Protein AF-0000000074725553 (afdb_homodimer)

Nearest PDB structures (foldseek):
  6fnd-assembly1_B  TM=8.898E-01  e=6.728E-36  Toxoplasma gondii TgCatPRC2
  6wk2-assembly1_A  TM=3.816E-01  e=2.262E-06  Homo sapiens
  6v62-assembly1_A  TM=3.671E-01  e=1.305E-06  Homo sapiens
  6ict-assembly1_A  TM=3.667E-01  e=2.629E-06  Homo sapiens
  7r1d-assembly1_C  TM=8.216E-01  e=5.822E-02  Homo sapiens

Radius of gyration: 36.91 Å; Cα contacts (8 Å, |Δi|>4): 1696; chains: 2; bounding box: 67×112×126 Å

Solvent-accessible surface area (backbone atoms only — not comparable to full-atom values): 53872 Å² total; per-residue (Å²): 137,83,79,75,76,76,75,80,76,81,82,78,77,76,72,78,72,73,91,69,51,64,66,36,63,25,28,32,52,36,80,88,74,56,37,42,40,60,19,30,26,69,39,66,40,76,88,76,44,25,28,30,28,37,42,70,84,72,45,81,62,72,42,81,31,47,51,91,39,48,42,65,64,52,81,71,27,53,52,49,54,70,67,57,44,57,65,40,32,46,77,44,77,44,95,86,77,42,62,30,27,23,30,62,47,63,42,46,51,27,36,72,67,48,25,40,50,52,75,45,73,38,39,48,82,81,44,50,69,61,45,51,52,46,49,52,50,34,71,75,50,69,42,91,81,75,60,55,55,38,56,50,37,33,52,50,43,63,68,72,49,54,70,72,59,49,51,55,48,61,68,43,66,50,99,59,82,81,52,74,54,50,70,59,54,54,53,49,56,57,53,54,72,74,45,90,51,84,81,58,42,64,60,58,69,70,54,49,58,52,61,50,39,43,33,25,44,21,41,65,67,41,44,40,79,38,96,51,80,79,20,37,32,30,44,67,71,70,48,32,38,41,73,24,90,72,36,42,28,38,62,42,78,27,51,89,65,6,42,24,34,19,21,44,21,46,35,52,61,65,31,66,40,20,32,52,89,59,55,74,72,48,67,59,43,46,64,67,57,44,47,59,61,39,44,79,73,70,52,81,74,76,34,77,70,62,61,44,50,55,44,67,36,53,16,26,45,30,88,82,58,60,71,28,58,24,30,37,32,50,85,84,52,54,58,47,55,21,81,43,31,55,43,71,72,48,72,68,55,40,54,51,52,53,51,49,48,54,53,51,53,58,51,60,72,67,58,57,72,86,43,56,68,60,52,49,54,53,48,52,59,42,57,74,45,40,42,59,24,36,69,57,42,54,51,26,51,42,46,24,68,60,25,42,87,77,37,50,72,63,14,48,53,27,45,50,50,39,51,52,42,40,52,70,62,50,66,52,77,42,72,66,58,23,46,50,28,35,53,48,25,51,54,41,47,72,76,44,66,82,50,37,67,61,38,33,50,23,13,46,48,16,23,38,34,31,21,32,47,59,22,75,68,30,43,79,16,46,37,30,46,51,51,28,51,48,47,69,64,59,74,80,70,72,67,73,85,105,138,84,80,74,73,77,74,81,78,81,84,80,76,75,72,77,71,73,91,68,52,65,65,38,62,24,28,34,52,35,82,88,74,58,37,44,39,60,19,31,26,68,39,66,39,76,90,76,43,27,30,30,29,36,42,68,84,72,45,81,61,71,41,81,32,47,51,91,38,49,43,66,62,51,82,70,30,52,52,49,53,71,67,58,45,57,64,39,31,46,78,44,79,46,94,86,76,41,63,30,28,23,30,62,47,63,41,48,51,27,36,72,68,48,26,40,50,51,73,44,74,39,39,50,81,80,44,51,69,61,44,51,51,47,48,52,49,33,72,77,51,71,42,90,81,72,59,56,55,39,56,49,39,33,51,48,43,61,68,71,49,54,70,72,58,49,50,56,47,62,66,44,67,49,98,59,81,82,54,74,54,50,70,59,54,53,52,48,56,60,54,54,71,74,45,90,51,82,83,58,42,62,61,59,70,69,54,49,60,53,60,51,38,43,33,24,45,19,42,64,67,38,44,40,80,38,96,50,80,78,20,37,32,30,45,67,72,71,50,32,38,39,72,23,88,73,37,42,27,39,62,40,77,26,52,88,67,4,42,24,34,20,21,44,21,46,35,52,60,65,32,66,42,20,32,53,87,61,54,73,72,49,66,59,42,46,64,67,57,44,45,58,62,40,45,80,72,70,51,80,75,75,35,78,71,61,62,42,50,53,45,68,38,52,16,27,45,29,87,82,59,59,70,27,59,24,29,35,33,50,87,84,52,54,57,45,55,23,80,42,30,54,43,70,73,47,73,68,55,40,54,50,52,54,51,50,47,54,53,50,51,57,50,61,73,66,58,56,72,84,43,55,67,62,53,49,53,55,47,52,59,43,58,75,45,40,42,59,25,33,68,58,42,54,50,25,50,42,45,23,70,62,25,42,89,76,36,48,72,62,13,48,53,27,45,50,49,40,49,51,41,39,52,70,61,50,65,53,77,43,72,66,57,23,48,50,29,36,52,48,24,51,54,40,47,71,74,44,65,80,49,38,66,61,38,33,50,24,14,46,46,17,22,39,35,32,23,31,48,58,22,74,66,30,46,78,17,45,39,30,45,52,50,27,51,47,46,70,63,60,74,80,71,72,68,72,88,105

Foldseek 3Di:
DPPPPPPPDDDPPPPPPDPDDQQAFKFFQDPVVRFTATWGFHAQDPVQQWTFTAGPVPPRDTDIGHVVGIGHDDPLQDADDPVVLCCQKDWDQDDAFGIFIFGQAKAAFLDFSGKHAFLDKQDCVLFVQLQVLQVVVCVVPNDPVRDCLLLSRLLVCLLPHDPVSLVLLLPADFPDNQDAQDPSLVVSLVSLQPRPRPVSSPSSVPQDRRSSRSNSRSQQQQWDDDPDPSMITHTRNSSRAAADLQFQWFWDHGPNRMTGIAGNHIDHRGHTGHDHPDDPLQSLAWLVSSQVVCCSNPDGDDHPLNVDQWQLQWWWQDPPPSPFTWTFGPPVTATDAGPPPRHGDDPVNRVVLVVVVVVLVVVLVPDDLQCLVVLVVSLVVCVSTGDLHSSNLSSLVSNLVNCCVPPVPVSLVSLVSNLVSCCVRPVGQDLVNLVSLQVSLVSCCVVPVPPLVSSLVSLVSSLVSVCSNPRNRDRSNVSSVVSNVCSVPVPPPPPPVD/DCPPPPPPDDDDPPPPPDPADQQAFKFFQDPVVRFTATWGFHAQDPVQQWTFTAGPPPPRDTDIGHVVGIGHDPPLQDADDPVVLCCQKDWDQDDAFGIFIFGQAKAAFLAFSGKHAFLDKQDCVLFVQLQVLQVVVCVVPNDPVRDCLLLSRLLVCLLPHDPVSLVLLLPADFPDNQDAQDPSLVSSLVSLQPRPRPVSSPSSVPQDRRSSRSNSRSQQQQWDDDPDPSMITHTRNVSRAAADLQFQWFWDHGPNRMTGIAGNHIDHRGHTGHDHPDDPLQSLAWLVSSQVVCCSNPDGDDHPLNVDQWQLQWWWQDPPPSPFTWTFGPPVTATDATPPPRHGDDPVNRVVLVVVVVVLVVVLVPDDLQCLVVLVVSLVVCVSTGDLHSSNLSSLVSCLVNCCVPPVPVSLVSLVSNLVSCCVRPVGQDLVNLVSLQVSLVSCCVVPVPPLVSSLVSLVSSLVSVCSNPRCRDRSNSSSVVSNVCSVPVPPPPPPVD

InterPro domains:
  IPR001214 SET domain [PF00856] (98-277)
  IPR001214 SET domain [PS50280] (87-278)
  IPR001214 SET domain [SM00317] (87-284)
  IPR011990 Tetratricopeptide-like helical domain superfamily [G3DSA:1.25.40.10] (282-494)
  IPR046341 SET domain superfamily [G3DSA:2.170.270.10] (199-277)
  IPR046341 SET domain superfamily [SSF82199] (87-304)
  IPR050869 Histone-lysine N-methyltransferase [PTHR12197] (89-384)

Structure (mmCIF, N/CA/C/O backbone):
data_AF-0000000074725553-model_v1
#
loop_
_entity.id
_entity.type
_entity.pdbx_description
1 polymer 'SET domain-containing protein'
#
loop_
_atom_site.group_PDB
_atom_site.id
_atom_site.type_symbol
_atom_site.label_atom_id
_atom_site.label_alt_id
_atom_site.label_comp_id
_atom_site.label_asym_id
_atom_site.label_entity_id
_atom_site.label_seq_id
_atom_site.pdbx_PDB_ins_code
_atom_site.Cartn_x
_atom_site.Cartn_y
_atom_site.Cartn_z
_atom_site.occupancy
_atom_site.B_iso_or_equiv
_atom_site.auth_seq_id
_atom_site.auth_comp_id
_atom_site.auth_asym_id
_atom_site.auth_atom_id
_atom_site.pdbx_PDB_model_num
ATOM 1 N N . MET A 1 1 ? -14.133 46.125 -65.625 1 23.05 1 MET A N 1
ATOM 2 C CA . MET A 1 1 ? -14.578 46.094 -64.25 1 23.05 1 MET A CA 1
ATOM 3 C C . MET A 1 1 ? -13.43 45.75 -63.312 1 23.05 1 MET A C 1
ATOM 5 O O . MET A 1 1 ? -12.859 44.656 -63.406 1 23.05 1 MET A O 1
ATOM 9 N N . THR A 1 2 ? -12.633 46.75 -62.875 1 20.41 2 THR A N 1
ATOM 10 C CA . THR A 1 2 ? -11.328 47.031 -62.281 1 20.41 2 THR A CA 1
ATOM 11 C C . THR A 1 2 ? -11.289 46.562 -60.812 1 20.41 2 THR A C 1
ATOM 13 O O . THR A 1 2 ? -12.055 47.031 -59.969 1 20.41 2 THR A O 1
ATOM 16 N N . LYS A 1 3 ? -11.117 45.156 -60.719 1 23.92 3 LYS A N 1
ATOM 17 C CA . LYS A 1 3 ? -10.977 44.375 -59.5 1 23.92 3 LYS A CA 1
ATOM 18 C C . LYS A 1 3 ? -10.008 45.031 -58.531 1 23.92 3 LYS A C 1
ATOM 20 O O . LYS A 1 3 ? -8.82 45.188 -58.812 1 23.92 3 LYS A O 1
ATOM 25 N N . GLU A 1 4 ? -10.523 46.062 -57.812 1 21.95 4 GLU A N 1
ATOM 26 C CA . GLU A 1 4 ? -9.805 46.875 -56.844 1 21.95 4 GLU A CA 1
ATOM 27 C C . GLU A 1 4 ? -9.156 45.969 -55.781 1 21.95 4 GLU A C 1
ATOM 29 O O . GLU A 1 4 ? -9.82 45.125 -55.188 1 21.95 4 GLU A O 1
ATOM 34 N N . GLN A 1 5 ? -7.879 45.719 -55.844 1 24.2 5 GLN A N 1
ATOM 35 C CA . GLN A 1 5 ? -6.852 45 -55.062 1 24.2 5 GLN A CA 1
ATOM 36 C C . GLN A 1 5 ? -6.762 45.531 -53.656 1 24.2 5 GLN A C 1
ATOM 38 O O . GLN A 1 5 ? -6.172 46.594 -53.406 1 24.2 5 GLN A O 1
ATOM 43 N N . SER A 1 6 ? -7.93 45.781 -53 1 25.83 6 SER A N 1
ATOM 44 C CA . SER A 1 6 ? -7.664 46.438 -51.719 1 25.83 6 SER A CA 1
ATOM 45 C C . SER A 1 6 ? -6.656 45.656 -50.875 1 25.83 6 SER A C 1
ATOM 47 O O . SER A 1 6 ? -6.801 44.438 -50.719 1 25.83 6 SER A O 1
ATOM 49 N N . GLU A 1 7 ? -5.41 46.094 -50.75 1 24.7 7 GLU A N 1
ATOM 50 C CA . GLU A 1 7 ? -4.242 45.719 -49.969 1 24.7 7 GLU A CA 1
ATOM 51 C C . GLU A 1 7 ? -4.566 45.688 -48.469 1 24.7 7 GLU A C 1
ATOM 53 O O . GLU A 1 7 ? -4.891 46.719 -47.906 1 24.7 7 GLU A O 1
ATOM 58 N N . SER A 1 8 ? -5.406 44.781 -48 1 25.14 8 SER A N 1
ATOM 59 C CA . SER A 1 8 ? -5.602 44.781 -46.562 1 25.14 8 SER A CA 1
ATOM 60 C C . SER A 1 8 ? -4.27 44.812 -45.812 1 25.14 8 SER A C 1
ATOM 62 O O . SER A 1 8 ? -3.404 43.938 -46.031 1 25.14 8 SER A O 1
ATOM 64 N N . LYS A 1 9 ? -3.744 45.938 -45.375 1 25.73 9 LYS A N 1
ATOM 65 C CA . LYS A 1 9 ? -2.617 46.312 -44.531 1 25.73 9 LYS A CA 1
ATOM 66 C C . LYS A 1 9 ? -2.504 45.375 -43.344 1 25.73 9 LYS A C 1
ATOM 68 O O . LYS A 1 9 ? -3.516 45 -42.75 1 25.73 9 LYS A O 1
ATOM 73 N N . GLY A 1 10 ? -1.291 44.781 -43.125 1 23.17 10 GLY A N 1
ATOM 74 C CA . GLY A 1 10 ? -0.631 43.875 -42.188 1 23.17 10 GLY A CA 1
ATOM 75 C C . GLY A 1 10 ? -0.975 44.188 -40.719 1 23.17 10 GLY A C 1
ATOM 76 O O . GLY A 1 10 ? -1.568 45.219 -40.438 1 23.17 10 GLY A O 1
ATOM 77 N N . ASP A 1 11 ? -0.5 43.312 -39.781 1 24.77 11 ASP A N 1
ATOM 78 C CA . ASP A 1 11 ? -0.551 42.812 -38.406 1 24.77 11 ASP A CA 1
ATOM 79 C C . ASP A 1 11 ? -0.181 43.906 -37.406 1 24.77 11 ASP A C 1
ATOM 81 O O . ASP A 1 11 ? 0.825 44.625 -37.594 1 24.77 11 ASP A O 1
ATOM 85 N N . ASN A 1 12 ? -1.109 44.656 -36.875 1 29.38 12 ASN A N 1
ATOM 86 C CA . ASN A 1 12 ? -1.013 45.5 -35.688 1 29.38 12 ASN A CA 1
ATOM 87 C C . ASN A 1 12 ? 0.025 44.969 -34.688 1 29.38 12 ASN A C 1
ATOM 89 O O . ASN A 1 12 ? 0.104 43.781 -34.469 1 29.38 12 ASN A O 1
ATOM 93 N N . GLY A 1 13 ? 1.227 45.656 -34.562 1 28.81 13 GLY A N 1
ATOM 94 C CA . GLY A 1 13 ? 2.264 45.625 -33.531 1 28.81 13 GLY A CA 1
ATOM 95 C C . GLY A 1 13 ? 1.716 45.438 -32.125 1 28.81 13 GLY A C 1
ATOM 96 O O . GLY A 1 13 ? 1.327 46.406 -31.484 1 28.81 13 GLY A O 1
ATOM 97 N N . GLU A 1 14 ? 0.943 44.406 -31.797 1 31.3 14 GLU A N 1
ATOM 98 C CA . GLU A 1 14 ? 0.752 44.156 -30.359 1 31.3 14 GLU A CA 1
ATOM 99 C C . GLU A 1 14 ? 1.993 44.531 -29.562 1 31.3 14 GLU A C 1
ATOM 101 O O . GLU A 1 14 ? 3.076 44 -29.797 1 31.3 14 GLU A O 1
ATOM 106 N N . GLU A 1 15 ? 2.189 45.812 -29.25 1 32.47 15 GLU A N 1
ATOM 107 C CA . GLU A 1 15 ? 3.141 46.281 -28.25 1 32.47 15 GLU A CA 1
ATOM 108 C C . GLU A 1 15 ? 3.361 45.219 -27.172 1 32.47 15 GLU A C 1
ATOM 110 O O . GLU A 1 15 ? 2.402 44.625 -26.672 1 32.47 15 GLU A O 1
ATOM 115 N N . ASP A 1 16 ? 4.5 44.594 -27.109 1 36.94 16 ASP A N 1
ATOM 116 C CA . ASP A 1 16 ? 5.09 43.75 -26.094 1 36.94 16 ASP A CA 1
ATOM 117 C C . ASP A 1 16 ? 4.773 44.25 -24.688 1 36.94 16 ASP A C 1
ATOM 119 O O . ASP A 1 16 ? 5.383 45.219 -24.219 1 36.94 16 ASP A O 1
ATOM 123 N N . GLU A 1 17 ? 3.537 44.531 -24.281 1 41.53 17 GLU A N 1
ATOM 124 C CA . GLU A 1 17 ? 3.244 44.844 -22.891 1 41.53 17 GLU A CA 1
ATOM 125 C C . GLU A 1 17 ? 4.289 44.25 -21.953 1 41.53 17 GLU A C 1
ATOM 127 O O . GLU A 1 17 ? 4.668 43.094 -22.094 1 41.53 17 GLU A O 1
ATOM 132 N N . LEU A 1 18 ? 5.113 45.094 -21.344 1 50 18 LEU A N 1
ATOM 133 C CA . LEU A 1 18 ? 6.152 44.812 -20.359 1 50 18 LEU A CA 1
ATOM 134 C C . LEU A 1 18 ? 5.684 43.781 -19.344 1 50 18 LEU A C 1
ATOM 136 O O . LEU A 1 18 ? 4.645 43.938 -18.703 1 50 18 LEU A O 1
ATOM 140 N N . LYS A 1 19 ? 6.184 42.625 -19.297 1 66.12 19 LYS A N 1
ATOM 141 C CA . LYS A 1 19 ? 5.895 41.5 -18.422 1 66.12 19 LYS A CA 1
ATOM 142 C C . LYS A 1 19 ? 6.039 41.875 -16.953 1 66.12 19 LYS A C 1
ATOM 144 O O . LYS A 1 19 ? 5.223 41.5 -16.109 1 66.12 19 LYS A O 1
ATOM 149 N N . TRP A 1 20 ? 7.07 42.781 -16.609 1 75.06 20 TRP A N 1
ATOM 150 C CA . TRP A 1 20 ? 7.367 43.156 -15.227 1 75.06 20 TRP A CA 1
ATOM 151 C C . TRP A 1 20 ? 7.527 44.656 -15.102 1 75.06 20 TRP A C 1
ATOM 153 O O . TRP A 1 20 ? 7.98 45.312 -16.047 1 75.06 20 TRP A O 1
ATOM 163 N N . LYS A 1 21 ? 6.988 45.344 -14.047 1 80.19 21 LYS A N 1
ATOM 164 C CA . LYS A 1 21 ? 7.129 46.781 -13.75 1 80.19 21 LYS A CA 1
ATOM 165 C C . LYS A 1 21 ? 7.859 46.969 -12.422 1 80.19 21 LYS A C 1
ATOM 167 O O . LYS A 1 21 ? 7.742 46.156 -11.508 1 80.19 21 LYS A O 1
ATOM 172 N N . VAL A 1 22 ? 8.664 48.125 -12.508 1 79.69 22 VAL A N 1
ATOM 173 C CA . VAL A 1 22 ? 9.281 48.531 -11.25 1 79.69 22 VAL A CA 1
ATOM 174 C C . VAL A 1 22 ? 8.211 48.719 -10.18 1 79.69 22 VAL A C 1
ATOM 176 O O . VAL A 1 22 ? 7.176 49.344 -10.438 1 79.69 22 VAL A O 1
ATOM 179 N N . GLY A 1 23 ? 8.352 48.125 -9.055 1 77 23 GLY A N 1
ATOM 180 C CA . GLY A 1 23 ? 7.383 48.188 -7.969 1 77 23 GLY A CA 1
ATOM 181 C C . GLY A 1 23 ? 6.512 46.969 -7.883 1 77 23 GLY A C 1
ATOM 182 O O . GLY A 1 23 ? 5.816 46.75 -6.887 1 77 23 GLY A O 1
ATOM 183 N N . ASP A 1 24 ? 6.469 46.156 -8.867 1 76.31 24 ASP A N 1
ATOM 184 C CA . ASP A 1 24 ? 5.676 44.906 -8.859 1 76.31 24 ASP A CA 1
ATOM 185 C C . ASP A 1 24 ? 6.141 43.969 -7.754 1 76.31 24 ASP A C 1
ATOM 187 O O . ASP A 1 24 ? 7.344 43.781 -7.555 1 76.31 24 ASP A O 1
ATOM 191 N N . ARG A 1 25 ? 5.133 43.531 -6.973 1 73.38 25 ARG A N 1
ATOM 192 C CA . ARG A 1 25 ? 5.406 42.406 -6.078 1 73.38 25 ARG A CA 1
ATOM 193 C C . ARG A 1 25 ? 5.441 41.094 -6.844 1 73.38 25 ARG A C 1
ATOM 195 O O . ARG A 1 25 ? 4.512 40.781 -7.59 1 73.38 25 ARG A O 1
ATOM 202 N N . VAL A 1 26 ? 6.676 40.562 -6.734 1 74.56 26 VAL A N 1
ATOM 203 C CA . VAL A 1 26 ? 6.867 39.344 -7.488 1 74.56 26 VAL A CA 1
ATOM 204 C C . VAL A 1 26 ? 7.512 38.281 -6.59 1 74.56 26 VAL A C 1
ATOM 206 O O . VAL A 1 26 ? 7.98 38.594 -5.492 1 74.56 26 VAL A O 1
ATOM 209 N N . TYR A 1 27 ? 7.348 37.062 -6.953 1 72.06 27 TYR A N 1
ATOM 210 C CA . TYR A 1 27 ? 8.203 36 -6.438 1 72.06 27 TYR A CA 1
ATOM 211 C C . TYR A 1 27 ? 9.43 35.812 -7.32 1 72.06 27 TYR A C 1
ATOM 213 O O . TYR A 1 27 ? 9.305 35.594 -8.523 1 72.06 27 TYR A O 1
ATOM 221 N N . ALA A 1 28 ? 10.602 36.125 -6.754 1 74.88 28 ALA A N 1
ATOM 222 C CA . ALA A 1 28 ? 11.852 35.969 -7.488 1 74.88 28 ALA A CA 1
ATOM 223 C C . ALA A 1 28 ? 12.695 34.844 -6.895 1 74.88 28 ALA A C 1
ATOM 225 O O . ALA A 1 28 ? 12.695 34.625 -5.68 1 74.88 28 ALA A O 1
ATOM 226 N N . LEU A 1 29 ? 13.25 34.031 -7.742 1 70.75 29 LEU A N 1
ATOM 227 C CA . LEU A 1 29 ? 14.078 32.906 -7.324 1 70.75 29 LEU A CA 1
ATOM 228 C C . LEU A 1 29 ? 15.32 33.375 -6.586 1 70.75 29 LEU A C 1
ATOM 230 O O . LEU A 1 29 ? 16.031 34.281 -7.066 1 70.75 29 LEU A O 1
ATOM 234 N N . TRP A 1 30 ? 15.523 32.844 -5.383 1 67.81 30 TRP A N 1
ATOM 235 C CA . TRP A 1 30 ? 16.766 33.031 -4.648 1 67.81 30 TRP A CA 1
ATOM 236 C C . TRP A 1 30 ? 17.766 31.906 -4.957 1 67.81 30 TRP A C 1
ATOM 238 O O . TRP A 1 30 ? 17.5 30.734 -4.672 1 67.81 30 TRP A O 1
ATOM 248 N N . ALA A 1 31 ? 18.781 32.25 -5.605 1 63.88 31 ALA A N 1
ATOM 249 C CA . ALA A 1 31 ? 19.766 31.297 -6.102 1 63.88 31 ALA A CA 1
ATOM 250 C C . ALA A 1 31 ? 20.344 30.469 -4.961 1 63.88 31 ALA A C 1
ATOM 252 O O . ALA A 1 31 ? 20.812 29.344 -5.172 1 63.88 31 ALA A O 1
ATOM 253 N N . GLY A 1 32 ? 20.344 31 -3.797 1 57.66 32 GLY A N 1
ATOM 254 C CA . GLY A 1 32 ? 20.938 30.297 -2.668 1 57.66 32 GLY A CA 1
ATOM 255 C C . GLY A 1 32 ? 20.25 28.984 -2.354 1 57.66 32 GLY A C 1
ATOM 256 O O . GLY A 1 32 ? 20.906 27.984 -2.055 1 57.66 32 GLY A O 1
ATOM 257 N N . ASN A 1 33 ? 18.984 29.078 -2.373 1 49.78 33 ASN A N 1
ATOM 258 C CA . ASN A 1 33 ? 18.281 27.844 -2.035 1 49.78 33 ASN A CA 1
ATOM 259 C C . ASN A 1 33 ? 17.297 27.453 -3.133 1 49.78 33 ASN A C 1
ATOM 261 O O . ASN A 1 33 ? 16.484 26.531 -2.949 1 49.78 33 ASN A O 1
ATOM 265 N N . ASN A 1 34 ? 17.438 28.125 -4.227 1 57.28 34 ASN A N 1
ATOM 266 C CA . ASN A 1 34 ? 16.609 27.875 -5.398 1 57.28 34 ASN A CA 1
ATOM 267 C C . ASN A 1 34 ? 15.117 27.891 -5.055 1 57.28 34 ASN A C 1
ATOM 269 O O . ASN A 1 34 ? 14.344 27.094 -5.59 1 57.28 34 ASN A O 1
ATOM 273 N N . SER A 1 35 ? 14.797 28.797 -4.07 1 58.38 35 SER A N 1
ATOM 274 C CA . SER A 1 35 ? 13.398 29.016 -3.715 1 58.38 35 SER A CA 1
ATOM 275 C C . SER A 1 35 ? 12.93 30.406 -4.141 1 58.38 35 SER A C 1
ATOM 277 O O . SER A 1 35 ? 13.742 31.328 -4.262 1 58.38 35 SER A O 1
ATOM 279 N N . PHE A 1 36 ? 11.695 30.625 -4.387 1 66.5 36 PHE A N 1
ATOM 280 C CA . PHE A 1 36 ? 11.125 31.922 -4.742 1 66.5 36 PHE A CA 1
ATOM 281 C C . PHE A 1 36 ? 10.727 32.688 -3.494 1 66.5 36 PHE A C 1
ATOM 283 O O . PHE A 1 36 ? 10.156 32.125 -2.559 1 66.5 36 PHE A O 1
ATOM 290 N N . TYR A 1 37 ? 11.203 33.844 -3.371 1 65.88 37 TYR A N 1
ATOM 291 C CA . TYR A 1 37 ? 10.844 34.719 -2.266 1 65.88 37 TYR A CA 1
ATOM 292 C C . TYR A 1 37 ? 10.117 35.969 -2.773 1 65.88 37 TYR A C 1
ATOM 294 O O . TYR A 1 37 ? 10.328 36.406 -3.908 1 65.88 37 TYR A O 1
ATOM 302 N N . VAL A 1 38 ? 9.211 36.438 -1.925 1 68.94 38 VAL A N 1
ATOM 303 C CA . VAL A 1 38 ? 8.508 37.688 -2.252 1 68.94 38 VAL A CA 1
ATOM 304 C C . VAL A 1 38 ? 9.516 38.844 -2.373 1 68.94 38 VAL A C 1
ATOM 306 O O . VAL A 1 38 ? 10.391 39 -1.519 1 68.94 38 VAL A O 1
ATOM 309 N N . SER A 1 39 ? 9.43 39.438 -3.566 1 74 39 SER A N 1
ATOM 310 C CA . SER A 1 39 ? 10.328 40.531 -3.855 1 74 39 SER A CA 1
ATOM 311 C C . SER A 1 39 ? 9.602 41.656 -4.59 1 74 39 SER A C 1
ATOM 313 O O . SER A 1 39 ? 8.477 41.469 -5.066 1 74 39 SER A O 1
ATOM 315 N N . THR A 1 40 ? 10.164 42.781 -4.477 1 78.12 40 THR A N 1
ATOM 316 C CA . THR A 1 40 ? 9.68 43.938 -5.23 1 78.12 40 THR A CA 1
ATOM 317 C C . THR A 1 40 ? 10.633 44.281 -6.367 1 78.12 40 THR A C 1
ATOM 319 O O . THR A 1 40 ? 11.844 44.375 -6.16 1 78.12 40 THR A O 1
ATOM 322 N N . ILE A 1 41 ? 10.086 44.406 -7.559 1 80.62 41 ILE A N 1
ATOM 323 C CA . ILE A 1 41 ? 10.93 44.75 -8.703 1 80.62 41 ILE A CA 1
ATOM 324 C C . ILE A 1 41 ? 11.469 46.156 -8.555 1 80.62 41 ILE A C 1
ATOM 326 O O . ILE A 1 41 ? 10.688 47.125 -8.477 1 80.62 41 ILE A O 1
ATOM 330 N N . ALA A 1 42 ? 12.797 46.281 -8.414 1 83 42 ALA A N 1
ATOM 331 C CA . ALA A 1 42 ? 13.453 47.594 -8.305 1 83 42 ALA A CA 1
ATOM 332 C C . ALA A 1 42 ? 13.805 48.125 -9.68 1 83 42 ALA A C 1
ATOM 334 O O . ALA A 1 42 ? 13.781 49.344 -9.891 1 83 42 ALA A O 1
ATOM 335 N N . GLU A 1 43 ? 14.258 47.281 -10.57 1 85.56 43 GLU A N 1
ATOM 336 C CA . GLU A 1 43 ? 14.609 47.656 -11.938 1 85.56 43 GLU A CA 1
ATOM 337 C C . GLU A 1 43 ? 14.188 46.594 -12.93 1 85.56 43 GLU A C 1
ATOM 339 O O . GLU A 1 43 ? 14.195 45.406 -12.609 1 85.56 43 GLU A O 1
ATOM 344 N N . VAL A 1 44 ? 13.703 46.938 -14.094 1 86.44 44 VAL A N 1
ATOM 345 C CA . VAL A 1 44 ? 13.383 46.031 -15.172 1 86.44 44 VAL A CA 1
ATOM 346 C C . VAL A 1 44 ? 14.344 46.219 -16.344 1 86.44 44 VAL A C 1
ATOM 348 O O . VAL A 1 44 ? 14.5 47.344 -16.828 1 86.44 44 VAL A O 1
ATOM 351 N N . ASN A 1 45 ? 15.133 45.281 -16.641 1 85.19 45 ASN A N 1
ATOM 352 C CA . ASN A 1 45 ? 15.984 45.281 -17.828 1 85.19 45 ASN A CA 1
ATOM 353 C C . ASN A 1 45 ? 15.391 44.438 -18.938 1 85.19 45 ASN A C 1
ATOM 355 O O . ASN A 1 45 ? 15.555 43.219 -18.969 1 85.19 45 ASN A O 1
ATOM 359 N N . GLU A 1 46 ? 14.828 45 -19.891 1 81.81 46 GLU A N 1
ATOM 360 C CA . GLU A 1 46 ? 14.133 44.312 -20.969 1 81.81 46 GLU A CA 1
ATOM 361 C C . GLU A 1 46 ? 15.125 43.656 -21.938 1 81.81 46 GLU A C 1
ATOM 363 O O . GLU A 1 46 ? 14.836 42.625 -22.531 1 81.81 46 GLU A O 1
ATOM 368 N N . THR A 1 47 ? 16.266 44.219 -22.109 1 81 47 THR A N 1
ATOM 369 C CA . THR A 1 47 ? 17.281 43.719 -23.031 1 81 47 THR A CA 1
ATOM 370 C C . THR A 1 47 ? 17.875 42.406 -22.5 1 81 47 THR A C 1
ATOM 372 O O . THR A 1 47 ? 18.047 41.469 -23.25 1 81 47 THR A O 1
ATOM 375 N N . GLU A 1 48 ? 18.109 42.344 -21.219 1 81.12 48 GLU A N 1
ATOM 376 C CA . GLU A 1 48 ? 18.688 41.156 -20.609 1 81.12 48 GLU A CA 1
ATOM 377 C C . GLU A 1 48 ? 17.609 40.219 -20.078 1 81.12 48 GLU A C 1
ATOM 379 O O . GLU A 1 48 ? 17.922 39.125 -19.578 1 81.12 48 GLU A O 1
ATOM 384 N N . LYS A 1 49 ? 16.359 40.625 -20.234 1 83.88 49 LYS A N 1
ATOM 385 C CA . LYS A 1 49 ? 15.219 39.844 -19.766 1 83.88 49 LYS A CA 1
ATOM 386 C C . LYS A 1 49 ? 15.398 39.469 -18.297 1 83.88 49 LYS A C 1
ATOM 388 O O . LYS A 1 49 ? 15.25 38.281 -17.938 1 83.88 49 LYS A O 1
ATOM 393 N N . SER A 1 50 ? 15.82 40.469 -17.547 1 86.81 50 SER A N 1
ATOM 394 C CA . SER A 1 50 ? 16.016 40.281 -16.109 1 86.81 50 SER A CA 1
ATOM 395 C C . SER A 1 50 ? 15.43 41.406 -15.305 1 86.81 50 SER A C 1
ATOM 397 O O . SER A 1 50 ? 15.141 42.469 -15.844 1 86.81 50 SER A O 1
ATOM 399 N N . VAL A 1 51 ? 15.156 41.094 -14.047 1 86.19 51 VAL A N 1
ATOM 400 C CA . VAL A 1 51 ? 14.727 42.125 -13.102 1 86.19 51 VAL A CA 1
ATOM 401 C C . VAL A 1 51 ? 15.688 42.188 -11.914 1 86.19 51 VAL A C 1
ATOM 403 O O . VAL A 1 51 ? 16.297 41.188 -11.562 1 86.19 51 VAL A O 1
ATOM 406 N N . LEU A 1 52 ? 15.922 43.406 -11.492 1 85.31 52 LEU A N 1
ATOM 407 C CA . LEU A 1 52 ? 16.531 43.562 -10.18 1 85.31 52 LEU A CA 1
ATOM 408 C C . LEU A 1 52 ? 15.477 43.594 -9.078 1 85.31 52 LEU A C 1
ATOM 410 O O . LEU A 1 52 ? 14.523 44.375 -9.148 1 85.31 52 LEU A O 1
ATOM 414 N N . VAL A 1 53 ? 15.555 42.688 -8.102 1 82.62 53 VAL A N 1
ATOM 415 C CA . VAL A 1 53 ? 14.516 42.594 -7.074 1 82.62 53 VAL A CA 1
ATOM 416 C C . VAL A 1 53 ? 15.109 42.938 -5.711 1 82.62 53 VAL A C 1
ATOM 418 O O . VAL A 1 53 ? 16.312 42.75 -5.488 1 82.62 53 VAL A O 1
ATOM 421 N N . THR A 1 54 ? 14.242 43.562 -4.836 1 78.31 54 THR A N 1
ATOM 422 C CA . THR A 1 54 ? 14.492 43.719 -3.404 1 78.31 54 THR A CA 1
ATOM 423 C C . THR A 1 54 ? 13.648 42.719 -2.604 1 78.31 54 THR A C 1
ATOM 425 O O . THR A 1 54 ? 12.438 42.625 -2.803 1 78.31 54 THR A O 1
ATOM 428 N N . TRP A 1 55 ? 14.336 41.969 -1.793 1 70.88 55 TRP A N 1
ATOM 429 C CA . TRP A 1 55 ? 13.664 40.906 -1.039 1 70.88 55 TRP A CA 1
ATOM 430 C C . TRP A 1 55 ? 12.977 41.5 0.198 1 70.88 55 TRP A C 1
ATOM 432 O O . TRP A 1 55 ? 13.445 42.469 0.771 1 70.88 55 TRP A O 1
ATOM 442 N N . ASP A 1 56 ? 11.828 40.938 0.5 1 60.97 56 ASP A N 1
ATOM 443 C CA . ASP A 1 56 ? 11.086 41.406 1.663 1 60.97 56 ASP A CA 1
ATOM 444 C C . ASP A 1 56 ? 11.773 41 2.961 1 60.97 56 ASP A C 1
ATOM 446 O O . ASP A 1 56 ? 11.461 41.531 4.031 1 60.97 56 ASP A O 1
ATOM 450 N N . ASP A 1 57 ? 12.539 39.906 2.951 1 49.53 57 ASP A N 1
ATOM 451 C CA . ASP A 1 57 ? 13.094 39.438 4.211 1 49.53 57 ASP A CA 1
ATOM 452 C C . ASP A 1 57 ? 14.266 40.312 4.652 1 49.53 57 ASP A C 1
ATOM 454 O O . ASP A 1 57 ? 15.164 39.844 5.367 1 49.53 57 ASP A O 1
ATOM 458 N N . ALA A 1 58 ? 14.266 41.5 4.547 1 50.78 58 ALA A N 1
ATOM 459 C CA . ALA A 1 58 ? 15.211 42.469 5.051 1 50.78 58 ALA A CA 1
ATOM 460 C C . ALA A 1 58 ? 16.562 42.375 4.34 1 50.78 58 ALA A C 1
ATOM 462 O O . ALA A 1 58 ? 17.547 42.969 4.75 1 50.78 58 ALA A O 1
ATOM 463 N N . ASP A 1 59 ? 16.703 41.406 3.607 1 48.03 59 ASP A N 1
ATOM 464 C CA . ASP A 1 59 ? 17.938 41.406 2.82 1 48.03 59 ASP A CA 1
ATOM 465 C C . ASP A 1 59 ? 17.922 42.531 1.775 1 48.03 59 ASP A C 1
ATOM 467 O O . ASP A 1 59 ? 17.062 42.531 0.883 1 48.03 59 ASP A O 1
ATOM 471 N N . THR A 1 60 ? 18.547 43.562 1.997 1 52.12 60 THR A N 1
ATOM 472 C CA . THR A 1 60 ? 18.609 44.781 1.21 1 52.12 60 THR A CA 1
ATOM 473 C C . THR A 1 60 ? 19.484 44.594 -0.029 1 52.12 60 THR A C 1
ATOM 475 O O . THR A 1 60 ? 19.797 45.562 -0.737 1 52.12 60 THR A O 1
ATOM 478 N N . SER A 1 61 ? 19.969 43.438 -0.205 1 58.06 61 SER A N 1
ATOM 479 C CA . SER A 1 61 ? 20.812 43.25 -1.382 1 58.06 61 SER A CA 1
ATOM 480 C C . SER A 1 61 ? 19.984 43.062 -2.645 1 58.06 61 SER A C 1
ATOM 482 O O . SER A 1 61 ? 19.047 42.281 -2.664 1 58.06 61 SER A O 1
ATOM 484 N N . HIS A 1 62 ? 20.125 43.938 -3.607 1 64.06 62 HIS A N 1
ATOM 485 C CA . HIS A 1 62 ? 19.5 43.812 -4.922 1 64.06 62 HIS A CA 1
ATOM 486 C C . HIS A 1 62 ? 20.141 42.688 -5.73 1 64.06 62 HIS A C 1
ATOM 488 O O . HIS A 1 62 ? 21.359 42.5 -5.699 1 64.06 62 HIS A O 1
ATOM 494 N N . ARG A 1 63 ? 19.297 41.812 -6.098 1 75.75 63 ARG A N 1
ATOM 495 C CA . ARG A 1 63 ? 19.828 40.75 -6.957 1 75.75 63 ARG A CA 1
ATOM 496 C C . ARG A 1 63 ? 19.109 40.719 -8.297 1 75.75 63 ARG A C 1
ATOM 498 O O . ARG A 1 63 ? 17.891 40.969 -8.367 1 75.75 63 ARG A O 1
ATOM 505 N N . LYS A 1 64 ? 19.922 40.531 -9.281 1 82.12 64 LYS A N 1
ATOM 506 C CA . LYS A 1 64 ? 19.406 40.375 -10.641 1 82.12 64 LYS A CA 1
ATOM 507 C C . LYS A 1 64 ? 18.828 38.969 -10.836 1 82.12 64 LYS A C 1
ATOM 509 O O . LYS A 1 64 ? 19.484 37.969 -10.516 1 82.12 64 LYS A O 1
ATOM 514 N N . VAL A 1 65 ? 17.547 38.969 -11.18 1 81.44 65 VAL A N 1
ATOM 515 C CA . VAL A 1 65 ? 16.859 37.719 -11.422 1 81.44 65 VAL A CA 1
ATOM 516 C C . VAL A 1 65 ? 16.297 37.688 -12.844 1 81.44 65 VAL A C 1
ATOM 518 O O . VAL A 1 65 ? 15.672 38.656 -13.289 1 81.44 65 VAL A O 1
ATOM 521 N N . PRO A 1 66 ? 16.625 36.594 -13.57 1 81.19 66 PRO A N 1
ATOM 522 C CA . PRO A 1 66 ? 16.047 36.5 -14.914 1 81.19 66 PRO A CA 1
ATOM 523 C C . PRO A 1 66 ? 14.523 36.469 -14.898 1 81.19 66 PRO A C 1
ATOM 525 O O . PRO A 1 66 ? 13.922 36.031 -13.914 1 81.19 66 PRO A O 1
ATOM 528 N N . PHE A 1 67 ? 13.852 36.938 -16 1 79.75 67 PHE A N 1
ATOM 529 C CA . PHE A 1 67 ? 12.406 36.938 -16.156 1 79.75 67 PHE A CA 1
ATOM 530 C C . PHE A 1 67 ? 11.828 35.562 -15.906 1 79.75 67 PHE A C 1
ATOM 532 O O . PHE A 1 67 ? 10.742 35.406 -15.336 1 79.75 67 PHE A O 1
ATOM 539 N N . SER A 1 68 ? 12.648 34.531 -16.234 1 73 68 SER A N 1
ATOM 540 C CA . SER A 1 68 ? 12.188 33.156 -16.109 1 73 68 SER A CA 1
ATOM 541 C C . SER A 1 68 ? 12.133 32.719 -14.656 1 73 68 SER A C 1
ATOM 543 O O . SER A 1 68 ? 11.531 31.688 -14.344 1 73 68 SER A O 1
ATOM 545 N N . GLN A 1 69 ? 12.641 33.594 -13.867 1 71.75 69 GLN A N 1
ATOM 546 C CA . GLN A 1 69 ? 12.719 33.219 -12.461 1 71.75 69 GLN A CA 1
ATOM 547 C C . GLN A 1 69 ? 11.906 34.188 -11.594 1 71.75 69 GLN A C 1
ATOM 549 O O . GLN A 1 69 ? 12.188 34.344 -10.398 1 71.75 69 GLN A O 1
ATOM 554 N N . VAL A 1 70 ? 11.102 34.969 -12.234 1 73.44 70 VAL A N 1
ATOM 555 C CA . VAL A 1 70 ? 10.195 35.906 -11.539 1 73.44 70 VAL A CA 1
ATOM 556 C C . VAL A 1 70 ? 8.75 35.5 -11.836 1 73.44 70 VAL A C 1
ATOM 558 O O . VAL A 1 70 ? 8.406 35.188 -12.969 1 73.44 70 VAL A O 1
ATOM 561 N N . MET A 1 71 ? 7.887 35.312 -10.734 1 67.75 71 MET A N 1
ATOM 562 C CA . MET A 1 71 ? 6.473 35 -10.914 1 67.75 71 MET A CA 1
ATOM 563 C C . MET A 1 71 ? 5.59 36.031 -10.219 1 67.75 71 MET A C 1
ATOM 565 O O . MET A 1 71 ? 6.004 36.656 -9.242 1 67.75 71 MET A O 1
ATOM 569 N N . ARG A 1 72 ? 4.445 36.469 -10.852 1 62.47 72 ARG A N 1
ATOM 570 C CA . ARG A 1 72 ? 3.455 37.344 -10.234 1 62.47 72 ARG A CA 1
ATOM 571 C C . ARG A 1 72 ? 2.76 36.656 -9.07 1 62.47 72 ARG A C 1
ATOM 573 O O . ARG A 1 72 ? 2.445 35.469 -9.156 1 62.47 72 ARG A O 1
ATOM 580 N N . PRO A 1 73 ? 2.848 37.562 -7.875 1 57.22 73 PRO A N 1
ATOM 581 C CA . PRO A 1 73 ? 1.998 36.969 -6.832 1 57.22 73 PRO A CA 1
ATOM 582 C C . PRO A 1 73 ? 0.571 36.719 -7.312 1 57.22 73 PRO A C 1
ATOM 584 O O . PRO A 1 73 ? 0.055 37.438 -8.156 1 57.22 73 PRO A O 1
ATOM 587 N N . SER A 1 74 ? 0.114 35.562 -7.125 1 59.03 74 SER A N 1
ATOM 588 C CA . SER A 1 74 ? -1.222 35.188 -7.559 1 59.03 74 SER A CA 1
ATOM 589 C C . SER A 1 74 ? -2.299 35.969 -6.82 1 59.03 74 SER A C 1
ATOM 591 O O . SER A 1 74 ? -2.094 36.406 -5.684 1 59.03 74 SER A O 1
ATOM 593 N N . ASP A 1 75 ? -3.295 36.562 -7.457 1 70.38 75 ASP A N 1
ATOM 594 C CA . ASP A 1 75 ? -4.535 37.062 -6.879 1 70.38 75 ASP A CA 1
ATOM 595 C C . ASP A 1 75 ? -5.066 36.125 -5.801 1 70.38 75 ASP A C 1
ATOM 597 O O . ASP A 1 75 ? -5.938 36.5 -5.016 1 70.38 75 ASP A O 1
ATOM 601 N N . GLU A 1 76 ? -4.332 35.062 -5.59 1 86.62 76 GLU A N 1
ATOM 602 C CA . GLU A 1 76 ? -4.824 34.062 -4.672 1 86.62 76 GLU A CA 1
ATOM 603 C C . GLU A 1 76 ? -4.383 34.344 -3.238 1 86.62 76 GLU A C 1
ATOM 605 O O . GLU A 1 76 ? -4.809 33.656 -2.305 1 86.62 76 GLU A O 1
ATOM 610 N N . THR A 1 77 ? -3.631 35.438 -3.027 1 88.25 77 THR A N 1
ATOM 611 C CA . THR A 1 77 ? -3.061 35.656 -1.701 1 88.25 77 THR A CA 1
ATOM 612 C C . THR A 1 77 ? -3.615 36.938 -1.073 1 88.25 77 THR A C 1
ATOM 614 O O . THR A 1 77 ? -3.346 37.219 0.095 1 88.25 77 THR A O 1
ATOM 617 N N . THR A 1 78 ? -4.363 37.656 -1.929 1 90.12 78 THR A N 1
ATOM 618 C CA . THR A 1 78 ? -4.941 38.906 -1.441 1 90.12 78 THR A CA 1
ATOM 619 C C . THR A 1 78 ? -6.234 38.656 -0.676 1 90.12 78 THR A C 1
ATOM 621 O O . THR A 1 78 ? -7.105 37.906 -1.149 1 90.12 78 THR A O 1
ATOM 624 N N . ALA A 1 79 ? -6.332 39.281 0.438 1 95.56 79 ALA A N 1
ATOM 625 C CA . ALA A 1 79 ? -7.504 39.094 1.288 1 95.56 79 ALA A CA 1
ATOM 626 C C . ALA A 1 79 ? -8.773 39.562 0.584 1 95.56 79 ALA A C 1
ATOM 628 O O . ALA A 1 79 ? -8.773 40.594 -0.113 1 95.56 79 ALA A O 1
ATOM 629 N N . TRP A 1 80 ? -9.734 38.812 0.755 1 95.94 80 TRP A N 1
ATOM 630 C CA . TRP A 1 80 ? -11.047 39.188 0.234 1 95.94 80 TRP A CA 1
ATOM 631 C C . TRP A 1 80 ? -11.766 40.125 1.184 1 95.94 80 TRP A C 1
ATOM 633 O O . TRP A 1 80 ? -11.406 40.25 2.357 1 95.94 80 TRP A O 1
ATOM 643 N N . SER A 1 81 ? -12.781 40.812 0.587 1 95.25 81 SER A N 1
ATOM 644 C CA . SER A 1 81 ? -13.656 41.625 1.451 1 95.25 81 SER A CA 1
ATOM 645 C C . SER A 1 81 ? -14.539 40.719 2.311 1 95.25 81 SER A C 1
ATOM 647 O O . SER A 1 81 ? -14.789 39.562 1.963 1 95.25 81 SER A O 1
ATOM 649 N N . ARG A 1 82 ? -14.977 41.312 3.443 1 94.75 82 ARG A N 1
ATOM 650 C CA . ARG A 1 82 ? -15.883 40.562 4.316 1 94.75 82 ARG A CA 1
ATOM 651 C C . ARG A 1 82 ? -17.141 40.156 3.566 1 94.75 82 ARG A C 1
ATOM 653 O O . ARG A 1 82 ? -17.625 39.031 3.744 1 94.75 82 ARG A O 1
ATOM 660 N N . ALA A 1 83 ? -17.625 40.969 2.752 1 94.81 83 ALA A N 1
ATOM 661 C CA . ALA A 1 83 ? -18.828 40.719 1.988 1 94.81 83 ALA A CA 1
ATOM 662 C C . ALA A 1 83 ? -18.625 39.531 1.029 1 94.81 83 ALA A C 1
ATOM 664 O O . ALA A 1 83 ? -19.516 38.688 0.864 1 94.81 83 ALA A O 1
ATOM 665 N N . ARG A 1 84 ? -17.484 39.531 0.416 1 96.06 84 ARG A N 1
ATOM 666 C CA . ARG A 1 84 ? -17.172 38.469 -0.516 1 96.06 84 ARG A CA 1
ATOM 667 C C . ARG A 1 84 ? -17.062 37.125 0.21 1 96.06 84 ARG A C 1
ATOM 669 O O . ARG A 1 84 ? -17.516 36.094 -0.299 1 96.06 84 ARG A O 1
ATOM 676 N N . ILE A 1 85 ? -16.531 37.156 1.389 1 97.88 85 ILE A N 1
ATOM 677 C CA . ILE A 1 85 ? -16.375 35.938 2.189 1 97.88 85 ILE A CA 1
ATOM 678 C C . ILE A 1 85 ? -17.75 35.438 2.627 1 97.88 85 ILE A C 1
ATOM 680 O O . ILE A 1 85 ? -18.016 34.219 2.564 1 97.88 85 ILE A O 1
ATOM 684 N N . GLU A 1 86 ? -18.625 36.375 2.98 1 96.25 86 GLU A N 1
ATOM 685 C CA . GLU A 1 86 ? -19.969 36 3.422 1 96.25 86 GLU A CA 1
ATOM 686 C C . GLU A 1 86 ? -20.766 35.375 2.281 1 96.25 86 GLU A C 1
ATOM 688 O O . GLU A 1 86 ? -21.641 34.531 2.51 1 96.25 86 GLU A O 1
ATOM 693 N N . LYS A 1 87 ? -20.453 35.781 1.101 1 96.06 87 LYS A N 1
ATOM 694 C CA . LYS A 1 87 ? -21.125 35.188 -0.067 1 96.06 87 LYS A CA 1
ATOM 695 C C . LYS A 1 87 ? -20.594 33.781 -0.363 1 96.06 87 LYS A C 1
ATOM 697 O O . LYS A 1 87 ? -21.344 32.938 -0.85 1 96.06 87 LYS A O 1
ATOM 702 N N . ARG A 1 88 ? -19.375 33.562 -0.025 1 97.56 88 ARG A N 1
ATOM 703 C CA . ARG A 1 88 ? -18.688 32.312 -0.389 1 97.56 88 ARG A CA 1
ATOM 704 C C . ARG A 1 88 ? -18.922 31.234 0.654 1 97.56 88 ARG A C 1
ATOM 706 O O . ARG A 1 88 ? -18.922 30.047 0.331 1 97.56 88 ARG A O 1
ATOM 713 N N . ALA A 1 89 ? -19.172 31.656 1.931 1 98.19 89 ALA A N 1
ATOM 714 C CA . ALA A 1 89 ? -19.297 30.688 3.02 1 98.19 89 ALA A CA 1
ATOM 715 C C . ALA A 1 89 ? -20.328 31.156 4.051 1 98.19 89 ALA A C 1
ATOM 717 O O . ALA A 1 89 ? -20.531 32.344 4.242 1 98.19 89 ALA A O 1
ATOM 718 N N . THR A 1 90 ? -20.891 30.141 4.668 1 97.69 90 THR A N 1
ATOM 719 C CA . THR A 1 90 ? -21.922 30.438 5.652 1 97.69 90 THR A CA 1
ATOM 720 C C . THR A 1 90 ? -21.688 29.641 6.938 1 97.69 90 THR A C 1
ATOM 722 O O . THR A 1 90 ? -21.297 28.484 6.895 1 97.69 90 THR A O 1
ATOM 725 N N . VAL A 1 91 ? -21.953 30.266 8.062 1 97.56 91 VAL A N 1
ATOM 726 C CA . VAL A 1 91 ? -21.891 29.625 9.367 1 97.56 91 VAL A CA 1
ATOM 727 C C . VAL A 1 91 ? -23.266 29.062 9.727 1 97.56 91 VAL A C 1
ATOM 729 O O . VAL A 1 91 ? -24.281 29.75 9.609 1 97.56 91 VAL A O 1
ATOM 732 N N . ALA A 1 92 ? -23.266 27.812 10.102 1 96.94 92 ALA A N 1
ATOM 733 C CA . ALA A 1 92 ? -24.531 27.188 10.516 1 96.94 92 ALA A CA 1
ATOM 734 C C . ALA A 1 92 ? -24.312 26.297 11.734 1 96.94 92 ALA A C 1
ATOM 736 O O . ALA A 1 92 ? -23.234 25.734 11.922 1 96.94 92 ALA A O 1
ATOM 737 N N . GLU A 1 93 ? -25.344 26.219 12.523 1 95.62 93 GLU A N 1
ATOM 738 C CA . GLU A 1 93 ? -25.297 25.344 13.695 1 95.62 93 GLU A CA 1
ATOM 739 C C . GLU A 1 93 ? -25.469 23.875 13.297 1 95.62 93 GLU A C 1
ATOM 741 O O . GLU A 1 93 ? -26.281 23.562 12.43 1 95.62 93 GLU A O 1
ATOM 746 N N . THR A 1 94 ? -24.656 23.078 13.961 1 94.31 94 THR A N 1
ATOM 747 C CA . THR A 1 94 ? -24.766 21.641 13.75 1 94.31 94 THR A CA 1
ATOM 748 C C . THR A 1 94 ? -25.172 20.938 15.047 1 94.31 94 THR A C 1
ATOM 750 O O . THR A 1 94 ? -25.078 21.516 16.125 1 94.31 94 THR A O 1
ATOM 753 N N . LYS A 1 95 ? -25.688 19.766 15.016 1 90 95 LYS A N 1
ATOM 754 C CA . LYS A 1 95 ? -26.219 19.016 16.156 1 90 95 LYS A CA 1
ATOM 755 C C . LYS A 1 95 ? -25.109 18.688 17.156 1 90 95 LYS A C 1
ATOM 757 O O . LYS A 1 95 ? -25.281 18.844 18.359 1 90 95 LYS A O 1
ATOM 762 N N . ASN A 1 96 ? -23.938 18.359 16.703 1 87.88 96 ASN A N 1
ATOM 763 C CA . ASN A 1 96 ? -22.953 17.797 17.625 1 87.88 96 ASN A CA 1
ATOM 764 C C . ASN A 1 96 ? -21.703 18.672 17.719 1 87.88 96 ASN A C 1
ATOM 766 O O . ASN A 1 96 ? -20.922 18.531 18.656 1 87.88 96 ASN A O 1
ATOM 770 N N . LYS A 1 97 ? -21.469 19.656 16.828 1 91.38 97 LYS A N 1
ATOM 771 C CA . LYS A 1 97 ? -20.203 20.359 16.781 1 91.38 97 LYS A CA 1
ATOM 772 C C . LYS A 1 97 ? -20.391 21.844 17.078 1 91.38 97 LYS A C 1
ATOM 774 O O . LYS A 1 97 ? -19.406 22.609 17.141 1 91.38 97 LYS A O 1
ATOM 779 N N . GLY A 1 98 ? -21.719 22.266 17.203 1 92.69 98 GLY A N 1
ATOM 780 C CA . GLY A 1 98 ? -21.953 23.703 17.312 1 92.69 98 GLY A CA 1
ATOM 781 C C . GLY A 1 98 ? -21.938 24.422 15.984 1 92.69 98 GLY A C 1
ATOM 782 O O . GLY A 1 98 ? -22.422 23.906 14.984 1 92.69 98 GLY A O 1
ATOM 783 N N . ARG A 1 99 ? -21.422 25.641 15.977 1 95.94 99 ARG A N 1
ATOM 784 C CA . ARG A 1 99 ? -21.344 26.406 14.742 1 95.94 99 ARG A CA 1
ATOM 785 C C . ARG A 1 99 ? -20.203 25.938 13.859 1 95.94 99 ARG A C 1
ATOM 787 O O . ARG A 1 99 ? -19.062 25.828 14.328 1 95.94 99 ARG A O 1
ATOM 794 N N . CYS A 1 100 ? -20.547 25.672 12.656 1 97.56 100 CYS A N 1
ATOM 795 C CA . CYS A 1 100 ? -19.562 25.234 11.68 1 97.56 100 CYS A CA 1
ATOM 796 C C . CYS A 1 100 ? -19.656 26.047 10.391 1 97.56 100 CYS A C 1
ATOM 798 O O . CYS A 1 100 ? -20.625 26.766 10.188 1 97.56 100 CYS A O 1
ATOM 800 N N . LEU A 1 101 ? -18.625 25.938 9.594 1 98.38 101 LEU A N 1
ATOM 801 C CA . LEU A 1 101 ? -18.516 26.703 8.359 1 98.38 101 LEU A CA 1
ATOM 802 C C . LEU A 1 101 ? -18.797 25.828 7.148 1 98.38 101 LEU A C 1
ATOM 804 O O . LEU A 1 101 ? -18.297 24.703 7.07 1 98.38 101 LEU A O 1
ATOM 808 N N . PHE A 1 102 ? -19.578 26.344 6.168 1 98.56 102 PHE A N 1
ATOM 809 C CA . PHE A 1 102 ? -19.969 25.609 4.969 1 98.56 102 PHE A CA 1
ATOM 810 C C . PHE A 1 102 ? -19.75 26.453 3.721 1 98.56 102 PHE A C 1
ATOM 812 O O . PHE A 1 102 ? -19.891 27.688 3.76 1 98.56 102 PHE A O 1
ATOM 819 N N . THR A 1 103 ? -19.375 25.875 2.631 1 98.31 103 THR A N 1
ATOM 820 C CA . THR A 1 103 ? -19.203 26.594 1.381 1 98.31 103 THR A CA 1
ATOM 821 C C . THR A 1 103 ? -20.531 26.812 0.679 1 98.31 103 THR A C 1
ATOM 823 O O . THR A 1 103 ? -21.406 25.938 0.694 1 98.31 103 THR A O 1
ATOM 826 N N . ASN A 1 104 ? -20.672 27.938 0.008 1 98.06 104 ASN A N 1
ATOM 827 C CA . ASN A 1 104 ? -21.891 28.266 -0.716 1 98.06 104 ASN A CA 1
ATOM 828 C C . ASN A 1 104 ? -21.766 27.953 -2.203 1 98.06 104 ASN A C 1
ATOM 830 O O . ASN A 1 104 ? -22.688 28.203 -2.977 1 98.06 104 ASN A O 1
ATOM 834 N N . GLU A 1 105 ? -20.641 27.469 -2.58 1 95.81 105 GLU A N 1
ATOM 835 C CA . GLU A 1 105 ? -20.375 27.047 -3.955 1 95.81 105 GLU A CA 1
ATOM 836 C C . GLU A 1 105 ? -19.531 25.781 -3.994 1 95.81 105 GLU A C 1
ATOM 838 O O . GLU A 1 105 ? -18.812 25.469 -3.037 1 95.81 105 GLU A O 1
ATOM 843 N N . ALA A 1 106 ? -19.656 25.094 -5.07 1 95.31 106 ALA A N 1
ATOM 844 C CA . ALA A 1 106 ? -18.797 23.938 -5.254 1 95.31 106 ALA A CA 1
ATOM 845 C C . ALA A 1 106 ? -17.344 24.344 -5.391 1 95.31 106 ALA A C 1
ATOM 847 O O . ALA A 1 106 ? -17.031 25.438 -5.871 1 95.31 106 ALA A O 1
ATOM 848 N N . CYS A 1 107 ? -16.469 23.531 -4.887 1 95.38 107 CYS A N 1
ATOM 849 C CA . CYS A 1 107 ? -15.031 23.781 -4.945 1 95.38 107 CYS A CA 1
ATOM 850 C C . CYS A 1 107 ? -14.297 22.609 -5.586 1 95.38 107 CYS A C 1
ATOM 852 O O . CYS A 1 107 ? -14.695 21.453 -5.406 1 95.38 107 CYS A O 1
ATOM 854 N N . GLU A 1 108 ? -13.258 22.891 -6.312 1 92.75 108 GLU A N 1
ATOM 855 C CA . GLU A 1 108 ? -12.344 21.875 -6.824 1 92.75 108 GLU A CA 1
ATOM 856 C C . GLU A 1 108 ? -11.109 21.75 -5.938 1 92.75 108 GLU A C 1
ATOM 858 O O . GLU A 1 108 ? -10.75 22.688 -5.227 1 92.75 108 GLU A O 1
ATOM 863 N N . ALA A 1 109 ? -10.539 20.641 -6.02 1 95.81 109 ALA A N 1
ATOM 864 C CA . ALA A 1 109 ? -9.297 20.453 -5.262 1 95.81 109 ALA A CA 1
ATOM 865 C C . ALA A 1 109 ? -8.25 21.484 -5.672 1 95.81 109 ALA A C 1
ATOM 867 O O . ALA A 1 109 ? -7.996 21.688 -6.859 1 95.81 109 ALA A O 1
ATOM 868 N N . GLY A 1 110 ? -7.734 22.156 -4.691 1 95.25 110 GLY A N 1
ATOM 869 C CA . GLY A 1 110 ? -6.691 23.125 -4.945 1 95.25 110 GLY A CA 1
ATOM 870 C C . GLY A 1 110 ? -7.223 24.531 -5.121 1 95.25 110 GLY A C 1
ATOM 871 O O . GLY A 1 110 ? -6.457 25.5 -5.102 1 95.25 110 GLY A O 1
ATOM 872 N N . SER A 1 111 ? -8.477 24.688 -5.246 1 93.69 111 SER A N 1
ATOM 873 C CA . SER A 1 111 ? -9.047 26.016 -5.469 1 93.69 111 SER A CA 1
ATOM 874 C C . SER A 1 111 ? -9.141 26.797 -4.164 1 93.69 111 SER A C 1
ATOM 876 O O . SER A 1 111 ? -9.352 26.219 -3.098 1 93.69 111 SER A O 1
ATOM 878 N N . VAL A 1 112 ? -9.039 28.094 -4.281 1 96.44 112 VAL A N 1
ATOM 879 C CA . VAL A 1 112 ? -9.188 28.969 -3.127 1 96.44 112 VAL A CA 1
ATOM 880 C C . VAL A 1 112 ? -10.672 29.094 -2.762 1 96.44 112 VAL A C 1
ATOM 882 O O . VAL A 1 112 ? -11.5 29.391 -3.617 1 96.44 112 VAL A O 1
ATOM 885 N N . VAL A 1 113 ? -10.953 28.781 -1.538 1 97.81 113 VAL A N 1
ATOM 886 C CA . VAL A 1 113 ? -12.312 29.016 -1.054 1 97.81 113 VAL A CA 1
ATOM 887 C C . VAL A 1 113 ? -12.508 30.5 -0.74 1 97.81 113 VAL A C 1
ATOM 889 O O . VAL A 1 113 ? -13.391 31.141 -1.302 1 97.81 113 VAL A O 1
ATOM 892 N N . PHE A 1 114 ? -11.68 31.016 0.112 1 97.56 114 PHE A N 1
ATOM 893 C CA . PHE A 1 114 ? -11.586 32.438 0.332 1 97.56 114 PHE A CA 1
ATOM 894 C C . PHE A 1 114 ? -10.289 32.812 1.045 1 97.56 114 PHE A C 1
ATOM 896 O O . PHE A 1 114 ? -9.555 31.922 1.494 1 97.56 114 PHE A O 1
ATOM 903 N N . VAL A 1 115 ? -9.984 34.094 1.084 1 97.69 115 VAL A N 1
ATOM 904 C CA . VAL A 1 115 ? -8.797 34.625 1.741 1 97.69 115 VAL A CA 1
ATOM 905 C C . VAL A 1 115 ? -9.211 35.656 2.779 1 97.69 115 VAL A C 1
ATOM 907 O O . VAL A 1 115 ? -9.891 36.656 2.453 1 97.69 115 VAL A O 1
ATOM 910 N N . GLU A 1 116 ? -8.742 35.406 3.998 1 98.12 116 GLU A N 1
ATOM 911 C CA . GLU A 1 116 ? -9.219 36.281 5.066 1 98.12 116 GLU A CA 1
ATOM 912 C C . GLU A 1 116 ? -8.055 37 5.766 1 98.12 116 GLU A C 1
ATOM 914 O O . GLU A 1 116 ? -7.074 36.344 6.148 1 98.12 116 GLU A O 1
ATOM 919 N N . ARG A 1 117 ? -8.219 38.25 5.945 1 96.88 117 ARG A N 1
ATOM 920 C CA . ARG A 1 117 ? -7.254 39 6.742 1 96.88 117 ARG A CA 1
ATOM 921 C C . ARG A 1 117 ? -7.426 38.688 8.227 1 96.88 117 ARG A C 1
ATOM 923 O O . ARG A 1 117 ? -8.539 38.469 8.695 1 96.88 117 ARG A O 1
ATOM 930 N N . PRO A 1 118 ? -6.363 38.781 8.953 1 97.62 118 PRO A N 1
ATOM 931 C CA . PRO A 1 118 ? -6.496 38.562 10.391 1 97.62 118 PRO A CA 1
ATOM 932 C C . PRO A 1 118 ? -7.328 39.656 11.078 1 97.62 118 PRO A C 1
ATOM 934 O O . PRO A 1 118 ? -7.277 40.812 10.688 1 97.62 118 PRO A O 1
ATOM 937 N N . LEU A 1 119 ? -8.086 39.188 12.016 1 97.38 119 LEU A N 1
ATOM 938 C CA . LEU A 1 119 ? -8.719 40.156 12.914 1 97.38 119 LEU A CA 1
ATOM 939 C C . LEU A 1 119 ? -7.668 40.875 13.758 1 97.38 119 LEU A C 1
ATOM 941 O O . LEU A 1 119 ? -7.773 42.094 13.984 1 97.38 119 LEU A O 1
ATOM 945 N N . LEU A 1 120 ? -6.711 40.125 14.195 1 97.75 120 LEU A N 1
ATOM 946 C CA . LEU A 1 120 ? -5.617 40.688 14.984 1 97.75 120 LEU A CA 1
ATOM 947 C C . LEU A 1 120 ? -4.414 39.75 14.977 1 97.75 120 LEU A C 1
ATOM 949 O O . LEU A 1 120 ? -4.566 38.531 15.102 1 97.75 120 LEU A O 1
ATOM 953 N N . VAL A 1 121 ? -3.24 40.281 14.773 1 97.75 121 VAL A N 1
ATOM 954 C CA . VAL A 1 121 ? -1.965 39.625 14.984 1 97.75 121 VAL A CA 1
ATOM 955 C C . VAL A 1 121 ? -1.322 40.125 16.281 1 97.75 121 VAL A C 1
ATOM 957 O O . VAL A 1 121 ? -0.962 41.281 16.375 1 97.75 121 VAL A O 1
ATOM 960 N N . ALA A 1 122 ? -1.241 39.281 17.234 1 97.81 122 ALA A N 1
ATOM 961 C CA . ALA A 1 122 ? -0.682 39.656 18.531 1 97.81 122 ALA A CA 1
ATOM 962 C C . ALA A 1 122 ? 0.775 39.188 18.641 1 97.81 122 ALA A C 1
ATOM 964 O O . ALA A 1 122 ? 1.056 38.031 18.938 1 97.81 122 ALA A O 1
ATOM 965 N N . LEU A 1 123 ? 1.619 40.125 18.453 1 97.12 123 LEU A N 1
ATOM 966 C CA . LEU A 1 123 ? 3.055 39.906 18.609 1 97.12 123 LEU A CA 1
ATOM 967 C C . LEU A 1 123 ? 3.611 40.719 19.781 1 97.12 123 LEU A C 1
ATOM 969 O O . LEU A 1 123 ? 3.156 41.812 20.047 1 97.12 123 LEU A O 1
ATOM 973 N N . PRO A 1 124 ? 4.57 40.219 20.438 1 96.31 124 PRO A N 1
ATOM 974 C CA . PRO A 1 124 ? 5.172 40.969 21.531 1 96.31 124 PRO A CA 1
ATOM 975 C C . PRO A 1 124 ? 5.594 42.375 21.125 1 96.31 124 PRO A C 1
ATOM 977 O O . PRO A 1 124 ? 5.512 43.312 21.938 1 96.31 124 PRO A O 1
ATOM 980 N N . ALA A 1 125 ? 5.969 42.531 19.922 1 94.38 125 ALA A N 1
ATOM 981 C CA . ALA A 1 125 ? 6.477 43.812 19.422 1 94.38 125 ALA A CA 1
ATOM 982 C C . ALA A 1 125 ? 5.371 44.844 19.391 1 94.38 125 ALA A C 1
ATOM 984 O O . ALA A 1 125 ? 5.652 46.062 19.391 1 94.38 125 ALA A O 1
ATOM 985 N N . VAL A 1 126 ? 4.094 44.469 19.312 1 93.5 126 VAL A N 1
ATOM 986 C CA . VAL A 1 126 ? 2.961 45.406 19.234 1 93.5 126 VAL A CA 1
ATOM 987 C C . VAL A 1 126 ? 2.832 46.156 20.562 1 93.5 126 VAL A C 1
ATOM 989 O O . VAL A 1 126 ? 2.408 47.312 20.578 1 93.5 126 VAL A O 1
ATOM 992 N N . ALA A 1 127 ? 3.123 45.5 21.656 1 92.75 127 ALA A N 1
ATOM 993 C CA . ALA A 1 127 ? 3.088 46.094 22.984 1 92.75 127 ALA A CA 1
ATOM 994 C C . ALA A 1 127 ? 4.203 45.531 23.875 1 92.75 127 ALA A C 1
ATOM 996 O O . ALA A 1 127 ? 3.943 44.75 24.797 1 92.75 127 ALA A O 1
ATOM 997 N N . PRO A 1 128 ? 5.406 46 23.672 1 93.5 128 PRO A N 1
ATOM 998 C CA . PRO A 1 128 ? 6.578 45.406 24.312 1 93.5 128 PRO A CA 1
ATOM 999 C C . PRO A 1 128 ? 6.539 45.531 25.828 1 93.5 128 PRO A C 1
ATOM 1001 O O . PRO A 1 128 ? 6.953 44.625 26.547 1 93.5 128 PRO A O 1
ATOM 1004 N N . LEU A 1 129 ? 6.078 46.719 26.297 1 91.06 129 LEU A N 1
ATOM 1005 C CA . LEU A 1 129 ? 6.051 46.938 27.734 1 91.06 129 LEU A CA 1
ATOM 1006 C C . LEU A 1 129 ? 5.051 45.969 28.391 1 91.06 129 LEU A C 1
ATOM 1008 O O . LEU A 1 129 ? 5.32 45.438 29.469 1 91.06 129 LEU A O 1
ATOM 1012 N N . LEU A 1 130 ? 3.936 45.812 27.781 1 93.25 130 LEU A N 1
ATOM 1013 C CA . LEU A 1 130 ? 2.938 44.906 28.297 1 93.25 130 LEU A CA 1
ATOM 1014 C C . LEU A 1 130 ? 3.484 43.469 28.312 1 93.25 130 LEU A C 1
ATOM 1016 O O . LEU A 1 130 ? 3.281 42.75 29.297 1 93.25 130 LEU A O 1
ATOM 1020 N N . TRP A 1 131 ? 4.129 43.062 27.25 1 95.12 131 TRP A N 1
ATOM 1021 C CA . TRP A 1 131 ? 4.73 41.75 27.156 1 95.12 131 TRP A CA 1
ATOM 1022 C C . TRP A 1 131 ? 5.723 41.5 28.281 1 95.12 131 TRP A C 1
ATOM 1024 O O . TRP A 1 131 ? 5.699 40.469 28.938 1 95.12 131 TRP A O 1
ATOM 1034 N N . GLN A 1 132 ? 6.582 42.469 28.547 1 94.25 132 GLN A N 1
ATOM 1035 C CA . GLN A 1 132 ? 7.586 42.375 29.594 1 94.25 132 GLN A CA 1
ATOM 1036 C C . GLN A 1 132 ? 6.934 42.25 30.969 1 94.25 132 GLN A C 1
ATOM 1038 O O . GLN A 1 132 ? 7.402 41.5 31.812 1 94.25 132 GLN A O 1
ATOM 1043 N N . CYS A 1 133 ? 5.918 43.031 31.141 1 93.06 133 CYS A N 1
ATOM 1044 C CA . CYS A 1 133 ? 5.199 42.969 32.406 1 93.06 133 CYS A CA 1
ATOM 1045 C C . CYS A 1 133 ? 4.633 41.594 32.656 1 93.06 133 CYS A C 1
ATOM 1047 O O . CYS A 1 133 ? 4.762 41.031 33.75 1 93.06 133 CYS A O 1
ATOM 1049 N N . LEU A 1 134 ? 4.035 41.031 31.672 1 95.88 134 LEU A N 1
ATOM 1050 C CA . LEU A 1 134 ? 3.436 39.688 31.797 1 95.88 134 LEU A CA 1
ATOM 1051 C C . LEU A 1 134 ? 4.508 38.625 31.984 1 95.88 134 LEU A C 1
ATOM 1053 O O . LEU A 1 134 ? 4.32 37.688 32.75 1 95.88 134 LEU A O 1
ATOM 1057 N N . GLN A 1 135 ? 5.605 38.781 31.281 1 96.38 135 GLN A N 1
ATOM 1058 C CA . GLN A 1 135 ? 6.711 37.844 31.422 1 96.38 135 GLN A CA 1
ATOM 1059 C C . GLN A 1 135 ? 7.262 37.844 32.844 1 96.38 135 GLN A C 1
ATOM 1061 O O . GLN A 1 135 ? 7.562 36.781 33.406 1 96.38 135 GLN A O 1
ATOM 1066 N N . LYS A 1 136 ? 7.395 39 33.375 1 94.62 136 LYS A N 1
ATOM 1067 C CA . LYS A 1 136 ? 7.875 39.125 34.75 1 94.62 136 LYS A CA 1
ATOM 1068 C C . LYS A 1 136 ? 6.918 38.469 35.719 1 94.62 136 LYS A C 1
ATOM 1070 O O . LYS A 1 136 ? 7.355 37.812 36.688 1 94.62 136 LYS A O 1
ATOM 1075 N N . LEU A 1 137 ? 5.664 38.688 35.5 1 95.25 137 LEU A N 1
ATOM 1076 C CA . LEU A 1 137 ? 4.656 38.062 36.344 1 95.25 137 LEU A CA 1
ATOM 1077 C C . LEU A 1 137 ? 4.742 36.531 36.25 1 95.25 137 LEU A C 1
ATOM 1079 O O . LEU A 1 137 ? 4.629 35.844 37.25 1 95.25 137 LEU A O 1
ATOM 1083 N N . HIS A 1 138 ? 4.883 36 35.031 1 96.69 138 HIS A N 1
ATOM 1084 C CA . HIS A 1 138 ? 4.965 34.562 34.781 1 96.69 138 HIS A CA 1
ATOM 1085 C C . HIS A 1 138 ? 6.223 33.969 35.406 1 96.69 138 HIS A C 1
ATOM 1087 O O . HIS A 1 138 ? 6.211 32.812 35.875 1 96.69 138 HIS A O 1
ATOM 1093 N N . GLU A 1 139 ? 7.352 34.656 35.344 1 96.75 139 GLU A N 1
ATOM 1094 C CA . GLU A 1 139 ? 8.617 34.219 35.938 1 96.75 139 GLU A CA 1
ATOM 1095 C C . GLU A 1 139 ? 8.531 34.156 37.438 1 96.75 139 GLU A C 1
ATOM 1097 O O . GLU A 1 139 ? 9.109 33.281 38.062 1 96.75 139 GLU A O 1
ATOM 1102 N N . ALA A 1 140 ? 7.855 35.125 38.031 1 95.25 140 ALA A N 1
ATOM 1103 C CA . ALA A 1 140 ? 7.684 35.156 39.469 1 95.25 140 ALA A CA 1
ATOM 1104 C C . ALA A 1 140 ? 6.832 34 39.938 1 95.25 140 ALA A C 1
ATOM 1106 O O . ALA A 1 140 ? 7.145 33.375 40.969 1 95.25 140 ALA A O 1
ATOM 1107 N N . ALA A 1 141 ? 5.742 33.781 39.312 1 95.5 141 ALA A N 1
ATOM 1108 C CA . ALA A 1 141 ? 4.855 32.656 39.531 1 95.5 141 ALA A CA 1
ATOM 1109 C C . ALA A 1 141 ? 4.203 32.188 38.25 1 95.5 141 ALA A C 1
ATOM 1111 O O . ALA A 1 141 ? 3.34 32.875 37.688 1 95.5 141 ALA A O 1
ATOM 1112 N N . PRO A 1 142 ? 4.574 31.031 37.75 1 96.25 142 PRO A N 1
ATOM 1113 C CA . PRO A 1 142 ? 4.078 30.594 36.469 1 96.25 142 PRO A CA 1
ATOM 1114 C C . PRO A 1 142 ? 2.553 30.594 36.375 1 96.25 142 PRO A C 1
ATOM 1116 O O . PRO A 1 142 ? 1.881 30.172 37.312 1 96.25 142 PRO A O 1
ATOM 1119 N N . LEU A 1 143 ? 2.059 31.094 35.312 1 95.69 143 LEU A N 1
ATOM 1120 C CA . LEU A 1 143 ? 0.624 31.078 35.031 1 95.69 143 LEU A CA 1
ATOM 1121 C C . LEU A 1 143 ? 0.143 29.656 34.781 1 95.69 143 LEU A C 1
ATOM 1123 O O . LEU A 1 143 ? 0.922 28.797 34.344 1 95.69 143 LEU A O 1
ATOM 1127 N N . ASN A 1 144 ? -1.103 29.406 34.938 1 92.38 144 ASN A N 1
ATOM 1128 C CA . ASN A 1 144 ? -1.687 28.062 34.812 1 92.38 144 ASN A CA 1
ATOM 1129 C C . ASN A 1 144 ? -1.615 27.578 33.344 1 92.38 144 ASN A C 1
ATOM 1131 O O . ASN A 1 144 ? -1.502 26.375 33.125 1 92.38 144 ASN A O 1
ATOM 1135 N N . LEU A 1 145 ? -1.706 28.438 32.406 1 91 145 LEU A N 1
ATOM 1136 C CA . LEU A 1 145 ? -1.688 28.047 31 1 91 145 LEU A CA 1
ATOM 1137 C C . LEU A 1 145 ? -0.263 27.781 30.531 1 91 145 LEU A C 1
ATOM 1139 O O . LEU A 1 145 ? -0.054 27.328 29.406 1 91 145 LEU A O 1
ATOM 1143 N N . GLY A 1 146 ? 0.697 28.094 31.344 1 91.69 146 GLY A N 1
ATOM 1144 C CA . GLY A 1 146 ? 2.088 27.797 31.047 1 91.69 146 GLY A CA 1
ATOM 1145 C C . GLY A 1 146 ? 2.713 28.812 30.094 1 91.69 146 GLY A C 1
ATOM 1146 O O . GLY A 1 146 ? 3.85 28.625 29.641 1 91.69 146 GLY A O 1
ATOM 1147 N N . THR A 1 147 ? 1.93 29.812 29.656 1 95.25 147 THR A N 1
ATOM 1148 C CA . THR A 1 147 ? 2.375 30.891 28.75 1 95.25 147 THR A CA 1
ATOM 1149 C C . THR A 1 147 ? 1.589 32.156 29.016 1 95.25 147 THR A C 1
ATOM 1151 O O . THR A 1 147 ? 0.531 32.125 29.641 1 95.25 147 THR A O 1
ATOM 1154 N N . VAL A 1 148 ? 2.121 33.25 28.547 1 97.19 148 VAL A N 1
ATOM 1155 C CA . VAL A 1 148 ? 1.436 34.531 28.734 1 97.19 148 VAL A CA 1
ATOM 1156 C C . VAL A 1 148 ? 0.752 34.938 27.438 1 97.19 148 VAL A C 1
ATOM 1158 O O . VAL A 1 148 ? 0.04 35.969 27.391 1 97.19 148 VAL A O 1
ATOM 1161 N N . THR A 1 149 ? 0.93 34.125 26.438 1 97.38 149 THR A N 1
ATOM 1162 C CA . THR A 1 149 ? 0.611 34.531 25.062 1 97.38 149 THR A CA 1
ATOM 1163 C C . THR A 1 149 ? -0.882 34.812 24.922 1 97.38 149 THR A C 1
ATOM 1165 O O . THR A 1 149 ? -1.276 35.781 24.281 1 97.38 149 THR A O 1
ATOM 1168 N N . PHE A 1 150 ? -1.712 34.031 25.5 1 97.75 150 PHE A N 1
ATOM 1169 C CA . PHE A 1 150 ? -3.154 34.188 25.359 1 97.75 150 PHE A CA 1
ATOM 1170 C C . PHE A 1 150 ? -3.635 35.406 26.109 1 97.75 150 PHE A C 1
ATOM 1172 O O . PHE A 1 150 ? -4.484 36.156 25.609 1 97.75 150 PHE A O 1
ATOM 1179 N N . HIS A 1 151 ? -3.113 35.625 27.281 1 97.81 151 HIS A N 1
ATOM 1180 C CA . HIS A 1 151 ? -3.441 36.812 28.047 1 97.81 151 HIS A CA 1
ATOM 1181 C C . HIS A 1 151 ? -2.977 38.062 27.328 1 97.81 151 HIS A C 1
ATOM 1183 O O . HIS A 1 151 ? -3.703 39.062 27.281 1 97.81 151 HIS A O 1
ATOM 1189 N N . PHE A 1 152 ? -1.805 37.969 26.875 1 97.62 152 PHE A N 1
ATOM 1190 C CA . PHE A 1 152 ? -1.251 39.094 26.109 1 97.62 152 PHE A CA 1
ATOM 1191 C C . PHE A 1 152 ? -2.146 39.438 24.922 1 97.62 152 PHE A C 1
ATOM 1193 O O . PHE A 1 152 ? -2.488 40.594 24.719 1 97.62 152 PHE A O 1
ATOM 1200 N N . ALA A 1 153 ? -2.562 38.438 24.156 1 98.25 153 ALA A N 1
ATOM 1201 C CA . ALA A 1 153 ? -3.404 38.625 22.984 1 98.25 153 ALA A CA 1
ATOM 1202 C C . ALA A 1 153 ? -4.742 39.25 23.375 1 98.25 153 ALA A C 1
ATOM 1204 O O . ALA A 1 153 ? -5.25 40.125 22.672 1 98.25 153 ALA A O 1
ATOM 1205 N N . ALA A 1 154 ? -5.27 38.781 24.422 1 97.25 154 ALA A N 1
ATOM 1206 C CA . ALA A 1 154 ? -6.527 39.344 24.906 1 97.25 154 ALA A CA 1
ATOM 1207 C C . ALA A 1 154 ? -6.375 40.844 25.25 1 97.25 154 ALA A C 1
ATOM 1209 O O . ALA A 1 154 ? -7.219 41.656 24.875 1 97.25 154 ALA A O 1
ATOM 1210 N N . LEU A 1 155 ? -5.344 41.156 25.906 1 95.69 155 LEU A N 1
ATOM 1211 C CA . LEU A 1 155 ? -5.117 42.531 26.312 1 95.69 155 LEU A CA 1
ATOM 1212 C C . LEU A 1 155 ? -4.805 43.406 25.094 1 95.69 155 LEU A C 1
ATOM 1214 O O . LEU A 1 155 ? -5.277 44.531 25.016 1 95.69 155 LEU A O 1
ATOM 1218 N N . VAL A 1 156 ? -4.039 42.875 24.188 1 95.81 156 VAL A N 1
ATOM 1219 C CA . VAL A 1 156 ? -3.719 43.625 22.984 1 95.81 156 VAL A CA 1
ATOM 1220 C C . VAL A 1 156 ? -4.996 43.875 22.188 1 95.81 156 VAL A C 1
ATOM 1222 O O . VAL A 1 156 ? -5.133 44.938 21.547 1 95.81 156 VAL A O 1
ATOM 1225 N N . SER A 1 157 ? -5.922 42.938 22.219 1 96.5 157 SER A N 1
ATOM 1226 C CA . SER A 1 157 ? -7.211 43.156 21.562 1 96.5 157 SER A CA 1
ATOM 1227 C C . SER A 1 157 ? -7.91 44.406 22.109 1 96.5 157 SER A C 1
ATOM 1229 O O . SER A 1 157 ? -8.406 45.219 21.344 1 96.5 157 SER A O 1
ATOM 1231 N N . VAL A 1 158 ? -7.93 44.531 23.359 1 93.56 158 VAL A N 1
ATOM 1232 C CA . VAL A 1 158 ? -8.609 45.656 24.016 1 93.56 158 VAL A CA 1
ATOM 1233 C C . VAL A 1 158 ? -7.879 46.938 23.719 1 93.56 158 VAL A C 1
ATOM 1235 O O . VAL A 1 158 ? -8.508 48 23.547 1 93.56 158 VAL A O 1
ATOM 1238 N N . LEU A 1 159 ? -6.613 46.875 23.578 1 91.81 159 LEU A N 1
ATOM 1239 C CA . LEU A 1 159 ? -5.781 48.062 23.391 1 91.81 159 LEU A CA 1
ATOM 1240 C C . LEU A 1 159 ? -5.879 48.562 21.953 1 91.81 159 LEU A C 1
ATOM 1242 O O . LEU A 1 159 ? -5.809 49.781 21.703 1 91.81 159 LEU A O 1
ATOM 1246 N N . THR A 1 160 ? -6.059 47.688 21.031 1 92.94 160 THR A N 1
ATOM 1247 C CA . THR A 1 160 ? -5.797 48.094 19.656 1 92.94 160 THR A CA 1
ATOM 1248 C C . THR A 1 160 ? -7.074 48 18.812 1 92.94 160 THR A C 1
ATOM 1250 O O . THR A 1 160 ? -7.184 48.688 17.781 1 92.94 160 THR A O 1
ATOM 1253 N N . LEU A 1 161 ? -8.039 47.219 19.266 1 95.06 161 LEU A N 1
ATOM 1254 C CA . LEU A 1 161 ? -9.203 47 18.406 1 95.06 161 LEU A CA 1
ATOM 1255 C C . LEU A 1 161 ? -10.367 47.875 18.828 1 95.06 161 LEU A C 1
ATOM 1257 O O . LEU A 1 161 ? -10.406 48.375 19.953 1 95.06 161 LEU A O 1
ATOM 1261 N N . GLU A 1 162 ? -11.266 48.062 17.859 1 94.44 162 GLU A N 1
ATOM 1262 C CA . GLU A 1 162 ? -12.523 48.75 18.141 1 94.44 162 GLU A CA 1
ATOM 1263 C C . GLU A 1 162 ? -13.562 47.781 18.703 1 94.44 162 GLU A C 1
ATOM 1265 O O . GLU A 1 162 ? -13.375 46.562 18.656 1 94.44 162 GLU A O 1
ATOM 1270 N N . LYS A 1 163 ? -14.594 48.312 19.203 1 93.5 163 LYS A N 1
ATOM 1271 C CA . LYS A 1 163 ? -15.625 47.562 19.906 1 93.5 163 LYS A CA 1
ATOM 1272 C C . LYS A 1 163 ? -16.203 46.469 19 1 93.5 163 LYS A C 1
ATOM 1274 O O . LYS A 1 163 ? -16.438 45.344 19.438 1 93.5 163 LYS A O 1
ATOM 1279 N N . ALA A 1 164 ? -16.453 46.812 17.812 1 94.75 164 ALA A N 1
ATOM 1280 C CA . ALA A 1 164 ? -17.062 45.875 16.875 1 94.75 164 ALA A CA 1
ATOM 1281 C C . ALA A 1 164 ? -16.188 44.625 16.703 1 94.75 164 ALA A C 1
ATOM 1283 O O . ALA A 1 164 ? -16.703 43.5 16.656 1 94.75 164 ALA A O 1
ATOM 1284 N N . ASP A 1 165 ? -14.922 44.844 16.609 1 96.5 165 ASP A N 1
ATOM 1285 C CA . ASP A 1 165 ? -13.984 43.75 16.438 1 96.5 165 ASP A CA 1
ATOM 1286 C C . ASP A 1 165 ? -13.836 42.938 17.719 1 96.5 165 ASP A C 1
ATOM 1288 O O . ASP A 1 165 ? -13.68 41.719 17.688 1 96.5 165 ASP A O 1
ATOM 1292 N N . ILE A 1 166 ? -13.859 43.562 18.844 1 96.19 166 ILE A N 1
ATOM 1293 C CA . ILE A 1 166 ? -13.789 42.875 20.125 1 96.19 166 ILE A CA 1
ATOM 1294 C C . ILE A 1 166 ? -15.008 41.969 20.297 1 96.19 166 ILE A C 1
ATOM 1296 O O . ILE A 1 166 ? -14.906 40.875 20.828 1 96.19 166 ILE A O 1
ATOM 1300 N N . ASP A 1 167 ? -16.109 42.469 19.859 1 96.44 167 ASP A N 1
ATOM 1301 C CA . ASP A 1 167 ? -17.344 41.688 19.938 1 96.44 167 ASP A CA 1
ATOM 1302 C C . ASP A 1 167 ? -17.25 40.406 19.094 1 96.44 167 ASP A C 1
ATOM 1304 O O . ASP A 1 167 ? -17.797 39.375 19.469 1 96.44 167 ASP A O 1
ATOM 1308 N N . ILE A 1 168 ? -16.562 40.5 18 1 97.06 168 ILE A N 1
ATOM 1309 C CA . ILE A 1 168 ? -16.328 39.344 17.156 1 97.06 168 ILE A CA 1
ATOM 1310 C C . ILE A 1 168 ? -15.531 38.312 17.922 1 97.06 168 ILE A C 1
ATOM 1312 O O . ILE A 1 168 ? -15.836 37.125 17.859 1 97.06 168 ILE A O 1
ATOM 1316 N N . ILE A 1 169 ? -14.547 38.719 18.656 1 97.75 169 ILE A N 1
ATOM 1317 C CA . ILE A 1 169 ? -13.711 37.812 19.438 1 97.75 169 ILE A CA 1
ATOM 1318 C C . ILE A 1 169 ? -14.539 37.188 20.562 1 97.75 169 ILE A C 1
ATOM 1320 O O . ILE A 1 169 ? -14.477 36 20.797 1 97.75 169 ILE A O 1
ATOM 1324 N N . ARG A 1 170 ? -15.32 37.969 21.188 1 95.38 170 ARG A N 1
ATOM 1325 C CA . ARG A 1 170 ? -16.141 37.531 22.297 1 95.38 170 ARG A CA 1
ATOM 1326 C C . ARG A 1 170 ? -17.156 36.469 21.844 1 95.38 170 ARG A C 1
ATOM 1328 O O . ARG A 1 170 ? -17.562 35.625 22.625 1 95.38 170 ARG A O 1
ATOM 1335 N N . ASP A 1 171 ? -17.484 36.562 20.625 1 94.81 171 ASP A N 1
ATOM 1336 C CA . ASP A 1 171 ? -18.516 35.688 20.062 1 94.81 171 ASP A CA 1
ATOM 1337 C C . ASP A 1 171 ? -17.938 34.312 19.688 1 94.81 171 ASP A C 1
ATOM 1339 O O . ASP A 1 171 ? -18.672 33.406 19.312 1 94.81 171 ASP A O 1
ATOM 1343 N N . LYS A 1 172 ? -16.688 34.125 19.797 1 95.81 172 LYS A N 1
ATOM 1344 C CA . LYS A 1 172 ? -16.047 32.875 19.406 1 95.81 172 LYS A CA 1
ATOM 1345 C C . LYS A 1 172 ? -16.375 31.75 20.375 1 95.81 172 LYS A C 1
ATOM 1347 O O . LYS A 1 172 ? -16.828 32 21.484 1 95.81 172 LYS A O 1
ATOM 1352 N N . TYR A 1 173 ? -16.156 30.578 19.906 1 92.19 173 TYR A N 1
ATOM 1353 C CA . TYR A 1 173 ? -16.422 29.391 20.703 1 92.19 173 TYR A CA 1
ATOM 1354 C C . TYR A 1 173 ? -15.516 29.328 21.922 1 92.19 173 TYR A C 1
ATOM 1356 O O . TYR A 1 173 ? -14.312 29.562 21.828 1 92.19 173 TYR A O 1
ATOM 1364 N N . VAL A 1 174 ? -16.156 29.047 23 1 92.81 174 VAL A N 1
ATOM 1365 C CA . VAL A 1 174 ? -15.477 28.703 24.25 1 92.81 174 VAL A CA 1
ATOM 1366 C C . VAL A 1 174 ? -16.219 27.562 24.938 1 92.81 174 VAL A C 1
ATOM 1368 O O . VAL A 1 174 ? -17.453 27.547 24.953 1 92.81 174 VAL A O 1
ATOM 1371 N N . PRO A 1 175 ? -15.531 26.656 25.484 1 90.19 175 PRO A N 1
ATOM 1372 C CA . PRO A 1 175 ? -16.203 25.516 26.125 1 90.19 175 PRO A CA 1
ATOM 1373 C C . PRO A 1 175 ? -17.109 25.953 27.281 1 90.19 175 PRO A C 1
ATOM 1375 O O . PRO A 1 175 ? -18.188 25.375 27.469 1 90.19 175 PRO A O 1
ATOM 1378 N N . GLU A 1 176 ? -16.703 27 28.047 1 90.44 176 GLU A N 1
ATOM 1379 C CA . GLU A 1 176 ? -17.469 27.531 29.156 1 90.44 176 GLU A CA 1
ATOM 1380 C C . GLU A 1 176 ? -17.656 29.047 29.031 1 90.44 176 GLU A C 1
ATOM 1382 O O . GLU A 1 176 ? -16.922 29.812 29.656 1 90.44 176 GLU A O 1
ATOM 1387 N N . PRO A 1 177 ? -18.703 29.5 28.422 1 87 177 PRO A N 1
ATOM 1388 C CA . PRO A 1 177 ? -18.875 30.922 28.109 1 87 177 PRO A CA 1
ATOM 1389 C C . PRO A 1 177 ? -19.031 31.781 29.359 1 87 177 PRO A C 1
ATOM 1391 O O . PRO A 1 177 ? -18.688 32.969 29.359 1 87 177 PRO A O 1
ATOM 1394 N N . ASP A 1 178 ? -19.516 31.172 30.422 1 88.06 178 ASP A N 1
ATOM 1395 C CA . ASP A 1 178 ? -19.766 31.938 31.625 1 88.06 178 ASP A CA 1
ATOM 1396 C C . ASP A 1 178 ? -18.781 31.578 32.75 1 88.06 178 ASP A C 1
ATOM 1398 O O . ASP A 1 178 ? -19.109 31.672 33.906 1 88.06 178 ASP A O 1
ATOM 1402 N N . GLU A 1 179 ? -17.672 31.281 32.312 1 91.62 179 GLU A N 1
ATOM 1403 C CA . GLU A 1 179 ? -16.672 30.875 33.281 1 91.62 179 GLU A CA 1
ATOM 1404 C C . GLU A 1 179 ? -16.234 32.062 34.156 1 91.62 179 GLU A C 1
ATOM 1406 O O . GLU A 1 179 ? -16.109 33.188 33.656 1 91.62 179 GLU A O 1
ATOM 1411 N N . GLU A 1 180 ? -16 31.75 35.406 1 93.88 180 GLU A N 1
ATOM 1412 C CA . GLU A 1 180 ? -15.516 32.781 36.312 1 93.88 180 GLU A CA 1
ATOM 1413 C C . GLU A 1 180 ? -14.039 33.062 36.094 1 93.88 180 GLU A C 1
ATOM 1415 O O . GLU A 1 180 ? -13.281 32.188 35.688 1 93.88 180 GLU A O 1
ATOM 1420 N N . PRO A 1 181 ? -13.672 34.312 36.406 1 95.62 181 PRO A N 1
ATOM 1421 C CA . PRO A 1 181 ? -12.25 34.656 36.281 1 95.62 181 PRO A CA 1
ATOM 1422 C C . PRO A 1 181 ? -11.359 33.75 37.125 1 95.62 181 PRO A C 1
ATOM 1424 O O . PRO 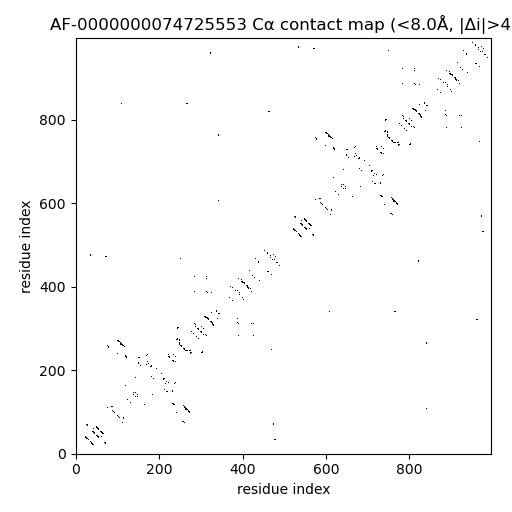A 1 181 ? -11.633 33.531 38.312 1 95.62 181 PRO A O 1
ATOM 1427 N N . ASN A 1 182 ? -10.352 33.281 36.531 1 94.12 182 ASN A N 1
ATOM 1428 C CA . ASN A 1 182 ? -9.43 32.438 37.312 1 94.12 182 ASN A CA 1
ATOM 1429 C C . ASN A 1 182 ? -8.359 33.25 38 1 94.12 182 ASN A C 1
ATOM 1431 O O . ASN A 1 182 ? -8.359 34.5 37.906 1 94.12 182 ASN A O 1
ATOM 1435 N N . GLU A 1 183 ? -7.516 32.656 38.688 1 94.88 183 GLU A N 1
ATOM 1436 C CA . GLU A 1 183 ? -6.512 33.312 39.531 1 94.88 183 GLU A CA 1
ATOM 1437 C C . GLU A 1 183 ? -5.555 34.125 38.656 1 94.88 183 GLU A C 1
ATOM 1439 O O . GLU A 1 183 ? -5.145 35.219 39.062 1 94.88 183 GLU A O 1
ATOM 1444 N N . ASP A 1 184 ? -5.227 33.656 37.562 1 96.5 184 ASP A N 1
ATOM 1445 C CA . ASP A 1 184 ? -4.285 34.344 36.688 1 96.5 184 ASP A CA 1
ATOM 1446 C C . ASP A 1 184 ? -4.852 35.688 36.188 1 96.5 184 ASP A C 1
ATOM 1448 O O . ASP A 1 184 ? -4.141 36.688 36.156 1 96.5 184 ASP A O 1
ATOM 1452 N N . VAL A 1 185 ? -6.062 35.656 35.781 1 95.88 185 VAL A N 1
ATOM 1453 C CA . VAL A 1 185 ? -6.746 36.844 35.312 1 95.88 185 VAL A CA 1
ATOM 1454 C C . VAL A 1 185 ? -6.754 37.906 36.375 1 95.88 185 VAL A C 1
ATOM 1456 O O . VAL A 1 185 ? -6.438 39.094 36.125 1 95.88 185 VAL A O 1
ATOM 1459 N N . THR A 1 186 ? -7.039 37.562 37.562 1 93.38 186 THR A N 1
ATOM 1460 C CA . THR A 1 186 ? -7.086 38.469 38.719 1 93.38 186 THR A CA 1
ATOM 1461 C C . THR A 1 186 ? -5.695 39.031 39 1 93.38 186 THR A C 1
ATOM 1463 O O . THR A 1 186 ? -5.531 40.219 39.25 1 93.38 186 THR A O 1
ATOM 1466 N N . ARG A 1 187 ? -4.828 38.125 39.031 1 94.75 187 ARG A N 1
ATOM 1467 C CA . ARG A 1 187 ? -3.443 38.5 39.281 1 94.75 187 ARG A CA 1
ATOM 1468 C C . ARG A 1 187 ? -2.932 39.5 38.25 1 94.75 187 ARG A C 1
ATOM 1470 O O . ARG A 1 187 ? -2.287 40.469 38.625 1 94.75 187 ARG A O 1
ATOM 1477 N N . ILE A 1 188 ? -3.24 39.281 37.031 1 95.19 188 ILE A N 1
ATOM 1478 C CA . ILE A 1 188 ? -2.768 40.125 35.969 1 95.19 188 ILE A CA 1
ATOM 1479 C C . ILE A 1 188 ? -3.434 41.5 36.031 1 95.19 188 ILE A C 1
ATOM 1481 O O . ILE A 1 188 ? -2.762 42.531 35.938 1 95.19 188 ILE A O 1
ATOM 1485 N N . LEU A 1 189 ? -4.691 41.562 36.219 1 92.44 189 LEU A N 1
ATOM 1486 C CA . LEU A 1 189 ? -5.41 42.844 36.312 1 92.44 189 LEU A CA 1
ATOM 1487 C C . LEU A 1 189 ? -4.887 43.688 37.469 1 92.44 189 LEU A C 1
ATOM 1489 O O . LEU A 1 189 ? -4.75 44.906 37.344 1 92.44 189 LEU A O 1
ATOM 1493 N N . LYS A 1 190 ? -4.59 43.031 38.562 1 89.94 190 LYS A N 1
ATOM 1494 C CA . LYS A 1 190 ? -4.043 43.75 39.719 1 89.94 190 LYS A CA 1
ATOM 1495 C C . LYS A 1 190 ? -2.67 44.344 39.406 1 89.94 190 LYS A C 1
ATOM 1497 O O . LYS A 1 190 ? -2.383 45.469 39.75 1 89.94 190 LYS A O 1
ATOM 1502 N N . ALA A 1 191 ? -1.935 43.531 38.781 1 90.06 191 ALA A N 1
ATOM 1503 C CA . ALA A 1 191 ? -0.579 43.969 38.438 1 90.06 191 ALA A CA 1
ATOM 1504 C C . ALA A 1 191 ? -0.598 45.125 37.438 1 90.06 191 ALA A C 1
ATOM 1506 O O . ALA A 1 191 ? 0.256 46.031 37.5 1 90.06 191 ALA A O 1
ATOM 1507 N N . LEU A 1 192 ? -1.528 45.125 36.531 1 88.69 192 LEU A N 1
ATOM 1508 C CA . LEU A 1 192 ? -1.565 46.125 35.469 1 88.69 192 LEU A CA 1
ATOM 1509 C C . LEU A 1 192 ? -2.135 47.438 35.969 1 88.69 192 LEU A C 1
ATOM 1511 O O . LEU A 1 192 ? -1.958 48.5 35.344 1 88.69 192 LEU A O 1
ATOM 1515 N N . GLN A 1 193 ? -2.764 47.469 37.031 1 81.31 193 GLN A N 1
ATOM 1516 C CA . GLN A 1 193 ? -3.266 48.719 37.625 1 81.31 193 GLN A CA 1
ATOM 1517 C C . GLN A 1 193 ? -2.121 49.656 38 1 81.31 193 GLN A C 1
ATOM 1519 O O . GLN A 1 193 ? -2.242 50.875 37.844 1 81.31 193 GLN A O 1
ATOM 1524 N N . ASP A 1 194 ? -1.032 49.094 38.375 1 75 194 ASP A N 1
ATOM 1525 C CA . ASP A 1 194 ? 0.099 49.875 38.844 1 75 194 ASP A CA 1
ATOM 1526 C C . ASP A 1 194 ? 1.195 49.969 37.812 1 75 194 ASP A C 1
ATOM 1528 O O . ASP A 1 194 ? 2.213 50.625 38 1 75 194 ASP A O 1
ATOM 1532 N N . ALA A 1 195 ? 0.916 49.344 36.75 1 75.5 195 ALA A N 1
ATOM 1533 C CA . ALA A 1 195 ? 1.99 49.25 35.75 1 75.5 195 ALA A CA 1
ATOM 1534 C C . ALA A 1 195 ? 2.029 50.5 34.875 1 75.5 195 ALA A C 1
ATOM 1536 O O . ALA A 1 195 ? 0.985 51.062 34.531 1 75.5 195 ALA A O 1
ATOM 1537 N N . PRO A 1 196 ? 3.217 51.062 34.719 1 71.31 196 PRO A N 1
ATOM 1538 C CA . PRO A 1 196 ? 3.377 52.219 33.875 1 71.31 196 PRO A CA 1
ATOM 1539 C C . PRO A 1 196 ? 3.139 51.906 32.375 1 71.31 196 PRO A C 1
ATOM 1541 O O . PRO A 1 196 ? 4.078 51.562 31.672 1 71.31 196 PRO A O 1
ATOM 1544 N N . LEU A 1 197 ? 1.908 51.719 31.984 1 72.12 197 LEU A N 1
ATOM 1545 C CA . LEU A 1 197 ? 1.611 51.438 30.578 1 72.12 197 LEU A CA 1
ATOM 1546 C C . LEU A 1 197 ? 1.356 52.719 29.812 1 72.12 197 LEU A C 1
ATOM 1548 O O . LEU A 1 197 ? 0.847 53.688 30.375 1 72.12 197 LEU A O 1
ATOM 1552 N N . ASP A 1 198 ? 2.332 53.188 29.062 1 59.59 198 ASP A N 1
ATOM 1553 C CA . ASP A 1 198 ? 2.324 54.438 28.281 1 59.59 198 ASP A CA 1
ATOM 1554 C C . ASP A 1 198 ? 0.925 54.75 27.75 1 59.59 198 ASP A C 1
ATOM 1556 O O . ASP A 1 198 ? 0.565 54.344 26.656 1 59.59 198 ASP A O 1
ATOM 1560 N N . GLY A 1 199 ? 0.114 55.469 28.531 1 60.03 199 GLY A N 1
ATOM 1561 C CA . GLY A 1 199 ? -1.133 56.031 28.031 1 60.03 199 GLY A CA 1
ATOM 1562 C C . GLY A 1 199 ? -2.172 54.969 27.703 1 60.03 199 GLY A C 1
ATOM 1563 O O . GLY A 1 199 ? -3.334 55.312 27.453 1 60.03 199 GLY A O 1
ATOM 1564 N N . GLN A 1 200 ? -1.833 53.844 27.344 1 61.03 200 GLN A N 1
ATOM 1565 C CA . GLN A 1 200 ? -2.729 52.781 26.891 1 61.03 200 GLN A CA 1
ATOM 1566 C C . GLN A 1 200 ? -3.457 52.125 28.062 1 61.03 200 GLN A C 1
ATOM 1568 O O . GLN A 1 200 ? -4.27 51.219 27.859 1 61.03 200 GLN A O 1
ATOM 1573 N N . SER A 1 201 ? -3.305 52.781 29.188 1 66 201 SER A N 1
ATOM 1574 C CA . SER A 1 201 ? -3.686 52.188 30.469 1 66 201 SER A CA 1
ATOM 1575 C C . SER A 1 201 ? -5.18 52.344 30.719 1 66 201 SER A C 1
ATOM 1577 O O . SER A 1 201 ? -5.797 51.5 31.375 1 66 201 SER A O 1
ATOM 1579 N N . SER A 1 202 ? -5.777 53.281 30.047 1 75.12 202 SER A N 1
ATOM 1580 C CA . SER A 1 202 ? -7.164 53.531 30.438 1 75.12 202 SER A CA 1
ATOM 1581 C C . SER A 1 202 ? -8.07 52.406 29.984 1 75.12 202 SER A C 1
ATOM 1583 O O . SER A 1 202 ? -8.953 51.969 30.734 1 75.12 202 SER A O 1
ATOM 1585 N N . LYS A 1 203 ? -7.859 51.875 28.781 1 81.19 203 LYS A N 1
ATOM 1586 C CA . LYS A 1 203 ? -8.688 50.781 28.281 1 81.19 203 LYS A CA 1
ATOM 1587 C C . LYS A 1 203 ? -8.508 49.5 29.109 1 81.19 203 LYS A C 1
ATOM 1589 O O . LYS A 1 203 ? -9.469 48.781 29.344 1 81.19 203 LYS A O 1
ATOM 1594 N N . ILE A 1 204 ? -7.375 49.312 29.609 1 81 204 ILE A N 1
ATOM 1595 C CA . ILE A 1 204 ? -7.09 48.125 30.406 1 81 204 ILE A CA 1
ATOM 1596 C C . ILE A 1 204 ? -7.699 48.281 31.797 1 81 204 ILE A C 1
ATOM 1598 O O . ILE A 1 204 ? -8.211 47.312 32.375 1 81 204 ILE A O 1
ATOM 1602 N N . ARG A 1 205 ? -7.699 49.469 32.25 1 76.31 205 ARG A N 1
ATOM 1603 C CA . ARG A 1 205 ? -8.195 49.719 33.594 1 76.31 205 ARG A CA 1
ATOM 1604 C C . ARG A 1 205 ? -9.703 49.531 33.688 1 76.31 205 ARG A C 1
ATOM 1606 O O . ARG A 1 205 ? -10.25 49.25 34.75 1 76.31 205 ARG A O 1
ATOM 1613 N N . THR A 1 206 ? -10.336 49.688 32.531 1 80.62 206 THR A N 1
ATOM 1614 C CA . THR A 1 206 ? -11.789 49.562 32.531 1 80.62 206 THR A CA 1
ATOM 1615 C C . THR A 1 206 ? -12.211 48.156 32.188 1 80.62 206 THR A C 1
ATOM 1617 O O . THR A 1 206 ? -13.398 47.812 32.188 1 80.62 206 THR A O 1
ATOM 1620 N N . LEU A 1 207 ? -11.234 47.344 31.938 1 87.19 207 LEU A N 1
ATOM 1621 C CA . LEU A 1 207 ? -11.539 45.969 31.609 1 87.19 207 LEU A CA 1
ATOM 1622 C C . LEU A 1 207 ? -11.891 45.156 32.875 1 87.19 207 LEU A C 1
ATOM 1624 O O . LEU A 1 207 ? -11.102 45.125 33.812 1 87.19 207 LEU A O 1
ATOM 1628 N N . ASP A 1 208 ? -13.117 44.625 32.875 1 89.94 208 ASP A N 1
ATOM 1629 C CA . ASP A 1 208 ? -13.492 43.812 34.062 1 89.94 208 ASP A CA 1
ATOM 1630 C C . ASP A 1 208 ? -12.93 42.406 33.938 1 89.94 208 ASP A C 1
ATOM 1632 O O . ASP A 1 208 ? -12.578 41.938 32.844 1 89.94 208 ASP A O 1
ATOM 1636 N N . ALA A 1 209 ? -12.93 41.719 35.062 1 94.44 209 ALA A N 1
ATOM 1637 C CA . ALA A 1 209 ? -12.297 40.406 35.156 1 94.44 209 ALA A CA 1
ATOM 1638 C C . ALA A 1 209 ? -13.023 39.375 34.312 1 94.44 209 ALA A C 1
ATOM 1640 O O . ALA A 1 209 ? -12.391 38.5 33.656 1 94.44 209 ALA A O 1
ATOM 1641 N N . LYS A 1 210 ? -14.266 39.438 34.25 1 94.88 210 LYS A N 1
ATOM 1642 C CA . LYS A 1 210 ? -15.07 38.5 33.5 1 94.88 210 LYS A CA 1
ATOM 1643 C C . LYS A 1 210 ? -14.852 38.688 32 1 94.88 210 LYS A C 1
ATOM 1645 O O . LYS A 1 210 ? -14.758 37.688 31.25 1 94.88 210 LYS A O 1
ATOM 1650 N N . GLY A 1 211 ? -14.867 39.906 31.625 1 93.75 211 GLY A N 1
ATOM 1651 C CA . GLY A 1 211 ? -14.594 40.219 30.234 1 93.75 211 GLY A CA 1
ATOM 1652 C C . GLY A 1 211 ? -13.203 39.781 29.797 1 93.75 211 GLY A C 1
ATOM 1653 O O . GLY A 1 211 ? -13.031 39.281 28.672 1 93.75 211 GLY A O 1
ATOM 1654 N N . PHE A 1 212 ? -12.242 40 30.672 1 95.88 212 PHE A N 1
ATOM 1655 C CA . PHE A 1 212 ? -10.875 39.594 30.375 1 95.88 212 PHE A CA 1
ATOM 1656 C C . PHE A 1 212 ? -10.781 38.094 30.25 1 95.88 212 PHE A C 1
ATOM 1658 O O . PHE A 1 212 ? -10.188 37.562 29.312 1 95.88 212 PHE A O 1
ATOM 1665 N N . GLN A 1 213 ? -11.422 37.406 31.156 1 96.44 213 GLN A N 1
ATOM 1666 C CA . GLN A 1 213 ? -11.453 35.938 31.125 1 96.44 213 GLN A CA 1
ATOM 1667 C C . GLN A 1 213 ? -12.062 35.438 29.812 1 96.44 213 GLN A C 1
ATOM 1669 O O . GLN A 1 213 ? -11.547 34.5 29.203 1 96.44 213 GLN A O 1
ATOM 1674 N N . ARG A 1 214 ? -13.109 36 29.391 1 96.44 214 ARG A N 1
ATOM 1675 C CA . ARG A 1 214 ? -13.797 35.625 28.172 1 96.44 214 ARG A CA 1
ATOM 1676 C C . ARG A 1 214 ? -12.891 35.781 26.953 1 96.44 214 ARG A C 1
ATOM 1678 O O . ARG A 1 214 ? -12.867 34.938 26.062 1 96.44 214 ARG A O 1
ATOM 1685 N N . LEU A 1 215 ? -12.172 36.875 26.938 1 96.69 215 LEU A N 1
ATOM 1686 C CA . LEU A 1 215 ? -11.273 37.156 25.812 1 96.69 215 LEU A CA 1
ATOM 1687 C C . LEU A 1 215 ? -10.109 36.156 25.797 1 96.69 215 LEU A C 1
ATOM 1689 O O . LEU A 1 215 ? -9.703 35.688 24.734 1 96.69 215 LEU A O 1
ATOM 1693 N N . VAL A 1 216 ? -9.594 35.844 26.969 1 97.31 216 VAL A N 1
ATOM 1694 C CA . VAL A 1 216 ? -8.484 34.906 27.078 1 97.31 216 VAL A CA 1
ATOM 1695 C C . VAL A 1 216 ? -8.93 33.531 26.547 1 97.31 216 VAL A C 1
ATOM 1697 O O . VAL A 1 216 ? -8.227 32.906 25.75 1 97.31 216 VAL A O 1
ATOM 1700 N N . SER A 1 217 ? -10.078 33.125 26.938 1 96.69 217 SER A N 1
ATOM 1701 C CA . SER A 1 217 ? -10.609 31.844 26.5 1 96.69 217 SER A CA 1
ATOM 1702 C C . SER A 1 217 ? -10.875 31.844 25 1 96.69 217 SER A C 1
ATOM 1704 O O . SER A 1 217 ? -10.625 30.844 24.328 1 96.69 217 SER A O 1
ATOM 1706 N N . ALA A 1 218 ? -11.398 32.938 24.531 1 97.25 218 ALA A N 1
ATOM 1707 C CA . ALA A 1 218 ? -11.656 33.031 23.094 1 97.25 218 ALA A CA 1
ATOM 1708 C C . ALA A 1 218 ? -10.367 32.906 22.297 1 97.25 218 ALA A C 1
ATOM 1710 O O . ALA A 1 218 ? -10.344 32.219 21.266 1 97.25 218 ALA A O 1
ATOM 1711 N N . TRP A 1 219 ? -9.312 33.5 22.75 1 97.5 219 TRP A N 1
ATOM 1712 C CA . TRP A 1 219 ? -8.023 33.406 22.062 1 97.5 219 TRP A CA 1
ATOM 1713 C C . TRP A 1 219 ? -7.445 32 22.188 1 97.5 219 TRP A C 1
ATOM 1715 O O . TRP A 1 219 ? -6.895 31.469 21.234 1 97.5 219 TRP A O 1
ATOM 1725 N N . ARG A 1 220 ? -7.602 31.453 23.297 1 96.44 220 ARG A N 1
ATOM 1726 C CA . ARG A 1 220 ? -7.016 30.141 23.578 1 96.44 220 ARG A CA 1
ATOM 1727 C C . ARG A 1 220 ? -7.559 29.078 22.625 1 96.44 220 ARG A C 1
ATOM 1729 O O . ARG A 1 220 ? -6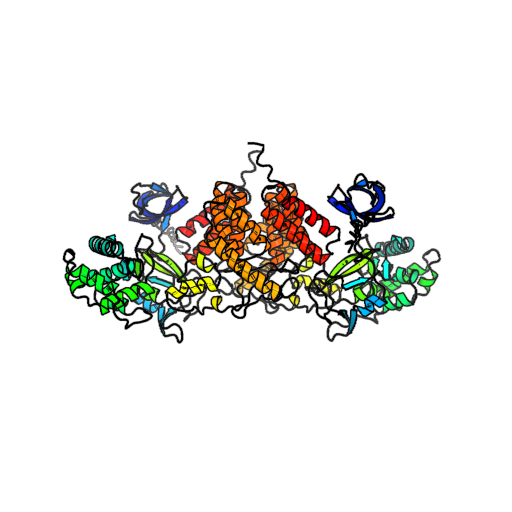.801 28.234 22.125 1 96.44 220 ARG A O 1
ATOM 1736 N N . TYR A 1 221 ? -8.797 29.156 22.328 1 96.44 221 TYR A N 1
ATOM 1737 C CA . TYR A 1 221 ? -9.422 28.031 21.641 1 96.44 221 TYR A CA 1
ATOM 1738 C C . TYR A 1 221 ? -9.625 28.344 20.172 1 96.44 221 TYR A C 1
ATOM 1740 O O . TYR A 1 221 ? -10.023 27.469 19.391 1 96.44 221 TYR A O 1
ATOM 1748 N N . ASN A 1 222 ? -9.305 29.609 19.703 1 97.19 222 ASN A N 1
ATOM 1749 C CA . ASN A 1 222 ? -9.688 29.938 18.344 1 97.19 222 ASN A CA 1
ATOM 1750 C C . ASN A 1 222 ? -8.523 30.531 17.562 1 97.19 222 ASN A C 1
ATOM 1752 O O . ASN A 1 222 ? -8.633 30.781 16.359 1 97.19 222 ASN A O 1
ATOM 1756 N N . SER A 1 223 ? -7.453 30.781 18.203 1 97.25 223 SER A N 1
ATOM 1757 C CA . SER A 1 223 ? -6.332 31.438 17.547 1 97.25 223 SER A CA 1
ATOM 1758 C C . SER A 1 223 ? -5.371 30.422 16.953 1 97.25 223 SER A C 1
ATOM 1760 O O . SER A 1 223 ? -5.504 29.219 17.188 1 97.25 223 SER A O 1
ATOM 1762 N N . PHE A 1 224 ? -4.484 30.891 16.109 1 95.94 224 PHE A N 1
ATOM 1763 C CA . PHE A 1 224 ? -3.42 30.109 15.484 1 95.94 224 PHE A CA 1
ATOM 1764 C C . PHE A 1 224 ? -2.051 30.656 15.883 1 95.94 224 PHE A C 1
ATOM 1766 O O . PHE A 1 224 ? -1.908 31.828 16.188 1 95.94 224 PHE A O 1
ATOM 1773 N N . GLY A 1 225 ? -1.126 29.75 15.914 1 94.19 225 GLY A N 1
ATOM 1774 C CA . GLY A 1 225 ? 0.242 30.203 16.078 1 94.19 225 GLY A CA 1
ATOM 1775 C C . GLY A 1 225 ? 0.756 30.984 14.883 1 94.19 225 GLY A C 1
ATOM 1776 O O . GLY A 1 225 ? 0.561 30.578 13.734 1 94.19 225 GLY A O 1
ATOM 1777 N N . HIS A 1 226 ? 1.307 32.094 15.188 1 94.06 226 HIS A N 1
ATOM 1778 C CA . HIS A 1 226 ? 1.937 32.875 14.141 1 94.06 226 HIS A CA 1
ATOM 1779 C C . HIS A 1 226 ? 3.328 32.375 13.812 1 94.06 226 HIS A C 1
ATOM 1781 O O . HIS A 1 226 ? 3.963 31.703 14.641 1 94.06 226 HIS A O 1
ATOM 1787 N N . HIS A 1 227 ? 3.824 32.594 12.633 1 88.38 227 HIS A N 1
ATOM 1788 C CA . HIS A 1 227 ? 5.125 32.094 12.211 1 88.38 227 HIS A CA 1
ATOM 1789 C C . HIS A 1 227 ? 6.258 32.781 12.945 1 88.38 227 HIS A C 1
ATOM 1791 O O . HIS A 1 227 ? 7.375 32.281 13.008 1 88.38 227 HIS A O 1
ATOM 1797 N N . LYS A 1 228 ? 5.934 33.969 13.523 1 88.56 228 LYS A N 1
ATOM 1798 C CA . LYS A 1 228 ? 6.902 34.625 14.391 1 88.56 228 LYS A CA 1
ATOM 1799 C C . LYS A 1 228 ? 6.797 34.094 15.828 1 88.56 228 LYS A C 1
ATOM 1801 O O . LYS A 1 228 ? 5.707 33.75 16.281 1 88.56 228 LYS A O 1
ATOM 1806 N N . GLU A 1 229 ? 7.836 34.25 16.484 1 89 229 GLU A N 1
ATOM 1807 C CA . GLU A 1 229 ? 7.922 33.688 17.828 1 89 229 GLU A CA 1
ATOM 1808 C C . GLU A 1 229 ? 6.914 34.344 18.766 1 89 229 GLU A C 1
ATOM 1810 O O . GLU A 1 229 ? 6.727 35.562 18.734 1 89 229 GLU A O 1
ATOM 1815 N N . ASP A 1 230 ? 6.273 33.531 19.531 1 92.56 230 ASP A N 1
ATOM 1816 C CA . ASP A 1 230 ? 5.363 33.938 20.594 1 92.56 230 ASP A CA 1
ATOM 1817 C C . ASP A 1 230 ? 4.18 34.719 20.047 1 92.56 230 ASP A C 1
ATOM 1819 O O . ASP A 1 230 ? 3.578 35.531 20.766 1 92.56 230 ASP A O 1
ATOM 1823 N N . GLY A 1 231 ? 3.986 34.562 18.812 1 95.5 231 GLY A N 1
ATOM 1824 C CA . GLY A 1 231 ? 2.891 35.25 18.172 1 95.5 231 GLY A CA 1
ATOM 1825 C C . GLY A 1 231 ? 1.64 34.406 18.031 1 95.5 231 GLY A C 1
ATOM 1826 O O . GLY A 1 231 ? 1.725 33.219 17.828 1 95.5 231 GLY A O 1
ATOM 1827 N N . LEU A 1 232 ? 0.459 35.125 18.141 1 97.81 232 LEU A N 1
ATOM 1828 C CA . LEU A 1 232 ? -0.834 34.5 17.844 1 97.81 232 LEU A CA 1
ATOM 1829 C C . LEU A 1 232 ? -1.576 35.312 16.781 1 97.81 232 LEU A C 1
ATOM 1831 O O . LEU A 1 232 ? -1.354 36.531 16.641 1 97.81 232 LEU A O 1
ATOM 1835 N N . VAL A 1 233 ? -2.344 34.656 16.047 1 98.12 233 VAL A N 1
ATOM 1836 C CA . VAL A 1 233 ? -3.17 35.312 15.039 1 98.12 233 VAL A CA 1
ATOM 1837 C C . VAL A 1 233 ? -4.598 34.781 15.102 1 98.12 233 VAL A C 1
ATOM 1839 O O . VAL A 1 233 ? -4.809 33.594 15.305 1 98.12 233 VAL A O 1
ATOM 1842 N N . LEU A 1 234 ? -5.562 35.625 15.047 1 98.44 234 LEU A N 1
ATOM 1843 C CA . LEU A 1 234 ? -6.973 35.25 15.102 1 98.44 234 LEU A CA 1
ATOM 1844 C C . LEU A 1 234 ? -7.715 35.75 13.859 1 98.44 234 LEU A C 1
ATOM 1846 O O . LEU A 1 234 ? -7.508 36.875 13.414 1 98.44 234 LEU A O 1
ATOM 1850 N N . TYR A 1 235 ? -8.477 34.906 13.32 1 98.19 235 TYR A N 1
ATOM 1851 C CA . TYR A 1 235 ? -9.328 35.219 12.18 1 98.19 235 TYR A CA 1
ATOM 1852 C C . TYR A 1 235 ? -10.805 35.125 12.555 1 98.19 235 TYR A C 1
ATOM 1854 O O . TYR A 1 235 ? -11.141 34.594 13.625 1 98.19 235 TYR A O 1
ATOM 1862 N N . ASN A 1 236 ? -11.656 35.656 11.734 1 97.56 236 ASN A N 1
ATOM 1863 C CA . ASN A 1 236 ? -13.086 35.656 12.031 1 97.56 236 ASN A CA 1
ATOM 1864 C C . ASN A 1 236 ? -13.758 34.375 11.5 1 97.56 236 ASN A C 1
ATOM 1866 O O . ASN A 1 236 ? -13.922 33.406 12.234 1 97.56 236 ASN A O 1
ATOM 1870 N N . ARG A 1 237 ? -13.867 34.188 10.234 1 97.62 237 ARG A N 1
ATOM 1871 C CA . ARG A 1 237 ? -14.586 33.062 9.656 1 97.62 237 ARG A CA 1
ATOM 1872 C C . ARG A 1 237 ? -13.734 31.797 9.695 1 97.62 237 ARG A C 1
ATOM 1874 O O . ARG A 1 237 ? -14.25 30.688 9.914 1 97.62 237 ARG A O 1
ATOM 1881 N N . ILE A 1 238 ? -12.445 31.906 9.531 1 97.94 238 ILE A N 1
ATOM 1882 C CA . ILE A 1 238 ? -11.539 30.766 9.594 1 97.94 238 ILE A CA 1
ATOM 1883 C C . ILE A 1 238 ? -11.719 30.031 10.922 1 97.94 238 ILE A C 1
ATOM 1885 O O . ILE A 1 238 ? -11.688 28.812 10.977 1 97.94 238 ILE A O 1
ATOM 1889 N N . SER A 1 239 ? -11.93 30.797 11.977 1 96.94 239 SER A N 1
ATOM 1890 C CA . SER A 1 239 ? -12.039 30.234 13.312 1 96.94 239 SER A CA 1
ATOM 1891 C C . SER A 1 239 ? -13.328 29.438 13.477 1 96.94 239 SER A C 1
ATOM 1893 O O . SER A 1 239 ? -13.523 28.766 14.492 1 96.94 239 SER A O 1
ATOM 1895 N N . MET A 1 240 ? -14.195 29.547 12.492 1 96.81 240 MET A N 1
ATOM 1896 C CA . MET A 1 240 ? -15.445 28.797 12.531 1 96.81 240 MET A CA 1
ATOM 1897 C C . MET A 1 240 ? -15.281 27.422 11.898 1 96.81 240 MET A C 1
ATOM 1899 O O . MET A 1 240 ? -16.203 26.594 11.938 1 96.81 240 MET A O 1
ATOM 1903 N N . CYS A 1 241 ? -14.141 27.109 11.367 1 97.62 241 CYS A N 1
ATOM 1904 C CA . CYS A 1 241 ? -13.875 25.781 10.797 1 97.62 241 CYS A CA 1
ATOM 1905 C C . CYS A 1 241 ? -13.734 24.734 11.898 1 97.62 241 CYS A C 1
ATOM 1907 O O . CYS A 1 241 ? -12.914 24.891 12.805 1 97.62 241 CYS A O 1
ATOM 1909 N N . ALA A 1 242 ? -14.477 23.703 11.773 1 97.06 242 ALA A N 1
ATOM 1910 C CA . ALA A 1 242 ? -14.32 22.578 12.695 1 97.06 242 ALA A CA 1
ATOM 1911 C C . ALA A 1 242 ? -13.078 21.766 12.352 1 97.06 242 ALA A C 1
ATOM 1913 O O . ALA A 1 242 ? -12.539 21.875 11.25 1 97.06 242 ALA A O 1
ATOM 1914 N N . HIS A 1 243 ? -12.695 21.031 13.312 1 97.5 243 HIS A N 1
ATOM 1915 C CA . HIS A 1 243 ? -11.578 20.125 13.094 1 97.5 243 HIS A CA 1
ATOM 1916 C C . HIS A 1 243 ? -12.031 18.859 12.367 1 97.5 243 HIS A C 1
ATOM 1918 O O . HIS A 1 243 ? -13.141 18.375 12.586 1 97.5 243 HIS A O 1
ATOM 1924 N N . SER A 1 244 ? -11.164 18.406 11.523 1 98.06 244 SER A N 1
ATOM 1925 C CA . SER A 1 244 ? -11.195 17.031 11.031 1 98.06 244 SER A CA 1
ATOM 1926 C C . SER A 1 244 ? -9.789 16.453 10.875 1 98.06 244 SER A C 1
ATOM 1928 O O . SER A 1 244 ? -8.859 17.188 10.508 1 98.06 244 SER A O 1
ATOM 1930 N N . CYS A 1 245 ? -9.648 15.125 11.18 1 98.06 245 CYS A N 1
ATOM 1931 C CA . CYS A 1 245 ? -8.375 14.469 10.922 1 98.06 245 CYS A CA 1
ATOM 1932 C C . CYS A 1 245 ? -8.203 14.172 9.438 1 98.06 245 CYS A C 1
ATOM 1934 O O . CYS A 1 245 ? -7.141 13.719 9.016 1 98.06 245 CYS A O 1
ATOM 1936 N N . ASP A 1 246 ? -9.211 14.281 8.742 1 97.38 246 ASP A N 1
ATOM 1937 C CA . ASP A 1 246 ? -9.234 14.312 7.285 1 97.38 246 ASP A CA 1
ATOM 1938 C C . ASP A 1 246 ? -9.906 15.586 6.777 1 97.38 246 ASP A C 1
ATOM 1940 O O . ASP A 1 246 ? -10.984 15.523 6.176 1 97.38 246 ASP A O 1
ATOM 1944 N N . PRO A 1 247 ? -9.227 16.656 6.91 1 98.06 247 PRO A N 1
ATOM 1945 C CA . PRO A 1 247 ? -9.875 17.953 6.672 1 98.06 247 PRO A CA 1
ATOM 1946 C C . PRO A 1 247 ? -10.195 18.188 5.199 1 98.06 247 PRO A C 1
ATOM 1948 O O . PRO A 1 247 ? -9.422 17.797 4.32 1 98.06 247 PRO A O 1
ATOM 1951 N N . THR A 1 248 ? -11.281 18.891 4.953 1 98 248 THR A N 1
ATOM 1952 C CA . THR A 1 248 ? -11.711 19.203 3.594 1 98 248 THR A CA 1
ATOM 1953 C C . THR A 1 248 ? -10.898 20.359 3.023 1 98 248 THR A C 1
ATOM 1955 O O . THR A 1 248 ? -10.883 20.578 1.809 1 98 248 THR A O 1
ATOM 1958 N N . CYS A 1 249 ? -10.188 21.094 3.955 1 98.31 249 CYS A N 1
ATOM 1959 C CA . CYS A 1 249 ? -9.438 22.266 3.506 1 98.31 249 CYS A CA 1
ATOM 1960 C C . CYS A 1 249 ? -8.016 22.234 4.039 1 98.31 249 CYS A C 1
ATOM 1962 O O . CYS A 1 249 ? -7.688 21.438 4.922 1 98.31 249 CYS A O 1
ATOM 1964 N N . CYS A 1 250 ? -7.223 22.969 3.379 1 97.12 250 CYS A N 1
ATOM 1965 C CA . CYS A 1 250 ? -5.867 23.297 3.797 1 97.12 250 CYS A CA 1
ATOM 1966 C C . CYS A 1 250 ? -5.625 24.812 3.715 1 97.12 250 CYS A C 1
ATOM 1968 O O . CYS A 1 250 ? -6.527 25.562 3.35 1 97.12 250 CYS A O 1
ATOM 1970 N N . TRP A 1 251 ? -4.441 25.203 4.18 1 95.81 251 TRP A N 1
ATOM 1971 C CA . TRP A 1 251 ? -4.262 26.641 4.227 1 95.81 251 TRP A CA 1
ATOM 1972 C C . TRP A 1 251 ? -2.787 27.016 4.078 1 95.81 251 TRP A C 1
ATOM 1974 O O . TRP A 1 251 ? -1.909 26.156 4.25 1 95.81 251 TRP A O 1
ATOM 1984 N N . SER A 1 252 ? -2.547 28.188 3.639 1 93.38 252 SER A N 1
ATOM 1985 C CA . SER A 1 252 ? -1.251 28.844 3.582 1 93.38 252 SER A CA 1
ATOM 1986 C C . SER A 1 252 ? -1.382 30.344 3.898 1 93.38 252 SER A C 1
ATOM 1988 O O . SER A 1 252 ? -2.492 30.875 3.951 1 93.38 252 SER A O 1
ATOM 1990 N N . TYR A 1 253 ? -0.285 30.906 4.18 1 92.12 253 TYR A N 1
ATOM 1991 C CA . TYR A 1 253 ? -0.291 32.344 4.406 1 92.12 253 TYR A CA 1
ATOM 1992 C C . TYR A 1 253 ? -0.395 33.125 3.09 1 92.12 253 TYR A C 1
ATOM 1994 O O . TYR A 1 253 ? 0.224 32.719 2.094 1 92.12 253 TYR A O 1
ATOM 2002 N N . GLY A 1 254 ? -1.233 34.094 3.109 1 91.12 254 GLY A N 1
ATOM 2003 C CA . GLY A 1 254 ? -1.265 35.062 2.027 1 91.12 254 GLY A CA 1
ATOM 2004 C C . GLY A 1 254 ? -0.592 36.375 2.381 1 91.12 254 GLY A C 1
ATOM 2005 O O . GLY A 1 254 ? 0.294 36.438 3.236 1 91.12 254 GLY A O 1
ATOM 2006 N N . ASP A 1 255 ? -1.044 37.469 1.663 1 87.44 255 ASP A N 1
ATOM 2007 C CA . ASP A 1 255 ? -0.519 38.781 1.928 1 87.44 255 ASP A CA 1
ATOM 2008 C C . ASP A 1 255 ? -0.923 39.281 3.318 1 87.44 255 ASP A C 1
ATOM 2010 O O . ASP A 1 255 ? -2.053 39.062 3.758 1 87.44 255 ASP A O 1
ATOM 2014 N N . GLU A 1 256 ? 0.088 39.938 3.994 1 91.06 256 GLU A N 1
ATOM 2015 C CA . GLU A 1 256 ? -0.164 40.531 5.297 1 91.06 256 GLU A CA 1
ATOM 2016 C C . GLU A 1 256 ? -0.774 39.531 6.27 1 91.06 256 GLU A C 1
ATOM 2018 O O . GLU A 1 256 ? -1.782 39.844 6.918 1 91.06 256 GLU A O 1
ATOM 2023 N N . ASP A 1 257 ? -0.349 38.344 6.316 1 94.19 257 ASP A N 1
ATOM 2024 C CA . ASP A 1 257 ? -0.712 37.281 7.238 1 94.19 257 ASP A CA 1
ATOM 2025 C C . ASP A 1 257 ? -2.139 36.812 6.984 1 94.19 257 ASP A C 1
ATOM 2027 O O . ASP A 1 257 ? -2.793 36.281 7.887 1 94.19 257 ASP A O 1
ATOM 2031 N N . ALA A 1 258 ? -2.605 37.094 5.754 1 96.12 258 ALA A N 1
ATOM 2032 C CA . ALA A 1 258 ? -3.928 36.562 5.406 1 96.12 258 ALA A CA 1
ATOM 2033 C C . ALA A 1 258 ? -3.941 35.031 5.395 1 96.12 258 ALA A C 1
ATOM 2035 O O . ALA A 1 258 ? -2.906 34.406 5.176 1 96.12 258 ALA A O 1
ATOM 2036 N N . PHE A 1 259 ? -5.074 34.531 5.75 1 97.31 259 PHE A N 1
ATOM 2037 C CA . PHE A 1 259 ? -5.297 33.094 5.699 1 97.31 259 PHE A CA 1
ATOM 2038 C C . PHE A 1 259 ? -5.895 32.688 4.359 1 97.31 259 PHE A C 1
ATOM 2040 O O . PHE A 1 259 ? -7.043 33 4.062 1 97.31 259 PHE A O 1
ATOM 2047 N N . VAL A 1 260 ? -5.117 32 3.574 1 97 260 VAL A N 1
ATOM 2048 C CA . VAL A 1 260 ? -5.637 31.484 2.311 1 97 260 VAL A CA 1
ATOM 2049 C C . VAL A 1 260 ? -6.246 30.094 2.525 1 97 260 VAL A C 1
ATOM 2051 O O . VAL A 1 260 ? -5.523 29.109 2.639 1 97 260 VAL A O 1
ATOM 2054 N N . LEU A 1 261 ? -7.535 30.047 2.576 1 98.25 261 LEU A N 1
ATOM 2055 C CA . LEU A 1 261 ? -8.242 28.781 2.715 1 98.25 261 LEU A CA 1
ATOM 2056 C C . LEU A 1 261 ? -8.461 28.125 1.354 1 98.25 261 LEU A C 1
ATOM 2058 O O . LEU A 1 261 ? -9.062 28.734 0.461 1 98.25 261 LEU A O 1
ATOM 2062 N N . ARG A 1 262 ? -7.965 26.938 1.229 1 97.25 262 ARG A N 1
ATOM 2063 C CA . ARG A 1 262 ? -8.07 26.188 -0.021 1 97.25 262 ARG A CA 1
ATOM 2064 C C . ARG A 1 262 ? -8.773 24.859 0.193 1 97.25 262 ARG A C 1
ATOM 2066 O O . ARG A 1 262 ? -8.586 24.203 1.225 1 97.25 262 ARG A O 1
ATOM 2073 N N . SER A 1 263 ? -9.555 24.531 -0.839 1 97.25 263 SER A N 1
ATOM 2074 C CA . SER A 1 263 ? -10.156 23.203 -0.768 1 97.25 263 SER A CA 1
ATOM 2075 C C . SER A 1 263 ? -9.148 22.125 -1.107 1 97.25 263 SER A C 1
ATOM 2077 O O . SER A 1 263 ? -8.469 22.203 -2.133 1 97.25 263 SER A O 1
ATOM 2079 N N . ARG A 1 264 ? -9.062 21.109 -0.301 1 96.25 264 ARG A N 1
ATOM 2080 C CA . ARG A 1 264 ? -8.148 20 -0.515 1 96.25 264 ARG A CA 1
ATOM 2081 C C . ARG A 1 264 ? -8.773 18.938 -1.423 1 96.25 264 ARG A C 1
ATOM 2083 O O . ARG A 1 264 ? -8.07 18.094 -1.982 1 96.25 264 ARG A O 1
ATOM 2090 N N . MET A 1 265 ? -10.008 18.953 -1.547 1 96.38 265 MET A N 1
ATOM 2091 C CA . MET A 1 265 ? -10.797 17.984 -2.297 1 96.38 265 MET A CA 1
ATOM 2092 C C . MET A 1 265 ? -12.016 18.641 -2.938 1 96.38 265 MET A C 1
ATOM 2094 O O . MET A 1 265 ? -12.336 19.797 -2.633 1 96.38 265 MET A O 1
ATOM 2098 N N . ALA A 1 266 ? -12.656 17.891 -3.775 1 94.31 266 ALA A N 1
ATOM 2099 C CA . ALA A 1 266 ? -13.898 18.391 -4.359 1 94.31 266 ALA A CA 1
ATOM 2100 C C . ALA A 1 266 ? -15 18.469 -3.312 1 94.31 266 ALA A C 1
ATOM 2102 O O . ALA A 1 266 ? -15.18 17.547 -2.516 1 94.31 266 ALA A O 1
ATOM 2103 N N . LEU A 1 267 ? -15.633 19.656 -3.281 1 96.69 267 LEU A N 1
ATOM 2104 C CA . LEU A 1 267 ? -16.766 19.859 -2.383 1 96.69 267 LEU A CA 1
ATOM 2105 C C . LEU A 1 267 ? -17.984 20.344 -3.154 1 96.69 267 LEU A C 1
ATOM 2107 O O . LEU A 1 267 ? -17.875 21.172 -4.059 1 96.69 267 LEU A O 1
ATOM 2111 N N . GLU A 1 268 ? -19.078 19.797 -2.811 1 95.44 268 GLU A N 1
ATOM 2112 C CA . GLU A 1 268 ? -20.344 20.312 -3.33 1 95.44 268 GLU A CA 1
ATOM 2113 C C . GLU A 1 268 ? -20.828 21.531 -2.535 1 95.44 268 GLU A C 1
ATOM 2115 O O . GLU A 1 268 ? -20.359 21.766 -1.417 1 95.44 268 GLU A O 1
ATOM 2120 N N . LYS A 1 269 ? -21.703 22.25 -3.176 1 96.12 269 LYS A N 1
ATOM 2121 C CA . LYS A 1 269 ? -22.375 23.297 -2.408 1 96.12 269 LYS A CA 1
ATOM 2122 C C . LYS A 1 269 ? -22.953 22.75 -1.112 1 96.12 269 LYS A C 1
ATOM 2124 O O . LYS A 1 269 ? -23.578 21.688 -1.11 1 96.12 269 LYS A O 1
ATOM 2129 N N . GLY A 1 270 ? -22.641 23.453 -0.073 1 97.38 270 GLY A N 1
ATOM 2130 C CA . GLY A 1 270 ? -23.125 23 1.22 1 97.38 270 GLY A CA 1
ATOM 2131 C C . GLY A 1 270 ? -22.141 22.109 1.942 1 97.38 270 GLY A C 1
ATOM 2132 O O . GLY A 1 270 ? -22.391 21.688 3.078 1 97.38 270 GLY A O 1
ATOM 2133 N N . GLY A 1 271 ? -21.031 21.859 1.313 1 97.69 271 GLY A N 1
ATOM 2134 C CA . GLY A 1 271 ? -20.016 21.062 1.975 1 97.69 271 GLY A CA 1
ATOM 2135 C C . GLY A 1 271 ? -19.391 21.75 3.17 1 97.69 271 GLY A C 1
ATOM 2136 O O . GLY A 1 271 ? -19.172 22.969 3.148 1 97.69 271 GLY A O 1
ATOM 2137 N N . GLU A 1 272 ? -19.062 21.016 4.199 1 98.12 272 GLU A N 1
ATOM 2138 C CA . GLU A 1 272 ? -18.453 21.594 5.402 1 98.12 272 GLU A CA 1
ATOM 2139 C C . GLU A 1 272 ? -16.984 21.922 5.172 1 98.12 272 GLU A C 1
ATOM 2141 O O . GLU A 1 272 ? -16.25 21.125 4.562 1 98.12 272 GLU A O 1
ATOM 2146 N N . LEU A 1 273 ? -16.609 23.062 5.578 1 98.62 273 LEU A N 1
ATOM 2147 C CA . LEU A 1 273 ? -15.211 23.484 5.539 1 98.62 273 LEU A CA 1
ATOM 2148 C C . LEU A 1 273 ? -14.516 23.172 6.859 1 98.62 273 LEU A C 1
ATOM 2150 O O . LEU A 1 273 ? -14.852 23.766 7.895 1 98.62 273 LEU A O 1
ATOM 2154 N N . THR A 1 274 ? -13.578 22.25 6.793 1 98.5 274 THR A N 1
ATOM 2155 C CA . THR A 1 274 ? -12.859 21.828 7.992 1 98.5 274 THR A CA 1
ATOM 2156 C C . THR A 1 274 ? -11.359 22 7.812 1 98.5 274 THR A C 1
ATOM 2158 O O . THR A 1 274 ? -10.852 21.953 6.688 1 98.5 274 THR A O 1
ATOM 2161 N N . ILE A 1 275 ? -10.633 22.219 8.891 1 98.06 275 ILE A N 1
ATOM 2162 C CA . ILE A 1 275 ? -9.172 22.219 8.922 1 98.06 275 ILE A CA 1
ATOM 2163 C C . ILE A 1 275 ? -8.68 21.312 10.039 1 98.06 275 ILE A C 1
ATOM 2165 O O . ILE A 1 275 ? -9.461 20.875 10.891 1 98.06 275 ILE A O 1
ATOM 2169 N N . SER A 1 276 ? -7.477 20.953 9.977 1 97.81 276 SER A N 1
ATOM 2170 C CA . SER A 1 276 ? -6.906 20.188 11.078 1 97.81 276 SER A CA 1
ATOM 2171 C C . SER A 1 276 ? -6.336 21.094 12.156 1 97.81 276 SER A C 1
ATOM 2173 O O . SER A 1 276 ? -5.59 22.031 11.852 1 97.81 276 SER A O 1
ATOM 2175 N N . TYR A 1 277 ? -6.746 20.859 13.359 1 97.19 277 TYR A N 1
ATOM 2176 C CA . TYR A 1 277 ? -6.16 21.578 14.484 1 97.19 277 TYR A CA 1
ATOM 2177 C C . TYR A 1 277 ? -4.793 21 14.844 1 97.19 277 TYR A C 1
ATOM 2179 O O . TYR A 1 277 ? -4.039 21.609 15.609 1 97.19 277 TYR A O 1
ATOM 2187 N N . LEU A 1 278 ? -4.508 19.828 14.242 1 96.62 278 LEU A N 1
ATOM 2188 C CA . LEU A 1 278 ? -3.252 19.141 14.508 1 96.62 278 LEU A CA 1
ATOM 2189 C C . LEU A 1 278 ? -2.227 19.438 13.414 1 96.62 278 LEU A C 1
ATOM 2191 O O . LEU A 1 278 ? -2.592 19.734 12.281 1 96.62 278 LEU A O 1
ATOM 2195 N N . GLN A 1 279 ? -1.004 19.297 13.797 1 94 279 GLN A N 1
ATOM 2196 C CA . GLN A 1 279 ? 0.055 19.375 12.797 1 94 279 GLN A CA 1
ATOM 2197 C C . GLN A 1 279 ? 0.092 18.109 11.938 1 94 279 GLN A C 1
ATOM 2199 O O . GLN A 1 279 ? -0.434 17.062 12.328 1 94 279 GLN A O 1
ATOM 2204 N N . ASP A 1 280 ? 0.721 18.172 10.742 1 93.94 280 ASP A N 1
ATOM 2205 C CA . ASP A 1 280 ? 0.789 17.062 9.812 1 93.94 280 ASP A CA 1
ATOM 2206 C C . ASP A 1 280 ? 1.43 15.836 10.469 1 93.94 280 ASP A C 1
ATOM 2208 O O . ASP A 1 280 ? 1.006 14.703 10.227 1 93.94 280 ASP A O 1
ATOM 2212 N N . GLU A 1 281 ? 2.41 16.062 11.32 1 95.38 281 GLU A N 1
ATOM 2213 C CA . GLU A 1 281 ? 3.109 14.953 11.961 1 95.38 281 GLU A CA 1
ATOM 2214 C C . GLU A 1 281 ? 2.18 14.18 12.891 1 95.38 281 GLU A C 1
ATOM 2216 O O . GLU A 1 281 ? 2.279 12.953 13 1 95.38 281 GLU A O 1
ATOM 2221 N N . ASP A 1 282 ? 1.346 14.93 13.523 1 96.56 282 ASP A N 1
ATOM 2222 C CA . ASP A 1 282 ? 0.422 14.312 14.469 1 96.56 282 ASP A CA 1
ATOM 2223 C C . ASP A 1 282 ? -0.666 13.531 13.734 1 96.56 282 ASP A C 1
ATOM 2225 O O . ASP A 1 282 ? -1.18 12.539 14.258 1 96.56 282 ASP A O 1
ATOM 2229 N N . LEU A 1 283 ? -1.003 14 12.531 1 97.31 283 LEU A N 1
ATOM 2230 C CA . LEU A 1 283 ? -2.002 13.305 11.734 1 97.31 283 LEU A CA 1
ATOM 2231 C C . LEU A 1 283 ? -1.525 11.898 11.375 1 97.31 283 LEU A C 1
ATOM 2233 O O . LEU A 1 283 ? -2.328 11.039 11.008 1 97.31 283 LEU A O 1
ATOM 2237 N N . LEU A 1 284 ? -0.195 11.625 11.461 1 98 284 LEU A N 1
ATOM 2238 C CA . LEU A 1 284 ? 0.39 10.336 11.102 1 98 284 LEU A CA 1
ATOM 2239 C C . LEU A 1 284 ? 0.583 9.461 12.336 1 98 284 LEU A C 1
ATOM 2241 O O . LEU A 1 284 ? 1.205 8.398 12.258 1 98 284 LEU A O 1
ATOM 2245 N N . LYS A 1 285 ? 0.08 9.898 13.484 1 97.81 285 LYS A N 1
ATOM 2246 C CA . LYS A 1 285 ? 0.093 9.078 14.688 1 97.81 285 LYS A CA 1
ATOM 2247 C C . LYS A 1 285 ? -1.25 8.391 14.898 1 97.81 285 LYS A C 1
ATOM 2249 O O . LYS A 1 285 ? -2.225 8.688 14.211 1 97.81 285 LYS A O 1
ATOM 2254 N N . SER A 1 286 ? -1.329 7.457 15.82 1 96.62 286 SER A N 1
ATOM 2255 C CA . SER A 1 286 ? -2.51 6.625 16.031 1 96.62 286 SER A CA 1
ATOM 2256 C C . SER A 1 286 ? -3.723 7.473 16.406 1 96.62 286 SER A C 1
ATOM 2258 O O . SER A 1 286 ? -3.576 8.609 16.844 1 96.62 286 SER A O 1
ATOM 2260 N N . THR A 1 287 ? -4.879 6.902 16.25 1 96.69 287 THR A N 1
ATOM 2261 C CA . THR A 1 287 ? -6.125 7.559 16.609 1 96.69 287 THR A CA 1
ATOM 2262 C C . THR A 1 287 ? -6.102 7.984 18.078 1 96.69 287 THR A C 1
ATOM 2264 O O . THR A 1 287 ? -6.516 9.094 18.406 1 96.69 287 THR A O 1
ATOM 2267 N N . ALA A 1 288 ? -5.57 7.164 18.906 1 94.44 288 ALA A N 1
ATOM 2268 C CA . ALA A 1 288 ? -5.516 7.457 20.344 1 94.44 288 ALA A CA 1
ATOM 2269 C C . ALA A 1 288 ? -4.656 8.688 20.609 1 94.44 288 ALA A C 1
ATOM 2271 O O . ALA A 1 288 ? -5.027 9.547 21.422 1 94.44 288 ALA A O 1
ATOM 2272 N N . VAL A 1 289 ? -3.551 8.758 19.953 1 96.19 289 VAL A N 1
ATOM 2273 C CA . VAL A 1 289 ? -2.65 9.891 20.141 1 96.19 289 VAL A CA 1
ATOM 2274 C C . VAL A 1 289 ? -3.307 11.172 19.625 1 96.19 289 VAL A C 1
ATOM 2276 O O . VAL A 1 289 ? -3.24 12.219 20.281 1 96.19 289 VAL A O 1
ATOM 2279 N N . ARG A 1 290 ? -3.98 11.102 18.469 1 97.5 290 ARG A N 1
ATOM 2280 C CA . ARG A 1 290 ? -4.668 12.258 17.922 1 97.5 290 ARG A CA 1
ATOM 2281 C C . ARG A 1 290 ? -5.781 12.727 18.844 1 97.5 290 ARG A C 1
ATOM 2283 O O . ARG A 1 290 ? -5.91 13.922 19.125 1 97.5 290 ARG A O 1
ATOM 2290 N N . GLN A 1 291 ? -6.5 11.805 19.391 1 96.94 291 GLN A N 1
ATOM 2291 C CA . GLN A 1 291 ? -7.586 12.117 20.312 1 96.94 291 GLN A CA 1
ATOM 2292 C C . GLN A 1 291 ? -7.051 12.773 21.578 1 96.94 291 GLN A C 1
ATOM 2294 O O . GLN A 1 291 ? -7.645 13.727 22.094 1 96.94 291 GLN A O 1
ATOM 2299 N N . GLN A 1 292 ? -5.992 12.266 22.047 1 96.69 292 GLN A N 1
ATOM 2300 C CA . GLN A 1 292 ? -5.383 12.836 23.234 1 96.69 292 GLN A CA 1
ATOM 2301 C C . GLN A 1 292 ? -4.973 14.289 23.016 1 96.69 292 GLN A C 1
ATOM 2303 O O . GLN A 1 292 ? -5.203 15.141 23.859 1 96.69 292 GLN A O 1
ATOM 2308 N N . LYS A 1 293 ? -4.414 14.523 21.906 1 96.75 293 LYS A N 1
ATOM 2309 C CA . LYS A 1 293 ? -3.988 15.883 21.594 1 96.75 293 LYS A CA 1
ATOM 2310 C C . LYS A 1 293 ? -5.188 16.812 21.438 1 96.75 293 LYS A C 1
ATOM 2312 O O . LYS A 1 293 ? -5.129 17.984 21.812 1 96.75 293 LYS A O 1
ATOM 2317 N N . LEU A 1 294 ? -6.254 16.328 20.969 1 97.12 294 LEU A N 1
ATOM 2318 C CA . LEU A 1 294 ? -7.441 17.125 20.688 1 97.12 294 LEU A CA 1
ATOM 2319 C C . LEU A 1 294 ? -8.188 17.469 21.984 1 97.12 294 LEU A C 1
ATOM 2321 O O . LEU A 1 294 ? -9.047 18.344 21.984 1 97.12 294 LEU A O 1
ATOM 2325 N N . LEU A 1 295 ? -7.805 16.812 23.094 1 95.06 295 LEU A N 1
ATOM 2326 C CA . LEU A 1 295 ? -8.406 17.125 24.391 1 95.06 295 LEU A CA 1
ATOM 2327 C C . LEU A 1 295 ? -8.102 18.547 24.797 1 95.06 295 LEU A C 1
ATOM 2329 O O . LEU A 1 295 ? -8.82 19.141 25.609 1 95.06 295 LEU A O 1
ATOM 2333 N N . ASN A 1 296 ? -7.086 19.078 24.203 1 91 296 ASN A N 1
ATOM 2334 C CA . ASN A 1 296 ? -6.734 20.469 24.469 1 91 296 ASN A CA 1
ATOM 2335 C C . ASN A 1 296 ? -7.859 21.422 24.062 1 91 296 ASN A C 1
ATOM 2337 O O . ASN A 1 296 ? -7.969 22.531 24.609 1 91 296 ASN A O 1
ATOM 2341 N N . TRP A 1 297 ? -8.719 21.062 23.188 1 93.31 297 TRP A N 1
ATOM 2342 C CA . TRP A 1 297 ? -9.852 21.875 22.734 1 93.31 297 TRP A CA 1
ATOM 2343 C C . TRP A 1 297 ? -11.141 21.391 23.391 1 93.31 297 TRP A C 1
ATOM 2345 O O . TRP A 1 297 ? -12.227 21.891 23.078 1 93.31 297 TRP A O 1
ATOM 2355 N N . LYS A 1 298 ? -11.031 20.344 24.172 1 92.75 298 LYS A N 1
ATOM 2356 C CA . LYS A 1 298 ? -12.117 19.859 25.016 1 92.75 298 LYS A CA 1
ATOM 2357 C C . LYS A 1 298 ? -13.227 19.219 24.172 1 92.75 298 LYS A C 1
ATOM 2359 O O . LYS A 1 298 ? -14.406 19.484 24.422 1 92.75 298 LYS A O 1
ATOM 2364 N N . PHE A 1 299 ? -12.836 18.516 23.156 1 94.25 299 PHE A N 1
ATOM 2365 C CA . PHE A 1 299 ? -13.805 17.734 22.391 1 94.25 299 PHE A CA 1
ATOM 2366 C C . PHE A 1 299 ? -13.211 16.391 21.984 1 94.25 299 PHE A C 1
ATOM 2368 O O . PHE A 1 299 ? -12 16.188 22.062 1 94.25 299 PHE A O 1
ATOM 2375 N N . THR A 1 300 ? -14.094 15.438 21.672 1 95.31 300 THR A N 1
ATOM 2376 C CA . THR A 1 300 ? -13.727 14.164 21.062 1 95.31 300 THR A CA 1
ATOM 2377 C C . THR A 1 300 ? -14.078 14.156 19.562 1 95.31 300 THR A C 1
ATOM 2379 O O . THR A 1 300 ? -15.234 14.359 19.203 1 95.31 300 THR A O 1
ATOM 2382 N N . CYS A 1 301 ? -13.117 13.977 18.781 1 96.62 301 CYS A N 1
ATOM 2383 C CA . CYS A 1 301 ? -13.312 14.031 17.344 1 96.62 301 CYS A CA 1
ATOM 2384 C C . CYS A 1 301 ? -14.094 12.82 16.844 1 96.62 301 CYS A C 1
ATOM 2386 O O . CYS A 1 301 ? -13.789 11.688 17.219 1 96.62 301 CYS A O 1
ATOM 2388 N N . ALA A 1 302 ? -15.039 13.07 16.047 1 96 302 ALA A N 1
ATOM 2389 C CA . ALA A 1 302 ? -15.836 12.016 15.438 1 96 302 ALA A CA 1
ATOM 2390 C C . ALA A 1 302 ? -15.789 12.094 13.914 1 96 302 ALA A C 1
ATOM 2392 O O . ALA A 1 302 ? -16.781 11.82 13.242 1 96 302 ALA A O 1
ATOM 2393 N N . CYS A 1 303 ? -14.703 12.547 13.375 1 96.19 303 CYS A N 1
ATOM 2394 C CA . CYS A 1 303 ? -14.531 12.578 11.922 1 96.19 303 CYS A CA 1
ATOM 2395 C C . CYS A 1 303 ? -14.445 11.172 11.352 1 96.19 303 CYS A C 1
ATOM 2397 O O . CYS A 1 303 ? -14.312 10.195 12.094 1 96.19 303 CYS A O 1
ATOM 2399 N N . PRO A 1 304 ? -14.453 11.023 10.031 1 94.56 304 PRO A N 1
ATOM 2400 C CA . PRO A 1 304 ? -14.477 9.695 9.422 1 94.56 304 PRO A CA 1
ATOM 2401 C C . PRO A 1 304 ? -13.242 8.859 9.789 1 94.56 304 PRO A C 1
ATOM 2403 O O . PRO A 1 304 ? -13.344 7.645 9.945 1 94.56 304 PRO A O 1
ATOM 2406 N N . ARG A 1 305 ? -12.109 9.43 9.93 1 95.81 305 ARG A N 1
ATOM 2407 C CA . ARG A 1 305 ? -10.898 8.695 10.273 1 95.81 305 ARG A CA 1
ATOM 2408 C C . ARG A 1 305 ? -10.945 8.203 11.719 1 95.81 305 ARG A C 1
ATOM 2410 O O . ARG A 1 305 ? -10.508 7.086 12.008 1 95.81 305 ARG A O 1
ATOM 2417 N N . CYS A 1 306 ? -11.453 9.047 12.57 1 95.94 306 CYS A N 1
ATOM 2418 C CA . CYS A 1 306 ? -11.484 8.688 13.984 1 95.94 306 CYS A CA 1
ATOM 2419 C C . CYS A 1 306 ? -12.578 7.672 14.273 1 95.94 306 CYS A C 1
ATOM 2421 O O . CYS A 1 306 ? -12.57 7.02 15.32 1 95.94 306 CYS A O 1
ATOM 2423 N N . CYS A 1 307 ? -13.508 7.539 13.352 1 95.5 307 CYS A N 1
ATOM 2424 C CA . CYS A 1 307 ? -14.617 6.613 13.562 1 95.5 307 CYS A CA 1
ATOM 2425 C C . CYS A 1 307 ? -14.305 5.246 12.969 1 95.5 307 CYS A C 1
ATOM 2427 O O . CYS A 1 307 ? -15.102 4.312 13.094 1 95.5 307 CYS A O 1
ATOM 2429 N N . LEU A 1 308 ? -13.211 5.121 12.32 1 95 308 LEU A N 1
ATOM 2430 C CA . LEU A 1 308 ? -12.828 3.812 11.797 1 95 308 LEU A CA 1
ATOM 2431 C C . LEU A 1 308 ? -12.711 2.789 12.922 1 95 308 LEU A C 1
ATOM 2433 O O . LEU A 1 308 ? -12.234 3.109 14.016 1 95 308 LEU A O 1
ATOM 2437 N N . THR A 1 309 ? -13.086 1.562 12.578 1 95.5 309 THR A N 1
ATOM 2438 C CA . THR A 1 309 ? -13.109 0.519 13.602 1 95.5 309 THR A CA 1
ATOM 2439 C C . THR A 1 309 ? -11.781 -0.223 13.648 1 95.5 309 THR A C 1
ATOM 2441 O O . THR A 1 309 ? -11.57 -1.081 14.508 1 95.5 309 THR A O 1
ATOM 2444 N N . VAL A 1 310 ? -10.875 0.034 12.734 1 96.69 310 VAL A N 1
ATOM 2445 C CA . VAL A 1 310 ? -9.539 -0.548 12.688 1 96.69 310 VAL A CA 1
ATOM 2446 C C . VAL A 1 310 ? -8.5 0.554 12.484 1 96.69 310 VAL A C 1
ATOM 2448 O O . VAL A 1 310 ? -8.688 1.44 11.641 1 96.69 310 VAL A O 1
ATOM 2451 N N . ASP A 1 311 ? -7.457 0.57 13.234 1 96.75 311 ASP A N 1
ATOM 2452 C CA . ASP A 1 311 ? -6.379 1.535 13.039 1 96.75 311 ASP A CA 1
ATOM 2453 C C . ASP A 1 311 ? -5.238 0.925 12.227 1 96.75 311 ASP A C 1
ATOM 2455 O O . ASP A 1 311 ? -4.375 0.24 12.781 1 96.75 311 ASP A O 1
ATOM 2459 N N . VAL A 1 312 ? -5.137 1.312 10.984 1 97.38 312 VAL A N 1
ATOM 2460 C CA . VAL A 1 312 ? -4.211 0.67 10.055 1 97.38 312 VAL A CA 1
ATOM 2461 C C . VAL A 1 312 ? -2.83 1.307 10.18 1 97.38 312 VAL A C 1
ATOM 2463 O O . VAL A 1 312 ? -1.917 0.981 9.414 1 97.38 312 VAL A O 1
ATOM 2466 N N . GLY A 1 313 ? -2.643 2.258 11.117 1 97.88 313 GLY A N 1
ATOM 2467 C CA . GLY A 1 313 ? -1.33 2.807 11.422 1 97.88 313 GLY A CA 1
ATOM 2468 C C . GLY A 1 313 ? -0.641 2.098 12.57 1 97.88 313 GLY A C 1
ATOM 2469 O O . GLY A 1 313 ? 0.406 2.545 13.047 1 97.88 313 GLY A O 1
ATOM 2470 N N . ARG A 1 314 ? -1.25 1.043 13.031 1 97.88 314 ARG A N 1
ATOM 2471 C CA . ARG A 1 314 ? -0.734 0.278 14.164 1 97.88 314 ARG A CA 1
ATOM 2472 C C . ARG A 1 314 ? -0.546 -1.189 13.789 1 97.88 314 ARG A C 1
ATOM 2474 O O . ARG A 1 314 ? -0.963 -2.082 14.531 1 97.88 314 ARG A O 1
ATOM 2481 N N . GLY A 1 315 ? 0.139 -1.4 12.672 1 98.19 315 GLY A N 1
ATOM 2482 C CA . GLY A 1 315 ? 0.306 -2.75 12.148 1 98.19 315 GLY A CA 1
ATOM 2483 C C . GLY A 1 315 ? 1.315 -3.568 12.93 1 98.19 315 GLY A C 1
ATOM 2484 O O . GLY A 1 315 ? 2.359 -3.053 13.336 1 98.19 315 GLY A O 1
ATOM 2485 N N . VAL A 1 316 ? 0.956 -4.898 13.125 1 97.69 316 VAL A N 1
ATOM 2486 C CA . VAL A 1 316 ? 1.873 -5.859 13.727 1 97.69 316 VAL A CA 1
ATOM 2487 C C . VAL A 1 316 ? 1.992 -7.09 12.828 1 97.69 316 VAL A C 1
ATOM 2489 O O . VAL A 1 316 ? 1.028 -7.477 12.164 1 97.69 316 VAL A O 1
ATOM 2492 N N . ARG A 1 317 ? 3.162 -7.66 12.812 1 96.19 317 ARG A N 1
ATOM 2493 C CA . ARG A 1 317 ? 3.371 -8.859 12.008 1 96.19 317 ARG A CA 1
ATOM 2494 C C . ARG A 1 317 ? 2.596 -10.039 12.57 1 96.19 317 ARG A C 1
ATOM 2496 O O . ARG A 1 317 ? 2.574 -10.258 13.789 1 96.19 317 ARG A O 1
ATOM 2503 N N . CYS A 1 318 ? 1.941 -10.727 11.664 1 95.88 318 CYS A N 1
ATOM 2504 C CA . CYS A 1 318 ? 1.222 -11.93 12.078 1 95.88 318 CYS A CA 1
ATOM 2505 C C . CYS A 1 318 ? 2.162 -12.93 12.734 1 95.88 318 CYS A C 1
ATOM 2507 O O . CYS A 1 318 ? 3.221 -13.25 12.195 1 95.88 318 CYS A O 1
ATOM 2509 N N . GLN A 1 319 ? 1.766 -13.406 13.844 1 90.25 319 GLN A N 1
ATOM 2510 C CA . GLN A 1 319 ? 2.604 -14.336 14.602 1 90.25 319 GLN A CA 1
ATOM 2511 C C . GLN A 1 319 ? 2.525 -15.742 14.023 1 90.25 319 GLN A C 1
ATOM 2513 O O . GLN A 1 319 ? 3.359 -16.594 14.336 1 90.25 319 GLN A O 1
ATOM 2518 N N . ARG A 1 320 ? 1.635 -15.938 13.203 1 89.44 320 ARG A N 1
ATOM 2519 C CA . ARG A 1 320 ? 1.431 -17.266 12.641 1 89.44 320 ARG A CA 1
ATOM 2520 C C . ARG A 1 320 ? 2.201 -17.438 11.336 1 89.44 320 ARG A C 1
ATOM 2522 O O . ARG A 1 320 ? 3.086 -18.297 11.234 1 89.44 320 ARG A O 1
ATOM 2529 N N . CYS A 1 321 ? 1.898 -16.562 10.359 1 92.56 321 CYS A N 1
ATOM 2530 C CA . CYS A 1 321 ? 2.537 -16.734 9.062 1 92.56 321 CYS A CA 1
ATOM 2531 C C . CYS A 1 321 ? 3.758 -15.828 8.93 1 92.56 321 CYS A C 1
ATOM 2533 O O . CYS A 1 321 ? 4.59 -16.031 8.039 1 92.56 321 CYS A O 1
ATOM 2535 N N . ARG A 1 322 ? 3.795 -14.766 9.719 1 92.69 322 ARG A N 1
ATOM 2536 C CA . ARG A 1 322 ? 4.887 -13.797 9.773 1 92.69 322 ARG A CA 1
ATOM 2537 C C . ARG A 1 322 ? 4.965 -12.984 8.484 1 92.69 322 ARG A C 1
ATOM 2539 O O . ARG A 1 322 ? 5.891 -12.195 8.297 1 92.69 322 ARG A O 1
ATOM 2546 N N . VAL A 1 323 ? 4.016 -13.195 7.582 1 94 323 VAL A N 1
ATOM 2547 C CA . VAL A 1 323 ? 3.971 -12.477 6.312 1 94 323 VAL A CA 1
ATOM 2548 C C . VAL A 1 323 ? 2.918 -11.375 6.383 1 94 323 VAL A C 1
ATOM 2550 O O . VAL A 1 323 ? 3.17 -10.242 5.961 1 94 323 VAL A O 1
ATOM 2553 N N . GLY A 1 324 ? 1.836 -11.672 6.922 1 95.94 324 GLY A N 1
ATOM 2554 C CA . GLY A 1 324 ? 0.717 -10.75 6.984 1 95.94 324 GLY A CA 1
ATOM 2555 C C . GLY A 1 324 ? 0.853 -9.727 8.102 1 95.94 324 GLY A C 1
ATOM 2556 O O . GLY A 1 324 ? 1.72 -9.859 8.969 1 95.94 324 GLY A O 1
ATOM 2557 N N . VAL A 1 325 ? 0.059 -8.703 8.031 1 96.81 325 VAL A N 1
ATOM 2558 C CA . VAL A 1 325 ? 0.019 -7.633 9.023 1 96.81 325 VAL A CA 1
ATOM 2559 C C . VAL A 1 325 ? -1.351 -7.605 9.695 1 96.81 325 VAL A C 1
ATOM 2561 O O . VAL A 1 325 ? -2.383 -7.691 9.023 1 96.81 325 VAL A O 1
ATOM 2564 N N . LEU A 1 326 ? -1.336 -7.508 11 1 97.19 326 LEU A N 1
ATOM 2565 C CA . LEU A 1 326 ? -2.566 -7.406 11.781 1 97.19 326 LEU A CA 1
ATOM 2566 C C . LEU A 1 326 ? -2.77 -5.984 12.289 1 97.19 326 LEU A C 1
ATOM 2568 O O . LEU A 1 326 ? -1.81 -5.32 12.695 1 97.19 326 LEU A O 1
ATOM 2572 N N . TYR A 1 327 ? -3.982 -5.574 12.234 1 97.62 327 TYR A N 1
ATOM 2573 C CA . TYR A 1 327 ? -4.32 -4.242 12.734 1 97.62 327 TYR A CA 1
ATOM 2574 C C . TYR A 1 327 ? -5.301 -4.332 13.898 1 97.62 327 TYR A C 1
ATOM 2576 O O . TYR A 1 327 ? -6.211 -5.164 13.898 1 97.62 327 TYR A O 1
ATOM 2584 N N . PRO A 1 328 ? -5.168 -3.531 14.875 1 96.69 328 PRO A N 1
ATOM 2585 C CA . PRO A 1 328 ? -6.051 -3.59 16.047 1 96.69 328 PRO A CA 1
ATOM 2586 C C . PRO A 1 328 ? -7.441 -3.023 15.766 1 96.69 328 PRO A C 1
ATOM 2588 O O . PRO A 1 328 ? -7.574 -2.033 15.039 1 96.69 328 PRO A O 1
ATOM 2591 N N . LYS A 1 329 ? -8.422 -3.693 16.328 1 94 329 LYS A N 1
ATOM 2592 C CA . LYS A 1 329 ? -9.797 -3.199 16.328 1 94 329 LYS A CA 1
ATOM 2593 C C . LYS A 1 329 ? -10.008 -2.15 17.406 1 94 329 LYS A C 1
ATOM 2595 O O . LYS A 1 329 ? -9.516 -2.299 18.531 1 94 329 LYS A O 1
ATOM 2600 N N . VAL A 1 330 ? -10.641 -1.111 17.125 1 85.38 330 VAL A N 1
ATOM 2601 C CA . VAL A 1 330 ? -10.922 -0.032 18.062 1 85.38 330 VAL A CA 1
ATOM 2602 C C . VAL A 1 330 ? -12.43 0.185 18.172 1 85.38 330 VAL A C 1
ATOM 2604 O O . VAL A 1 330 ? -13.125 0.283 17.156 1 85.38 330 VAL A O 1
ATOM 2607 N N . PRO A 1 331 ? -13.086 0.186 19.359 1 77.69 331 PRO A N 1
ATOM 2608 C CA . PRO A 1 331 ? -12.406 0.2 20.656 1 77.69 331 PRO A CA 1
ATOM 2609 C C . PRO A 1 331 ? -12.359 -1.178 21.312 1 77.69 331 PRO A C 1
ATOM 2611 O O . PRO A 1 331 ? -11.859 -1.314 22.422 1 77.69 331 PRO A O 1
ATOM 2614 N N . SER A 1 332 ? -12.945 -2.193 20.641 1 71.56 332 SER A N 1
ATOM 2615 C CA . SER A 1 332 ? -13.219 -3.498 21.234 1 71.56 332 SER A CA 1
ATOM 2616 C C . SER A 1 332 ? -11.93 -4.18 21.688 1 71.56 332 SER A C 1
ATOM 2618 O O . SER A 1 332 ? -11.953 -5.027 22.578 1 71.56 332 SER A O 1
ATOM 2620 N N . GLY A 1 333 ? -10.945 -3.805 21.125 1 77.12 333 GLY A N 1
ATOM 2621 C CA . GLY A 1 333 ? -9.711 -4.488 21.469 1 77.12 333 GLY A CA 1
ATOM 2622 C C . GLY A 1 333 ? -9.438 -5.699 20.609 1 77.12 333 GLY A C 1
ATOM 2623 O O . GLY A 1 333 ? -10.289 -6.113 19.828 1 77.12 333 GLY A O 1
ATOM 2624 N N . GLY A 1 334 ? -8.25 -6.215 20.438 1 91.31 334 GLY A N 1
ATOM 2625 C CA . GLY A 1 334 ? -7.84 -7.34 19.609 1 91.31 334 GLY A CA 1
ATOM 2626 C C . GLY A 1 334 ? -7.398 -6.926 18.219 1 91.31 334 GLY A C 1
ATOM 2627 O O . GLY A 1 334 ? -7.297 -5.73 17.922 1 91.31 334 GLY A O 1
ATOM 2628 N N . PHE A 1 335 ? -7.141 -7.977 17.344 1 95.81 335 PHE A N 1
ATOM 2629 C CA . PHE A 1 335 ? -6.656 -7.727 16 1 95.81 335 PHE A CA 1
ATOM 2630 C C . PHE A 1 335 ? -7.598 -8.336 14.969 1 95.81 335 PHE A C 1
ATOM 2632 O O . PHE A 1 335 ? -8.305 -9.305 15.258 1 95.81 335 PHE A O 1
ATOM 2639 N N . GLU A 1 336 ? -7.676 -7.707 13.805 1 95.12 336 GLU A N 1
ATOM 2640 C CA . GLU A 1 336 ? -8.312 -8.352 12.664 1 95.12 336 GLU A CA 1
ATOM 2641 C C . GLU A 1 336 ? -7.582 -9.633 12.273 1 95.12 336 GLU A C 1
ATOM 2643 O O . GLU A 1 336 ? -6.422 -9.828 12.633 1 95.12 336 GLU A O 1
ATOM 2648 N N . SER A 1 337 ? -8.289 -10.5 11.609 1 94.56 337 SER A N 1
ATOM 2649 C CA . SER A 1 337 ? -7.652 -11.703 11.094 1 94.56 337 SER A CA 1
ATOM 2650 C C . SER A 1 337 ? -6.605 -11.359 10.039 1 94.56 337 SER A C 1
ATOM 2652 O O . SER A 1 337 ? -6.723 -10.344 9.344 1 94.56 337 SER A O 1
ATOM 2654 N N . CYS A 1 338 ? -5.578 -12.188 9.977 1 96.19 338 CYS A N 1
ATOM 2655 C CA . CYS A 1 338 ? -4.539 -11.984 8.977 1 96.19 338 CYS A CA 1
ATOM 2656 C C . CYS A 1 338 ? -5.098 -12.164 7.566 1 96.19 338 CYS A C 1
ATOM 2658 O O . CYS A 1 338 ? -5.68 -13.203 7.254 1 96.19 338 CYS A O 1
ATOM 2660 N N . LYS A 1 339 ? -4.895 -11.203 6.75 1 93.38 339 LYS A N 1
ATOM 2661 C CA . LYS A 1 339 ? -5.422 -11.273 5.391 1 93.38 339 LYS A CA 1
ATOM 2662 C C . LYS A 1 339 ? -4.629 -12.266 4.543 1 93.38 339 LYS A C 1
ATOM 2664 O O . LYS A 1 339 ? -5.117 -12.734 3.516 1 93.38 339 LYS A O 1
ATOM 2669 N N . VAL A 1 340 ? -3.463 -12.586 4.977 1 94.94 340 VAL A N 1
ATOM 2670 C CA . VAL A 1 340 ? -2.58 -13.453 4.199 1 94.94 340 VAL A CA 1
ATOM 2671 C C . VAL A 1 340 ? -2.881 -14.914 4.516 1 94.94 340 VAL A C 1
ATOM 2673 O O . VAL A 1 340 ? -3.203 -15.695 3.617 1 94.94 340 VAL A O 1
ATOM 2676 N N . CYS A 1 341 ? -2.914 -15.266 5.809 1 94.62 341 CYS A N 1
ATOM 2677 C CA . CYS A 1 341 ? -3.027 -16.672 6.16 1 94.62 341 CYS A CA 1
ATOM 2678 C C . CYS A 1 341 ? -4.41 -16.984 6.715 1 94.62 341 CYS A C 1
ATOM 2680 O O . CYS A 1 341 ? -4.734 -18.156 6.961 1 94.62 341 CYS A O 1
ATOM 2682 N N . GLY A 1 342 ? -5.191 -15.992 6.984 1 93.38 342 GLY A N 1
ATOM 2683 C CA . GLY A 1 342 ? -6.543 -16.203 7.48 1 93.38 342 GLY A CA 1
ATOM 2684 C C . GLY A 1 342 ? -6.59 -16.531 8.961 1 93.38 342 GLY A C 1
ATOM 2685 O O . GLY A 1 342 ? -7.668 -16.75 9.516 1 93.38 342 GLY A O 1
ATOM 2686 N N . GLY A 1 343 ? -5.48 -16.484 9.562 1 91.25 343 GLY A N 1
ATOM 2687 C CA . GLY A 1 343 ? -5.422 -16.844 10.969 1 91.25 343 GLY A CA 1
ATOM 2688 C C . GLY A 1 343 ? -5.82 -15.703 11.891 1 91.25 343 GLY A C 1
ATOM 2689 O O . GLY A 1 343 ? -5.828 -14.539 11.484 1 91.25 343 GLY A O 1
ATOM 2690 N N . ASN A 1 344 ? -6.207 -16.125 13.133 1 91.38 344 ASN A N 1
ATOM 2691 C CA . ASN A 1 344 ? -6.543 -15.164 14.18 1 91.38 344 ASN A CA 1
ATOM 2692 C C . ASN A 1 344 ? -5.469 -15.117 15.258 1 91.38 344 ASN A C 1
ATOM 2694 O O . ASN A 1 344 ? -4.801 -16.109 15.523 1 91.38 344 ASN A O 1
ATOM 2698 N N . CYS A 1 345 ? -5.379 -13.938 15.703 1 90.69 345 CYS A N 1
ATOM 2699 C CA . CYS A 1 345 ? -4.469 -13.766 16.828 1 90.69 345 CYS A CA 1
ATOM 2700 C C . CYS A 1 345 ? -5.078 -14.312 18.109 1 90.69 345 CYS A C 1
ATOM 2702 O O . CYS A 1 345 ? -6.219 -13.984 18.453 1 90.69 345 CYS A O 1
ATOM 2704 N N . THR A 1 346 ? -4.34 -15.141 18.859 1 89.81 346 THR A N 1
ATOM 2705 C CA . THR A 1 346 ? -4.844 -15.664 20.125 1 89.81 346 THR A CA 1
ATOM 2706 C C . THR A 1 346 ? -4.945 -14.555 21.156 1 89.81 346 THR A C 1
ATOM 2708 O O . THR A 1 346 ? -4.273 -13.531 21.047 1 89.81 346 THR A O 1
ATOM 2711 N N . PRO A 1 347 ? -5.762 -14.773 22.172 1 89.94 347 PRO A N 1
ATOM 2712 C CA . PRO A 1 347 ? -5.848 -13.773 23.234 1 89.94 347 PRO A CA 1
ATOM 2713 C C . PRO A 1 347 ? -4.504 -13.516 23.922 1 89.94 347 PRO A C 1
ATOM 2715 O O . PRO A 1 347 ? -4.188 -12.375 24.25 1 89.94 347 PRO A O 1
ATOM 2718 N N . GLU A 1 348 ? -3.717 -14.578 24.047 1 89.75 348 GLU A N 1
ATOM 2719 C CA . GLU A 1 348 ? -2.404 -14.438 24.672 1 89.75 348 GLU A CA 1
ATOM 2720 C C . GLU A 1 348 ? -1.468 -13.594 23.812 1 89.75 348 GLU A C 1
ATOM 2722 O O . GLU A 1 348 ? -0.789 -12.703 24.312 1 89.75 348 GLU A O 1
ATOM 2727 N N . ASP A 1 349 ? -1.465 -13.898 22.547 1 92.12 349 ASP A N 1
ATOM 2728 C CA . ASP A 1 349 ? -0.641 -13.125 21.625 1 92.12 349 ASP A CA 1
ATOM 2729 C C . ASP A 1 349 ? -1.1 -11.672 21.562 1 92.12 349 ASP A C 1
ATOM 2731 O O . ASP A 1 349 ? -0.276 -10.758 21.469 1 92.12 349 ASP A O 1
ATOM 2735 N N . THR A 1 350 ? -2.402 -11.516 21.562 1 94.88 350 THR A N 1
ATOM 2736 C CA . THR A 1 350 ? -2.967 -10.172 21.516 1 94.88 350 THR A CA 1
ATOM 2737 C C . THR A 1 350 ? -2.467 -9.336 22.688 1 94.88 350 THR A C 1
ATOM 2739 O O . THR A 1 350 ? -1.996 -8.211 22.5 1 94.88 350 THR A O 1
ATOM 2742 N N . GLN A 1 351 ? -2.559 -9.891 23.891 1 93.12 351 GLN A N 1
ATOM 2743 C CA . GLN A 1 351 ? -2.119 -9.172 25.078 1 93.12 351 GLN A CA 1
ATOM 2744 C C . GLN A 1 351 ? -0.625 -8.875 25.031 1 93.12 351 GLN A C 1
ATOM 2746 O O . GLN A 1 351 ? -0.193 -7.773 25.359 1 93.12 351 GLN A O 1
ATOM 2751 N N . MET A 1 352 ? 0.099 -9.836 24.594 1 94.38 352 MET A N 1
ATOM 2752 C CA . MET A 1 352 ? 1.546 -9.68 24.484 1 94.38 352 MET A CA 1
ATOM 2753 C C . MET A 1 352 ? 1.896 -8.562 23.5 1 94.38 352 MET A C 1
ATOM 2755 O O . MET A 1 352 ? 2.713 -7.695 23.812 1 94.38 352 MET A O 1
ATOM 2759 N N . LEU A 1 353 ? 1.254 -8.57 22.328 1 95.75 353 LEU A N 1
ATOM 2760 C CA . LEU A 1 353 ? 1.559 -7.609 21.281 1 95.75 353 LEU A CA 1
ATOM 2761 C C . LEU A 1 353 ? 1.151 -6.199 21.703 1 95.75 353 LEU A C 1
ATOM 2763 O O . LEU A 1 353 ? 1.868 -5.238 21.422 1 95.75 353 LEU A O 1
ATOM 2767 N N . LEU A 1 354 ? 0.017 -6.062 22.375 1 94.81 354 LEU A N 1
ATOM 2768 C CA . LEU A 1 354 ? -0.431 -4.754 22.844 1 94.81 354 LEU A CA 1
ATOM 2769 C C . LEU A 1 354 ? 0.508 -4.207 23.906 1 94.81 354 LEU A C 1
ATOM 2771 O O . LEU A 1 354 ? 0.805 -3.01 23.922 1 94.81 354 LEU A O 1
ATOM 2775 N N . ARG A 1 355 ? 0.972 -5.074 24.797 1 95 355 ARG A N 1
ATOM 2776 C CA . ARG A 1 355 ? 1.934 -4.656 25.812 1 95 355 ARG A CA 1
ATOM 2777 C C . ARG A 1 355 ? 3.254 -4.234 25.172 1 95 355 ARG A C 1
ATOM 2779 O O . ARG A 1 355 ? 3.836 -3.217 25.562 1 95 355 ARG A O 1
ATOM 2786 N N . MET A 1 356 ? 3.713 -4.988 24.203 1 95.94 356 MET A N 1
ATOM 2787 C CA . MET A 1 356 ? 4.934 -4.641 23.484 1 95.94 356 MET A CA 1
ATOM 2788 C C . MET A 1 356 ? 4.797 -3.287 22.797 1 95.94 356 MET A C 1
ATOM 2790 O O . MET A 1 356 ? 5.73 -2.48 22.812 1 95.94 356 MET A O 1
ATOM 2794 N N . GLU A 1 357 ? 3.637 -3.1 22.203 1 96.75 357 GLU A N 1
ATOM 2795 C CA . GLU A 1 357 ? 3.412 -1.813 21.562 1 96.75 357 GLU A CA 1
ATOM 2796 C C . GLU A 1 357 ? 3.541 -0.662 22.547 1 96.75 357 GLU A C 1
ATOM 2798 O O . GLU A 1 357 ? 4.195 0.343 22.266 1 96.75 357 GLU A O 1
ATOM 2803 N N . GLU A 1 358 ? 2.926 -0.771 23.719 1 96.5 358 GLU A N 1
ATOM 2804 C CA . GLU A 1 358 ? 3 0.258 24.75 1 96.5 358 GLU A CA 1
ATOM 2805 C C . GLU A 1 358 ? 4.445 0.534 25.156 1 96.5 358 GLU A C 1
ATOM 2807 O O . GLU A 1 358 ? 4.848 1.691 25.281 1 96.5 358 GLU A O 1
ATOM 2812 N N . ASP A 1 359 ? 5.195 -0.523 25.297 1 97.19 359 ASP A N 1
ATOM 2813 C CA . ASP A 1 359 ? 6.594 -0.406 25.703 1 97.19 359 ASP A CA 1
ATOM 2814 C C . ASP A 1 359 ? 7.414 0.305 24.625 1 97.19 359 ASP A C 1
ATOM 2816 O O . ASP A 1 359 ? 8.234 1.175 24.922 1 97.19 359 ASP A O 1
ATOM 2820 N N . TYR A 1 360 ? 7.195 -0.105 23.391 1 98.25 360 TYR A N 1
ATOM 2821 C CA . TYR A 1 360 ? 7.969 0.49 22.297 1 98.25 360 TYR A CA 1
ATOM 2822 C C . TYR A 1 360 ? 7.566 1.942 22.078 1 98.25 360 TYR A C 1
ATOM 2824 O O . TYR A 1 360 ? 8.406 2.785 21.75 1 98.25 360 TYR A O 1
ATOM 2832 N N . VAL A 1 361 ? 6.242 2.289 22.234 1 98 361 VAL A N 1
ATOM 2833 C CA . VAL A 1 361 ? 5.793 3.674 22.109 1 98 361 VAL A CA 1
ATOM 2834 C C . VAL A 1 361 ? 6.5 4.539 23.156 1 98 361 VAL A C 1
ATOM 2836 O O . VAL A 1 361 ? 7.023 5.609 22.828 1 98 361 VAL A O 1
ATOM 2839 N N . ALA A 1 362 ? 6.551 4.09 24.391 1 97.75 362 ALA A N 1
ATOM 2840 C CA . ALA A 1 362 ? 7.227 4.812 25.453 1 97.75 362 ALA A CA 1
ATOM 2841 C C . ALA A 1 362 ? 8.711 4.988 25.156 1 97.75 362 ALA A C 1
ATOM 2843 O O . ALA A 1 362 ? 9.273 6.062 25.359 1 97.75 362 ALA A O 1
ATOM 2844 N N . ARG A 1 363 ? 9.312 3.916 24.609 1 98 363 ARG A N 1
ATOM 2845 C CA . ARG A 1 363 ? 10.734 3.951 24.281 1 98 363 ARG A CA 1
ATOM 2846 C C . ARG A 1 363 ? 11.008 4.941 23.156 1 98 363 ARG A C 1
ATOM 2848 O O . ARG A 1 363 ? 11.977 5.703 23.219 1 98 363 ARG A O 1
ATOM 2855 N N . VAL A 1 364 ? 10.188 4.953 22.141 1 97.75 364 VAL A N 1
ATOM 2856 C CA . VAL A 1 364 ? 10.367 5.816 20.984 1 97.75 364 VAL A CA 1
ATOM 2857 C C . VAL A 1 364 ? 10.195 7.277 21.391 1 97.75 364 VAL A C 1
ATOM 2859 O O . VAL A 1 364 ? 10.898 8.156 20.891 1 97.75 364 VAL A O 1
ATOM 2862 N N . GLU A 1 365 ? 9.32 7.551 22.312 1 95.62 365 GLU A N 1
ATOM 2863 C CA . GLU A 1 365 ? 9.062 8.906 22.781 1 95.62 365 GLU A CA 1
ATOM 2864 C C . GLU A 1 365 ? 10.281 9.477 23.5 1 95.62 365 GLU A C 1
ATOM 2866 O O . GLU A 1 365 ? 10.469 10.695 23.547 1 95.62 365 GLU A O 1
ATOM 2871 N N . THR A 1 366 ? 11.148 8.641 24 1 96.75 366 THR A N 1
ATOM 2872 C CA . THR A 1 366 ? 12.273 9.102 24.797 1 96.75 366 THR A CA 1
ATOM 2873 C C . THR A 1 366 ? 13.578 9.008 24.016 1 96.75 366 THR A C 1
ATOM 2875 O O . THR A 1 366 ? 14.656 9.25 24.547 1 96.75 366 THR A O 1
ATOM 2878 N N . LEU A 1 367 ? 13.508 8.656 22.766 1 97.5 367 LEU A N 1
ATOM 2879 C CA . LEU A 1 367 ? 14.703 8.531 21.938 1 97.5 367 LEU A CA 1
ATOM 2880 C C . LEU A 1 367 ? 15.383 9.883 21.766 1 97.5 367 LEU A C 1
ATOM 2882 O O . LEU A 1 367 ? 14.719 10.906 21.594 1 97.5 367 LEU A O 1
ATOM 2886 N N . ASP A 1 368 ? 16.703 9.898 21.859 1 97.38 368 ASP A N 1
ATOM 2887 C CA . ASP A 1 368 ? 17.5 11.055 21.469 1 97.38 368 ASP A CA 1
ATOM 2888 C C . ASP A 1 368 ? 17.781 11.055 19.969 1 97.38 368 ASP A C 1
ATOM 2890 O O . ASP A 1 368 ? 18.5 10.195 19.469 1 97.38 368 ASP A O 1
ATOM 2894 N N . LYS A 1 369 ? 17.266 12 19.25 1 95.06 369 LYS A N 1
ATOM 2895 C CA . LYS A 1 369 ? 17.375 12.086 17.797 1 95.06 369 LYS A CA 1
ATOM 2896 C C . LYS A 1 369 ? 18.828 12.172 17.359 1 95.06 369 LYS A C 1
ATOM 2898 O O . LYS A 1 369 ? 19.141 11.898 16.188 1 95.06 369 LYS A O 1
ATOM 2903 N N . LYS A 1 370 ? 19.703 12.57 18.219 1 95.62 370 LYS A N 1
ATOM 2904 C CA . LYS A 1 370 ? 21.109 12.742 17.875 1 95.62 370 LYS A CA 1
ATOM 2905 C C . LYS A 1 370 ? 21.891 11.438 18.031 1 95.62 370 LYS A C 1
ATOM 2907 O O . LYS A 1 370 ? 23 11.297 17.516 1 95.62 370 LYS A O 1
ATOM 2912 N N . ASP A 1 371 ? 21.328 10.516 18.766 1 97.44 371 ASP A N 1
ATOM 2913 C CA . ASP A 1 371 ? 21.953 9.211 18.953 1 97.44 371 ASP A CA 1
ATOM 2914 C C . ASP A 1 371 ? 21.406 8.188 17.953 1 97.44 371 ASP A C 1
ATOM 2916 O O . ASP A 1 371 ? 20.641 7.305 18.328 1 97.44 371 ASP A O 1
ATOM 2920 N N . LEU A 1 372 ? 21.922 8.227 16.812 1 96.38 372 LEU A N 1
ATOM 2921 C CA . LEU A 1 372 ? 21.406 7.418 15.703 1 96.38 372 LEU A CA 1
ATOM 2922 C C . LEU A 1 372 ? 21.656 5.934 15.953 1 96.38 372 LEU A C 1
ATOM 2924 O O . LEU A 1 372 ? 20.875 5.086 15.516 1 96.38 372 LEU A O 1
ATOM 2928 N N . ASP A 1 373 ? 22.734 5.609 16.609 1 95.38 373 ASP A N 1
ATOM 2929 C CA . ASP A 1 373 ? 23.031 4.211 16.906 1 95.38 373 ASP A CA 1
ATOM 2930 C C . ASP A 1 373 ? 21.922 3.59 17.766 1 95.38 373 ASP A C 1
ATOM 2932 O O . ASP A 1 373 ? 21.469 2.482 17.484 1 95.38 373 ASP A O 1
ATOM 2936 N N . ASP A 1 374 ? 21.578 4.379 18.766 1 97.5 374 ASP A N 1
ATOM 2937 C CA . ASP A 1 374 ? 20.5 3.906 19.641 1 97.5 374 ASP A CA 1
ATOM 2938 C C . ASP A 1 374 ? 19.188 3.781 18.875 1 97.5 374 ASP A C 1
ATOM 2940 O O . ASP A 1 374 ? 18.453 2.811 19.047 1 97.5 374 ASP A O 1
ATOM 2944 N N . VAL A 1 375 ? 18.875 4.738 18.031 1 98.06 375 VAL A N 1
ATOM 2945 C CA . VAL A 1 375 ? 17.656 4.711 17.234 1 98.06 375 VAL A CA 1
ATOM 2946 C C . VAL A 1 375 ? 17.656 3.482 16.312 1 98.06 375 VAL A C 1
ATOM 2948 O O . VAL A 1 375 ? 16.641 2.793 16.188 1 98.06 375 VAL A O 1
ATOM 2951 N N . GLN A 1 376 ? 18.797 3.16 15.742 1 95.5 376 GLN A N 1
ATOM 2952 C CA . GLN A 1 376 ? 18.906 2.029 14.828 1 95.5 376 GLN A CA 1
ATOM 2953 C C . GLN A 1 376 ? 18.688 0.707 15.562 1 95.5 376 GLN A C 1
ATOM 2955 O O . GLN A 1 376 ? 18.078 -0.215 15.016 1 95.5 376 GLN A O 1
ATOM 2960 N N . ILE A 1 377 ? 19.172 0.611 16.734 1 94.75 377 ILE A N 1
ATOM 2961 C CA . ILE A 1 377 ? 19 -0.602 17.531 1 94.75 377 ILE A CA 1
ATOM 2962 C C . ILE A 1 377 ? 17.516 -0.823 17.812 1 94.75 377 ILE A C 1
ATOM 2964 O O . ILE A 1 377 ? 17 -1.922 17.625 1 94.75 377 ILE A O 1
ATOM 2968 N N . VAL A 1 378 ? 16.859 0.238 18.266 1 97.44 378 VAL A N 1
ATOM 2969 C CA . VAL A 1 378 ? 15.43 0.145 18.578 1 97.44 378 VAL A CA 1
ATOM 2970 C C . VAL A 1 378 ? 14.641 -0.147 17.312 1 97.44 378 VAL A C 1
ATOM 2972 O O . VAL A 1 378 ? 13.711 -0.957 17.312 1 97.44 378 VAL A O 1
ATOM 2975 N N . TYR A 1 379 ? 15.055 0.473 16.234 1 97.5 379 TYR A N 1
ATOM 2976 C CA . TYR A 1 379 ? 14.406 0.294 14.938 1 97.5 379 TYR A CA 1
ATOM 2977 C C . TYR A 1 379 ? 14.484 -1.159 14.484 1 97.5 379 TYR A C 1
ATOM 2979 O O . TYR A 1 379 ? 13.469 -1.75 14.094 1 97.5 379 TYR A O 1
ATOM 2987 N N . GLN A 1 380 ? 15.625 -1.716 14.531 1 92.62 380 GLN A N 1
ATOM 2988 C CA . GLN A 1 380 ? 15.836 -3.098 14.117 1 92.62 380 GLN A CA 1
ATOM 2989 C C . GLN A 1 380 ? 14.992 -4.059 14.953 1 92.62 380 GLN A C 1
ATOM 2991 O O . GLN A 1 380 ? 14.367 -4.977 14.414 1 92.62 380 GLN A O 1
ATOM 2996 N N . ALA A 1 381 ? 15 -3.838 16.188 1 93.88 381 ALA A N 1
ATOM 2997 C CA . ALA A 1 381 ? 14.211 -4.691 17.062 1 93.88 381 ALA A CA 1
ATOM 2998 C C . ALA A 1 381 ? 12.719 -4.535 16.781 1 93.88 381 ALA A C 1
ATOM 3000 O O . ALA A 1 381 ? 11.969 -5.52 16.797 1 93.88 381 ALA A O 1
ATOM 3001 N N . ALA A 1 382 ? 12.289 -3.336 16.562 1 97.38 382 ALA A N 1
ATOM 3002 C CA . ALA A 1 382 ? 10.875 -3.045 16.312 1 97.38 382 ALA A CA 1
ATOM 3003 C C . ALA A 1 382 ? 10.398 -3.701 15.023 1 97.38 382 ALA A C 1
ATOM 3005 O O . ALA A 1 382 ? 9.234 -4.102 14.914 1 97.38 382 ALA A O 1
ATOM 3006 N N . LEU A 1 383 ? 11.242 -3.859 14.023 1 96.06 383 LEU A N 1
ATOM 3007 C CA . LEU A 1 383 ? 10.891 -4.41 12.719 1 96.06 383 LEU A CA 1
ATOM 3008 C C . LEU A 1 383 ? 10.484 -5.871 12.836 1 96.06 383 LEU A C 1
ATOM 3010 O O . LEU A 1 383 ? 9.836 -6.414 11.938 1 96.06 383 LEU A O 1
ATOM 3014 N N . ASP A 1 384 ? 10.859 -6.469 13.875 1 92.12 384 ASP A N 1
ATOM 3015 C CA . ASP A 1 384 ? 10.484 -7.867 14.078 1 92.12 384 ASP A CA 1
ATOM 3016 C C . ASP A 1 384 ? 9.031 -7.988 14.523 1 92.12 384 ASP A C 1
ATOM 3018 O O . ASP A 1 384 ? 8.43 -9.062 14.422 1 92.12 384 ASP A O 1
ATOM 3022 N N . ILE A 1 385 ? 8.555 -6.902 14.984 1 95.81 385 ILE A N 1
ATOM 3023 C CA . ILE A 1 385 ? 7.223 -6.949 15.578 1 95.81 385 ILE A CA 1
ATOM 3024 C C . ILE A 1 385 ? 6.258 -6.113 14.742 1 95.81 385 ILE A C 1
ATOM 3026 O O . ILE A 1 385 ? 5.129 -6.531 14.477 1 95.81 385 ILE A O 1
ATOM 3030 N N . PHE A 1 386 ? 6.66 -4.969 14.367 1 97.81 386 PHE A N 1
ATOM 3031 C CA . PHE A 1 386 ? 5.742 -3.992 13.789 1 97.81 386 PHE A CA 1
ATOM 3032 C C . PHE A 1 386 ? 5.945 -3.875 12.289 1 97.81 386 PHE A C 1
ATOM 3034 O O . PHE A 1 386 ? 7.051 -4.098 11.781 1 97.81 386 PHE A O 1
ATOM 3041 N N . GLU A 1 387 ? 4.926 -3.633 11.602 1 96.94 387 GLU A N 1
ATOM 3042 C CA . GLU A 1 387 ? 4.855 -3.297 10.18 1 96.94 387 GLU A CA 1
ATOM 3043 C C . GLU A 1 387 ? 3.76 -2.27 9.914 1 96.94 387 GLU A C 1
ATOM 3045 O O . GLU A 1 387 ? 2.637 -2.41 10.398 1 96.94 387 GLU A O 1
ATOM 3050 N N . LYS A 1 388 ? 4.039 -1.211 9.133 1 97.5 388 LYS A N 1
ATOM 3051 C CA . LYS A 1 388 ? 3.07 -0.145 8.883 1 97.5 388 LYS A CA 1
ATOM 3052 C C . LYS A 1 388 ? 2.553 0.443 10.195 1 97.5 388 LYS A C 1
ATOM 3054 O O . LYS A 1 388 ? 1.341 0.544 10.398 1 97.5 388 LYS A O 1
ATOM 3059 N N . HIS A 1 389 ? 3.498 0.757 11.039 1 98.69 389 HIS A N 1
ATOM 3060 C CA . HIS A 1 389 ? 3.215 1.33 12.352 1 98.69 389 HIS A CA 1
ATOM 3061 C C . HIS A 1 389 ? 3.779 2.742 12.469 1 98.69 389 HIS A C 1
ATOM 3063 O O . HIS A 1 389 ? 4.887 3.014 12 1 98.69 389 HIS A O 1
ATOM 3069 N N . TRP A 1 390 ? 3.043 3.549 13.203 1 98.69 390 TRP A N 1
ATOM 3070 C CA . TRP A 1 390 ? 3.424 4.957 13.234 1 98.69 390 TRP A CA 1
ATOM 3071 C C . TRP A 1 390 ? 4.73 5.152 13.992 1 98.69 390 TRP A C 1
ATOM 3073 O O . TRP A 1 390 ? 5.473 6.102 13.727 1 98.69 390 TRP A O 1
ATOM 3083 N N . ILE A 1 391 ? 5.156 4.297 14.914 1 98.69 391 ILE A N 1
ATOM 3084 C CA . ILE A 1 391 ? 6.41 4.48 15.633 1 98.69 391 ILE A CA 1
ATOM 3085 C C . ILE A 1 391 ? 7.586 4.199 14.703 1 98.69 391 ILE A C 1
ATOM 3087 O O . ILE A 1 391 ? 8.672 4.762 14.875 1 98.69 391 ILE A O 1
ATOM 3091 N N . LEU A 1 392 ? 7.387 3.211 13.727 1 98.62 392 LEU A N 1
ATOM 3092 C CA . LEU A 1 392 ? 8.414 3.012 12.711 1 98.62 392 LEU A CA 1
ATOM 3093 C C . LEU A 1 392 ? 8.586 4.262 11.859 1 98.62 392 LEU A C 1
ATOM 3095 O O . LEU A 1 392 ? 9.711 4.637 11.516 1 98.62 392 LEU A O 1
ATOM 3099 N N . TYR A 1 393 ? 7.473 4.875 11.555 1 98.62 393 TYR A N 1
ATOM 3100 C CA . TYR A 1 393 ? 7.512 6.121 10.797 1 98.62 393 TYR A CA 1
ATOM 3101 C C . TYR A 1 393 ? 8.32 7.184 11.531 1 98.62 393 TYR A C 1
ATOM 3103 O O . TYR A 1 393 ? 9.133 7.891 10.922 1 98.62 393 TYR A O 1
ATOM 3111 N N . VAL A 1 394 ? 8.078 7.34 12.82 1 98.69 394 VAL A N 1
ATOM 3112 C CA . VAL A 1 394 ? 8.805 8.305 13.633 1 98.69 394 VAL A CA 1
ATOM 3113 C C . VAL A 1 394 ? 10.297 8.016 13.57 1 98.69 394 VAL A C 1
ATOM 3115 O O . VAL A 1 394 ? 11.109 8.922 13.344 1 98.69 394 VAL A O 1
ATOM 3118 N N . MET A 1 395 ? 10.672 6.797 13.727 1 98.62 395 MET A N 1
ATOM 3119 C CA . MET A 1 395 ? 12.086 6.434 13.719 1 98.62 395 MET A CA 1
ATOM 3120 C C . MET A 1 395 ? 12.68 6.574 12.32 1 98.62 395 MET A C 1
ATOM 3122 O O . MET A 1 395 ? 13.836 6.977 12.164 1 98.62 395 MET A O 1
ATOM 3126 N N . ASP A 1 396 ? 11.875 6.223 11.273 1 98.38 396 ASP A N 1
ATOM 3127 C CA . ASP A 1 396 ? 12.312 6.453 9.906 1 98.38 396 ASP A CA 1
ATOM 3128 C C . ASP A 1 396 ? 12.602 7.93 9.664 1 98.38 396 ASP A C 1
ATOM 3130 O O . ASP A 1 396 ? 13.523 8.273 8.914 1 98.38 396 ASP A O 1
ATOM 3134 N N . THR A 1 397 ? 11.789 8.773 10.25 1 98.56 397 THR A N 1
ATOM 3135 C CA . THR A 1 397 ? 12 10.211 10.109 1 98.56 397 THR A CA 1
ATOM 3136 C C . THR A 1 397 ? 13.32 10.625 10.758 1 98.56 397 THR A C 1
ATOM 3138 O O . THR A 1 397 ? 14.109 11.359 10.148 1 98.56 397 THR A O 1
ATOM 3141 N N . ILE A 1 398 ? 13.586 10.133 11.977 1 98.44 398 ILE A N 1
ATOM 3142 C CA . ILE A 1 398 ? 14.82 10.445 12.688 1 98.44 398 ILE A CA 1
ATOM 3143 C C . ILE A 1 398 ? 16.016 9.945 11.883 1 98.44 398 ILE A C 1
ATOM 3145 O O . ILE A 1 398 ? 17 10.672 11.695 1 98.44 398 ILE A O 1
ATOM 3149 N N . LEU A 1 399 ? 15.945 8.773 11.383 1 97.69 399 LEU A N 1
ATOM 3150 C CA . LEU A 1 399 ? 17.047 8.141 10.664 1 97.69 399 LEU A CA 1
ATOM 3151 C C . LEU A 1 399 ? 17.281 8.82 9.32 1 97.69 399 LEU A C 1
ATOM 3153 O O . LEU A 1 399 ? 18.422 8.984 8.883 1 97.69 399 LEU A O 1
ATOM 3157 N N . TRP A 1 400 ? 16.203 9.203 8.625 1 97.88 400 TRP A N 1
ATOM 3158 C CA . TRP A 1 400 ? 16.344 9.977 7.395 1 97.88 400 TRP A CA 1
ATOM 3159 C C . TRP A 1 400 ? 17.125 11.266 7.648 1 97.88 400 TRP A C 1
ATOM 3161 O O . TRP A 1 400 ? 18.094 11.555 6.957 1 97.88 400 TRP A O 1
ATOM 3171 N N . GLU A 1 401 ? 16.703 12.008 8.633 1 97.31 401 GLU A N 1
ATOM 3172 C CA . GLU A 1 401 ? 17.312 13.305 8.93 1 97.31 401 GLU A CA 1
ATOM 3173 C C . GLU A 1 401 ? 18.766 13.148 9.375 1 97.31 401 GLU A C 1
ATOM 3175 O O . GLU A 1 401 ? 19.625 13.93 8.977 1 97.31 401 GLU A O 1
ATOM 3180 N N . GLY A 1 402 ? 19 12.133 10.125 1 96.88 402 GLY A N 1
ATOM 3181 C CA . GLY A 1 402 ? 20.328 11.938 10.68 1 96.88 402 GLY A CA 1
ATOM 3182 C C . GLY A 1 402 ? 21.297 11.336 9.688 1 96.88 402 GLY A C 1
ATOM 3183 O O . GLY A 1 402 ? 22.484 11.656 9.703 1 96.88 402 GLY A O 1
ATOM 3184 N N . LEU A 1 403 ? 20.844 10.484 8.805 1 95 403 LEU A N 1
ATOM 3185 C CA . LEU A 1 403 ? 21.734 9.719 7.93 1 95 403 LEU A CA 1
ATOM 3186 C C . LEU A 1 403 ? 21.953 10.453 6.605 1 95 403 LEU A C 1
ATOM 3188 O O . LEU A 1 403 ? 22.906 10.156 5.879 1 95 403 LEU A O 1
ATOM 3192 N N . ARG A 1 404 ? 21.094 11.336 6.242 1 94.06 404 ARG A N 1
ATOM 3193 C CA . ARG A 1 404 ? 21.125 11.984 4.93 1 94.06 404 ARG A CA 1
ATOM 3194 C C . ARG A 1 404 ? 22.5 12.586 4.656 1 94.06 404 ARG A C 1
ATOM 3196 O O . ARG A 1 404 ? 23.078 12.359 3.592 1 94.06 404 ARG A O 1
ATOM 3203 N N . PRO A 1 405 ? 23.156 13.266 5.621 1 93.06 405 PRO A N 1
ATOM 3204 C CA . PRO A 1 405 ? 24.484 13.828 5.371 1 93.06 405 PRO A CA 1
ATOM 3205 C C . PRO A 1 405 ? 25.578 12.781 5.426 1 93.06 405 PRO A C 1
ATOM 3207 O O . PRO A 1 405 ? 26.688 13.023 4.941 1 93.06 405 PRO A O 1
ATOM 3210 N N . LYS A 1 406 ? 25.328 11.641 5.949 1 91 406 LYS A N 1
ATOM 3211 C CA . LYS A 1 406 ? 26.359 10.641 6.203 1 91 406 LYS A CA 1
ATOM 3212 C C . LYS A 1 406 ? 26.266 9.5 5.199 1 91 406 LYS A C 1
ATOM 3214 O O . LYS A 1 406 ? 27.281 9.031 4.684 1 91 406 LYS A O 1
ATOM 3219 N N . ASN A 1 407 ? 25.125 9.07 5.039 1 90.62 407 ASN A N 1
ATOM 3220 C CA . ASN A 1 407 ? 24.844 7.941 4.156 1 90.62 407 ASN A CA 1
ATOM 3221 C C . ASN A 1 407 ? 23.531 8.133 3.418 1 90.62 407 ASN A C 1
ATOM 3223 O O . ASN A 1 407 ? 22.5 7.578 3.82 1 90.62 407 ASN A O 1
ATOM 3227 N N . ILE A 1 408 ? 23.625 8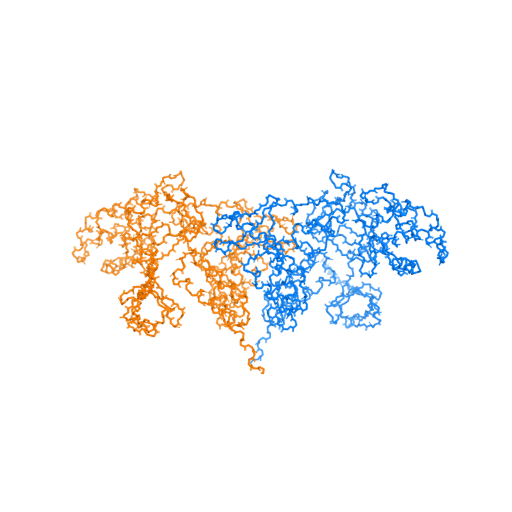.734 2.314 1 92.31 408 ILE A N 1
ATOM 3228 C CA . ILE A 1 408 ? 22.453 9.172 1.584 1 92.31 408 ILE A CA 1
ATOM 3229 C C . ILE A 1 408 ? 21.688 7.957 1.067 1 92.31 408 ILE A C 1
ATOM 3231 O O . ILE A 1 408 ? 20.453 7.973 1 1 92.31 408 ILE A O 1
ATOM 3235 N N . MET A 1 409 ? 22.344 6.926 0.746 1 87.88 409 MET A N 1
ATOM 3236 C CA . MET A 1 409 ? 21.703 5.734 0.196 1 87.88 409 MET A CA 1
ATOM 3237 C C . MET A 1 409 ? 20.844 5.047 1.248 1 87.88 409 MET A C 1
ATOM 3239 O O . MET A 1 409 ? 19.719 4.645 0.961 1 87.88 409 MET A O 1
ATOM 3243 N N . GLU A 1 410 ? 21.375 4.977 2.381 1 90.12 410 GLU A N 1
ATOM 3244 C CA . GLU A 1 410 ? 20.578 4.41 3.473 1 90.12 410 GLU A CA 1
ATOM 3245 C C . GLU A 1 410 ? 19.438 5.336 3.871 1 90.12 410 GLU A C 1
ATOM 3247 O O . GLU A 1 410 ? 18.328 4.875 4.168 1 90.12 410 GLU A O 1
ATOM 3252 N N . ALA A 1 411 ? 19.75 6.574 3.877 1 94.88 411 ALA A N 1
ATOM 3253 C CA . ALA A 1 411 ? 18.719 7.562 4.215 1 94.88 411 ALA A CA 1
ATOM 3254 C C . ALA A 1 411 ? 17.547 7.477 3.254 1 94.88 411 ALA A C 1
ATOM 3256 O O . ALA A 1 411 ? 16.391 7.582 3.672 1 94.88 411 ALA A O 1
ATOM 3257 N N . MET A 1 412 ? 17.812 7.195 1.992 1 94.38 412 MET A N 1
ATOM 3258 C CA . MET A 1 412 ? 16.75 7.133 0.98 1 94.38 412 MET A CA 1
ATOM 3259 C C . MET A 1 412 ? 15.797 5.977 1.26 1 94.38 412 MET A C 1
ATOM 3261 O O . MET A 1 412 ? 14.602 6.07 0.972 1 94.38 412 MET A O 1
ATOM 3265 N N . GLU A 1 413 ? 16.312 4.938 1.831 1 93.19 413 GLU A N 1
ATOM 3266 C CA . GLU A 1 413 ? 15.445 3.818 2.18 1 93.19 413 GLU A CA 1
ATOM 3267 C C . GLU A 1 413 ? 14.445 4.211 3.258 1 93.19 413 GLU A C 1
ATOM 3269 O O . GLU A 1 413 ? 13.266 3.848 3.182 1 93.19 413 GLU A O 1
ATOM 3274 N N . HIS A 1 414 ? 14.945 4.922 4.215 1 97 414 HIS A N 1
ATOM 3275 C CA . HIS A 1 414 ? 14.047 5.395 5.266 1 97 414 HIS A CA 1
ATOM 3276 C C . HIS A 1 414 ? 13.031 6.387 4.715 1 97 414 HIS A C 1
ATOM 3278 O O . HIS A 1 414 ? 11.867 6.391 5.137 1 97 414 HIS A O 1
ATOM 3284 N N . GLN A 1 415 ? 13.453 7.203 3.793 1 97.94 415 GLN A N 1
ATOM 3285 C CA . GLN A 1 415 ? 12.523 8.141 3.168 1 97.94 415 GLN A CA 1
ATOM 3286 C C . GLN A 1 415 ? 11.43 7.41 2.396 1 97.94 415 GLN A C 1
ATOM 3288 O O . GLN A 1 415 ? 10.266 7.797 2.449 1 97.94 415 GLN A O 1
ATOM 3293 N N . ARG A 1 416 ? 11.836 6.395 1.692 1 96.75 416 ARG A N 1
ATOM 3294 C CA . ARG A 1 416 ? 10.859 5.59 0.965 1 96.75 416 ARG A CA 1
ATOM 3295 C C . ARG A 1 416 ? 9.836 4.98 1.916 1 96.75 416 ARG A C 1
ATOM 3297 O O . ARG A 1 416 ? 8.648 4.941 1.609 1 96.75 416 ARG A O 1
ATOM 3304 N N . ARG A 1 417 ? 10.297 4.52 3.023 1 97.25 417 ARG A N 1
ATOM 3305 C CA . ARG A 1 417 ? 9.398 3.928 4.016 1 97.25 417 ARG A CA 1
ATOM 3306 C C . ARG A 1 417 ? 8.453 4.977 4.594 1 97.25 417 ARG A C 1
ATOM 3308 O O . ARG A 1 417 ? 7.293 4.68 4.883 1 97.25 417 ARG A O 1
ATOM 3315 N N . ARG A 1 418 ? 8.953 6.18 4.766 1 98.31 418 ARG A N 1
ATOM 3316 C CA . ARG A 1 418 ? 8.102 7.281 5.211 1 98.31 418 ARG A CA 1
ATOM 3317 C C . ARG A 1 418 ? 6.973 7.539 4.215 1 98.31 418 ARG A C 1
ATOM 3319 O O . ARG A 1 418 ? 5.812 7.684 4.605 1 98.31 418 ARG A O 1
ATOM 3326 N N . ILE A 1 419 ? 7.371 7.535 2.949 1 98.19 419 ILE A N 1
ATOM 3327 C CA . ILE A 1 419 ? 6.402 7.781 1.889 1 98.19 419 ILE A CA 1
ATOM 3328 C C . ILE A 1 419 ? 5.367 6.656 1.867 1 98.19 419 ILE A C 1
ATOM 3330 O O . ILE A 1 419 ? 4.16 6.914 1.82 1 98.19 419 ILE A O 1
ATOM 3334 N N . ASP A 1 420 ? 5.867 5.469 1.979 1 97.25 420 ASP A N 1
ATOM 3335 C CA . ASP A 1 420 ? 4.988 4.305 1.944 1 97.25 420 ASP A CA 1
ATOM 3336 C C . ASP A 1 420 ? 3.99 4.336 3.102 1 97.25 420 ASP A C 1
ATOM 3338 O O . ASP A 1 420 ? 2.801 4.074 2.91 1 97.25 420 ASP A O 1
ATOM 3342 N N . PHE A 1 421 ? 4.48 4.633 4.297 1 98.38 421 PHE A N 1
ATOM 3343 C CA . PHE A 1 421 ? 3.605 4.66 5.461 1 98.38 421 PHE A CA 1
ATOM 3344 C C . PHE A 1 421 ? 2.574 5.777 5.336 1 98.38 421 PHE A C 1
ATOM 3346 O O . PHE A 1 421 ? 1.396 5.574 5.633 1 98.38 421 PHE A O 1
ATOM 3353 N N . HIS A 1 422 ? 3.07 6.953 4.941 1 98.25 422 HIS A N 1
ATOM 3354 C CA . HIS A 1 422 ? 2.168 8.086 4.781 1 98.25 422 HIS A CA 1
ATOM 3355 C C . HIS A 1 422 ? 1.046 7.766 3.799 1 98.25 422 HIS A C 1
ATOM 3357 O O . HIS A 1 422 ? -0.131 7.965 4.109 1 98.25 422 HIS A O 1
ATOM 3363 N N . GLN A 1 423 ? 1.336 7.234 2.691 1 96.06 423 GLN A N 1
ATOM 3364 C CA . GLN A 1 423 ? 0.347 6.902 1.671 1 96.06 423 GLN A CA 1
ATOM 3365 C C . GLN A 1 423 ? -0.615 5.828 2.166 1 96.06 423 GLN A C 1
ATOM 3367 O O . GLN A 1 423 ? -1.798 5.836 1.819 1 96.06 423 GLN A O 1
ATOM 3372 N N . HIS A 1 424 ? -0.096 4.961 2.988 1 96.56 424 HIS A N 1
ATOM 3373 C CA . HIS A 1 424 ? -0.895 3.881 3.557 1 96.56 424 HIS A CA 1
ATOM 3374 C C . HIS A 1 424 ? -1.875 4.41 4.598 1 96.56 424 HIS A C 1
ATOM 3376 O O . HIS A 1 424 ? -3.059 4.066 4.574 1 96.56 424 HIS A O 1
ATOM 3382 N N . TYR A 1 425 ? -1.36 5.215 5.488 1 97.5 425 TYR A N 1
ATOM 3383 C CA . TYR A 1 425 ? -2.123 5.59 6.676 1 97.5 425 TYR A CA 1
ATOM 3384 C C . TYR A 1 425 ? -2.963 6.836 6.41 1 97.5 425 TYR A C 1
ATOM 3386 O O . TYR A 1 425 ? -4.082 6.953 6.914 1 97.5 425 TYR A O 1
ATOM 3394 N N . TYR A 1 426 ? -2.391 7.746 5.664 1 96.44 426 TYR A N 1
ATOM 3395 C CA . TYR A 1 426 ? -3.078 8.977 5.289 1 96.44 426 TYR A CA 1
ATOM 3396 C C . TYR A 1 426 ? -2.748 9.367 3.852 1 96.44 426 TYR A C 1
ATOM 3398 O O . TYR A 1 426 ? -1.756 10.055 3.602 1 96.44 426 TYR A O 1
ATOM 3406 N N . PHE A 1 427 ? -3.676 9.141 2.92 1 91.88 427 PHE A N 1
ATOM 3407 C CA . PHE A 1 427 ? -3.4 9.141 1.487 1 91.88 427 PHE A CA 1
ATOM 3408 C C . PHE A 1 427 ? -3.516 10.547 0.914 1 91.88 427 PHE A C 1
ATOM 3410 O O . PHE A 1 427 ? -3.098 10.797 -0.22 1 91.88 427 PHE A O 1
ATOM 3417 N N . ARG A 1 428 ? -3.943 11.516 1.651 1 94.19 428 ARG A N 1
ATOM 3418 C CA . ARG A 1 428 ? -4.121 12.867 1.12 1 94.19 428 ARG A CA 1
ATOM 3419 C C . ARG A 1 428 ? -2.801 13.625 1.101 1 94.19 428 ARG A C 1
ATOM 3421 O O . ARG A 1 428 ? -1.896 13.328 1.885 1 94.19 428 ARG A O 1
ATOM 3428 N N . PRO A 1 429 ? -2.77 14.586 0.22 1 96 429 PRO A N 1
ATOM 3429 C CA . PRO A 1 429 ? -1.562 15.414 0.219 1 96 429 PRO A CA 1
ATOM 3430 C C . PRO A 1 429 ? -1.35 16.156 1.54 1 96 429 PRO A C 1
ATOM 3432 O O . PRO A 1 429 ? -2.301 16.703 2.107 1 96 429 PRO A O 1
ATOM 3435 N N . THR A 1 430 ? -0.233 16.109 2.033 1 97.25 430 THR A N 1
ATOM 3436 C CA . THR A 1 430 ? 0.282 16.938 3.113 1 97.25 430 THR A CA 1
ATOM 3437 C C . THR A 1 430 ? 1.613 17.578 2.719 1 97.25 430 THR A C 1
ATOM 3439 O O . THR A 1 430 ? 2.26 17.125 1.767 1 97.25 430 THR A O 1
ATOM 3442 N N . PHE A 1 431 ? 1.976 18.609 3.379 1 97.19 431 PHE A N 1
ATOM 3443 C CA . PHE A 1 431 ? 3.27 19.219 3.09 1 97.19 431 PHE A CA 1
ATOM 3444 C C . PHE A 1 431 ? 4.402 18.234 3.359 1 97.19 431 PHE A C 1
ATOM 3446 O O . PHE A 1 431 ? 5.367 18.156 2.596 1 97.19 431 PHE A O 1
ATOM 3453 N N . ILE A 1 432 ? 4.207 17.422 4.363 1 97.94 432 ILE A N 1
ATOM 3454 C CA . ILE A 1 432 ? 5.223 16.438 4.703 1 97.94 432 ILE A CA 1
ATOM 3455 C C . ILE A 1 432 ? 5.41 15.461 3.541 1 97.94 432 ILE A C 1
ATOM 3457 O O . ILE A 1 432 ? 6.535 15.203 3.113 1 97.94 432 ILE A O 1
ATOM 3461 N N . LEU A 1 433 ? 4.355 14.914 3.025 1 98.06 433 LEU A N 1
ATOM 3462 C CA . LEU A 1 433 ? 4.449 13.945 1.943 1 98.06 433 LEU A CA 1
ATOM 3463 C C . LEU A 1 433 ? 5.059 14.57 0.695 1 98.06 433 LEU A C 1
ATOM 3465 O O . LEU A 1 433 ? 5.906 13.961 0.038 1 98.06 433 LEU A O 1
ATOM 3469 N N . ALA A 1 434 ? 4.594 15.766 0.362 1 98.12 434 ALA A N 1
ATOM 3470 C CA . ALA A 1 434 ? 5.133 16.484 -0.795 1 98.12 434 ALA A CA 1
ATOM 3471 C C . ALA A 1 434 ? 6.637 16.672 -0.666 1 98.12 434 ALA A C 1
ATOM 3473 O O . ALA A 1 434 ? 7.387 16.422 -1.613 1 98.12 434 ALA A O 1
ATOM 3474 N N . TRP A 1 435 ? 7.055 17.047 0.453 1 97.75 435 TRP A N 1
ATOM 3475 C CA . TRP A 1 435 ? 8.477 17.281 0.676 1 97.75 435 TRP A CA 1
ATOM 3476 C C . TRP A 1 435 ? 9.258 15.977 0.676 1 97.75 435 TRP A C 1
ATOM 3478 O O . TRP A 1 435 ? 10.414 15.938 0.246 1 97.75 435 TRP A O 1
ATOM 3488 N N . CYS A 1 436 ? 8.656 14.922 1.221 1 98.31 436 CYS A N 1
ATOM 3489 C CA . CYS A 1 436 ? 9.297 13.617 1.146 1 98.31 436 CYS A CA 1
ATOM 3490 C C . CYS A 1 436 ? 9.633 13.258 -0.296 1 98.31 436 CYS A C 1
ATOM 3492 O O . CYS A 1 436 ? 10.742 12.805 -0.59 1 98.31 436 CYS A O 1
ATOM 3494 N N . HIS A 1 437 ? 8.695 13.453 -1.186 1 98.19 437 HIS A N 1
ATOM 3495 C CA . HIS A 1 437 ? 8.922 13.148 -2.596 1 98.19 437 HIS A CA 1
ATOM 3496 C C . HIS A 1 437 ? 9.992 14.055 -3.189 1 98.19 437 HIS A C 1
ATOM 3498 O O . HIS A 1 437 ? 10.875 13.594 -3.912 1 98.19 437 HIS A O 1
ATOM 3504 N N . GLU A 1 438 ? 9.891 15.328 -2.936 1 97.62 438 GLU A N 1
ATOM 3505 C CA . GLU A 1 438 ? 10.859 16.266 -3.488 1 97.62 438 GLU A CA 1
ATOM 3506 C C . GLU A 1 438 ? 12.273 15.945 -3.012 1 97.62 438 GLU A C 1
ATOM 3508 O O . GLU A 1 438 ? 13.211 15.891 -3.812 1 97.62 438 GLU A O 1
ATOM 3513 N N . GLU A 1 439 ? 12.383 15.75 -1.719 1 97.75 439 GLU A N 1
ATOM 3514 C CA . GLU A 1 439 ? 13.695 15.469 -1.135 1 97.75 439 GLU A CA 1
ATOM 3515 C C . GLU A 1 439 ? 14.25 14.141 -1.631 1 97.75 439 GLU A C 1
ATOM 3517 O O . GLU A 1 439 ? 15.461 13.984 -1.803 1 97.75 439 GLU A O 1
ATOM 3522 N N . LEU A 1 440 ? 13.375 13.188 -1.762 1 97.19 440 LEU A N 1
ATOM 3523 C CA . LEU A 1 440 ? 13.828 11.922 -2.34 1 97.19 440 LEU A CA 1
ATOM 3524 C C . LEU A 1 440 ? 14.344 12.125 -3.76 1 97.19 440 LEU A C 1
ATOM 3526 O O . LEU A 1 440 ? 15.398 11.594 -4.125 1 97.19 440 LEU A O 1
ATOM 3530 N N . GLY A 1 441 ? 13.586 12.906 -4.57 1 95.62 441 GLY A N 1
ATOM 3531 C CA . GLY A 1 441 ? 14.055 13.258 -5.902 1 95.62 441 GLY A CA 1
ATOM 3532 C C . GLY A 1 441 ? 15.414 13.93 -5.895 1 95.62 441 GLY A C 1
ATOM 3533 O O . GLY A 1 441 ? 16.281 13.594 -6.707 1 95.62 441 GLY A O 1
ATOM 3534 N N . ASP A 1 442 ? 15.625 14.812 -4.977 1 95.44 442 ASP A N 1
ATOM 3535 C CA . ASP A 1 442 ? 16.906 15.492 -4.84 1 95.44 442 ASP A CA 1
ATOM 3536 C C . ASP A 1 442 ? 18.031 14.508 -4.555 1 95.44 442 ASP A C 1
ATOM 3538 O O . ASP A 1 442 ? 19.109 14.578 -5.16 1 95.44 442 ASP A O 1
ATOM 3542 N N . SER A 1 443 ? 17.781 13.664 -3.625 1 94.25 443 SER A N 1
ATOM 3543 C CA . SER A 1 443 ? 18.781 12.68 -3.24 1 94.25 443 SER A CA 1
ATOM 3544 C C . SER A 1 443 ? 19.094 11.734 -4.398 1 94.25 443 SER A C 1
ATOM 3546 O O . SER A 1 443 ? 20.266 11.383 -4.609 1 94.25 443 SER A O 1
ATOM 3548 N N . MET A 1 444 ? 18.094 11.367 -5.133 1 91.81 444 MET A N 1
ATOM 3549 C CA . MET A 1 444 ? 18.297 10.5 -6.289 1 91.81 444 MET A CA 1
ATOM 3550 C C . MET A 1 444 ? 19.062 11.227 -7.391 1 91.81 444 MET A C 1
ATOM 3552 O O . MET A 1 444 ? 19.922 10.641 -8.047 1 91.81 444 MET A O 1
ATOM 3556 N N . ALA A 1 445 ? 18.688 12.445 -7.605 1 90.19 445 ALA A N 1
ATOM 3557 C CA . ALA A 1 445 ? 19.359 13.242 -8.625 1 90.19 445 ALA A CA 1
ATOM 3558 C C . ALA A 1 445 ? 20.859 13.367 -8.32 1 90.19 445 ALA A C 1
ATOM 3560 O O . ALA A 1 445 ? 21.688 13.398 -9.234 1 90.19 445 ALA A O 1
ATOM 3561 N N . GLN A 1 446 ? 21.156 13.406 -7.145 1 88.31 446 GLN A N 1
ATOM 3562 C CA . GLN A 1 446 ? 22.547 13.5 -6.715 1 88.31 446 GLN A CA 1
ATOM 3563 C C . GLN A 1 446 ? 23.266 12.172 -6.902 1 88.31 446 GLN A C 1
ATOM 3565 O O . GLN A 1 446 ? 24.438 12.148 -7.273 1 88.31 446 GLN A O 1
ATOM 3570 N N . THR A 1 447 ? 22.609 11.133 -6.656 1 84.44 447 THR A N 1
ATOM 3571 C CA . THR A 1 447 ? 23.219 9.812 -6.664 1 84.44 447 THR A CA 1
ATOM 3572 C C . THR A 1 447 ? 23.172 9.203 -8.062 1 84.44 447 THR A C 1
ATOM 3574 O O . THR A 1 447 ? 24.109 8.531 -8.484 1 84.44 447 THR A O 1
ATOM 3577 N N . TRP A 1 448 ? 21.984 9.391 -8.703 1 84.94 448 TRP A N 1
ATOM 3578 C CA . TRP A 1 448 ? 21.766 8.797 -10.016 1 84.94 448 TRP A CA 1
ATOM 3579 C C . TRP A 1 448 ? 21.109 9.805 -10.961 1 84.94 448 TRP A C 1
ATOM 3581 O O . TRP A 1 448 ? 19.969 9.609 -11.398 1 84.94 448 TRP A O 1
ATOM 3591 N N . PRO A 1 449 ? 21.875 10.633 -11.516 1 78.12 449 PRO A N 1
ATOM 3592 C CA . PRO A 1 449 ? 21.297 11.688 -12.352 1 78.12 449 PRO A CA 1
ATOM 3593 C C . PRO A 1 449 ? 20.734 11.156 -13.672 1 78.12 449 PRO A C 1
ATOM 3595 O O . PRO A 1 449 ? 19.875 11.797 -14.281 1 78.12 449 PRO A O 1
ATOM 3598 N N . SER A 1 450 ? 21.078 9.977 -14.039 1 77.62 450 SER A N 1
ATOM 3599 C CA . SER A 1 450 ? 20.672 9.43 -15.328 1 77.62 450 SER A CA 1
ATOM 3600 C C . SER A 1 450 ? 19.312 8.742 -15.227 1 77.62 450 SER A C 1
ATOM 3602 O O . SER A 1 450 ? 18.719 8.391 -16.25 1 77.62 450 SER A O 1
ATOM 3604 N N . ARG A 1 451 ? 18.844 8.57 -14.055 1 82.62 451 ARG A N 1
ATOM 3605 C CA . ARG A 1 451 ? 17.562 7.902 -13.875 1 82.62 451 ARG A CA 1
ATOM 3606 C C . ARG A 1 451 ? 16.406 8.883 -14.039 1 82.62 451 ARG A C 1
ATOM 3608 O O . ARG A 1 451 ? 15.648 9.133 -13.094 1 82.62 451 ARG A O 1
ATOM 3615 N N . LYS A 1 452 ? 16.125 9.219 -15.148 1 84.44 452 LYS A N 1
ATOM 3616 C CA . LYS A 1 452 ? 15.242 10.336 -15.469 1 84.44 452 LYS A CA 1
ATOM 3617 C C . LYS A 1 452 ? 13.789 10.023 -15.102 1 84.44 452 LYS A C 1
ATOM 3619 O O . LYS A 1 452 ? 13.102 10.859 -14.508 1 84.44 452 LYS A O 1
ATOM 3624 N N . TRP A 1 453 ? 13.352 8.852 -15.414 1 87.94 453 TRP A N 1
ATOM 3625 C CA . TRP A 1 453 ? 11.938 8.547 -15.188 1 87.94 453 TRP A CA 1
ATOM 3626 C C . TRP A 1 453 ? 11.594 8.641 -13.711 1 87.94 453 TRP A C 1
ATOM 3628 O O . TRP A 1 453 ? 10.516 9.133 -13.352 1 87.94 453 TRP A O 1
ATOM 3638 N N . HIS A 1 454 ? 12.492 8.227 -12.875 1 90.12 454 HIS A N 1
ATOM 3639 C CA . HIS A 1 454 ? 12.227 8.211 -11.445 1 90.12 454 HIS A CA 1
ATOM 3640 C C . HIS A 1 454 ? 12.242 9.617 -10.867 1 90.12 454 HIS A C 1
ATOM 3642 O O . HIS A 1 454 ? 11.406 9.961 -10.031 1 90.12 454 HIS A O 1
ATOM 3648 N N . LEU A 1 455 ? 13.203 10.398 -11.328 1 92.81 455 LEU A N 1
ATOM 3649 C CA . LEU A 1 455 ? 13.273 11.797 -10.922 1 92.81 455 LEU A CA 1
ATOM 3650 C C . LEU A 1 455 ? 11.992 12.539 -11.297 1 92.81 455 LEU A C 1
ATOM 3652 O O . LEU A 1 455 ? 11.406 13.234 -10.469 1 92.81 455 LEU A O 1
ATOM 3656 N N . GLN A 1 456 ? 11.602 12.305 -12.469 1 91.88 456 GLN A N 1
ATOM 3657 C CA . GLN A 1 456 ? 10.398 12.961 -12.961 1 91.88 456 GLN A CA 1
ATOM 3658 C C . GLN A 1 456 ? 9.18 12.586 -12.133 1 91.88 456 GLN A C 1
ATOM 3660 O O . GLN A 1 456 ? 8.359 13.445 -11.789 1 91.88 456 GLN A O 1
ATOM 3665 N N . GLN A 1 457 ? 9.117 11.383 -11.75 1 93.5 457 GLN A N 1
ATOM 3666 C CA . GLN A 1 457 ? 7.98 10.922 -10.969 1 93.5 457 GLN A CA 1
ATOM 3667 C C . GLN A 1 457 ? 7.949 11.586 -9.594 1 93.5 457 GLN A C 1
ATOM 3669 O O . GLN A 1 457 ? 6.898 12.047 -9.148 1 93.5 457 GLN A O 1
ATOM 3674 N N . GLU A 1 458 ? 9.102 11.648 -8.953 1 96.5 458 GLU A N 1
ATOM 3675 C CA . GLU A 1 458 ? 9.164 12.219 -7.609 1 96.5 458 GLU A CA 1
ATOM 3676 C C . GLU A 1 458 ? 8.836 13.711 -7.629 1 96.5 458 GLU A C 1
ATOM 3678 O O . GLU A 1 458 ? 8.039 14.188 -6.82 1 96.5 458 GLU A O 1
ATOM 3683 N N . PHE A 1 459 ? 9.398 14.406 -8.562 1 96.06 459 PHE A N 1
ATOM 3684 C CA . PHE A 1 459 ? 9.18 15.852 -8.633 1 96.06 459 PHE A CA 1
ATOM 3685 C C . PHE A 1 459 ? 7.758 16.156 -9.094 1 96.06 459 PHE A C 1
ATOM 3687 O O . PHE A 1 459 ? 7.148 17.125 -8.633 1 96.06 459 PHE A O 1
ATOM 3694 N N . GLN A 1 460 ? 7.246 15.367 -9.977 1 95.56 460 GLN A N 1
ATOM 3695 C CA . GLN A 1 460 ? 5.871 15.555 -10.422 1 95.56 460 GLN A CA 1
ATOM 3696 C C . GLN A 1 460 ? 4.887 15.367 -9.273 1 95.56 460 GLN A C 1
ATOM 3698 O O . GLN A 1 460 ? 3.943 16.156 -9.125 1 95.56 460 GLN A O 1
ATOM 3703 N N . ARG A 1 461 ? 5.102 14.359 -8.469 1 96.56 461 ARG A N 1
ATOM 3704 C CA . ARG A 1 461 ? 4.234 14.109 -7.324 1 96.56 461 ARG A CA 1
ATOM 3705 C C . ARG A 1 461 ? 4.293 15.266 -6.332 1 96.56 461 ARG A C 1
ATOM 3707 O O . ARG A 1 461 ? 3.258 15.734 -5.852 1 96.56 461 ARG A O 1
ATOM 3714 N N . ALA A 1 462 ? 5.484 15.688 -6.07 1 97.88 462 ALA A N 1
ATOM 3715 C CA . ALA A 1 462 ? 5.66 16.828 -5.172 1 97.88 462 ALA A CA 1
ATOM 3716 C C . ALA A 1 462 ? 4.945 18.062 -5.711 1 97.88 462 ALA A C 1
ATOM 3718 O O . ALA A 1 462 ? 4.211 18.734 -4.98 1 97.88 462 ALA A O 1
ATOM 3719 N N . TYR A 1 463 ? 5.137 18.312 -7 1 96.06 463 TYR A N 1
ATOM 3720 C CA . TYR A 1 463 ? 4.547 19.484 -7.645 1 96.06 463 TYR A CA 1
ATOM 3721 C C . TYR A 1 463 ? 3.027 19.453 -7.535 1 96.06 463 TYR A C 1
ATOM 3723 O O . TYR A 1 463 ? 2.408 20.438 -7.129 1 96.06 463 TYR A O 1
ATOM 3731 N N . HIS A 1 464 ? 2.428 18.359 -7.887 1 96.44 464 HIS A N 1
ATOM 3732 C CA . HIS A 1 464 ? 0.973 18.281 -7.91 1 96.44 464 HIS A CA 1
ATOM 3733 C C . HIS A 1 464 ? 0.393 18.344 -6.5 1 96.44 464 HIS A C 1
ATOM 3735 O O . HIS A 1 464 ? -0.663 18.953 -6.289 1 96.44 464 HIS A O 1
ATOM 3741 N N . MET A 1 465 ? 1.031 17.75 -5.492 1 97.88 465 MET A N 1
ATOM 3742 C CA . MET A 1 465 ? 0.561 17.812 -4.109 1 97.88 465 MET A CA 1
ATOM 3743 C C . MET A 1 465 ? 0.613 19.25 -3.592 1 97.88 465 MET A C 1
ATOM 3745 O O . MET A 1 465 ? -0.352 19.734 -3 1 97.88 465 MET A O 1
ATOM 3749 N N . LEU A 1 466 ? 1.705 19.906 -3.92 1 97.19 466 LEU A N 1
ATOM 3750 C CA . LEU A 1 466 ? 1.864 21.281 -3.461 1 97.19 466 LEU A CA 1
ATOM 3751 C C . LEU A 1 466 ? 0.895 22.219 -4.184 1 97.19 466 LEU A C 1
ATOM 3753 O O . LEU A 1 466 ? 0.414 23.188 -3.602 1 97.19 466 LEU A O 1
ATOM 3757 N N . SER A 1 467 ? 0.609 21.875 -5.418 1 94.5 467 SER A N 1
ATOM 3758 C CA . SER A 1 467 ? -0.373 22.656 -6.16 1 94.5 467 SER A CA 1
ATOM 3759 C C . SER A 1 467 ? -1.739 22.609 -5.484 1 94.5 467 SER A C 1
ATOM 3761 O O . SER A 1 467 ? -2.467 23.609 -5.477 1 94.5 467 SER A O 1
ATOM 3763 N N . ILE A 1 468 ? -2.053 21.5 -4.961 1 96.5 468 ILE A N 1
ATOM 3764 C CA . ILE A 1 468 ? -3.316 21.359 -4.25 1 96.5 468 ILE A CA 1
ATOM 3765 C C . ILE A 1 468 ? -3.246 22.109 -2.92 1 96.5 468 ILE A C 1
ATOM 3767 O O . ILE A 1 468 ? -4.191 22.812 -2.539 1 96.5 468 ILE A O 1
ATOM 3771 N N . LEU A 1 469 ? -2.109 22.047 -2.258 1 97.12 469 LEU A N 1
ATOM 3772 C CA . LEU A 1 469 ? -1.976 22.5 -0.88 1 97.12 469 LEU A CA 1
ATOM 3773 C C . LEU A 1 469 ? -1.825 24.016 -0.826 1 97.12 469 LEU A C 1
ATOM 3775 O O . LEU A 1 469 ? -2.326 24.656 0.099 1 97.12 469 LEU A O 1
ATOM 3779 N N . CYS A 1 470 ? -1.115 24.594 -1.885 1 94.62 470 CYS A N 1
ATOM 3780 C CA . CYS A 1 470 ? -0.826 26.016 -1.735 1 94.62 470 CYS A CA 1
ATOM 3781 C C . CYS A 1 470 ? -0.954 26.734 -3.068 1 94.62 470 CYS A C 1
ATOM 3783 O O . CYS A 1 470 ? -0.763 27.953 -3.141 1 94.62 470 CYS A O 1
ATOM 3785 N N . GLY A 1 471 ? -1.291 26.031 -4.102 1 91.44 471 GLY A N 1
ATOM 3786 C CA . GLY A 1 471 ? -1.497 26.656 -5.395 1 91.44 471 GLY A CA 1
ATOM 3787 C C . GLY A 1 471 ? -0.291 26.562 -6.309 1 91.44 471 GLY A C 1
ATOM 3788 O O . GLY A 1 471 ? 0.834 26.375 -5.84 1 91.44 471 GLY A O 1
ATOM 3789 N N . THR A 1 472 ? -0.512 26.719 -7.605 1 86.69 472 THR A N 1
ATOM 3790 C CA . THR A 1 472 ? 0.506 26.516 -8.633 1 86.69 472 THR A CA 1
ATOM 3791 C C . THR A 1 472 ? 1.516 27.656 -8.633 1 86.69 472 THR A C 1
ATOM 3793 O O . THR A 1 472 ? 2.629 27.516 -9.133 1 86.69 472 THR A O 1
ATOM 3796 N N . THR A 1 473 ? 1.117 28.75 -8.039 1 80.31 473 THR A N 1
ATOM 3797 C CA . THR A 1 473 ? 1.969 29.938 -8.117 1 80.31 473 THR A CA 1
ATOM 3798 C C . THR A 1 473 ? 2.703 30.156 -6.797 1 80.31 473 THR A C 1
ATOM 3800 O O . THR A 1 473 ? 3.418 31.156 -6.641 1 80.31 473 THR A O 1
ATOM 3803 N N . HIS A 1 474 ? 2.467 29.359 -5.863 1 85.69 474 HIS A N 1
ATOM 3804 C CA . HIS A 1 474 ? 3.129 29.484 -4.566 1 85.69 474 HIS A CA 1
ATOM 3805 C C . HIS A 1 474 ? 4.613 29.156 -4.672 1 85.69 474 HIS A C 1
ATOM 3807 O O . HIS A 1 474 ? 5.02 28.344 -5.516 1 85.69 474 HIS A O 1
ATOM 3813 N N . GLN A 1 475 ? 5.391 29.656 -3.795 1 81.81 475 GLN A N 1
ATOM 3814 C CA . GLN A 1 475 ? 6.836 29.469 -3.814 1 81.81 475 GLN A CA 1
ATOM 3815 C C . GLN A 1 475 ? 7.195 28 -3.584 1 81.81 475 GLN A C 1
ATOM 3817 O O . GLN A 1 475 ? 8.156 27.484 -4.16 1 81.81 475 GLN A O 1
ATOM 3822 N N . TYR A 1 476 ? 6.492 27.359 -2.746 1 88.56 476 TYR A N 1
ATOM 3823 C CA . TYR A 1 476 ? 6.762 25.953 -2.471 1 88.56 476 TYR A CA 1
ATOM 3824 C C . TYR A 1 476 ? 6.57 25.109 -3.723 1 88.56 476 TYR A C 1
ATOM 3826 O O . TYR A 1 476 ? 7.234 24.078 -3.895 1 88.56 476 TYR A O 1
ATOM 3834 N N . THR A 1 477 ? 5.66 25.5 -4.625 1 90.56 477 THR A N 1
ATOM 3835 C CA . THR A 1 477 ? 5.332 24.734 -5.824 1 90.56 477 THR A CA 1
ATOM 3836 C C . THR A 1 477 ? 6.371 24.984 -6.918 1 90.56 477 THR A C 1
ATOM 3838 O O . THR A 1 477 ? 6.605 24.109 -7.762 1 90.56 477 THR A O 1
ATOM 3841 N N . ALA A 1 478 ? 7.008 26.109 -6.871 1 85.56 478 ALA A N 1
ATOM 3842 C CA . ALA A 1 478 ? 7.969 26.5 -7.902 1 85.56 478 ALA A CA 1
ATOM 3843 C C . ALA A 1 478 ? 9.18 25.562 -7.898 1 85.56 478 ALA A C 1
ATOM 3845 O O . ALA A 1 478 ? 9.695 25.219 -8.961 1 85.56 478 ALA A O 1
ATOM 3846 N N . SER A 1 479 ? 9.586 25.188 -6.758 1 88.31 479 SER A N 1
ATOM 3847 C CA . SER A 1 479 ? 10.789 24.391 -6.621 1 88.31 479 SER A CA 1
ATOM 3848 C C . SER A 1 479 ? 10.656 23.062 -7.352 1 88.31 479 SER A C 1
ATOM 3850 O O . SER A 1 479 ? 11.398 22.781 -8.289 1 88.31 479 SER A O 1
ATOM 3852 N N . PRO A 1 480 ? 9.703 22.234 -6.984 1 92.44 480 PRO A N 1
ATOM 3853 C CA . PRO A 1 480 ? 9.578 20.969 -7.699 1 92.44 480 PRO A CA 1
ATOM 3854 C C . PRO A 1 480 ? 9.234 21.156 -9.18 1 92.44 480 PRO A C 1
ATOM 3856 O O . PRO A 1 480 ? 9.609 20.328 -10.008 1 92.44 480 PRO A O 1
ATOM 3859 N N . TYR A 1 481 ? 8.562 22.188 -9.508 1 88.38 481 TYR A N 1
ATOM 3860 C CA . TYR A 1 481 ? 8.273 22.469 -10.914 1 88.38 481 TYR A CA 1
ATOM 3861 C C . TYR A 1 481 ? 9.562 22.656 -11.703 1 88.38 481 TYR A C 1
ATOM 3863 O O . TYR A 1 481 ? 9.719 22.094 -12.789 1 88.38 481 TYR A O 1
ATOM 3871 N N . HIS A 1 482 ? 10.438 23.453 -11.195 1 85 482 HIS A N 1
ATOM 3872 C CA . HIS A 1 482 ? 11.719 23.703 -11.852 1 85 482 HIS A CA 1
ATOM 3873 C C . HIS A 1 482 ? 12.547 22.438 -11.961 1 85 482 HIS A C 1
ATOM 3875 O O . HIS A 1 482 ? 13.164 22.172 -12.992 1 85 482 HIS A O 1
ATOM 3881 N N . LYS A 1 483 ? 12.562 21.75 -10.938 1 89.56 483 LYS A N 1
ATOM 3882 C CA . LYS A 1 483 ? 13.32 20.5 -10.914 1 89.56 483 LYS A CA 1
ATOM 3883 C C . LYS A 1 483 ? 12.75 19.5 -11.914 1 89.56 483 LYS A C 1
ATOM 3885 O O . LYS A 1 483 ? 13.508 18.766 -12.57 1 89.56 483 LYS A O 1
ATOM 3890 N N . LEU A 1 484 ? 11.445 19.453 -11.945 1 89.56 484 LEU A N 1
ATOM 3891 C CA . LEU A 1 484 ? 10.781 18.594 -12.93 1 89.56 484 LEU A CA 1
ATOM 3892 C C . LEU A 1 484 ? 11.172 19.016 -14.344 1 89.56 484 LEU A C 1
ATOM 3894 O O . LEU A 1 484 ? 11.477 18.156 -15.18 1 89.56 484 LEU A O 1
ATOM 3898 N N . TRP A 1 485 ? 11.164 20.297 -14.57 1 84.88 485 TRP A N 1
ATOM 3899 C CA . TRP A 1 485 ? 11.547 20.812 -15.875 1 84.88 485 TRP A CA 1
ATOM 3900 C C . TRP A 1 485 ? 12.977 20.422 -16.219 1 84.88 485 TRP A C 1
ATOM 3902 O O . TRP A 1 485 ? 13.258 19.984 -17.344 1 84.88 485 TRP A O 1
ATOM 3912 N N . GLN A 1 486 ? 13.836 20.484 -15.312 1 82.31 486 GLN A N 1
ATOM 3913 C CA . GLN A 1 486 ? 15.234 20.141 -15.508 1 82.31 486 GLN A CA 1
ATOM 3914 C C . GLN A 1 486 ? 15.391 18.641 -15.797 1 82.31 486 GLN A C 1
ATOM 3916 O O . GLN A 1 486 ? 16.141 18.25 -16.688 1 82.31 486 GLN A O 1
ATOM 3921 N N . ALA A 1 487 ? 14.68 17.875 -15.016 1 85.25 487 ALA A N 1
ATOM 3922 C CA . ALA A 1 487 ? 14.766 16.438 -15.188 1 85.25 487 ALA A CA 1
ATOM 3923 C C . ALA A 1 487 ? 14.227 16 -16.547 1 85.25 487 ALA A C 1
ATOM 3925 O O . ALA A 1 487 ? 14.711 15.031 -17.141 1 85.25 487 ALA A O 1
ATOM 3926 N N . THR A 1 488 ? 13.273 16.688 -17 1 82 488 THR A N 1
ATOM 3927 C CA . THR A 1 488 ? 12.617 16.344 -18.266 1 82 488 THR A CA 1
ATOM 3928 C C . THR A 1 488 ? 13.453 16.812 -19.453 1 82 488 THR A C 1
ATOM 3930 O O . THR A 1 488 ? 13.508 16.141 -20.484 1 82 488 THR A O 1
ATOM 3933 N N . ASN A 1 489 ? 14.125 17.938 -19.391 1 76.5 489 ASN A N 1
ATOM 3934 C CA . ASN A 1 489 ? 14.789 18.562 -20.531 1 76.5 489 ASN A CA 1
ATOM 3935 C C . ASN A 1 489 ? 16.297 18.328 -20.516 1 76.5 489 ASN A C 1
ATOM 3937 O O . ASN A 1 489 ? 17 18.703 -21.453 1 76.5 489 ASN A O 1
ATOM 3941 N N . SER A 1 490 ? 16.859 17.828 -19.516 1 63.38 490 SER A N 1
ATOM 3942 C CA . SER A 1 490 ? 18.281 17.578 -19.531 1 63.38 490 SER A CA 1
ATOM 3943 C C . SER A 1 490 ? 18.656 16.516 -20.547 1 63.38 490 SER A C 1
ATOM 3945 O O . SER A 1 490 ? 18.016 15.453 -20.625 1 63.38 490 SER A O 1
ATOM 3947 N N . ALA A 1 491 ? 19.266 16.984 -21.781 1 53.59 491 ALA A N 1
ATOM 3948 C CA . ALA A 1 491 ? 19.812 16.156 -22.844 1 53.59 491 ALA A CA 1
ATOM 3949 C C . ALA A 1 491 ? 20.75 15.086 -22.281 1 53.59 491 ALA A C 1
ATOM 3951 O O . ALA A 1 491 ? 21.422 15.312 -21.266 1 53.59 491 ALA A O 1
ATOM 3952 N N . SER A 1 492 ? 20.562 13.766 -22.578 1 50.12 492 SER A N 1
ATOM 3953 C CA . SER A 1 492 ? 21.484 12.672 -22.312 1 50.12 492 SER A CA 1
ATOM 3954 C C . SER A 1 492 ? 22.906 13.039 -22.719 1 50.12 492 SER A C 1
ATOM 3956 O O . SER A 1 492 ? 23.188 13.258 -23.891 1 50.12 492 SER A O 1
ATOM 3958 N N . ASN A 1 493 ? 23.625 13.734 -22.172 1 39.47 493 ASN A N 1
ATOM 3959 C CA . ASN A 1 493 ? 25.031 13.961 -22.516 1 39.47 493 ASN A CA 1
ATOM 3960 C C . ASN A 1 493 ? 25.781 12.648 -22.703 1 39.47 493 ASN A C 1
ATOM 3962 O O . ASN A 1 493 ? 27.016 12.617 -22.641 1 39.47 493 ASN A O 1
ATOM 3966 N N . GLU A 1 494 ? 25.344 11.508 -22.812 1 37.62 494 GLU A N 1
ATOM 3967 C CA . GLU A 1 494 ? 26.266 10.398 -23 1 37.62 494 GLU A CA 1
ATOM 3968 C C . GLU A 1 494 ? 26.875 10.422 -24.406 1 37.62 494 GLU A C 1
ATOM 3970 O O . GLU A 1 494 ? 27.688 9.562 -24.75 1 37.62 494 GLU A O 1
ATOM 3975 N N . THR A 1 495 ? 26.641 11.117 -25.469 1 29.66 495 THR A N 1
ATOM 3976 C CA . THR A 1 495 ? 27.391 10.898 -26.703 1 29.66 495 THR A CA 1
ATOM 3977 C C . THR A 1 495 ? 28.812 11.438 -26.562 1 29.66 495 THR A C 1
ATOM 3979 O O . THR A 1 495 ? 29.688 11.102 -27.375 1 29.66 495 THR A O 1
ATOM 3982 N N . LYS A 1 496 ? 29.266 12.5 -26.047 1 33.31 496 LYS A N 1
ATOM 3983 C CA . LYS A 1 496 ? 30.625 12.953 -26.375 1 33.31 496 LYS A CA 1
ATOM 3984 C C . LYS A 1 496 ? 31.672 12.031 -25.766 1 33.31 496 LYS A C 1
ATOM 3986 O O . LYS A 1 496 ? 32.875 12.203 -26 1 33.31 496 LYS A O 1
ATOM 3991 N N . ALA A 1 497 ? 31.578 11.461 -24.594 1 27.03 497 ALA A N 1
ATOM 3992 C CA . ALA A 1 497 ? 32.812 10.781 -24.25 1 27.03 497 ALA A CA 1
ATOM 3993 C C . ALA A 1 497 ? 32.906 9.414 -24.922 1 27.03 497 ALA A C 1
ATOM 3995 O O . ALA A 1 497 ? 33.75 8.586 -24.562 1 27.03 497 ALA A O 1
ATOM 3996 N N . ALA A 1 498 ? 32.219 9.242 -25.969 1 19.7 498 ALA A N 1
ATOM 3997 C CA . ALA A 1 498 ? 32.875 8.172 -26.734 1 19.7 498 ALA A CA 1
ATOM 3998 C C . ALA A 1 498 ? 33.844 8.742 -27.75 1 19.7 498 ALA A C 1
ATOM 4000 O O . ALA A 1 498 ? 33.594 9.758 -28.391 1 19.7 498 ALA A O 1
ATOM 4001 N N . MET B 1 1 ? 21.922 -48.719 62.781 1 22.98 1 MET B N 1
ATOM 4002 C CA . MET B 1 1 ? 20.953 -48.375 61.75 1 22.98 1 MET B CA 1
ATOM 4003 C C . MET B 1 1 ? 21.656 -47.75 60.531 1 22.98 1 MET B C 1
ATOM 4005 O O . MET B 1 1 ? 22.312 -46.719 60.656 1 22.98 1 MET B O 1
ATOM 4009 N N . THR B 1 2 ? 22.109 -48.688 59.594 1 19.83 2 THR B N 1
ATOM 4010 C CA . THR B 1 2 ? 22.969 -48.906 58.438 1 19.83 2 THR B CA 1
ATOM 4011 C C . THR B 1 2 ? 22.438 -48.125 57.219 1 19.83 2 THR B C 1
ATOM 4013 O O . THR B 1 2 ? 21.375 -48.438 56.688 1 19.83 2 THR B O 1
ATOM 4016 N N . LYS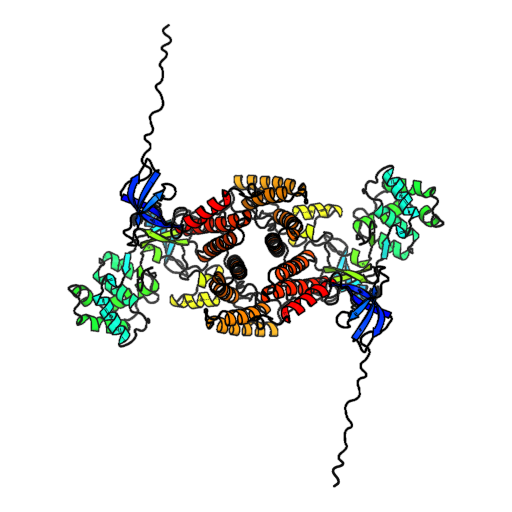 B 1 3 ? 22.562 -46.719 57.375 1 23.72 3 LYS B N 1
ATOM 4017 C CA . LYS B 1 3 ? 22.281 -45.688 56.406 1 23.72 3 LYS B CA 1
ATOM 4018 C C . LYS B 1 3 ? 22.859 -46.062 55.031 1 23.72 3 LYS B C 1
ATOM 4020 O O . LYS B 1 3 ? 24.078 -46.062 54.844 1 23.72 3 LYS B O 1
ATOM 4025 N N . GLU B 1 4 ? 22.25 -47.156 54.469 1 22 4 GLU B N 1
ATOM 4026 C CA . GLU B 1 4 ? 22.703 -47.688 53.188 1 22 4 GLU B CA 1
ATOM 4027 C C . GLU B 1 4 ? 22.703 -46.594 52.125 1 22 4 GLU B C 1
ATOM 4029 O O . GLU B 1 4 ? 21.703 -45.906 51.938 1 22 4 GLU B O 1
ATOM 4034 N N . GLN B 1 5 ? 23.828 -46 51.812 1 23.81 5 GLN B N 1
ATOM 4035 C CA . GLN B 1 5 ? 24.328 -45 50.844 1 23.81 5 GLN B CA 1
ATOM 4036 C C . GLN B 1 5 ? 24 -45.406 49.438 1 23.81 5 GLN B C 1
ATOM 4038 O O . GLN B 1 5 ? 24.672 -46.281 48.844 1 23.81 5 GLN B O 1
ATOM 4043 N N . SER B 1 6 ? 22.75 -45.938 49.188 1 25.3 6 SER B N 1
ATOM 4044 C CA . SER B 1 6 ? 22.703 -46.438 47.812 1 25.3 6 SER B CA 1
ATOM 4045 C C . SER B 1 6 ? 23.078 -45.375 46.812 1 25.3 6 SER B C 1
ATOM 4047 O O . SER B 1 6 ? 22.531 -44.25 46.844 1 25.3 6 SER B O 1
ATOM 4049 N N . GLU B 1 7 ? 24.328 -45.312 46.312 1 24.73 7 GLU B N 1
ATOM 4050 C CA . GLU B 1 7 ? 24.953 -44.531 45.219 1 24.73 7 GLU B CA 1
ATOM 4051 C C . GLU B 1 7 ? 24.156 -44.656 43.938 1 24.73 7 GLU B C 1
ATOM 4053 O O . GLU B 1 7 ? 24.031 -45.75 43.375 1 24.73 7 GLU B O 1
ATOM 4058 N N . SER B 1 8 ? 22.953 -44.156 43.844 1 24.67 8 SER B N 1
ATOM 4059 C CA . SER B 1 8 ? 22.297 -44.25 42.531 1 24.67 8 SER B CA 1
ATOM 4060 C C . SER B 1 8 ? 23.234 -43.844 41.406 1 24.67 8 SER B C 1
ATOM 4062 O O . SER B 1 8 ? 23.812 -42.75 41.438 1 24.67 8 SER B O 1
ATOM 4064 N N . LYS B 1 9 ? 23.859 -44.781 40.625 1 25.39 9 LYS B N 1
ATOM 4065 C CA . LYS B 1 9 ? 24.656 -44.844 39.406 1 25.39 9 LYS B CA 1
ATOM 4066 C C . LYS B 1 9 ? 24.125 -43.875 38.375 1 25.39 9 LYS B C 1
ATOM 4068 O O . LYS B 1 9 ? 22.906 -43.656 38.281 1 25.39 9 LYS B O 1
ATOM 4073 N N . GLY B 1 10 ? 25.047 -43.062 37.781 1 23.89 10 GLY B N 1
ATOM 4074 C CA . GLY B 1 10 ? 25.141 -42.062 36.719 1 23.89 10 GLY B CA 1
ATOM 4075 C C . GLY B 1 10 ? 24.328 -42.438 35.5 1 23.89 10 GLY B C 1
ATOM 4076 O O . GLY B 1 10 ? 23.953 -43.594 35.312 1 23.89 10 GLY B O 1
ATOM 4077 N N . ASP B 1 11 ? 23.656 -41.438 34.844 1 25.27 11 ASP B N 1
ATOM 4078 C CA . ASP B 1 11 ? 22.812 -41.188 33.656 1 25.27 11 ASP B CA 1
ATOM 4079 C C . ASP B 1 11 ? 23.312 -41.938 32.438 1 25.27 11 ASP B C 1
ATOM 4081 O O . ASP B 1 11 ? 24.531 -42.094 32.25 1 25.27 11 ASP B O 1
ATOM 4085 N N . ASN B 1 12 ? 22.625 -42.969 31.938 1 28.77 12 ASN B N 1
ATOM 4086 C CA . ASN B 1 12 ? 22.625 -43.719 30.688 1 28.77 12 ASN B CA 1
ATOM 4087 C C . ASN B 1 12 ? 23.078 -42.875 29.516 1 28.77 12 ASN B C 1
ATOM 4089 O O . ASN B 1 12 ? 22.719 -41.688 29.422 1 28.77 12 ASN B O 1
ATOM 4093 N N . GLY B 1 13 ? 24.328 -43.125 28.906 1 28.52 13 GLY B N 1
ATOM 4094 C CA . GLY B 1 13 ? 24.906 -42.781 27.625 1 28.52 13 GLY B CA 1
ATOM 4095 C C . GLY B 1 13 ? 23.875 -42.75 26.5 1 28.52 13 GLY B C 1
ATOM 4096 O O . GLY B 1 13 ? 23.469 -43.781 25.984 1 28.52 13 GLY B O 1
ATOM 4097 N N . GLU B 1 14 ? 22.828 -41.938 26.547 1 31.14 14 GLU B N 1
ATOM 4098 C CA . GLU B 1 14 ? 22.094 -41.75 25.297 1 31.14 14 GLU B CA 1
ATOM 4099 C C . GLU B 1 14 ? 23.047 -41.781 24.094 1 31.14 14 GLU B C 1
ATOM 4101 O O . GLU B 1 14 ? 23.969 -40.969 24 1 31.14 14 GLU B O 1
ATOM 4106 N N . GLU B 1 15 ? 23.438 -43 23.625 1 32.22 15 GLU B N 1
ATOM 4107 C CA . GLU B 1 15 ? 24.062 -43.188 22.312 1 32.22 15 GLU B CA 1
ATOM 4108 C C . GLU B 1 15 ? 23.641 -42.125 21.328 1 32.22 15 GLU B C 1
ATOM 4110 O O . GLU B 1 15 ? 22.453 -41.781 21.234 1 32.22 15 GLU B O 1
ATOM 4115 N N . ASP B 1 16 ? 24.516 -41.219 20.969 1 36.84 16 ASP B N 1
ATOM 4116 C CA . ASP B 1 16 ? 24.5 -40.25 19.859 1 36.84 16 ASP B CA 1
ATOM 4117 C C . ASP B 1 16 ? 23.859 -40.875 18.625 1 36.84 16 ASP B C 1
ATOM 4119 O O . ASP B 1 16 ? 24.484 -41.656 17.922 1 36.84 16 ASP B O 1
ATOM 4123 N N . GLU B 1 17 ? 22.641 -41.406 18.656 1 41.16 17 GLU B N 1
ATOM 4124 C CA . GLU B 1 17 ? 22 -41.844 17.406 1 41.16 17 GLU B CA 1
ATOM 4125 C C . GLU B 1 17 ? 22.5 -41.031 16.219 1 41.16 17 GLU B C 1
ATOM 4127 O O . GLU B 1 17 ? 22.609 -39.812 16.297 1 41.16 17 GLU B O 1
ATOM 4132 N N . LEU B 1 18 ? 23.25 -41.625 15.328 1 49.72 18 LEU B N 1
ATOM 4133 C CA . LEU B 1 18 ? 23.797 -41.125 14.07 1 49.72 18 LEU B CA 1
ATOM 4134 C C . LEU B 1 18 ? 22.781 -40.25 13.344 1 49.72 18 LEU B C 1
ATOM 4136 O O . LEU B 1 18 ? 21.656 -40.688 13.07 1 49.72 18 LEU B O 1
ATOM 4140 N N . LYS B 1 19 ? 22.953 -39 13.234 1 65.56 19 LYS B N 1
ATOM 4141 C CA . LYS B 1 19 ? 22.125 -38 12.57 1 65.56 19 LYS B CA 1
ATOM 4142 C C . LYS B 1 19 ? 21.875 -38.375 11.109 1 65.56 19 LYS B C 1
ATOM 4144 O O . LYS B 1 19 ? 20.75 -38.219 10.609 1 65.56 19 LYS B O 1
ATOM 4149 N N . TRP B 1 20 ? 22.891 -38.969 10.406 1 74.44 20 TRP B N 1
ATOM 4150 C CA . TRP B 1 20 ? 22.812 -39.281 8.984 1 74.44 20 TRP B CA 1
ATOM 4151 C C . TRP B 1 20 ? 23.297 -40.719 8.727 1 74.44 20 TRP B C 1
ATOM 4153 O O . TRP B 1 20 ? 24.172 -41.219 9.43 1 74.44 20 TRP B O 1
ATOM 4163 N N . LYS B 1 21 ? 22.625 -41.531 7.883 1 79.81 21 LYS B N 1
ATOM 4164 C CA . LYS B 1 21 ? 23.016 -42.906 7.465 1 79.81 21 LYS B CA 1
ATOM 4165 C C . LYS B 1 21 ? 23.297 -42.938 5.969 1 79.81 21 LYS B C 1
ATOM 4167 O O . LYS B 1 21 ? 22.688 -42.219 5.188 1 79.81 21 LYS B O 1
ATOM 4172 N N . VAL B 1 22 ? 24.344 -43.844 5.719 1 79.44 22 VAL B N 1
ATOM 4173 C CA . VAL B 1 22 ? 24.594 -44.094 4.305 1 79.44 22 VAL B CA 1
ATOM 4174 C C . VAL B 1 22 ? 23.312 -44.594 3.631 1 79.44 22 VAL B C 1
ATOM 4176 O O . VAL B 1 22 ? 22.594 -45.438 4.168 1 79.44 22 VAL B O 1
ATOM 4179 N N . GLY B 1 23 ? 22.922 -44 2.57 1 76.81 23 GLY B N 1
ATOM 4180 C CA . GLY B 1 23 ? 21.703 -44.344 1.849 1 76.81 23 GLY B CA 1
ATOM 4181 C C . GLY B 1 23 ? 20.578 -43.344 2.121 1 76.81 23 GLY B C 1
ATOM 4182 O O . GLY B 1 23 ? 19.562 -43.344 1.413 1 76.81 23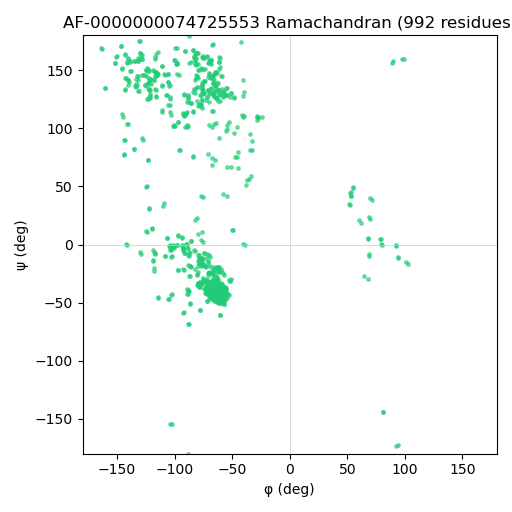 GLY B O 1
ATOM 4183 N N . ASP B 1 24 ? 20.656 -42.562 3.125 1 76 24 ASP B N 1
ATOM 4184 C CA . ASP B 1 24 ? 19.625 -41.562 3.441 1 76 24 ASP B CA 1
ATOM 4185 C C . ASP B 1 24 ? 19.469 -40.562 2.301 1 76 24 ASP B C 1
ATOM 4187 O O . ASP B 1 24 ? 20.453 -40.094 1.729 1 76 24 ASP B O 1
ATOM 4191 N N . ARG B 1 25 ? 18.172 -40.406 1.912 1 73.19 25 ARG B N 1
ATOM 4192 C CA . ARG B 1 25 ? 17.859 -39.281 1.039 1 73.19 25 ARG B CA 1
ATOM 4193 C C . ARG B 1 25 ? 17.812 -38 1.823 1 73.19 25 ARG B C 1
ATOM 4195 O O . ARG B 1 25 ? 17.141 -37.906 2.848 1 73.19 25 ARG B O 1
ATOM 4202 N N . VAL B 1 26 ? 18.766 -37.156 1.335 1 74.44 26 VAL B N 1
ATOM 4203 C CA . VAL B 1 26 ? 18.891 -35.875 2.045 1 74.44 26 VAL B CA 1
ATOM 4204 C C . VAL B 1 26 ? 18.922 -34.719 1.045 1 74.44 26 VAL B C 1
ATOM 4206 O O . VAL B 1 26 ? 19.047 -34.938 -0.161 1 74.44 26 VAL B O 1
ATOM 4209 N N . TYR B 1 27 ? 18.594 -33.594 1.51 1 72 27 TYR B N 1
ATOM 4210 C CA . TYR B 1 27 ? 18.938 -32.375 0.799 1 72 27 TYR B CA 1
ATOM 4211 C C . TYR B 1 27 ? 20.297 -31.844 1.243 1 72 27 TYR B C 1
ATOM 4213 O O . TYR B 1 27 ? 20.531 -31.641 2.436 1 72 27 TYR B O 1
ATOM 4221 N N . ALA B 1 28 ? 21.266 -31.875 0.314 1 74.88 28 ALA B N 1
ATOM 4222 C CA . ALA B 1 28 ? 22.609 -31.375 0.609 1 74.88 28 ALA B CA 1
ATOM 4223 C C . ALA B 1 28 ? 22.906 -30.094 -0.17 1 74.88 28 ALA B C 1
ATOM 4225 O O . ALA B 1 28 ? 22.453 -29.938 -1.307 1 74.88 28 ALA B O 1
ATOM 4226 N N . LEU B 1 29 ? 23.5 -29.141 0.493 1 71.06 29 LEU B N 1
ATOM 4227 C CA . LEU B 1 29 ? 23.828 -27.859 -0.11 1 71.06 29 LEU B CA 1
ATOM 4228 C C . LEU B 1 29 ? 24.844 -28.031 -1.238 1 71.06 29 LEU B C 1
ATOM 4230 O O . LEU B 1 29 ? 25.859 -28.703 -1.062 1 71.06 29 LEU B O 1
ATOM 4234 N N . TRP B 1 30 ? 24.484 -27.5 -2.412 1 68.62 30 TRP B N 1
ATOM 4235 C CA . TRP B 1 30 ? 25.422 -27.391 -3.525 1 68.62 30 TRP B CA 1
ATOM 4236 C C . TRP B 1 30 ? 26.156 -26.062 -3.492 1 68.62 30 TRP B C 1
ATOM 4238 O O . TRP B 1 30 ? 25.547 -25 -3.609 1 68.62 30 TRP B O 1
ATOM 4248 N N . ALA B 1 31 ? 27.406 -26.125 -3.236 1 64.5 31 ALA B N 1
ATOM 4249 C CA . ALA B 1 31 ? 28.234 -24.938 -3.027 1 64.5 31 ALA B CA 1
ATOM 4250 C C . ALA B 1 31 ? 28.188 -24.016 -4.246 1 64.5 31 ALA B C 1
ATOM 4252 O O . ALA B 1 31 ? 28.406 -22.812 -4.129 1 64.5 31 ALA B O 1
ATOM 4253 N N . GLY B 1 32 ? 27.906 -24.562 -5.371 1 58.19 32 GLY B N 1
ATOM 4254 C CA . GLY B 1 32 ? 27.906 -23.766 -6.586 1 58.19 32 GLY B CA 1
ATOM 4255 C C . GLY B 1 32 ? 26.859 -22.672 -6.586 1 58.19 32 GLY B C 1
ATOM 4256 O O . GLY B 1 32 ? 27.125 -21.547 -7.02 1 58.19 32 GLY B O 1
ATOM 4257 N N . ASN B 1 33 ? 25.734 -23.078 -6.172 1 50.5 33 ASN B N 1
ATOM 4258 C CA . ASN B 1 33 ? 24.672 -22.078 -6.191 1 50.5 33 ASN B CA 1
ATOM 4259 C C . ASN B 1 33 ? 24.031 -21.906 -4.816 1 50.5 33 ASN B C 1
ATOM 4261 O O . ASN B 1 33 ? 23.016 -21.234 -4.68 1 50.5 33 ASN B O 1
ATOM 4265 N N . ASN B 1 34 ? 24.688 -22.5 -3.861 1 58.12 34 ASN B N 1
ATOM 4266 C CA . ASN B 1 34 ? 24.25 -22.422 -2.469 1 58.12 34 ASN B CA 1
ATOM 4267 C C . ASN B 1 34 ? 22.797 -22.812 -2.309 1 58.12 34 ASN B C 1
ATOM 4269 O O . ASN B 1 34 ? 22.078 -22.219 -1.501 1 58.12 34 ASN B O 1
ATOM 4273 N N . SER B 1 35 ? 22.391 -23.797 -3.189 1 59.34 35 SER B N 1
ATOM 4274 C CA . SER B 1 35 ? 21.047 -24.359 -3.08 1 59.34 35 SER B CA 1
ATOM 4275 C C . SER B 1 35 ? 21.109 -25.812 -2.602 1 59.34 35 SER B C 1
ATOM 4277 O O . SER B 1 35 ? 22.109 -26.5 -2.803 1 59.34 35 SER B O 1
ATOM 4279 N N . PHE B 1 36 ? 20.109 -26.312 -1.967 1 67.19 36 PHE B N 1
ATOM 4280 C CA . PHE B 1 36 ? 20.031 -27.703 -1.515 1 67.19 36 PHE B CA 1
ATOM 4281 C C . PHE B 1 36 ? 19.438 -28.594 -2.604 1 67.19 36 PHE B C 1
ATOM 4283 O O . PHE B 1 36 ? 18.469 -28.219 -3.27 1 67.19 36 PHE B O 1
ATOM 4290 N N . TYR B 1 37 ? 20.125 -29.594 -2.928 1 66.56 37 TYR B N 1
ATOM 4291 C CA . TYR B 1 37 ? 19.641 -30.562 -3.9 1 66.56 37 TYR B CA 1
ATOM 4292 C C . TYR B 1 37 ? 19.469 -31.938 -3.256 1 66.56 37 TYR B C 1
ATOM 4294 O O . TYR B 1 37 ? 20.141 -32.25 -2.277 1 66.56 37 TYR B O 1
ATOM 4302 N N . VAL B 1 38 ? 18.469 -32.688 -3.791 1 69.12 38 VAL B N 1
ATOM 4303 C CA . VAL B 1 38 ? 18.25 -34.031 -3.324 1 69.12 38 VAL B CA 1
ATOM 4304 C C . VAL B 1 38 ? 19.484 -34.906 -3.602 1 69.12 38 VAL B C 1
ATOM 4306 O O . VAL B 1 38 ? 20.047 -34.844 -4.703 1 69.12 38 VAL B O 1
ATOM 4309 N N . SER B 1 39 ? 19.953 -35.469 -2.49 1 74.06 39 SER B N 1
ATOM 4310 C CA . SER B 1 39 ? 21.141 -36.312 -2.576 1 74.06 39 SER B CA 1
ATOM 4311 C C . SER B 1 39 ? 21 -37.562 -1.705 1 74.06 39 SER B C 1
ATOM 4313 O O . SER B 1 39 ? 20.078 -37.656 -0.883 1 74.06 39 SER B O 1
ATOM 4315 N N . THR B 1 40 ? 21.75 -38.5 -2.051 1 77.75 40 THR B N 1
ATOM 4316 C CA . THR B 1 40 ? 21.844 -39.719 -1.244 1 77.75 40 THR B CA 1
ATOM 4317 C C . THR B 1 40 ? 23.172 -39.781 -0.506 1 77.75 40 THR B C 1
ATOM 4319 O O . THR B 1 40 ? 24.234 -39.562 -1.104 1 77.75 40 THR B O 1
ATOM 4322 N N . ILE B 1 41 ? 23.109 -40 0.796 1 80.56 41 ILE B N 1
ATOM 4323 C CA . ILE B 1 41 ? 24.328 -40.062 1.581 1 80.56 41 ILE B CA 1
ATOM 4324 C C . ILE B 1 41 ? 25.125 -41.312 1.188 1 80.56 41 ILE B C 1
ATOM 4326 O O . ILE B 1 41 ? 24.625 -42.438 1.308 1 80.56 41 ILE B O 1
ATOM 4330 N N . ALA B 1 42 ? 26.312 -41.094 0.613 1 82.81 42 ALA B N 1
ATOM 4331 C CA . ALA B 1 42 ? 27.188 -42.188 0.222 1 82.81 42 ALA B CA 1
ATOM 4332 C C . ALA B 1 42 ? 28.109 -42.625 1.377 1 82.81 42 ALA B C 1
ATOM 4334 O O . ALA B 1 42 ? 28.438 -43.781 1.516 1 82.81 42 ALA B O 1
ATOM 4335 N N . GLU B 1 43 ? 28.609 -41.656 2.115 1 85.38 43 GLU B N 1
ATOM 4336 C CA . GLU B 1 43 ? 29.469 -41.906 3.27 1 85.38 43 GLU B CA 1
ATOM 4337 C C . GLU B 1 43 ? 29.141 -40.938 4.406 1 85.38 43 GLU B C 1
ATOM 4339 O O . GLU B 1 43 ? 28.75 -39.781 4.16 1 85.38 43 GLU B O 1
ATOM 4344 N N . VAL B 1 44 ? 29.156 -41.375 5.633 1 86.19 44 VAL B N 1
ATOM 4345 C CA . VAL B 1 44 ? 29 -40.531 6.805 1 86.19 44 VAL B CA 1
ATOM 4346 C C . VAL B 1 44 ? 30.312 -40.469 7.582 1 86.19 44 VAL B C 1
ATOM 4348 O O . VAL B 1 44 ? 30.891 -41.5 7.926 1 86.19 44 VAL B O 1
ATOM 4351 N N . ASN B 1 45 ? 30.891 -39.312 7.652 1 85.06 45 ASN B N 1
ATOM 4352 C CA . ASN B 1 45 ? 32.062 -39.062 8.484 1 85.06 45 ASN B CA 1
ATOM 4353 C C . ASN B 1 45 ? 31.688 -38.344 9.789 1 85.06 45 ASN B C 1
ATOM 4355 O O . ASN B 1 45 ? 31.547 -37.125 9.828 1 85.06 45 ASN B O 1
ATOM 4359 N N . GLU B 1 46 ? 31.625 -39.031 10.836 1 81.5 46 GLU B N 1
ATOM 4360 C CA . GLU B 1 46 ? 31.188 -38.5 12.125 1 81.5 46 GLU B CA 1
ATOM 4361 C C . GLU B 1 46 ? 32.25 -37.625 12.75 1 81.5 46 GLU B C 1
ATOM 4363 O O . GLU B 1 46 ? 31.938 -36.656 13.469 1 81.5 46 GLU B O 1
ATOM 4368 N N . THR B 1 47 ? 33.5 -37.875 12.523 1 80.94 47 THR B N 1
ATOM 4369 C CA . THR B 1 47 ? 34.594 -37.094 13.086 1 80.94 47 THR B CA 1
ATOM 4370 C C . THR B 1 47 ? 34.656 -35.719 12.477 1 80.94 47 THR B C 1
ATOM 4372 O O . THR B 1 47 ? 34.812 -34.719 13.18 1 80.94 47 THR B O 1
ATOM 4375 N N . GLU B 1 48 ? 34.438 -35.625 11.203 1 81.25 48 GLU B N 1
ATOM 4376 C CA . GLU B 1 48 ? 34.469 -34.344 10.5 1 81.25 48 GLU B CA 1
ATOM 4377 C C . GLU B 1 48 ? 33.094 -33.688 10.414 1 81.25 48 GLU B C 1
ATOM 4379 O O . GLU B 1 48 ? 32.938 -32.594 9.906 1 81.25 48 GLU B O 1
ATOM 4384 N N . LYS B 1 49 ? 32.094 -34.406 10.93 1 82.94 49 LYS B N 1
ATOM 4385 C CA . LYS B 1 49 ? 30.703 -33.938 10.891 1 82.94 49 LYS B CA 1
ATOM 4386 C C . LYS B 1 49 ? 30.281 -33.562 9.477 1 82.94 49 LYS B C 1
ATOM 4388 O O . LYS B 1 49 ? 29.734 -32.469 9.258 1 82.94 49 LYS B O 1
ATOM 4393 N N . SER B 1 50 ? 30.656 -34.469 8.57 1 86.88 50 SER B N 1
ATOM 4394 C CA . SER B 1 50 ? 30.312 -34.25 7.172 1 86.88 50 SER B CA 1
ATOM 4395 C C . SER B 1 50 ? 29.781 -35.531 6.531 1 86.88 50 SER B C 1
ATOM 4397 O O . SER B 1 50 ? 29.953 -36.625 7.078 1 86.88 50 SER B O 1
ATOM 4399 N N . VAL B 1 51 ? 29.031 -35.344 5.453 1 86.19 51 VAL B N 1
ATOM 4400 C CA . VAL B 1 51 ? 28.578 -36.469 4.645 1 86.19 51 VAL B CA 1
ATOM 4401 C C . VAL B 1 51 ? 29.094 -36.312 3.213 1 86.19 51 VAL B C 1
ATOM 4403 O O . VAL B 1 51 ? 29.281 -35.219 2.736 1 86.19 51 VAL B O 1
ATOM 4406 N N . LEU B 1 52 ? 29.453 -37.469 2.662 1 85.19 52 LEU B N 1
ATOM 4407 C CA . LEU B 1 52 ? 29.641 -37.5 1.216 1 85.19 52 LEU B CA 1
ATOM 4408 C C . LEU B 1 52 ? 28.312 -37.844 0.521 1 85.19 52 LEU B C 1
ATOM 4410 O O . LEU B 1 52 ? 27.672 -38.844 0.859 1 85.19 52 LEU B O 1
ATOM 4414 N N . VAL B 1 53 ? 27.844 -36.969 -0.379 1 82.38 53 VAL B N 1
ATOM 4415 C CA . VAL B 1 53 ? 26.547 -37.188 -1.001 1 82.38 53 VAL B CA 1
ATOM 4416 C C . VAL B 1 53 ? 26.719 -37.406 -2.502 1 82.38 53 VAL B C 1
ATOM 4418 O O . VAL B 1 53 ? 27.703 -36.938 -3.092 1 82.38 53 VAL B O 1
ATOM 4421 N N . THR B 1 54 ? 25.781 -38.25 -3.084 1 78.38 54 THR B N 1
ATOM 4422 C CA . THR B 1 54 ? 25.578 -38.375 -4.523 1 78.38 54 THR B CA 1
ATOM 4423 C C . THR B 1 54 ? 24.297 -37.625 -4.941 1 78.38 54 THR B C 1
ATOM 4425 O O . THR B 1 54 ? 23.234 -37.844 -4.344 1 78.38 54 THR B O 1
ATOM 4428 N N . TRP B 1 55 ? 24.484 -36.781 -5.906 1 70.75 55 TRP B N 1
ATOM 4429 C CA . TRP B 1 55 ? 23.359 -35.938 -6.336 1 70.75 55 TRP B CA 1
ATOM 4430 C C . TRP B 1 55 ? 22.453 -36.688 -7.305 1 70.75 55 TRP B C 1
ATOM 4432 O O . TRP B 1 55 ? 22.922 -37.562 -8.055 1 70.75 55 TRP B O 1
ATOM 4442 N N . ASP B 1 56 ? 21.172 -36.469 -7.168 1 61.16 56 ASP B N 1
ATOM 4443 C CA . ASP B 1 56 ? 20.219 -37.156 -8.047 1 61.16 56 ASP B CA 1
ATOM 4444 C C . ASP B 1 56 ? 20.297 -36.594 -9.469 1 61.16 56 ASP B C 1
ATOM 4446 O O . ASP B 1 56 ? 19.766 -37.188 -10.398 1 61.16 56 ASP B O 1
ATOM 4450 N N . ASP B 1 57 ? 20.75 -35.344 -9.648 1 50.56 57 ASP B N 1
ATOM 4451 C CA . ASP B 1 57 ? 20.703 -34.781 -10.984 1 50.56 57 ASP B CA 1
ATOM 4452 C C . ASP B 1 57 ? 21.828 -35.344 -11.859 1 50.56 57 ASP B C 1
ATOM 4454 O O . ASP B 1 57 ? 22.297 -34.656 -12.789 1 50.56 57 ASP B O 1
ATOM 4458 N N . ALA B 1 58 ? 22.156 -36.5 -11.859 1 51.5 58 ALA B N 1
ATOM 4459 C CA . ALA B 1 58 ? 23.078 -37.219 -12.719 1 51.5 58 ALA B CA 1
ATOM 4460 C C . ALA B 1 58 ? 24.516 -36.781 -12.477 1 51.5 58 ALA B C 1
ATOM 4462 O O . ALA B 1 58 ? 25.422 -37.156 -13.227 1 51.5 58 ALA B O 1
ATOM 4463 N N . ASP B 1 59 ? 24.703 -35.812 -11.742 1 48.84 59 ASP B N 1
ATOM 4464 C CA . ASP B 1 59 ? 26.094 -35.531 -11.383 1 48.84 59 ASP B CA 1
ATOM 4465 C C . ASP B 1 59 ? 26.641 -36.594 -10.438 1 48.84 59 ASP B C 1
ATOM 4467 O O . ASP B 1 59 ? 26.141 -36.75 -9.32 1 48.84 59 ASP B O 1
ATOM 4471 N N . THR B 1 60 ? 27.406 -37.469 -10.914 1 53.31 60 THR B N 1
ATOM 4472 C CA . THR B 1 60 ? 27.984 -38.625 -10.227 1 53.31 60 THR B CA 1
ATOM 4473 C C . THR B 1 60 ? 29.156 -38.188 -9.352 1 53.31 60 THR B C 1
ATOM 4475 O O . THR B 1 60 ? 29.891 -39.031 -8.82 1 53.31 60 THR B O 1
ATOM 4478 N N . SER B 1 61 ? 29.406 -36.938 -9.289 1 59.44 61 SER B N 1
ATOM 4479 C CA . SER B 1 61 ? 30.547 -36.531 -8.461 1 59.44 61 SER B CA 1
ATOM 4480 C C . SER B 1 61 ? 30.156 -36.5 -6.984 1 59.44 61 SER B C 1
ATOM 4482 O O . SER B 1 61 ? 29.109 -35.969 -6.621 1 59.44 61 SER B O 1
ATOM 4484 N N . HIS B 1 62 ? 30.859 -37.219 -6.148 1 65.44 62 HIS B N 1
ATOM 4485 C CA . HIS B 1 62 ? 30.703 -37.188 -4.699 1 65.44 62 HIS B CA 1
ATOM 4486 C C . HIS B 1 62 ? 31.266 -35.906 -4.105 1 65.44 62 HIS B C 1
ATOM 4488 O O . HIS B 1 62 ? 32.312 -35.406 -4.547 1 65.44 62 HIS B O 1
ATOM 4494 N N . ARG B 1 63 ? 30.391 -35.281 -3.414 1 76.19 63 ARG B N 1
ATOM 4495 C CA . ARG B 1 63 ? 30.891 -34.094 -2.727 1 76.19 63 ARG B CA 1
ATOM 4496 C C . ARG B 1 63 ? 30.672 -34.188 -1.222 1 76.19 63 ARG B C 1
ATOM 4498 O O . ARG B 1 63 ? 29.656 -34.719 -0.776 1 76.19 63 ARG B O 1
ATOM 4505 N N . LYS B 1 64 ? 31.688 -33.75 -0.555 1 82.5 64 LYS B N 1
ATOM 4506 C CA . LYS B 1 64 ? 31.625 -33.688 0.901 1 82.5 64 LYS B CA 1
ATOM 4507 C C . LYS B 1 64 ? 30.828 -32.469 1.35 1 82.5 64 LYS B C 1
ATOM 4509 O O . LYS B 1 64 ? 31.062 -31.344 0.886 1 82.5 64 LYS B O 1
ATOM 4514 N N . VAL B 1 65 ? 29.766 -32.781 2.09 1 81.38 65 VAL B N 1
ATOM 4515 C CA . VAL B 1 65 ? 28.906 -31.703 2.613 1 81.38 65 VAL B CA 1
ATOM 4516 C C . VAL B 1 65 ? 28.859 -31.781 4.137 1 81.38 65 VAL B C 1
ATOM 4518 O O . VAL B 1 65 ? 28.672 -32.875 4.707 1 81.38 65 VAL B O 1
ATOM 4521 N N . PRO B 1 66 ? 29.125 -30.609 4.777 1 81.19 66 PRO B N 1
ATOM 4522 C CA . PRO B 1 66 ? 29.016 -30.625 6.238 1 81.19 66 PRO B CA 1
ATOM 4523 C C . PRO B 1 66 ? 27.609 -30.953 6.723 1 81.19 66 PRO B C 1
ATOM 4525 O O . PRO B 1 66 ? 26.625 -30.703 6.012 1 81.19 66 PRO B O 1
ATOM 4528 N N . PHE B 1 67 ? 27.484 -31.578 7.945 1 79.44 67 PHE B N 1
ATOM 4529 C CA . PHE B 1 67 ? 26.203 -31.938 8.562 1 79.44 67 PHE B CA 1
ATOM 4530 C C . PHE B 1 67 ? 25.266 -30.75 8.594 1 79.44 67 PHE B C 1
ATOM 4532 O O . PHE B 1 67 ? 24.047 -30.891 8.422 1 79.44 67 PHE B O 1
ATOM 4539 N N . SER B 1 68 ? 25.875 -29.547 8.688 1 72.94 68 SER B N 1
ATOM 4540 C CA . SER B 1 68 ? 25.078 -28.328 8.805 1 72.94 68 SER B CA 1
ATOM 4541 C C . SER B 1 68 ? 24.438 -27.953 7.469 1 72.94 68 SER B C 1
ATOM 4543 O O . SER B 1 68 ? 23.547 -27.109 7.422 1 72.94 68 SER B O 1
ATOM 4545 N N . GLN B 1 69 ? 24.875 -28.719 6.512 1 71.5 69 GLN B N 1
ATOM 4546 C CA . GLN B 1 69 ? 24.375 -28.375 5.18 1 71.5 69 GLN B CA 1
ATOM 4547 C C . GLN B 1 69 ? 23.594 -29.531 4.574 1 71.5 69 GLN B C 1
ATOM 4549 O O . GLN B 1 69 ? 23.484 -29.641 3.352 1 71.5 69 GLN B O 1
ATOM 4554 N N . VAL B 1 70 ? 23.266 -30.469 5.402 1 73.38 70 VAL B N 1
ATOM 4555 C CA . VAL B 1 70 ? 22.438 -31.609 4.992 1 73.38 70 VAL B CA 1
ATOM 4556 C C . VAL B 1 70 ? 21.109 -31.594 5.762 1 73.38 70 VAL B C 1
ATOM 4558 O O . VAL B 1 70 ? 21.094 -31.312 6.961 1 73.38 70 VAL B O 1
ATOM 4561 N N . MET B 1 71 ? 19.906 -31.672 5.008 1 67.88 71 MET B N 1
ATOM 4562 C CA . MET B 1 71 ? 18.609 -31.703 5.656 1 67.88 71 MET B CA 1
ATOM 4563 C C . MET B 1 71 ? 17.828 -32.938 5.25 1 67.88 71 MET B C 1
ATOM 4565 O O . MET B 1 71 ? 18.031 -33.469 4.16 1 67.88 71 MET B O 1
ATOM 4569 N N . ARG B 1 72 ? 17.109 -33.625 6.215 1 62.09 72 ARG B N 1
ATOM 4570 C CA . ARG B 1 72 ? 16.219 -34.75 5.91 1 62.09 72 ARG B CA 1
ATOM 4571 C C . ARG B 1 72 ? 15.023 -34.281 5.078 1 62.09 72 ARG B C 1
ATOM 4573 O O . ARG B 1 72 ? 14.469 -33.219 5.32 1 62.09 72 ARG B O 1
ATOM 4580 N N . PRO B 1 73 ? 14.938 -35.156 3.873 1 56.91 73 PRO B N 1
ATOM 4581 C CA . PRO B 1 73 ? 13.664 -34.875 3.213 1 56.91 73 PRO B CA 1
ATOM 4582 C C . PRO B 1 73 ? 12.469 -34.969 4.16 1 56.91 73 PRO B C 1
ATOM 4584 O O . PRO B 1 73 ? 12.484 -35.781 5.094 1 56.91 73 PRO B O 1
ATOM 4587 N N . SER B 1 74 ? 11.711 -34 4.207 1 58.84 74 SER B N 1
ATOM 4588 C CA . SER B 1 74 ? 10.547 -33.938 5.09 1 58.84 74 SER B CA 1
ATOM 4589 C C . SER B 1 74 ? 9.547 -35.062 4.754 1 58.84 74 SER B C 1
ATOM 4591 O O . SER B 1 74 ? 9.461 -35.469 3.602 1 58.84 74 SER B O 1
ATOM 4593 N N . ASP B 1 75 ? 9.055 -35.844 5.68 1 70.31 75 ASP B N 1
ATOM 4594 C CA . ASP B 1 75 ? 7.879 -36.719 5.555 1 70.31 75 ASP B CA 1
ATOM 4595 C C . ASP B 1 75 ? 6.762 -36.031 4.781 1 70.31 75 ASP B C 1
ATOM 4597 O O . ASP B 1 75 ? 5.805 -36.656 4.348 1 70.31 75 ASP B O 1
ATOM 4601 N N . GLU B 1 76 ? 7.043 -34.844 4.371 1 86.44 76 GLU B N 1
ATOM 4602 C CA . GLU B 1 76 ? 6 -34.031 3.74 1 86.44 76 GLU B CA 1
ATOM 4603 C C . GLU B 1 76 ? 5.961 -34.25 2.232 1 86.44 76 GLU B C 1
ATOM 4605 O O . GLU B 1 76 ? 5.07 -33.75 1.545 1 86.44 76 GLU B O 1
ATOM 4610 N N . THR B 1 77 ? 6.852 -35.125 1.713 1 88.25 77 THR B N 1
ATOM 4611 C CA . THR B 1 77 ? 6.945 -35.25 0.262 1 88.25 77 THR B CA 1
ATOM 4612 C C . THR B 1 77 ? 6.555 -36.656 -0.192 1 88.25 77 THR B C 1
ATOM 4614 O O . THR B 1 77 ? 6.453 -36.938 -1.392 1 88.25 77 THR B O 1
ATOM 4617 N N . THR B 1 78 ? 6.379 -37.531 0.833 1 89.94 78 THR B N 1
ATOM 4618 C CA . THR B 1 78 ? 6.02 -38.906 0.521 1 89.94 78 THR B CA 1
ATOM 4619 C C . THR B 1 78 ? 4.516 -39.031 0.283 1 89.94 78 THR B C 1
ATOM 4621 O O . THR B 1 78 ? 3.713 -38.531 1.074 1 89.94 78 THR B O 1
ATOM 4624 N N . ALA B 1 79 ? 4.203 -39.719 -0.758 1 95.5 79 ALA B N 1
ATOM 4625 C CA . ALA B 1 79 ? 2.799 -39.875 -1.125 1 95.5 79 ALA B CA 1
ATOM 4626 C C . ALA B 1 79 ? 2.029 -40.625 -0.039 1 95.5 79 ALA B C 1
ATOM 4628 O O . ALA B 1 79 ? 2.543 -41.562 0.557 1 95.5 79 ALA B O 1
ATOM 4629 N N . TRP B 1 80 ? 0.9 -40.156 0.181 1 95.88 80 TRP B N 1
ATOM 4630 C CA . TRP B 1 80 ? -0.003 -40.844 1.113 1 95.88 80 TRP B CA 1
ATOM 4631 C C . TRP B 1 80 ? -0.737 -41.969 0.434 1 95.88 80 TRP B C 1
ATOM 4633 O O . TRP B 1 80 ? -0.796 -42.031 -0.796 1 95.88 80 TRP B O 1
ATOM 4643 N N . SER B 1 81 ? -1.26 -42.875 1.312 1 95.12 81 SER B N 1
ATOM 4644 C CA . SER B 1 81 ? -2.139 -43.906 0.77 1 95.12 81 SER B CA 1
ATOM 4645 C C . SER B 1 81 ? -3.473 -43.312 0.321 1 95.12 81 SER B C 1
ATOM 4647 O O . SER B 1 81 ? -3.871 -42.25 0.785 1 95.12 81 SER B O 1
ATOM 4649 N N . ARG B 1 82 ? -4.109 -44.062 -0.608 1 94.69 82 ARG B N 1
ATOM 4650 C CA . ARG B 1 82 ? -5.422 -43.625 -1.068 1 94.69 82 ARG B CA 1
ATOM 4651 C C . ARG B 1 82 ? -6.398 -43.5 0.097 1 94.69 82 ARG B C 1
ATOM 4653 O O . ARG B 1 82 ? -7.184 -42.562 0.163 1 94.69 82 ARG B O 1
ATOM 4660 N N . ALA B 1 83 ? -6.328 -44.406 0.987 1 94.69 83 ALA B N 1
ATOM 4661 C CA . ALA B 1 83 ? -7.223 -44.406 2.143 1 94.69 83 ALA B CA 1
ATOM 4662 C C . ALA B 1 83 ? -6.996 -43.188 3.023 1 94.69 83 ALA B C 1
ATOM 4664 O O . ALA B 1 83 ? -7.949 -42.594 3.531 1 94.69 83 ALA B O 1
ATOM 4665 N N . ARG B 1 84 ? -5.758 -42.844 3.201 1 96 84 ARG B N 1
ATOM 4666 C CA . ARG B 1 84 ? -5.426 -41.688 4.016 1 96 84 ARG B CA 1
ATOM 4667 C C . ARG B 1 84 ? -5.926 -40.406 3.363 1 96 84 ARG B C 1
ATOM 4669 O O . ARG B 1 84 ? -6.414 -39.5 4.047 1 96 84 ARG B O 1
ATOM 4676 N N . ILE B 1 85 ? -5.848 -40.344 2.07 1 97.81 85 ILE B N 1
ATOM 4677 C CA . ILE B 1 85 ? -6.309 -39.156 1.326 1 97.81 85 ILE B CA 1
ATOM 4678 C C . ILE B 1 85 ? -7.828 -39.062 1.43 1 97.81 85 ILE B C 1
ATOM 4680 O O . ILE B 1 85 ? -8.359 -37.969 1.642 1 97.81 85 ILE B O 1
ATOM 4684 N N . GLU B 1 86 ? -8.508 -40.188 1.372 1 96.19 86 GLU B N 1
ATOM 4685 C CA . GLU B 1 86 ? -9.961 -40.219 1.452 1 96.19 86 GLU B CA 1
ATOM 4686 C C . GLU B 1 86 ? -10.445 -39.781 2.834 1 96.19 86 GLU B C 1
ATOM 4688 O O . GLU B 1 86 ? -11.523 -39.188 2.967 1 96.19 86 GLU B O 1
ATOM 4693 N N . LYS B 1 87 ? -9.633 -40.031 3.791 1 96 87 LYS B N 1
ATOM 4694 C CA . LYS B 1 87 ? -9.969 -39.594 5.145 1 96 87 LYS B CA 1
ATOM 4695 C C . LYS B 1 87 ? -9.758 -38.094 5.305 1 96 87 LYS B C 1
ATOM 4697 O O . LYS B 1 87 ? -10.477 -37.438 6.066 1 96 87 LYS B O 1
ATOM 4702 N N . ARG B 1 88 ? -8.828 -37.562 4.57 1 97.56 88 ARG B N 1
ATOM 4703 C CA . ARG B 1 88 ? -8.414 -36.156 4.727 1 97.56 88 ARG B CA 1
ATOM 4704 C C . ARG B 1 88 ? -9.281 -35.219 3.891 1 97.56 88 ARG B C 1
ATOM 4706 O O . ARG B 1 88 ? -9.477 -34.062 4.25 1 97.56 88 ARG B O 1
ATOM 4713 N N . ALA B 1 89 ? -9.852 -35.75 2.773 1 98.19 89 ALA B N 1
ATOM 4714 C CA . ALA B 1 89 ? -10.594 -34.906 1.844 1 98.19 89 ALA B CA 1
ATOM 4715 C C . ALA B 1 89 ? -11.758 -35.656 1.222 1 98.19 89 ALA B C 1
ATOM 4717 O O . ALA B 1 89 ? -11.695 -36.875 1.058 1 98.19 89 ALA B O 1
ATOM 4718 N N . THR B 1 90 ? -12.758 -34.875 0.899 1 97.62 90 THR B N 1
ATOM 4719 C CA . THR B 1 90 ? -13.961 -35.469 0.33 1 97.62 90 THR B CA 1
ATOM 4720 C C . THR B 1 90 ? -14.406 -34.719 -0.917 1 97.62 90 THR B C 1
ATOM 4722 O O . THR B 1 90 ? -14.328 -33.469 -0.962 1 97.62 90 THR B O 1
ATOM 4725 N N . VAL B 1 91 ? -14.875 -35.438 -1.912 1 97.56 91 VAL B N 1
ATOM 4726 C CA . VAL B 1 91 ? -15.461 -34.844 -3.121 1 97.56 91 VAL B CA 1
ATOM 4727 C C . VAL B 1 91 ? -16.969 -34.688 -2.943 1 97.56 91 VAL B C 1
ATOM 4729 O O . VAL B 1 91 ? -17.656 -35.625 -2.512 1 97.56 91 VAL 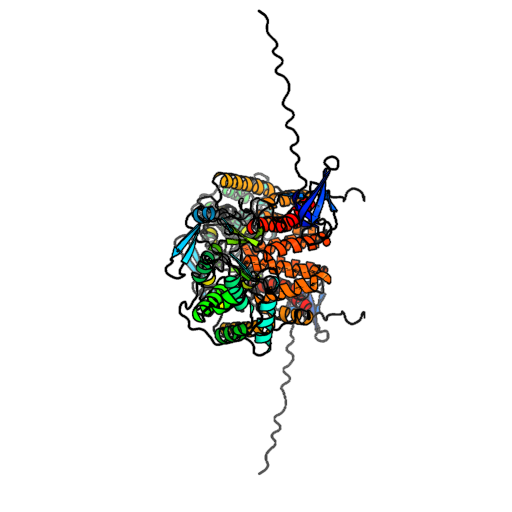B O 1
ATOM 4732 N N . ALA B 1 92 ? -17.422 -33.5 -3.227 1 96.94 92 ALA B N 1
ATOM 4733 C CA . ALA B 1 92 ? -18.859 -33.25 -3.139 1 96.94 92 ALA B CA 1
ATOM 4734 C C . ALA B 1 92 ? -19.344 -32.406 -4.312 1 96.94 92 ALA B C 1
ATOM 4736 O O . ALA B 1 92 ? -18.578 -31.578 -4.84 1 96.94 92 ALA B O 1
ATOM 4737 N N . GLU B 1 93 ? -20.562 -32.625 -4.688 1 95.62 93 GLU B N 1
ATOM 4738 C CA . GLU B 1 93 ? -21.172 -31.844 -5.754 1 95.62 93 GLU B CA 1
ATOM 4739 C C . GLU B 1 93 ? -21.562 -30.453 -5.25 1 95.62 93 GLU B C 1
ATOM 4741 O O . GLU B 1 93 ? -22.062 -30.312 -4.133 1 95.62 93 GLU B O 1
ATOM 4746 N N . THR B 1 94 ? -21.266 -29.5 -6.109 1 94.38 94 THR B N 1
ATOM 4747 C CA . THR B 1 94 ? -21.672 -28.141 -5.801 1 94.38 94 THR B CA 1
ATOM 4748 C C . THR B 1 94 ? -22.672 -27.625 -6.832 1 94.38 94 THR B C 1
ATOM 4750 O O . THR B 1 94 ? -22.828 -28.219 -7.902 1 94.38 94 THR B O 1
ATOM 4753 N N . LYS B 1 95 ? -23.422 -26.609 -6.578 1 90.06 95 LYS B N 1
ATOM 4754 C CA . LYS B 1 95 ? -24.5 -26.094 -7.422 1 90.06 95 LYS B CA 1
ATOM 4755 C C . LYS B 1 95 ? -23.938 -25.516 -8.727 1 90.06 95 LYS B C 1
ATOM 4757 O O . LYS B 1 95 ? -24.484 -25.766 -9.797 1 90.06 95 LYS B O 1
ATOM 4762 N N . ASN B 1 96 ? -22.812 -24.891 -8.695 1 87.75 96 ASN B N 1
ATOM 4763 C CA . ASN B 1 96 ? -22.391 -24.109 -9.867 1 87.75 96 ASN B CA 1
ATOM 4764 C C . ASN B 1 96 ? -21.078 -24.641 -10.445 1 87.75 96 ASN B C 1
ATOM 4766 O O . ASN B 1 96 ? -20.75 -24.344 -11.594 1 87.75 96 ASN B O 1
ATOM 4770 N N . LYS B 1 97 ? -20.312 -25.5 -9.742 1 91.25 97 LYS B N 1
ATOM 4771 C CA . LYS B 1 97 ? -18.969 -25.844 -10.195 1 91.25 97 LYS B CA 1
ATOM 4772 C C . LYS B 1 97 ? -18.844 -27.344 -10.484 1 91.25 97 LYS B C 1
ATOM 4774 O O . LYS B 1 97 ? -17.797 -27.812 -10.914 1 91.25 97 LYS B O 1
ATOM 4779 N N . GLY B 1 98 ? -19.984 -28.094 -10.156 1 92.62 98 GLY B N 1
ATOM 4780 C CA . GLY B 1 98 ? -19.859 -29.547 -10.25 1 92.62 98 GLY B CA 1
ATOM 4781 C C . GLY B 1 98 ? -19.188 -30.172 -9.047 1 92.62 98 GLY B C 1
ATOM 4782 O O . GLY B 1 98 ? -19.406 -29.734 -7.914 1 92.62 98 GLY B O 1
ATOM 4783 N N . ARG B 1 99 ? -18.406 -31.203 -9.281 1 95.81 99 ARG B N 1
ATOM 4784 C CA . ARG B 1 99 ? -17.703 -31.875 -8.188 1 95.81 99 ARG B CA 1
ATOM 4785 C C . ARG B 1 99 ? -16.484 -31.078 -7.746 1 95.81 99 ARG B C 1
ATOM 4787 O O . ARG B 1 99 ? -15.656 -30.688 -8.578 1 95.81 99 ARG B O 1
ATOM 4794 N N . CYS B 1 100 ? -16.438 -30.859 -6.48 1 97.5 100 CYS B N 1
ATOM 4795 C CA . CYS B 1 100 ? -15.312 -30.125 -5.891 1 97.5 100 CYS B CA 1
ATOM 4796 C C . CYS B 1 100 ? -14.742 -30.875 -4.699 1 97.5 100 CYS B C 1
ATOM 4798 O O . CYS B 1 100 ? -15.352 -31.812 -4.199 1 97.5 100 CYS B O 1
ATOM 4800 N N . LEU B 1 101 ? -13.562 -30.469 -4.305 1 98.38 101 LEU B N 1
ATOM 4801 C CA . LEU B 1 101 ? -12.828 -31.125 -3.229 1 98.38 101 LEU B CA 1
ATOM 4802 C C . LEU B 1 101 ? -12.875 -30.281 -1.954 1 98.38 101 LEU B C 1
ATOM 4804 O O . LEU B 1 101 ? -12.695 -29.062 -1.999 1 98.38 101 LEU B O 1
ATOM 4808 N N . PHE B 1 102 ? -13.102 -30.938 -0.785 1 98.56 102 PHE B N 1
ATOM 4809 C CA . PHE B 1 102 ? -13.219 -30.281 0.507 1 98.56 102 PHE B CA 1
ATOM 4810 C C . PHE B 1 102 ? -12.359 -30.984 1.554 1 98.56 102 PHE B C 1
ATOM 4812 O O . PHE B 1 102 ? -12.18 -32.188 1.504 1 98.56 102 PHE B O 1
ATOM 4819 N N . THR B 1 103 ? -11.789 -30.266 2.471 1 98.31 103 THR B N 1
ATOM 4820 C CA . THR B 1 103 ? -10.992 -30.859 3.539 1 98.31 103 THR B CA 1
ATOM 4821 C C . THR B 1 103 ? -11.891 -31.375 4.656 1 98.31 103 THR B C 1
ATOM 4823 O O . THR B 1 103 ? -12.898 -30.75 4.992 1 98.31 103 THR B O 1
ATOM 4826 N N . ASN B 1 104 ? -11.477 -32.469 5.27 1 98 104 ASN B N 1
ATOM 4827 C CA . ASN B 1 104 ? -12.234 -33.062 6.363 1 98 104 ASN B CA 1
ATOM 4828 C C . ASN B 1 104 ? -11.68 -32.656 7.723 1 98 104 ASN B C 1
ATOM 4830 O O . ASN B 1 104 ? -12.18 -33.094 8.758 1 98 104 ASN B O 1
ATOM 4834 N N . GLU B 1 105 ? -10.656 -31.875 7.707 1 95.69 105 GLU B N 1
ATOM 4835 C CA . GLU B 1 105 ? -10.039 -31.328 8.922 1 95.69 105 GLU B CA 1
ATOM 4836 C C . GLU B 1 105 ? -9.602 -29.891 8.719 1 95.69 105 GLU B C 1
ATOM 4838 O O . GLU B 1 105 ? -9.383 -29.453 7.586 1 95.69 105 GLU B O 1
ATOM 4843 N N . ALA B 1 106 ? -9.492 -29.219 9.797 1 95.19 106 ALA B N 1
ATOM 4844 C CA . ALA B 1 106 ? -8.961 -27.859 9.719 1 95.19 106 ALA B CA 1
ATOM 4845 C C . ALA B 1 106 ? -7.492 -27.875 9.305 1 95.19 106 ALA B C 1
ATOM 4847 O O . ALA B 1 106 ? -6.77 -28.828 9.594 1 95.19 106 ALA B O 1
ATOM 4848 N N . CYS B 1 107 ? -7.102 -26.875 8.562 1 95.38 107 CYS B N 1
ATOM 4849 C CA . CYS B 1 107 ? -5.727 -26.75 8.102 1 95.38 107 CYS B CA 1
ATOM 4850 C C . CYS B 1 107 ? -5.148 -25.391 8.492 1 95.38 107 CYS B C 1
ATOM 4852 O O . CYS B 1 107 ? -5.867 -24.391 8.523 1 95.38 107 CYS B O 1
ATOM 4854 N N . GLU B 1 108 ? -3.871 -25.375 8.789 1 92.69 108 GLU B N 1
ATOM 4855 C CA . GLU B 1 108 ? -3.133 -24.125 9 1 92.69 108 GLU B CA 1
ATOM 4856 C C . GLU B 1 108 ? -2.369 -23.734 7.738 1 92.69 108 GLU B C 1
ATOM 4858 O O . GLU B 1 108 ? -2.049 -24.578 6.902 1 92.69 108 GLU B O 1
ATOM 4863 N N . ALA B 1 109 ? -2.125 -22.5 7.656 1 95.81 109 ALA B N 1
ATOM 4864 C CA . ALA B 1 109 ? -1.331 -22.047 6.52 1 95.81 109 ALA B CA 1
ATOM 4865 C C . ALA B 1 109 ? 0.022 -22.75 6.48 1 95.81 109 ALA B C 1
ATOM 4867 O O . ALA B 1 109 ? 0.726 -22.812 7.488 1 95.81 109 ALA B O 1
ATOM 4868 N N . GLY B 1 110 ? 0.308 -23.297 5.355 1 95.31 110 GLY B N 1
ATOM 4869 C CA . GLY B 1 110 ? 1.591 -23.953 5.176 1 95.31 110 GLY B CA 1
ATOM 4870 C C . GLY B 1 110 ? 1.541 -25.453 5.457 1 95.31 110 GLY B C 1
ATOM 4871 O O . GLY B 1 110 ? 2.473 -26.188 5.121 1 95.31 110 GLY B O 1
ATOM 4872 N N . SER B 1 111 ? 0.505 -25.906 6.016 1 93.5 111 SER B N 1
ATOM 4873 C CA . SER B 1 111 ? 0.419 -27.328 6.359 1 93.5 111 SER B CA 1
ATOM 4874 C C . SER B 1 111 ? 0.072 -28.172 5.137 1 93.5 111 SER B C 1
ATOM 4876 O O . SER B 1 111 ? -0.643 -27.719 4.242 1 93.5 111 SER B O 1
ATOM 4878 N N . VAL B 1 112 ? 0.541 -29.391 5.145 1 96.38 112 VAL B N 1
ATOM 4879 C CA . VAL B 1 112 ? 0.223 -30.344 4.078 1 96.38 112 VAL B CA 1
ATOM 4880 C C . VAL B 1 112 ? -1.202 -30.859 4.258 1 96.38 112 VAL B C 1
ATOM 4882 O O . VAL B 1 112 ? -1.568 -31.328 5.336 1 96.38 112 VAL B O 1
ATOM 4885 N N . VAL B 1 113 ? -1.981 -30.688 3.227 1 97.81 113 VAL B N 1
ATOM 4886 C CA . VAL B 1 113 ? -3.314 -31.281 3.242 1 97.81 113 VAL B CA 1
ATOM 4887 C C . VAL B 1 113 ? -3.219 -32.781 2.945 1 97.81 113 VAL B C 1
ATOM 4889 O O . VAL B 1 113 ? -3.652 -33.594 3.748 1 97.81 113 VAL B O 1
ATOM 4892 N N . PHE B 1 114 ? -2.629 -33.094 1.842 1 97.56 114 PHE B N 1
ATOM 4893 C CA . PHE B 1 114 ? -2.252 -34.469 1.533 1 97.56 114 PHE B CA 1
ATOM 4894 C C . PHE B 1 114 ? -1.245 -34.5 0.39 1 97.56 114 PHE B C 1
ATOM 4896 O O . PHE B 1 114 ? -0.978 -33.5 -0.246 1 97.56 114 PHE B O 1
ATOM 4903 N N . VAL B 1 115 ? -0.661 -35.688 0.181 1 97.62 115 VAL B N 1
ATOM 4904 C CA . VAL B 1 115 ? 0.311 -35.938 -0.879 1 97.62 115 VAL B CA 1
ATOM 4905 C C . VAL B 1 115 ? -0.159 -37.094 -1.753 1 97.62 115 VAL B C 1
ATOM 4907 O O . VAL B 1 115 ? -0.402 -38.188 -1.255 1 97.62 115 VAL B O 1
ATOM 4910 N N . GLU B 1 116 ? -0.227 -36.781 -3.039 1 98.12 116 GLU B N 1
ATOM 4911 C CA . GLU B 1 116 ? -0.805 -37.781 -3.914 1 98.12 116 GLU B CA 1
ATOM 4912 C C . GLU B 1 116 ? 0.173 -38.188 -5.012 1 98.12 116 GLU B C 1
ATOM 4914 O O . GLU B 1 116 ? 0.751 -37.344 -5.684 1 98.12 116 GLU B O 1
ATOM 4919 N N . ARG B 1 117 ? 0.289 -39.469 -5.188 1 96.88 117 ARG B N 1
ATOM 4920 C CA . ARG B 1 117 ? 1.072 -39.969 -6.312 1 96.88 117 ARG B CA 1
ATOM 4921 C C . ARG B 1 117 ? 0.314 -39.812 -7.625 1 96.88 117 ARG B C 1
ATOM 4923 O O . ARG B 1 117 ? -0.915 -39.906 -7.652 1 96.88 117 ARG B O 1
ATOM 4930 N N . PRO B 1 118 ? 1.034 -39.656 -8.68 1 97.56 118 PRO B N 1
ATOM 4931 C CA . PRO B 1 118 ? 0.345 -39.562 -9.969 1 97.56 118 PRO B CA 1
ATOM 4932 C C . PRO B 1 118 ? -0.364 -40.844 -10.367 1 97.56 118 PRO B C 1
ATOM 4934 O O . PRO B 1 118 ? 0.128 -41.938 -10.078 1 97.56 118 PRO B O 1
ATOM 4937 N N . LEU B 1 119 ? -1.499 -40.656 -10.945 1 97.31 119 LEU B N 1
ATOM 4938 C CA . LEU B 1 119 ? -2.131 -41.781 -11.609 1 97.31 119 LEU B CA 1
ATOM 4939 C C . LEU B 1 119 ? -1.3 -42.25 -12.805 1 97.31 119 LEU B C 1
ATOM 4941 O O . LEU B 1 119 ? -1.154 -43.438 -13.031 1 97.31 119 LEU B O 1
ATOM 4945 N N . LEU B 1 120 ? -0.792 -41.281 -13.523 1 97.75 120 LEU B N 1
ATOM 4946 C CA . LEU B 1 120 ? 0.058 -41.594 -14.672 1 97.75 120 LEU B CA 1
ATOM 4947 C C . LEU B 1 120 ? 0.9 -40.375 -15.047 1 97.75 120 LEU B C 1
ATOM 4949 O O . LEU B 1 120 ? 0.402 -39.25 -15.055 1 97.75 120 LEU B O 1
ATOM 4953 N N . VAL B 1 121 ? 2.166 -40.562 -15.289 1 97.69 121 VAL B N 1
ATOM 4954 C CA . VAL B 1 121 ? 3.061 -39.594 -15.914 1 97.69 121 VAL B CA 1
ATOM 4955 C C . VAL B 1 121 ? 3.312 -40 -17.375 1 97.69 121 VAL B C 1
ATOM 4957 O O . VAL B 1 121 ? 3.9 -41.031 -17.641 1 97.69 121 VAL B O 1
ATOM 4960 N N . ALA B 1 122 ? 2.836 -39.188 -18.25 1 97.81 122 ALA B N 1
ATOM 4961 C CA . ALA B 1 122 ? 2.973 -39.469 -19.672 1 97.81 122 ALA B CA 1
ATOM 4962 C C . ALA B 1 122 ? 4.125 -38.656 -20.281 1 97.81 122 ALA B C 1
ATOM 4964 O O . ALA B 1 122 ? 3.969 -37.469 -20.594 1 97.81 122 ALA B O 1
ATOM 4965 N N . LEU B 1 123 ? 5.191 -39.344 -20.453 1 97.06 123 LEU B N 1
ATOM 4966 C CA . LEU B 1 123 ? 6.371 -38.75 -21.094 1 97.06 123 LEU B CA 1
ATOM 4967 C C . LEU B 1 123 ? 6.664 -39.438 -22.422 1 97.06 123 LEU B C 1
ATOM 4969 O O . LEU B 1 123 ? 6.449 -40.656 -22.562 1 97.06 123 LEU B O 1
ATOM 4973 N N . PRO B 1 124 ? 7.16 -38.719 -23.344 1 96.25 124 PRO B N 1
ATOM 4974 C CA . PRO B 1 124 ? 7.5 -39.344 -24.625 1 96.25 124 PRO B CA 1
ATOM 4975 C C . PRO B 1 124 ? 8.391 -40.594 -24.469 1 96.25 124 PRO B C 1
ATOM 4977 O O . PRO B 1 124 ? 8.266 -41.562 -25.234 1 96.25 124 PRO B O 1
ATOM 4980 N N . ALA B 1 125 ? 9.195 -40.594 -23.469 1 94.38 125 ALA B N 1
ATOM 4981 C CA . ALA B 1 125 ? 10.164 -41.656 -23.25 1 94.38 125 ALA B CA 1
ATOM 4982 C C . ALA B 1 125 ? 9.453 -42.969 -22.875 1 94.38 125 ALA B C 1
ATOM 4984 O O . ALA B 1 125 ? 10.016 -44.031 -23.047 1 94.38 125 ALA B O 1
ATOM 4985 N N . VAL B 1 126 ? 8.242 -42.938 -22.328 1 93.5 126 VAL B N 1
ATOM 4986 C CA . VAL B 1 126 ? 7.488 -44.094 -21.891 1 93.5 126 VAL B CA 1
ATOM 4987 C C . VAL B 1 126 ? 7.098 -44.938 -23.125 1 93.5 126 VAL B C 1
ATOM 4989 O O . VAL B 1 126 ? 7.012 -46.156 -23.047 1 93.5 126 VAL B O 1
ATOM 4992 N N . ALA B 1 127 ? 6.801 -44.281 -24.234 1 92.69 127 ALA B N 1
ATOM 4993 C CA . ALA B 1 127 ? 6.449 -44.906 -25.5 1 92.69 127 ALA B CA 1
ATOM 4994 C C . ALA B 1 127 ? 6.988 -44.125 -26.688 1 92.69 127 ALA B C 1
ATOM 4996 O O . ALA B 1 127 ? 6.227 -43.5 -27.422 1 92.69 127 ALA B O 1
ATOM 4997 N N . PRO B 1 128 ? 8.273 -44.281 -26.938 1 93.44 128 PRO B N 1
ATOM 4998 C CA . PRO B 1 128 ? 8.945 -43.438 -27.922 1 93.44 128 PRO B CA 1
ATOM 4999 C C . PRO B 1 128 ? 8.406 -43.625 -29.344 1 93.44 128 PRO B C 1
ATOM 5001 O O . PRO B 1 128 ? 8.289 -42.688 -30.094 1 93.44 128 PRO B O 1
ATOM 5004 N N . LEU B 1 129 ? 8.1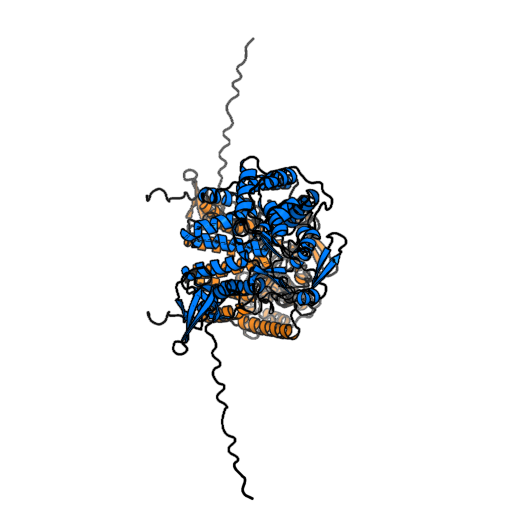25 -44.906 -29.656 1 90.88 129 LEU B N 1
ATOM 5005 C CA . LEU B 1 129 ? 7.645 -45.188 -31.016 1 90.88 129 LEU B CA 1
ATOM 5006 C C . LEU B 1 129 ? 6.27 -44.562 -31.234 1 90.88 129 LEU B C 1
ATOM 5008 O O . LEU B 1 129 ? 5.988 -44.031 -32.312 1 90.88 129 LEU B O 1
ATOM 5012 N N . LEU B 1 130 ? 5.434 -44.688 -30.266 1 93.12 130 LEU B N 1
ATOM 5013 C CA . LEU B 1 130 ? 4.113 -44.062 -30.344 1 93.12 130 LEU B CA 1
ATOM 5014 C C . LEU B 1 130 ? 4.227 -42.562 -30.484 1 93.12 130 LEU B C 1
ATOM 5016 O O . LEU B 1 130 ? 3.512 -41.938 -31.281 1 93.12 130 LEU B O 1
ATOM 5020 N N . TRP B 1 131 ? 5.086 -41.938 -29.688 1 95.06 131 TRP B N 1
ATOM 5021 C CA . TRP B 1 131 ? 5.312 -40.5 -29.75 1 95.06 131 TRP B CA 1
ATOM 5022 C C . TRP B 1 131 ? 5.746 -40.062 -31.141 1 95.06 131 TRP B C 1
ATOM 5024 O O . TRP B 1 131 ? 5.219 -39.094 -31.688 1 95.06 131 TRP B O 1
ATOM 5034 N N . GLN B 1 132 ? 6.676 -40.812 -31.734 1 94.19 132 GLN B N 1
ATOM 5035 C CA . GLN B 1 132 ? 7.184 -40.5 -33.062 1 94.19 132 GLN B CA 1
ATOM 5036 C C . GLN B 1 132 ? 6.078 -40.625 -34.125 1 94.19 132 GLN B C 1
ATOM 5038 O O . GLN B 1 132 ? 6 -39.812 -35.031 1 94.19 132 GLN B O 1
ATOM 5043 N N . CYS B 1 133 ? 5.301 -41.625 -33.969 1 93 133 CYS B N 1
ATOM 5044 C CA . CYS B 1 133 ? 4.191 -41.812 -34.906 1 93 133 CYS B CA 1
ATOM 5045 C C . CYS B 1 133 ? 3.234 -40.625 -34.844 1 93 133 CYS B C 1
ATOM 5047 O O . CYS B 1 133 ? 2.822 -40.125 -35.906 1 93 133 CYS B O 1
ATOM 5049 N N . LEU B 1 134 ? 2.908 -40.219 -33.688 1 95.81 134 LEU B N 1
ATOM 5050 C CA . LEU B 1 134 ? 1.979 -39.094 -33.531 1 95.81 134 LEU B CA 1
ATOM 5051 C C . LEU B 1 134 ? 2.6 -37.812 -34.031 1 95.81 134 LEU B C 1
ATOM 5053 O O . LEU B 1 134 ? 1.913 -36.969 -34.656 1 95.81 134 LEU B O 1
ATOM 5057 N N . GLN B 1 135 ? 3.865 -37.625 -33.781 1 96.31 135 GLN B N 1
ATOM 5058 C CA . GLN B 1 135 ? 4.566 -36.438 -34.25 1 96.31 135 GLN B CA 1
ATOM 5059 C C . GLN B 1 135 ? 4.559 -36.375 -35.781 1 96.31 135 GLN B C 1
ATOM 5061 O O . GLN B 1 135 ? 4.359 -35.312 -36.344 1 96.31 135 GLN B O 1
ATOM 5066 N N . LYS B 1 136 ? 4.797 -37.469 -36.375 1 94.56 136 LYS B N 1
ATOM 5067 C CA . LYS B 1 136 ? 4.773 -37.531 -37.844 1 94.56 136 LYS B CA 1
ATOM 5068 C C . LYS B 1 136 ? 3.393 -37.188 -38.375 1 94.56 136 LYS B C 1
ATOM 5070 O O . LYS B 1 136 ? 3.279 -36.5 -39.375 1 94.56 136 LYS B O 1
ATOM 5075 N N . LEU B 1 137 ? 2.4 -37.719 -37.719 1 95.25 137 LEU B N 1
ATOM 5076 C CA . LEU B 1 137 ? 1.033 -37.438 -38.125 1 95.25 137 LEU B CA 1
ATOM 5077 C C . LEU B 1 137 ? 0.747 -35.938 -38 1 95.25 137 LEU B C 1
ATOM 5079 O O . LEU B 1 137 ? 0.105 -35.344 -38.875 1 95.25 137 LEU B O 1
ATOM 5083 N N . HIS B 1 138 ? 1.164 -35.312 -36.875 1 96.69 138 HIS B N 1
ATOM 5084 C CA . HIS B 1 138 ? 0.958 -33.875 -36.625 1 96.69 138 HIS B CA 1
ATOM 5085 C C . HIS B 1 138 ? 1.715 -33 -37.625 1 96.69 138 HIS B C 1
ATOM 5087 O O . HIS B 1 138 ? 1.242 -31.938 -38 1 96.69 138 HIS B O 1
ATOM 5093 N N . GLU B 1 139 ? 2.93 -33.406 -38 1 96.69 139 GLU B N 1
ATOM 5094 C CA . GLU B 1 139 ? 3.746 -32.688 -38.969 1 96.69 139 GLU B CA 1
ATOM 5095 C C . GLU B 1 139 ? 3.111 -32.719 -40.344 1 96.69 139 GLU B C 1
ATOM 5097 O O . GLU B 1 139 ? 3.18 -31.719 -41.094 1 96.69 139 GLU B O 1
ATOM 5102 N N . ALA B 1 140 ? 2.561 -33.844 -40.688 1 95.19 140 ALA B N 1
ATOM 5103 C CA . ALA B 1 140 ? 1.901 -34 -42 1 95.19 140 ALA B CA 1
ATOM 5104 C C . ALA B 1 140 ? 0.666 -33.094 -42.094 1 95.19 140 ALA B C 1
ATOM 5106 O O . ALA B 1 140 ? 0.423 -32.469 -43.125 1 95.19 140 ALA B O 1
ATOM 5107 N N . ALA B 1 141 ? -0.138 -33.156 -41.094 1 95.5 141 ALA B N 1
ATOM 5108 C CA . ALA B 1 141 ? -1.31 -32.281 -40.938 1 95.5 141 ALA B CA 1
ATOM 5109 C C . ALA B 1 141 ? -1.559 -31.953 -39.469 1 95.5 141 ALA B C 1
ATOM 5111 O O . ALA B 1 141 ? -1.963 -32.812 -38.688 1 95.5 141 ALA B O 1
ATOM 5112 N N . PRO B 1 142 ? -1.368 -30.719 -39.094 1 96.19 142 PRO B N 1
ATOM 5113 C CA . PRO B 1 142 ? -1.471 -30.359 -37.688 1 96.19 142 PRO B CA 1
ATOM 5114 C C . PRO B 1 142 ? -2.811 -30.75 -37.062 1 96.19 142 PRO B C 1
ATOM 5116 O O . PRO B 1 142 ? -3.857 -30.578 -37.688 1 96.19 142 PRO B O 1
ATOM 5119 N N . LEU B 1 143 ? -2.74 -31.312 -35.906 1 95.62 143 LEU B N 1
ATOM 5120 C CA . LEU B 1 143 ? -3.941 -31.656 -35.156 1 95.62 143 LEU B CA 1
ATOM 5121 C C . LEU B 1 143 ? -4.648 -30.391 -34.656 1 95.62 143 LEU B C 1
ATOM 5123 O O . LEU B 1 143 ? -4.02 -29.344 -34.5 1 95.62 143 LEU B O 1
ATOM 5127 N N . ASN B 1 144 ? -5.895 -30.469 -34.375 1 92.19 144 ASN B N 1
ATOM 5128 C CA . ASN B 1 144 ? -6.715 -29.328 -33.969 1 92.19 144 ASN B CA 1
ATOM 5129 C C . ASN B 1 144 ? -6.27 -28.766 -32.625 1 92.19 144 ASN B C 1
ATOM 5131 O O . ASN B 1 144 ? -6.375 -27.562 -32.375 1 92.19 144 ASN B O 1
ATOM 5135 N N . LEU B 1 145 ? -5.797 -29.578 -31.734 1 91 145 LEU B N 1
ATOM 5136 C CA . LEU B 1 145 ? -5.379 -29.141 -30.406 1 91 145 LEU B CA 1
ATOM 5137 C C . LEU B 1 145 ? -4.004 -28.484 -30.453 1 91 145 LEU B C 1
ATOM 5139 O O . LEU B 1 145 ? -3.537 -27.938 -29.453 1 91 145 LEU B O 1
ATOM 5143 N N . GLY B 1 146 ? -3.355 -28.578 -31.578 1 91.69 146 GLY B N 1
ATOM 5144 C CA . GLY B 1 146 ? -2.072 -27.922 -31.781 1 91.69 146 GLY B CA 1
ATOM 5145 C C . GLY B 1 146 ? -0.914 -28.688 -31.156 1 91.69 146 GLY B C 1
ATOM 5146 O O . GLY B 1 146 ? 0.221 -28.203 -31.156 1 91.69 146 GLY B O 1
ATOM 5147 N N . THR B 1 147 ? -1.196 -29.844 -30.516 1 95.25 147 THR B N 1
ATOM 5148 C CA . THR B 1 147 ? -0.204 -30.719 -29.891 1 95.25 147 THR B CA 1
ATOM 5149 C C . THR B 1 147 ? -0.671 -32.156 -29.906 1 95.25 147 THR B C 1
ATOM 5151 O O . THR B 1 147 ? -1.855 -32.438 -30.109 1 95.25 147 THR B O 1
ATOM 5154 N N . VAL B 1 148 ? 0.257 -33.062 -29.734 1 97.12 148 VAL B N 1
ATOM 5155 C CA . VAL B 1 148 ? -0.095 -34.469 -29.719 1 97.12 148 VAL B CA 1
ATOM 5156 C C . VAL B 1 148 ? -0.138 -35 -28.281 1 97.12 148 VAL B C 1
ATOM 5158 O O . VAL B 1 148 ? -0.495 -36.156 -28.031 1 97.12 148 VAL B O 1
ATOM 5161 N N . THR B 1 149 ? 0.17 -34.094 -27.359 1 97.31 149 THR B N 1
ATOM 5162 C CA . THR B 1 149 ? 0.471 -34.5 -26 1 97.31 149 THR B CA 1
ATOM 5163 C C . THR B 1 149 ? -0.745 -35.156 -25.344 1 97.31 149 THR B C 1
ATOM 5165 O O . THR B 1 149 ? -0.62 -36.188 -24.656 1 97.31 149 THR B O 1
ATOM 5168 N N . PHE B 1 150 ? -1.903 -34.656 -25.562 1 97.75 150 PHE B N 1
ATOM 5169 C CA . PHE B 1 150 ? -3.104 -35.156 -24.922 1 97.75 150 PHE B CA 1
ATOM 5170 C C . PHE B 1 150 ? -3.479 -36.531 -25.516 1 97.75 150 PHE B C 1
ATOM 5172 O O . PHE B 1 150 ? -3.871 -37.438 -24.781 1 97.75 150 PHE B O 1
ATOM 5179 N N . HIS B 1 151 ? -3.375 -36.625 -26.812 1 97.75 151 HIS B N 1
ATOM 5180 C CA . HIS B 1 151 ? -3.625 -37.906 -27.469 1 97.75 151 HIS B CA 1
ATOM 5181 C C . HIS B 1 151 ? -2.625 -38.969 -27.016 1 97.75 151 HIS B C 1
ATOM 5183 O O . HIS B 1 151 ? -3.002 -40.125 -26.75 1 97.75 151 HIS B O 1
ATOM 5189 N N . PHE B 1 152 ? -1.439 -38.531 -26.984 1 97.56 152 PHE B N 1
ATOM 5190 C CA . PHE B 1 152 ? -0.385 -39.438 -26.531 1 97.56 152 PHE B CA 1
ATOM 5191 C C . PHE B 1 152 ? -0.681 -39.938 -25.125 1 97.56 152 PHE B C 1
ATOM 5193 O O . PHE B 1 152 ? -0.615 -41.156 -24.859 1 97.56 152 PHE B O 1
ATOM 5200 N N . ALA B 1 153 ? -1.039 -39.062 -24.219 1 98.19 153 ALA B N 1
ATOM 5201 C CA . ALA B 1 153 ? -1.33 -39.406 -22.828 1 98.19 153 ALA B CA 1
ATOM 5202 C C . ALA B 1 153 ? -2.508 -40.375 -22.75 1 98.19 153 ALA B C 1
ATOM 5204 O O . ALA B 1 153 ? -2.484 -41.312 -21.953 1 98.19 153 ALA B O 1
ATOM 5205 N N . ALA B 1 154 ? -3.467 -40.125 -23.516 1 97.25 154 ALA B N 1
ATOM 5206 C CA . ALA B 1 154 ? -4.629 -41 -23.562 1 97.25 154 ALA B CA 1
ATOM 5207 C C . ALA B 1 154 ? -4.227 -42.406 -24 1 97.25 154 ALA B C 1
ATOM 5209 O O . ALA B 1 154 ? -4.637 -43.406 -23.391 1 97.25 154 ALA B O 1
ATOM 5210 N N . LEU B 1 155 ? -3.449 -42.469 -24.984 1 95.69 155 LEU B N 1
ATOM 5211 C CA . LEU B 1 155 ? -3.031 -43.781 -25.516 1 95.69 155 LEU B CA 1
ATOM 5212 C C . LEU B 1 155 ? -2.098 -44.469 -24.547 1 95.69 155 LEU B C 1
ATOM 5214 O O . LEU B 1 155 ? -2.201 -45.688 -24.344 1 95.69 155 LEU B O 1
ATOM 5218 N N . VAL B 1 156 ? -1.221 -43.719 -23.938 1 95.81 156 VAL B N 1
ATOM 5219 C CA . VAL B 1 156 ? -0.31 -44.312 -22.953 1 95.81 156 VAL B CA 1
ATOM 5220 C C . VAL B 1 156 ? -1.107 -44.844 -21.781 1 95.81 156 VAL B C 1
ATOM 5222 O O . VAL B 1 156 ? -0.73 -45.875 -21.188 1 95.81 156 VAL B O 1
ATOM 5225 N N . SER B 1 157 ? -2.197 -44.188 -21.438 1 96.44 157 SER B N 1
ATOM 5226 C CA . SER B 1 157 ? -3.064 -44.719 -20.375 1 96.44 157 SER B CA 1
ATOM 5227 C C . SER B 1 157 ? -3.568 -46.125 -20.703 1 96.44 157 SER B C 1
ATOM 5229 O O . SER B 1 157 ? -3.525 -47 -19.844 1 96.44 157 SER B O 1
ATOM 5231 N N . VAL B 1 158 ? -3.988 -46.312 -21.875 1 93.5 158 VAL B N 1
ATOM 5232 C CA . VAL B 1 158 ? -4.543 -47.562 -22.297 1 93.5 158 VAL B CA 1
ATOM 5233 C C . VAL B 1 158 ? -3.443 -48.625 -22.344 1 93.5 158 VAL B C 1
ATOM 5235 O O . VAL B 1 158 ? -3.68 -49.812 -22 1 93.5 158 VAL B O 1
ATOM 5238 N N . LEU B 1 159 ? -2.275 -48.25 -22.656 1 91.81 159 LEU B N 1
ATOM 5239 C CA . LEU B 1 159 ? -1.153 -49.156 -22.828 1 91.81 159 LEU B CA 1
ATOM 5240 C C . LEU B 1 159 ? -0.601 -49.594 -21.484 1 91.81 159 LEU B C 1
ATOM 5242 O O . LEU B 1 159 ? -0.137 -50.719 -21.328 1 91.81 159 LEU B O 1
ATOM 5246 N N . THR B 1 160 ? -0.668 -48.75 -20.5 1 92.94 160 THR B N 1
ATOM 5247 C CA . THR B 1 160 ? 0.155 -49 -19.328 1 92.94 160 THR B CA 1
ATOM 5248 C C . THR B 1 160 ? -0.718 -49.219 -18.094 1 92.94 160 THR B C 1
ATOM 5250 O O . THR B 1 160 ? -0.279 -49.844 -17.125 1 92.94 160 THR B O 1
ATOM 5253 N N . LEU B 1 161 ? -1.957 -48.719 -18.125 1 95 161 LEU B N 1
ATOM 5254 C CA . LEU B 1 161 ? -2.758 -48.781 -16.906 1 95 161 LEU B CA 1
ATOM 5255 C C . LEU B 1 161 ? -3.721 -49.938 -16.938 1 95 161 LEU B C 1
ATOM 5257 O O . LEU B 1 161 ? -4.023 -50.5 -18 1 95 161 LEU B O 1
ATOM 5261 N N . GLU B 1 162 ? -4.145 -50.312 -15.719 1 94.38 162 GLU B N 1
ATOM 5262 C CA . GLU B 1 162 ? -5.199 -51.312 -15.562 1 94.38 162 GLU B CA 1
ATOM 5263 C C . GLU B 1 162 ? -6.582 -50.656 -15.688 1 94.38 162 GLU B C 1
ATOM 5265 O O . GLU B 1 162 ? -6.715 -49.438 -15.656 1 94.38 162 GLU B O 1
ATOM 5270 N N . LYS B 1 163 ? -7.547 -51.469 -15.812 1 93.44 163 LYS B N 1
ATOM 5271 C CA . LYS B 1 163 ? -8.922 -51.062 -16.062 1 93.44 163 LYS B CA 1
ATOM 5272 C C . LYS B 1 163 ? -9.406 -50.094 -14.961 1 93.44 163 LYS B C 1
ATOM 5274 O O . LYS B 1 163 ? -10.055 -49.094 -15.242 1 93.44 163 LYS B O 1
ATOM 5279 N N . ALA B 1 164 ? -9.117 -50.438 -13.773 1 94.75 164 ALA B N 1
ATOM 5280 C CA . ALA B 1 164 ? -9.578 -49.656 -12.648 1 94.75 164 ALA B CA 1
ATOM 5281 C C . ALA B 1 164 ? -9.055 -48.219 -12.734 1 94.75 164 ALA B C 1
ATOM 5283 O O . ALA B 1 164 ? -9.781 -47.25 -12.453 1 94.75 164 ALA B O 1
ATOM 5284 N N . ASP B 1 165 ? -7.82 -48.094 -13.094 1 96.44 165 ASP B N 1
ATOM 5285 C CA . ASP B 1 165 ? -7.199 -46.781 -13.211 1 96.44 165 ASP B CA 1
ATOM 5286 C C . ASP B 1 165 ? -7.73 -46.031 -14.43 1 96.44 165 ASP B C 1
ATOM 5288 O O . ASP B 1 165 ? -7.895 -44.812 -14.383 1 96.44 165 ASP B O 1
ATOM 5292 N N . ILE B 1 166 ? -7.984 -46.688 -15.5 1 96.12 166 ILE B N 1
ATOM 5293 C CA . ILE B 1 166 ? -8.555 -46.062 -16.688 1 96.12 166 ILE B CA 1
ATOM 5294 C C . ILE B 1 166 ? -9.945 -45.5 -16.375 1 96.12 166 ILE B C 1
ATOM 5296 O O . ILE B 1 166 ? -10.32 -44.438 -16.844 1 96.12 166 ILE B O 1
ATOM 5300 N N . ASP B 1 167 ? -10.648 -46.25 -15.602 1 96.38 167 ASP B N 1
ATOM 5301 C CA . ASP B 1 167 ? -11.984 -45.812 -15.211 1 96.38 167 ASP B CA 1
ATOM 5302 C C . ASP B 1 167 ? -11.93 -44.531 -14.391 1 96.38 167 ASP B C 1
ATOM 5304 O O . ASP B 1 167 ? -12.82 -43.688 -14.484 1 96.38 167 ASP B O 1
ATOM 5308 N N . ILE B 1 168 ? -10.906 -44.406 -13.609 1 97.06 168 ILE B N 1
ATOM 5309 C CA . ILE B 1 168 ? -10.695 -43.188 -12.844 1 97.06 168 ILE B CA 1
ATOM 5310 C C . ILE B 1 168 ? -10.516 -42 -13.797 1 97.06 168 ILE B C 1
ATOM 5312 O O . ILE B 1 168 ? -11.078 -40.906 -13.57 1 97.06 168 ILE B O 1
ATOM 5316 N N . ILE B 1 169 ? -9.781 -42.188 -14.852 1 97.75 169 ILE B N 1
ATOM 5317 C CA . ILE B 1 169 ? -9.539 -41.125 -15.828 1 97.75 169 ILE B CA 1
ATOM 5318 C C . ILE B 1 169 ? -10.844 -40.812 -16.562 1 97.75 169 ILE B C 1
ATOM 5320 O O . ILE B 1 169 ? -11.188 -39.625 -16.734 1 97.75 169 ILE B O 1
ATOM 5324 N N . ARG B 1 170 ? -11.57 -41.781 -16.906 1 95.38 170 ARG B N 1
ATOM 5325 C CA . ARG B 1 170 ? -12.82 -41.594 -17.641 1 95.38 170 ARG B CA 1
ATOM 5326 C C . ARG B 1 170 ? -13.844 -40.844 -16.797 1 95.38 170 ARG B C 1
ATOM 5328 O O . ARG B 1 170 ? -14.711 -40.156 -17.344 1 95.38 170 ARG B O 1
ATOM 5335 N N . ASP B 1 171 ? -13.68 -40.938 -15.547 1 94.75 171 ASP B N 1
ATOM 5336 C CA . ASP B 1 171 ? -14.633 -40.344 -14.625 1 94.75 171 ASP B CA 1
ATOM 5337 C C . ASP B 1 171 ? -14.328 -38.844 -14.406 1 94.75 171 ASP B C 1
ATOM 5339 O O . ASP B 1 171 ? -15.102 -38.156 -13.766 1 94.75 171 ASP B O 1
ATOM 5343 N N . LYS B 1 172 ? -13.297 -38.344 -14.938 1 95.75 172 LYS B N 1
ATOM 5344 C CA . LYS B 1 172 ? -12.898 -36.969 -14.734 1 95.75 172 LYS B CA 1
ATOM 5345 C C . LYS B 1 172 ? -13.828 -36 -15.469 1 95.75 172 LYS B C 1
ATOM 5347 O O . LYS B 1 172 ? -14.57 -36.438 -16.359 1 95.75 172 LYS B O 1
ATOM 5352 N N . TYR B 1 173 ? -13.781 -34.812 -15.055 1 92.12 173 TYR B N 1
ATOM 5353 C CA . TYR B 1 173 ? -14.609 -33.75 -15.633 1 92.12 173 TYR B CA 1
ATOM 5354 C C . TYR B 1 173 ? -14.242 -33.531 -17.094 1 92.12 173 TYR B C 1
ATOM 5356 O O . TYR B 1 173 ? -13.062 -33.438 -17.438 1 92.12 173 TYR B O 1
ATOM 5364 N N . VAL B 1 174 ? -15.273 -33.469 -17.859 1 92.75 174 VAL B N 1
ATOM 5365 C CA . VAL B 1 174 ? -15.188 -33.031 -19.25 1 92.75 174 VAL B CA 1
ATOM 5366 C C . VAL B 1 174 ? -16.406 -32.156 -19.578 1 92.75 174 VAL B C 1
ATOM 5368 O O . VAL B 1 174 ? -17.516 -32.438 -19.156 1 92.75 174 VAL B O 1
ATOM 5371 N N . PRO B 1 175 ? -16.203 -31.094 -20.266 1 90.12 175 PRO B N 1
ATOM 5372 C CA . PRO B 1 175 ? -17.328 -30.219 -20.578 1 90.12 175 PRO B CA 1
ATOM 5373 C C . PRO B 1 175 ? -18.453 -30.922 -21.359 1 90.12 175 PRO B C 1
ATOM 5375 O O . PRO B 1 175 ? -19.625 -30.656 -21.125 1 90.12 175 PRO B O 1
ATOM 5378 N N . GLU B 1 176 ? -18.078 -31.859 -22.281 1 90.31 176 GLU B N 1
ATOM 5379 C CA . GLU B 1 176 ? -19.031 -32.625 -23.078 1 90.31 176 GLU B CA 1
ATOM 5380 C C . GLU B 1 176 ? -18.766 -34.125 -22.969 1 90.31 176 GLU B C 1
ATOM 5382 O O . GLU B 1 176 ? -18.109 -34.719 -23.828 1 90.31 176 GLU B O 1
ATOM 5387 N N . PRO B 1 177 ? -19.359 -34.812 -22.031 1 87 177 PRO B N 1
ATOM 5388 C CA . PRO B 1 177 ? -19.047 -36.219 -21.766 1 87 177 PRO B CA 1
ATOM 5389 C C . PRO B 1 177 ? -19.422 -37.125 -22.922 1 87 177 PRO B C 1
ATOM 5391 O O . PRO B 1 177 ? -18.797 -38.188 -23.094 1 87 177 PRO B O 1
ATOM 5394 N N . ASP B 1 178 ? -20.391 -36.719 -23.688 1 87.94 178 ASP B N 1
ATOM 5395 C CA . ASP B 1 178 ? -20.844 -37.594 -24.766 1 87.94 178 ASP B CA 1
ATOM 5396 C C . ASP B 1 178 ? -20.438 -37.031 -26.125 1 87.94 178 ASP B C 1
ATOM 5398 O O . ASP B 1 178 ? -21.141 -37.25 -27.125 1 87.94 178 ASP B O 1
ATOM 5402 N N . GLU B 1 179 ? -19.359 -36.469 -26.125 1 91.62 179 GLU B N 1
ATOM 5403 C CA . GLU B 1 179 ? -18.906 -35.844 -27.375 1 91.62 179 GLU B CA 1
ATOM 5404 C C . GLU B 1 179 ? -18.531 -36.938 -28.391 1 91.62 179 GLU B C 1
ATOM 5406 O O . GLU B 1 179 ? -17.938 -37.938 -28.047 1 91.62 179 GLU B O 1
ATOM 5411 N N . GLU B 1 180 ? -18.828 -36.625 -29.625 1 93.88 180 GLU B N 1
ATOM 5412 C CA . GLU B 1 180 ? -18.469 -37.531 -30.719 1 93.88 180 GLU B CA 1
ATOM 5413 C C . GLU B 1 180 ? -16.969 -37.438 -31.047 1 93.88 180 GLU B C 1
ATOM 5415 O O . GLU B 1 180 ? -16.375 -36.375 -30.875 1 93.88 180 GLU B O 1
ATOM 5420 N N . PRO B 1 181 ? -16.438 -38.562 -31.531 1 95.56 181 PRO B N 1
ATOM 5421 C CA . PRO B 1 181 ? -15.016 -38.5 -31.906 1 95.56 181 PRO B CA 1
ATOM 5422 C C . PRO B 1 181 ? -14.742 -37.438 -32.969 1 95.56 181 PRO B C 1
ATOM 5424 O O . PRO B 1 181 ? -15.461 -37.375 -33.969 1 95.56 181 PRO B O 1
ATOM 5427 N N . ASN B 1 182 ? -13.766 -36.688 -32.781 1 94.12 182 ASN B N 1
ATOM 5428 C CA . ASN B 1 182 ? -13.422 -35.688 -33.781 1 94.12 182 ASN B CA 1
ATOM 5429 C C . ASN B 1 182 ? -12.492 -36.25 -34.844 1 94.12 182 ASN B C 1
ATOM 5431 O O . ASN B 1 182 ? -12.125 -37.438 -34.812 1 94.12 182 ASN B O 1
ATOM 5435 N N . GLU B 1 183 ? -12.141 -35.469 -35.75 1 94.81 183 GLU B N 1
ATOM 5436 C CA . GLU B 1 183 ? -11.352 -35.875 -36.906 1 94.81 183 GLU B CA 1
ATOM 5437 C C . GLU B 1 183 ? -9.977 -36.375 -36.5 1 94.81 183 GLU B C 1
ATOM 5439 O O . GLU B 1 183 ? -9.469 -37.344 -37.062 1 94.81 183 GLU B O 1
ATOM 5444 N N . ASP B 1 184 ? -9.406 -35.781 -35.562 1 96.44 184 ASP B N 1
ATOM 5445 C CA . ASP B 1 184 ? -8.07 -36.156 -35.094 1 96.44 184 ASP B CA 1
ATOM 5446 C C . ASP B 1 184 ? -8.062 -37.562 -34.5 1 96.44 184 ASP B C 1
ATOM 5448 O O . ASP B 1 184 ? -7.156 -38.375 -34.781 1 96.44 184 ASP B O 1
ATOM 5452 N N . VAL B 1 185 ? -9.023 -37.844 -33.688 1 95.88 185 VAL B N 1
ATOM 5453 C CA . VAL B 1 185 ? -9.156 -39.125 -33.062 1 95.88 185 VAL B CA 1
ATOM 5454 C C . VAL B 1 185 ? -9.266 -40.219 -34.125 1 95.88 185 VAL B C 1
ATOM 5456 O O . VAL B 1 185 ? -8.586 -41.25 -34.031 1 95.88 185 VAL B O 1
ATOM 5459 N N . THR B 1 186 ? -10.047 -40 -35.125 1 93.31 186 THR B N 1
ATOM 5460 C CA . THR B 1 186 ? -10.242 -40.969 -36.188 1 93.31 186 THR B CA 1
ATOM 5461 C C . THR B 1 186 ? -8.961 -41.156 -37 1 93.31 186 THR B C 1
ATOM 5463 O O . THR B 1 186 ? -8.578 -42.281 -37.344 1 93.31 186 THR B O 1
ATOM 5466 N N . ARG B 1 187 ? -8.422 -40.062 -37.281 1 94.69 187 ARG B N 1
ATOM 5467 C CA . ARG B 1 187 ? -7.176 -40.062 -38.031 1 94.69 187 ARG B CA 1
ATOM 5468 C C . ARG B 1 187 ? -6.094 -40.844 -37.312 1 94.69 187 ARG B C 1
ATOM 5470 O O . ARG B 1 187 ? -5.383 -41.656 -37.906 1 94.69 187 ARG B O 1
ATOM 5477 N N . ILE B 1 188 ? -5.992 -40.656 -36.062 1 95.06 188 ILE B N 1
ATOM 5478 C CA . ILE B 1 188 ? -4.961 -41.312 -35.25 1 95.06 188 ILE B CA 1
ATOM 5479 C C . ILE B 1 188 ? -5.234 -42.812 -35.156 1 95.06 188 ILE B C 1
ATOM 5481 O O . ILE B 1 188 ? -4.328 -43.625 -35.344 1 95.06 188 ILE B O 1
ATOM 5485 N N . LEU B 1 189 ? -6.414 -43.219 -34.875 1 92.38 189 LEU B N 1
ATOM 5486 C CA . LEU B 1 189 ? -6.762 -44.625 -34.75 1 92.38 189 LEU B CA 1
ATOM 5487 C C . LEU B 1 189 ? -6.484 -45.375 -36.062 1 92.38 189 LEU B C 1
ATOM 5489 O O . LEU B 1 189 ? -6 -46.5 -36.062 1 92.38 189 LEU B O 1
ATOM 5493 N N . LYS B 1 190 ? -6.777 -44.719 -37.156 1 89.81 190 LYS B N 1
ATOM 5494 C CA . LYS B 1 190 ? -6.516 -45.312 -38.469 1 89.81 190 LYS B CA 1
ATOM 5495 C C . LYS B 1 190 ? -5.02 -45.531 -38.688 1 89.81 190 LYS B C 1
ATOM 5497 O O . LYS B 1 190 ? -4.59 -46.562 -39.188 1 89.81 190 LYS B O 1
ATOM 5502 N N . ALA B 1 191 ? -4.328 -44.531 -38.344 1 89.94 191 ALA B N 1
ATOM 5503 C CA . ALA B 1 191 ? -2.883 -44.594 -38.531 1 89.94 191 ALA B CA 1
ATOM 5504 C C . ALA B 1 191 ? -2.246 -45.656 -37.656 1 89.94 191 ALA B C 1
ATOM 5506 O O . ALA B 1 191 ? -1.269 -46.312 -38.062 1 89.94 191 ALA B O 1
ATOM 5507 N N . LEU B 1 192 ? -2.756 -45.875 -36.469 1 88.62 192 LEU B N 1
ATOM 5508 C CA . LEU B 1 192 ? -2.154 -46.781 -35.5 1 88.62 192 LEU B CA 1
ATOM 5509 C C . LEU B 1 192 ? -2.502 -48.219 -35.844 1 88.62 192 LEU B C 1
ATOM 5511 O O . LEU B 1 192 ? -1.849 -49.156 -35.344 1 88.62 192 LEU B O 1
ATOM 5515 N N . GLN B 1 193 ? -3.445 -48.438 -36.594 1 81.12 193 GLN B N 1
ATOM 5516 C CA . GLN B 1 193 ? -3.779 -49.812 -37.031 1 81.12 193 GLN B CA 1
ATOM 5517 C C . GLN B 1 193 ? -2.637 -50.438 -37.844 1 81.12 193 GLN B C 1
ATOM 5519 O O . GLN B 1 193 ? -2.373 -51.625 -37.719 1 81.12 193 GLN B O 1
ATOM 5524 N N . ASP B 1 194 ? -1.946 -49.625 -38.562 1 74.88 194 ASP B N 1
ATOM 5525 C CA . ASP B 1 194 ? -0.899 -50.094 -39.438 1 74.88 194 ASP B CA 1
ATOM 5526 C C . ASP B 1 194 ? 0.486 -49.875 -38.844 1 74.88 194 ASP B C 1
ATOM 5528 O O . ASP B 1 194 ? 1.497 -50.25 -39.438 1 74.88 194 ASP B O 1
ATOM 5532 N N . ALA B 1 195 ? 0.451 -49.281 -37.719 1 75.31 195 ALA B N 1
ATOM 5533 C CA . ALA B 1 195 ? 1.743 -48.875 -37.156 1 75.31 195 ALA B CA 1
ATOM 5534 C C . ALA B 1 195 ? 2.408 -50.031 -36.438 1 75.31 195 ALA B C 1
ATOM 5536 O O . ALA B 1 195 ? 1.73 -50.812 -35.781 1 75.31 195 ALA B O 1
ATOM 5537 N N . PRO B 1 196 ? 3.674 -50.281 -36.75 1 70.94 196 PRO B N 1
ATOM 5538 C CA . PRO B 1 196 ? 4.426 -51.312 -36.031 1 70.94 196 PRO B CA 1
ATOM 5539 C C . PRO B 1 196 ? 4.652 -51 -34.562 1 70.94 196 PRO B C 1
ATOM 5541 O O . PRO B 1 196 ? 5.668 -50.406 -34.219 1 70.94 196 PRO B O 1
ATOM 5544 N N . LEU B 1 197 ? 3.643 -51.094 -33.75 1 71.69 197 LEU B N 1
ATOM 5545 C CA . LEU B 1 197 ? 3.805 -50.844 -32.312 1 71.69 197 LEU B CA 1
ATOM 5546 C C . LEU B 1 197 ? 4.176 -52.125 -31.578 1 71.69 197 LEU B C 1
ATOM 5548 O O . LEU B 1 197 ? 3.73 -53.219 -31.938 1 71.69 197 LEU B O 1
ATOM 5552 N N . ASP B 1 198 ? 5.422 -52.281 -31.266 1 59.41 198 ASP B N 1
ATOM 5553 C CA . ASP B 1 198 ? 5.992 -53.469 -30.594 1 59.41 198 ASP B CA 1
ATOM 5554 C C . ASP B 1 198 ? 5 -54.062 -29.609 1 59.41 198 ASP B C 1
ATOM 5556 O O . ASP B 1 198 ? 4.938 -53.625 -28.453 1 59.41 198 ASP B O 1
ATOM 5560 N N . GLY B 1 199 ? 4.23 -55.062 -30.031 1 60.19 199 GLY B N 1
ATOM 5561 C CA . GLY B 1 199 ? 3.441 -55.906 -29.125 1 60.19 199 GLY B CA 1
ATOM 5562 C C . GLY B 1 199 ? 2.35 -55.125 -28.406 1 60.19 199 GLY B C 1
ATOM 5563 O O . GLY B 1 199 ? 1.48 -55.688 -27.766 1 60.19 199 GLY B O 1
ATOM 5564 N N . GLN B 1 200 ? 2.469 -53.875 -28.188 1 61.31 200 GLN B N 1
ATOM 5565 C CA . GLN B 1 200 ? 1.556 -53.062 -27.406 1 61.31 200 GLN B CA 1
ATOM 5566 C C . GLN B 1 200 ? 0.316 -52.688 -28.219 1 61.31 200 GLN B C 1
ATOM 5568 O O . GLN B 1 200 ? -0.591 -52.031 -27.719 1 61.31 200 GLN B O 1
ATOM 5573 N N . SER B 1 201 ? 0.225 -53.312 -29.375 1 66 201 SER B N 1
ATOM 5574 C CA . SER B 1 201 ? -0.724 -52.938 -30.422 1 66 201 SER B CA 1
ATOM 5575 C C . SER B 1 201 ? -2.115 -53.469 -30.125 1 66 201 SER B C 1
ATOM 5577 O O . SER B 1 201 ? -3.121 -52.844 -30.484 1 66 201 SER B O 1
ATOM 5579 N N . SER B 1 202 ? -2.176 -54.531 -29.328 1 75.06 202 SER B N 1
ATOM 5580 C CA . SER B 1 202 ? -3.49 -55.156 -29.203 1 75.06 202 SER B CA 1
ATOM 5581 C C . SER B 1 202 ? -4.438 -54.25 -28.391 1 75.06 202 SER B C 1
ATOM 5583 O O . SER B 1 202 ? -5.613 -54.125 -28.75 1 75.06 202 SER B O 1
ATOM 5585 N N . LYS B 1 203 ? -3.947 -53.625 -27.328 1 81.06 203 LYS B N 1
ATOM 5586 C CA . LYS B 1 203 ? -4.793 -52.781 -26.5 1 81.06 203 LYS B CA 1
ATOM 5587 C C . LYS B 1 203 ? -5.262 -51.562 -27.281 1 81.06 203 LYS B C 1
ATOM 5589 O O . LYS B 1 203 ? -6.398 -51.094 -27.109 1 81.06 203 LYS B O 1
ATOM 5594 N N . ILE B 1 204 ? -4.48 -51.094 -28.156 1 80.69 204 ILE B N 1
ATOM 5595 C CA . ILE B 1 204 ? -4.82 -49.906 -28.922 1 80.69 204 ILE B CA 1
ATOM 5596 C C . ILE B 1 204 ? -5.824 -50.281 -30.016 1 80.69 204 ILE B C 1
ATOM 5598 O O . ILE B 1 204 ? -6.738 -49.5 -30.312 1 80.69 204 ILE B O 1
ATOM 5602 N N . ARG B 1 205 ? -5.688 -51.438 -30.516 1 76.12 205 ARG B N 1
ATOM 5603 C CA . ARG B 1 205 ? -6.543 -51.875 -31.609 1 76.12 205 ARG B CA 1
ATOM 5604 C C . ARG B 1 205 ? -7.977 -52.094 -31.125 1 76.12 205 ARG B C 1
ATOM 5606 O O . ARG B 1 205 ? -8.922 -52 -31.906 1 76.12 205 ARG B O 1
ATOM 5613 N N . THR B 1 206 ? -8.094 -52.344 -29.844 1 80.5 206 THR B N 1
ATOM 5614 C CA . THR B 1 206 ? -9.422 -52.594 -29.297 1 80.5 206 THR B CA 1
ATOM 5615 C C . THR B 1 206 ? -10.047 -51.312 -28.766 1 80.5 206 THR B C 1
ATOM 5617 O O . THR B 1 206 ? -11.195 -51.312 -28.328 1 80.5 206 THR B O 1
ATOM 5620 N N . LEU B 1 207 ? -9.289 -50.281 -28.844 1 87.06 207 LEU B N 1
ATOM 5621 C CA . LEU B 1 207 ? -9.805 -49 -28.359 1 87.06 207 LEU B CA 1
ATOM 5622 C C . LEU B 1 207 ? -10.766 -48.375 -29.359 1 87.06 207 LEU B C 1
ATOM 5624 O O . LEU B 1 207 ? -10.406 -48.188 -30.531 1 87.06 207 LEU B O 1
ATOM 5628 N N . ASP B 1 208 ? -12.031 -48.156 -28.922 1 89.81 208 ASP B N 1
ATOM 5629 C CA . ASP B 1 208 ? -12.984 -47.562 -29.844 1 89.81 208 ASP B CA 1
ATOM 5630 C C . ASP B 1 208 ? -12.812 -46.031 -29.875 1 89.81 208 ASP B C 1
ATOM 5632 O O . ASP B 1 208 ? -12.219 -45.469 -28.969 1 89.81 208 ASP B O 1
ATOM 5636 N N . ALA B 1 209 ? -13.367 -45.438 -30.875 1 94.38 209 ALA B N 1
ATOM 5637 C CA . ALA B 1 209 ? -13.18 -44 -31.141 1 94.38 209 ALA B CA 1
ATOM 5638 C C . ALA B 1 209 ? -13.805 -43.156 -30.031 1 94.38 209 ALA B C 1
ATOM 5640 O O . ALA B 1 209 ? -13.234 -42.156 -29.625 1 94.38 209 ALA B O 1
ATOM 5641 N N . LYS B 1 210 ? -14.883 -43.562 -29.562 1 94.81 210 LYS B N 1
ATOM 5642 C CA . LYS B 1 210 ? -15.578 -42.812 -28.516 1 94.81 210 LYS B CA 1
ATOM 5643 C C . LYS B 1 210 ? -14.805 -42.844 -27.203 1 94.81 210 LYS B C 1
ATOM 5645 O O . LYS B 1 210 ? -14.695 -41.844 -26.5 1 94.81 210 LYS B O 1
ATOM 5650 N N . GLY B 1 211 ? -14.359 -44.031 -26.906 1 93.62 211 GLY B N 1
ATOM 5651 C CA . GLY B 1 211 ? -13.539 -44.188 -25.719 1 93.62 211 GLY B CA 1
ATOM 5652 C C . GLY B 1 211 ? -12.25 -43.406 -25.766 1 93.62 211 GLY B C 1
ATOM 5653 O O . GLY B 1 211 ? -11.836 -42.812 -24.766 1 93.62 211 GLY B O 1
ATOM 5654 N N . PHE B 1 212 ? -11.641 -43.406 -26.953 1 95.81 212 PHE B N 1
ATOM 5655 C CA . PHE B 1 212 ? -10.414 -42.625 -27.141 1 95.81 212 PHE B CA 1
ATOM 5656 C C . PHE B 1 212 ? -10.68 -41.156 -26.984 1 95.81 212 PHE B C 1
ATOM 5658 O O . PHE B 1 212 ? -9.938 -40.438 -26.281 1 95.81 212 PHE B O 1
ATOM 5665 N N . GLN B 1 213 ? -11.742 -40.688 -27.562 1 96.44 213 GLN B N 1
ATOM 5666 C CA . GLN B 1 213 ? -12.141 -39.312 -27.453 1 96.44 213 GLN B CA 1
ATOM 5667 C C . GLN B 1 213 ? -12.359 -38.906 -26 1 96.44 213 GLN B C 1
ATOM 5669 O O . GLN B 1 213 ? -11.914 -37.844 -25.562 1 96.44 213 GLN B O 1
ATOM 5674 N N . ARG B 1 214 ? -13 -39.688 -25.25 1 96.38 214 ARG B N 1
ATOM 5675 C CA . ARG B 1 214 ? -13.281 -39.438 -23.844 1 96.38 214 ARG B CA 1
ATOM 5676 C C . ARG B 1 214 ? -11.992 -39.312 -23.031 1 96.38 214 ARG B C 1
ATOM 5678 O O . ARG B 1 214 ? -11.875 -38.438 -22.172 1 96.38 214 ARG B O 1
ATOM 5685 N N . LEU B 1 215 ? -11.062 -40.188 -23.328 1 96.62 215 LEU B N 1
ATOM 5686 C CA . LEU B 1 215 ? -9.789 -40.156 -22.609 1 96.62 215 LEU B CA 1
ATOM 5687 C C . LEU B 1 215 ? -8.992 -38.906 -22.969 1 96.62 215 LEU B C 1
ATOM 5689 O O . LEU B 1 215 ? -8.375 -38.312 -22.094 1 96.62 215 LEU B O 1
ATOM 5693 N N . VAL B 1 216 ? -9.016 -38.531 -24.219 1 97.31 216 VAL B N 1
ATOM 5694 C CA . VAL B 1 216 ? -8.305 -37.344 -24.656 1 97.31 216 VAL B CA 1
ATOM 5695 C C . VAL B 1 216 ? -8.875 -36.094 -23.953 1 97.31 216 VAL B C 1
ATOM 5697 O O . VAL B 1 216 ? -8.117 -35.281 -23.438 1 97.31 216 VAL B O 1
ATOM 5700 N N . SER B 1 217 ? -10.148 -36.031 -23.906 1 96.75 217 SER B N 1
ATOM 5701 C CA . SER B 1 217 ? -10.805 -34.906 -23.25 1 96.75 217 SER B CA 1
ATOM 5702 C C . SER B 1 217 ? -10.516 -34.875 -21.75 1 96.75 217 SER B C 1
ATOM 5704 O O . SER B 1 217 ? -10.305 -33.812 -21.156 1 96.75 217 SER B O 1
ATOM 5706 N N . ALA B 1 218 ? -10.539 -36.062 -21.172 1 97.25 218 ALA B N 1
ATOM 5707 C CA . ALA B 1 218 ? -10.234 -36.156 -19.75 1 97.25 218 ALA B CA 1
ATOM 5708 C C . ALA B 1 218 ? -8.828 -35.625 -19.438 1 97.25 218 ALA B C 1
ATOM 5710 O O . ALA B 1 218 ? -8.625 -34.906 -18.469 1 97.25 218 ALA B O 1
ATOM 5711 N N . TRP B 1 219 ? -7.883 -35.969 -20.266 1 97.5 219 TRP B N 1
ATOM 5712 C CA . TRP B 1 219 ? -6.508 -35.531 -20.078 1 97.5 219 TRP B CA 1
ATOM 5713 C C . TRP B 1 219 ? -6.395 -34.031 -20.344 1 97.5 219 TRP B C 1
ATOM 5715 O O . TRP B 1 219 ? -5.699 -33.312 -19.609 1 97.5 219 TRP B O 1
ATOM 5725 N N . ARG B 1 220 ? -7.07 -33.562 -21.297 1 96.44 220 ARG B N 1
ATOM 5726 C CA . ARG B 1 220 ? -6.984 -32.188 -21.703 1 96.44 220 ARG B CA 1
ATOM 5727 C C . ARG B 1 220 ? -7.406 -31.25 -20.562 1 96.44 220 ARG B C 1
ATOM 5729 O O . ARG B 1 220 ? -6.766 -30.219 -20.328 1 96.44 220 ARG B O 1
ATOM 5736 N N . TYR B 1 221 ? -8.391 -31.625 -19.859 1 96.44 221 TYR B N 1
ATOM 5737 C CA . TYR B 1 221 ? -9 -30.672 -18.938 1 96.44 221 TYR B CA 1
ATOM 5738 C C . TYR B 1 221 ? -8.578 -30.953 -17.5 1 96.44 221 TYR B C 1
ATOM 5740 O O . TYR B 1 221 ? -8.883 -30.172 -16.594 1 96.44 221 TYR B O 1
ATOM 5748 N N . ASN B 1 222 ? -7.809 -32.062 -17.25 1 97.12 222 ASN B N 1
ATOM 5749 C CA . ASN B 1 222 ? -7.582 -32.438 -15.852 1 97.12 222 ASN B CA 1
ATOM 5750 C C . ASN B 1 222 ? -6.102 -32.656 -15.562 1 97.12 222 ASN B C 1
ATOM 5752 O O . ASN B 1 222 ? -5.711 -32.844 -14.406 1 97.12 222 ASN B O 1
ATOM 5756 N N . SER B 1 223 ? -5.301 -32.656 -16.547 1 97.19 223 SER B N 1
ATOM 5757 C CA . SER B 1 223 ? -3.889 -32.969 -16.359 1 97.19 223 SER B CA 1
ATOM 5758 C C . SER B 1 223 ? -3.08 -31.703 -16.094 1 97.19 223 SER B C 1
ATOM 5760 O O . SER B 1 223 ? -3.598 -30.594 -16.219 1 97.19 223 SER B O 1
ATOM 5762 N N . PHE B 1 224 ? -1.867 -31.891 -15.641 1 95.88 224 PHE B N 1
ATOM 5763 C CA . PHE B 1 224 ? -0.895 -30.828 -15.398 1 95.88 224 PHE B CA 1
ATOM 5764 C C . PHE B 1 224 ? 0.334 -31.016 -16.281 1 95.88 224 PHE B C 1
ATOM 5766 O O . PHE B 1 224 ? 0.667 -32.125 -16.672 1 95.88 224 PHE B O 1
ATOM 5773 N N . GLY B 1 225 ? 0.917 -29.906 -16.609 1 94.12 225 GLY B N 1
ATOM 5774 C CA . GLY B 1 225 ? 2.207 -30 -17.266 1 94.12 225 GLY B CA 1
ATOM 5775 C C . GLY B 1 225 ? 3.297 -30.562 -16.375 1 94.12 225 GLY B C 1
ATOM 5776 O O . GLY B 1 225 ? 3.426 -30.156 -15.211 1 94.12 225 GLY B O 1
ATOM 5777 N N . HIS B 1 226 ? 3.969 -31.5 -16.906 1 94.06 226 HIS B N 1
ATOM 5778 C CA . HIS B 1 226 ? 5.109 -32.062 -16.188 1 94.06 226 HIS B CA 1
ATOM 5779 C C . HIS B 1 226 ? 6.34 -31.172 -16.328 1 94.06 226 HIS B C 1
ATOM 5781 O O . HIS B 1 226 ? 6.445 -30.406 -17.297 1 94.06 226 HIS B O 1
ATOM 5787 N N . HIS B 1 227 ? 7.273 -31.203 -15.422 1 88.38 227 HIS B N 1
ATOM 5788 C CA . HIS B 1 227 ? 8.461 -30.359 -15.453 1 88.38 227 HIS B CA 1
ATOM 5789 C C . HIS B 1 227 ? 9.406 -30.781 -16.578 1 88.38 227 HIS B C 1
ATOM 5791 O O . HIS B 1 227 ? 10.273 -30.016 -16.984 1 88.38 227 HIS B O 1
ATOM 5797 N N . LYS B 1 228 ? 9.203 -32 -17.078 1 88.75 228 LYS B N 1
ATOM 5798 C CA . LYS B 1 228 ? 9.945 -32.438 -18.266 1 88.75 228 LYS B CA 1
ATOM 5799 C C . LYS B 1 228 ? 9.211 -32.031 -19.531 1 88.75 228 LYS B C 1
ATOM 5801 O O . LYS B 1 228 ? 7.98 -31.984 -19.562 1 88.75 228 LYS B O 1
ATOM 5806 N N . GLU B 1 229 ? 9.938 -31.938 -20.516 1 89.12 229 GLU B N 1
ATOM 5807 C CA . GLU B 1 229 ? 9.398 -31.422 -21.781 1 89.12 229 GLU B CA 1
ATOM 5808 C C . GLU B 1 229 ? 8.328 -32.375 -22.328 1 89.12 229 GLU B C 1
ATOM 5810 O O . GLU B 1 229 ? 8.477 -33.594 -22.281 1 89.12 229 GLU B O 1
ATOM 5815 N N . ASP B 1 230 ? 7.273 -31.812 -22.781 1 92.44 230 ASP B N 1
ATOM 5816 C CA . ASP B 1 230 ? 6.172 -32.469 -23.469 1 92.44 230 ASP B CA 1
ATOM 5817 C C . ASP B 1 230 ? 5.512 -33.531 -22.578 1 92.44 230 ASP B C 1
ATOM 5819 O O . ASP B 1 230 ? 4.934 -34.5 -23.078 1 92.44 230 ASP B O 1
ATOM 5823 N N . GLY B 1 231 ? 5.734 -33.344 -21.359 1 95.44 231 GLY B N 1
ATOM 5824 C CA . GLY B 1 231 ? 5.16 -34.281 -20.406 1 95.44 231 GLY B CA 1
ATOM 5825 C C . GLY B 1 231 ? 3.871 -33.781 -19.781 1 95.44 231 GLY B C 1
ATOM 5826 O O . GLY B 1 231 ? 3.701 -32.594 -19.562 1 95.44 231 GLY B O 1
ATOM 5827 N N . LEU B 1 232 ? 2.953 -34.781 -19.5 1 97.75 232 LEU B N 1
ATOM 5828 C CA . LEU B 1 232 ? 1.74 -34.5 -18.734 1 97.75 232 LEU B CA 1
ATOM 5829 C C . LEU B 1 232 ? 1.663 -35.438 -17.516 1 97.75 232 LEU B C 1
ATOM 5831 O O . LEU B 1 232 ? 2.225 -36.531 -17.516 1 97.75 232 LEU B O 1
ATOM 5835 N N . VAL B 1 233 ? 1.059 -34.969 -16.516 1 98.12 233 VAL B N 1
ATOM 5836 C CA . VAL B 1 233 ? 0.844 -35.781 -15.328 1 98.12 233 VAL B CA 1
ATOM 5837 C C . VAL B 1 233 ? -0.602 -35.625 -14.859 1 98.12 233 VAL B C 1
ATOM 5839 O O . VAL B 1 233 ? -1.171 -34.531 -14.914 1 98.12 233 VAL B O 1
ATOM 5842 N N . LEU B 1 234 ? -1.227 -36.688 -14.5 1 98.44 234 LEU B N 1
ATOM 5843 C CA . LEU B 1 234 ? -2.609 -36.688 -14.039 1 98.44 234 LEU B CA 1
ATOM 5844 C C . LEU B 1 234 ? -2.709 -37.312 -12.641 1 98.44 234 LEU B C 1
ATOM 5846 O O . LEU B 1 234 ? -2.076 -38.312 -12.359 1 98.44 234 LEU B O 1
ATOM 5850 N N . TYR B 1 235 ? -3.426 -36.688 -11.82 1 98.19 235 TYR B N 1
ATOM 5851 C CA . TYR B 1 235 ? -3.709 -37.156 -10.469 1 98.19 235 TYR B CA 1
ATOM 5852 C C . TYR B 1 235 ? -5.191 -37.438 -10.297 1 98.19 235 TYR B C 1
ATOM 5854 O O . TYR B 1 235 ? -6.012 -37.094 -11.141 1 98.19 235 TYR B O 1
ATOM 5862 N N . ASN B 1 236 ? -5.531 -38.156 -9.25 1 97.5 236 ASN B N 1
ATOM 5863 C CA . ASN B 1 236 ? -6.926 -38.5 -9.016 1 97.5 236 ASN B CA 1
ATOM 5864 C C . ASN B 1 236 ? -7.66 -37.438 -8.227 1 97.5 236 ASN B C 1
ATOM 5866 O O . ASN B 1 236 ? -8.312 -36.562 -8.812 1 97.5 236 ASN B O 1
ATOM 5870 N N . ARG B 1 237 ? -7.379 -37.219 -6.977 1 97.62 237 ARG B N 1
ATOM 5871 C CA . ARG B 1 237 ? -8.102 -36.281 -6.129 1 97.62 237 ARG B CA 1
ATOM 5872 C C . ARG B 1 237 ? -7.684 -34.844 -6.41 1 97.62 237 ARG B C 1
ATOM 5874 O O . ARG B 1 237 ? -8.508 -33.938 -6.383 1 97.62 237 ARG B O 1
ATOM 5881 N N . ILE B 1 238 ? -6.434 -34.625 -6.727 1 97.88 238 ILE B N 1
ATOM 5882 C CA . ILE B 1 238 ? -5.938 -33.281 -7.051 1 97.88 238 ILE B CA 1
ATOM 5883 C C . ILE B 1 238 ? -6.754 -32.688 -8.195 1 97.88 238 ILE B C 1
ATOM 5885 O O . ILE B 1 238 ? -7.062 -31.5 -8.195 1 97.88 238 ILE B O 1
ATOM 5889 N N . SER B 1 239 ? -7.121 -33.531 -9.141 1 96.88 239 SER B N 1
ATOM 5890 C CA . SER B 1 239 ? -7.836 -33.094 -10.328 1 96.88 239 SER B CA 1
ATOM 5891 C C . SER B 1 239 ? -9.258 -32.656 -9.977 1 96.88 239 SER B C 1
ATOM 5893 O O . SER B 1 239 ? -9.977 -32.125 -10.828 1 96.88 239 SER B O 1
ATOM 5895 N N . MET B 1 240 ? -9.664 -32.938 -8.758 1 96.75 240 MET B N 1
ATOM 5896 C CA . MET B 1 240 ? -10.992 -32.531 -8.312 1 96.75 240 MET B CA 1
ATOM 5897 C C . MET B 1 240 ? -10.977 -31.141 -7.711 1 96.75 240 MET B C 1
ATOM 5899 O O . MET B 1 240 ? -12.031 -30.578 -7.379 1 96.75 240 MET B O 1
ATOM 5903 N N . CYS B 1 241 ? -9.844 -30.516 -7.598 1 97.62 241 CYS B N 1
ATOM 5904 C CA . CYS B 1 241 ? -9.742 -29.141 -7.102 1 97.62 241 CYS B CA 1
ATOM 5905 C C . CYS B 1 241 ? -10.281 -28.156 -8.125 1 97.62 241 CYS B C 1
ATOM 5907 O O . CYS B 1 241 ? -9.812 -28.125 -9.266 1 97.62 241 CYS B O 1
ATOM 5909 N N . ALA B 1 242 ? -11.18 -27.344 -7.703 1 97.06 242 ALA B N 1
ATOM 5910 C CA . ALA B 1 242 ? -11.648 -26.266 -8.562 1 97.06 242 ALA B CA 1
ATOM 5911 C C . ALA B 1 242 ? -10.617 -25.141 -8.648 1 97.06 242 ALA B C 1
ATOM 5913 O O . ALA B 1 242 ? -9.719 -25.047 -7.805 1 97.06 242 ALA B O 1
ATOM 5914 N N . HIS B 1 243 ? -10.805 -24.375 -9.641 1 97.5 243 HIS B N 1
ATOM 5915 C CA . HIS B 1 243 ? -9.961 -23.203 -9.789 1 97.5 243 HIS B CA 1
ATOM 5916 C C . HIS B 1 243 ? -10.43 -22.062 -8.891 1 97.5 243 HIS B C 1
ATOM 5918 O O . HIS B 1 243 ? -11.633 -21.891 -8.68 1 97.5 243 HIS B O 1
ATOM 5924 N N . SER B 1 244 ? -9.477 -21.344 -8.391 1 98.06 244 SER B N 1
ATOM 5925 C CA . SER B 1 244 ? -9.688 -20.016 -7.848 1 98.06 244 SER B CA 1
ATOM 5926 C C . SER B 1 244 ? -8.516 -19.094 -8.172 1 98.06 244 SER B C 1
ATOM 5928 O O . SER B 1 244 ? -7.363 -19.531 -8.188 1 98.06 244 SER B O 1
ATOM 5930 N N . CYS B 1 245 ? -8.844 -17.781 -8.445 1 98.06 245 CYS B N 1
ATOM 5931 C CA . CYS B 1 245 ? -7.777 -16.812 -8.625 1 98.06 245 CYS B CA 1
ATOM 5932 C C . CYS B 1 245 ? -7.168 -16.406 -7.289 1 98.06 245 CYS B C 1
ATOM 5934 O O . CYS B 1 245 ? -6.176 -15.68 -7.246 1 98.06 245 CYS B O 1
ATOM 5936 N N . ASP B 1 246 ? -7.805 -16.734 -6.289 1 97.44 246 ASP B N 1
ATOM 5937 C CA . ASP B 1 246 ? -7.301 -16.703 -4.922 1 97.44 246 ASP B CA 1
ATOM 5938 C C . ASP B 1 246 ? -7.402 -18.078 -4.266 1 97.44 246 ASP B C 1
ATOM 5940 O O . ASP B 1 246 ? -8.18 -18.266 -3.328 1 97.44 246 ASP B O 1
ATOM 5944 N N . PRO B 1 247 ? -6.559 -18.938 -4.684 1 98.06 247 PRO B N 1
ATOM 5945 C CA . PRO B 1 247 ? -6.719 -20.344 -4.293 1 98.06 247 PRO B CA 1
ATOM 5946 C C . PRO B 1 247 ? -6.434 -20.578 -2.812 1 98.06 247 PRO B C 1
ATOM 5948 O O . PRO B 1 247 ? -5.531 -19.953 -2.246 1 98.06 247 PRO B O 1
ATOM 5951 N N . THR B 1 248 ? -7.133 -21.531 -2.234 1 98 248 THR B N 1
ATOM 5952 C CA . THR B 1 248 ? -6.957 -21.875 -0.828 1 98 248 THR B CA 1
ATOM 5953 C C . THR B 1 248 ? -5.73 -22.766 -0.636 1 98 248 THR B C 1
ATOM 5955 O O . THR B 1 248 ? -5.23 -22.906 0.482 1 98 248 THR B O 1
ATOM 5958 N N . CYS B 1 249 ? -5.227 -23.312 -1.797 1 98.38 249 CYS B N 1
ATOM 5959 C CA . CYS B 1 249 ? -4.094 -24.234 -1.697 1 98.38 249 CYS B CA 1
ATOM 5960 C C . CYS B 1 249 ? -3.004 -23.859 -2.697 1 98.38 249 CYS B C 1
ATOM 5962 O O . CYS B 1 249 ? -3.23 -23.062 -3.598 1 98.38 249 CYS B O 1
ATOM 5964 N N . CYS B 1 250 ? -1.871 -24.344 -2.395 1 97.19 250 CYS B N 1
ATOM 5965 C CA . CYS B 1 250 ? -0.712 -24.328 -3.279 1 97.19 250 CYS B CA 1
ATOM 5966 C C . CYS B 1 250 ? -0.078 -25.719 -3.363 1 97.19 250 CYS B C 1
ATOM 5968 O O . CYS B 1 250 ? -0.567 -26.672 -2.748 1 97.19 250 CYS B O 1
ATOM 5970 N N . TRP B 1 251 ? 0.926 -25.797 -4.23 1 95.88 251 TRP B N 1
ATOM 5971 C CA . TRP B 1 251 ? 1.449 -27.156 -4.41 1 95.88 251 TRP B CA 1
ATOM 5972 C C . TRP B 1 251 ? 2.92 -27.125 -4.809 1 95.88 251 TRP B C 1
ATOM 5974 O O . TRP B 1 251 ? 3.428 -26.078 -5.242 1 95.88 251 TRP B O 1
ATOM 5984 N N . SER B 1 252 ? 3.602 -28.172 -4.551 1 93.5 252 SER B N 1
ATOM 5985 C CA . SER B 1 252 ? 4.961 -28.484 -4.984 1 93.5 252 SER B CA 1
ATOM 5986 C C . SER B 1 252 ? 5.117 -29.969 -5.305 1 93.5 252 SER B C 1
ATOM 5988 O O . SER B 1 252 ? 4.242 -30.766 -4.98 1 93.5 252 SER B O 1
ATOM 5990 N N . TYR B 1 253 ? 6.145 -30.25 -5.988 1 92.25 253 TYR B N 1
ATOM 5991 C CA . TYR B 1 253 ? 6.43 -31.656 -6.27 1 92.25 253 TYR B CA 1
ATOM 5992 C C . TYR B 1 253 ? 7 -32.344 -5.043 1 92.25 253 TYR B C 1
ATOM 5994 O O . TYR B 1 253 ? 7.812 -31.766 -4.312 1 92.25 253 TYR B O 1
ATOM 6002 N N . GLY B 1 254 ? 6.496 -33.531 -4.816 1 91.25 254 GLY B N 1
ATOM 6003 C CA . GLY B 1 254 ? 7.105 -34.406 -3.842 1 91.25 254 GLY B CA 1
ATOM 6004 C C . GLY B 1 254 ? 7.922 -35.531 -4.477 1 91.25 254 GLY B C 1
ATOM 6005 O O . GLY B 1 254 ? 8.43 -35.375 -5.59 1 91.25 254 GLY B O 1
ATOM 6006 N N . ASP B 1 255 ? 8.047 -36.656 -3.703 1 87.38 255 ASP B N 1
ATOM 6007 C CA . ASP B 1 255 ? 8.773 -37.812 -4.199 1 87.38 255 ASP B CA 1
ATOM 6008 C C . ASP B 1 255 ? 8.047 -38.438 -5.379 1 87.38 255 ASP B C 1
ATOM 6010 O O . ASP B 1 255 ? 6.816 -38.531 -5.379 1 87.38 255 ASP B O 1
ATOM 6014 N N . GLU B 1 256 ? 8.875 -38.844 -6.406 1 91.19 256 GLU B N 1
ATOM 6015 C CA . GLU B 1 256 ? 8.352 -39.562 -7.562 1 91.19 256 GLU B CA 1
ATOM 6016 C C . GLU B 1 256 ? 7.195 -38.812 -8.203 1 91.19 256 GLU B C 1
ATOM 6018 O O . GLU B 1 256 ? 6.137 -39.375 -8.477 1 91.19 256 GLU B O 1
ATOM 6023 N N . ASP B 1 257 ? 7.254 -37.562 -8.344 1 94.25 257 ASP B N 1
ATOM 6024 C CA . ASP B 1 257 ? 6.324 -36.656 -9.016 1 94.25 257 ASP B CA 1
ATOM 6025 C C . ASP B 1 257 ? 5.008 -36.562 -8.25 1 94.25 257 ASP B C 1
ATOM 6027 O O . ASP B 1 257 ? 3.963 -36.25 -8.836 1 94.25 257 ASP B O 1
ATOM 6031 N N . ALA B 1 258 ? 5.102 -36.875 -6.953 1 96.12 258 ALA B N 1
ATOM 6032 C CA . ALA B 1 258 ? 3.904 -36.719 -6.133 1 96.12 258 ALA B CA 1
ATOM 6033 C C . ALA B 1 258 ? 3.5 -35.25 -6.043 1 96.12 258 ALA B C 1
ATOM 6035 O O . ALA B 1 258 ? 4.344 -34.344 -6.168 1 96.12 258 ALA B O 1
ATOM 6036 N N . PHE B 1 259 ? 2.223 -35.062 -5.949 1 97.38 259 PHE B N 1
ATOM 6037 C CA . PHE B 1 259 ? 1.668 -33.719 -5.754 1 97.38 259 PHE B CA 1
ATOM 6038 C C . PHE B 1 259 ? 1.5 -33.438 -4.27 1 97.38 259 PHE B C 1
ATOM 6040 O O . PHE B 1 259 ? 0.66 -34.031 -3.598 1 97.38 259 PHE B O 1
ATOM 6047 N N . VAL B 1 260 ? 2.293 -32.531 -3.768 1 97 260 VAL B N 1
ATOM 6048 C CA . VAL B 1 260 ? 2.139 -32.094 -2.377 1 97 260 VAL B CA 1
ATOM 6049 C C . VAL B 1 260 ? 1.157 -30.938 -2.297 1 97 260 VAL B C 1
ATOM 6051 O O . VAL B 1 260 ? 1.509 -29.797 -2.611 1 97 260 VAL B O 1
ATOM 6054 N N . LEU B 1 261 ? -0.033 -31.219 -1.887 1 98.25 261 LEU B N 1
ATOM 6055 C CA . LEU B 1 261 ? -1.044 -30.188 -1.705 1 98.25 261 LEU B CA 1
ATOM 6056 C C . LEU B 1 261 ? -0.933 -29.547 -0.322 1 98.25 261 LEU B C 1
ATOM 6058 O O . LEU B 1 261 ? -1.002 -30.25 0.692 1 98.25 261 LEU B O 1
ATOM 6062 N N . ARG B 1 262 ? -0.747 -28.25 -0.321 1 97.31 262 ARG B N 1
ATOM 6063 C CA . ARG B 1 262 ? -0.592 -27.5 0.921 1 97.31 262 ARG B CA 1
ATOM 6064 C C . ARG B 1 262 ? -1.646 -26.406 1.034 1 97.31 262 ARG B C 1
ATOM 6066 O O . ARG B 1 262 ? -2.006 -25.781 0.036 1 97.31 262 ARG B O 1
ATOM 6073 N N . SER B 1 263 ? -2.07 -26.266 2.285 1 97.25 263 SER B N 1
ATOM 6074 C CA . SER B 1 263 ? -2.982 -25.141 2.496 1 97.25 263 SER B CA 1
ATOM 6075 C C . SER B 1 263 ? -2.236 -23.812 2.502 1 97.25 263 SER B C 1
ATOM 6077 O O . SER B 1 263 ? -1.241 -23.656 3.213 1 97.25 263 SER B O 1
ATOM 6079 N N . ARG B 1 264 ? -2.699 -22.859 1.761 1 96.25 264 ARG B N 1
ATOM 6080 C CA . ARG B 1 264 ? -2.092 -21.531 1.685 1 96.25 264 ARG B CA 1
ATOM 6081 C C . ARG B 1 264 ? -2.607 -20.641 2.801 1 96.25 264 ARG B C 1
ATOM 6083 O O . ARG B 1 264 ? -1.996 -19.609 3.107 1 96.25 264 ARG B O 1
ATOM 6090 N N . MET B 1 265 ? -3.67 -20.969 3.365 1 96.44 265 MET B N 1
ATOM 6091 C CA . MET B 1 265 ? -4.359 -20.188 4.395 1 96.44 265 MET B CA 1
ATOM 6092 C C . MET B 1 265 ? -5.055 -21.109 5.391 1 96.44 265 MET B C 1
ATOM 6094 O O . MET B 1 265 ? -5.156 -22.328 5.164 1 96.44 265 MET B O 1
ATOM 6098 N N . ALA B 1 266 ? -5.531 -20.516 6.43 1 94.06 266 ALA B N 1
ATOM 6099 C CA . ALA B 1 266 ? -6.309 -21.297 7.391 1 94.06 266 ALA B CA 1
ATOM 6100 C C . ALA B 1 266 ? -7.656 -21.703 6.805 1 94.06 266 ALA B C 1
ATOM 6102 O O . ALA B 1 266 ? -8.336 -20.891 6.172 1 94.06 266 ALA B O 1
ATOM 6103 N N . LEU B 1 267 ? -7.93 -23 6.953 1 96.75 267 LEU B N 1
ATOM 6104 C CA . LEU B 1 267 ? -9.211 -23.547 6.504 1 96.75 267 LEU B CA 1
ATOM 6105 C C . LEU B 1 267 ? -9.914 -24.281 7.637 1 96.75 267 LEU B C 1
ATOM 6107 O O . LEU B 1 267 ? -9.273 -25.016 8.398 1 96.75 267 LEU B O 1
ATOM 6111 N N . GLU B 1 268 ? -11.172 -24.062 7.727 1 95.38 268 GLU B N 1
ATOM 6112 C CA . GLU B 1 268 ? -11.992 -24.859 8.641 1 95.38 268 GLU B CA 1
ATOM 6113 C C . GLU B 1 268 ? -12.383 -26.188 8.008 1 95.38 268 GLU B C 1
ATOM 6115 O O . GLU B 1 268 ? -12.305 -26.344 6.785 1 95.38 268 GLU B O 1
ATOM 6120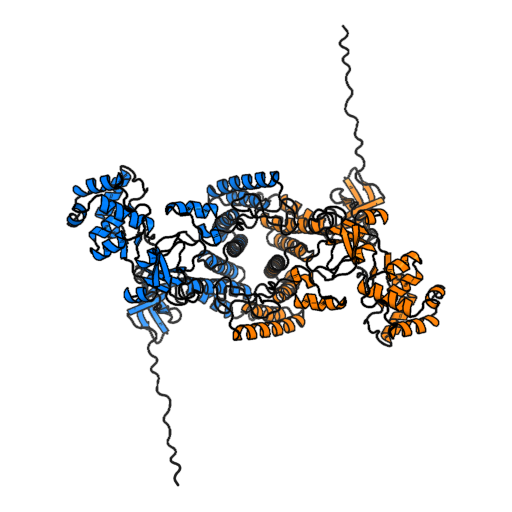 N N . LYS B 1 269 ? -12.75 -27.094 8.898 1 96.06 269 LYS B N 1
ATOM 6121 C CA . LYS B 1 269 ? -13.352 -28.312 8.367 1 96.06 269 LYS B CA 1
ATOM 6122 C C . LYS B 1 269 ? -14.477 -28 7.391 1 96.06 269 LYS B C 1
ATOM 6124 O O . LYS B 1 269 ? -15.312 -27.125 7.66 1 96.06 269 LYS B O 1
ATOM 6129 N N . GLY B 1 270 ? -14.375 -28.656 6.273 1 97.38 270 GLY B N 1
ATOM 6130 C CA . GLY B 1 270 ? -15.391 -28.406 5.262 1 97.38 270 GLY B CA 1
ATOM 6131 C C . GLY B 1 270 ? -14.992 -27.312 4.277 1 97.38 270 GLY B C 1
ATOM 6132 O O . GLY B 1 270 ? -15.727 -27.031 3.326 1 97.38 270 GLY B O 1
ATOM 6133 N N . GLY B 1 271 ? -13.836 -26.766 4.477 1 97.69 271 GLY B N 1
ATOM 6134 C CA . GLY B 1 271 ? -13.367 -25.75 3.537 1 97.69 271 GLY B CA 1
ATOM 6135 C C . GLY B 1 271 ? -13.047 -26.312 2.168 1 97.69 271 GLY B C 1
ATOM 6136 O O . GLY B 1 271 ? -12.531 -27.438 2.055 1 97.69 271 GLY B O 1
ATOM 6137 N N . GLU B 1 272 ? -13.312 -25.578 1.123 1 98.12 272 GLU B N 1
ATOM 6138 C CA . GLU B 1 272 ? -13.047 -26.016 -0.24 1 98.12 272 GLU B CA 1
ATOM 6139 C C . GLU B 1 272 ? -11.555 -25.938 -0.564 1 98.12 272 GLU B C 1
ATOM 6141 O O . GLU B 1 272 ? -10.891 -24.969 -0.229 1 98.12 272 GLU B O 1
ATOM 6146 N N . LEU B 1 273 ? -11.062 -26.984 -1.128 1 98.62 273 LEU B N 1
ATOM 6147 C CA . LEU B 1 273 ? -9.68 -27.016 -1.606 1 98.62 273 LEU B CA 1
ATOM 6148 C C . LEU B 1 273 ? -9.602 -26.609 -3.074 1 98.62 273 LEU B C 1
ATOM 6150 O O . LEU B 1 273 ? -10.117 -27.312 -3.947 1 98.62 273 LEU B O 1
ATOM 6154 N N . THR B 1 274 ? -8.984 -25.453 -3.303 1 98.5 274 THR B N 1
ATOM 6155 C CA . THR B 1 274 ? -8.867 -24.922 -4.66 1 98.5 274 THR B CA 1
ATOM 6156 C C . THR B 1 274 ? -7.406 -24.688 -5.031 1 98.5 274 THR B C 1
ATOM 6158 O O . THR B 1 274 ? -6.57 -24.453 -4.156 1 98.5 274 THR B O 1
ATOM 6161 N N . ILE B 1 275 ? -7.078 -24.781 -6.305 1 98.06 275 ILE B N 1
ATOM 6162 C CA . ILE B 1 275 ? -5.777 -24.406 -6.848 1 98.06 275 ILE B CA 1
ATOM 6163 C C . ILE B 1 275 ? -5.969 -23.453 -8.023 1 98.06 275 ILE B C 1
ATOM 6165 O O . ILE B 1 275 ? -7.082 -23.281 -8.523 1 98.06 275 ILE B O 1
ATOM 6169 N N . SER B 1 276 ? -4.961 -22.781 -8.383 1 97.81 276 SER B N 1
ATOM 6170 C CA . SER B 1 276 ? -5.039 -21.938 -9.57 1 97.81 276 SER B CA 1
ATOM 6171 C C . SER B 1 276 ? -4.672 -22.734 -10.828 1 97.81 276 SER B C 1
ATOM 6173 O O . SER B 1 276 ? -3.65 -23.422 -10.852 1 97.81 276 SER B O 1
ATOM 6175 N N . TYR B 1 277 ? -5.535 -22.656 -11.797 1 97.25 277 TYR B N 1
ATOM 6176 C CA . TYR B 1 277 ? -5.215 -23.266 -13.086 1 97.25 277 TYR B CA 1
ATOM 6177 C C . TYR B 1 277 ? -4.266 -22.375 -13.883 1 97.25 277 TYR B C 1
ATOM 6179 O O . TYR B 1 277 ? -3.701 -22.797 -14.891 1 97.25 277 TYR B O 1
ATOM 6187 N N . LEU B 1 278 ? -4.094 -21.141 -13.359 1 96.69 278 LEU B N 1
ATOM 6188 C CA . LEU B 1 278 ? -3.238 -20.156 -14.016 1 96.69 278 LEU B CA 1
ATOM 6189 C C . LEU B 1 278 ? -1.855 -20.125 -13.367 1 96.69 278 LEU B C 1
ATOM 6191 O O . LEU B 1 278 ? -1.707 -20.453 -12.195 1 96.69 278 LEU B O 1
ATOM 6195 N N . GLN B 1 279 ? -0.927 -19.688 -14.156 1 94.06 279 GLN B N 1
ATOM 6196 C CA . GLN B 1 279 ? 0.398 -19.453 -13.594 1 94.06 279 GLN B CA 1
ATOM 6197 C C . GLN B 1 279 ? 0.412 -18.172 -12.75 1 94.06 279 GLN B C 1
ATOM 6199 O O . GLN B 1 279 ? -0.467 -17.328 -12.883 1 94.06 279 GLN B O 1
ATOM 6204 N N . ASP B 1 280 ? 1.418 -18.031 -11.859 1 94 280 ASP B N 1
ATOM 6205 C CA . ASP B 1 280 ? 1.521 -16.891 -10.961 1 94 280 ASP B CA 1
ATOM 6206 C C . ASP B 1 280 ? 1.553 -15.578 -11.742 1 94 280 ASP B C 1
ATOM 6208 O O . ASP B 1 280 ? 0.961 -14.578 -11.32 1 94 280 ASP B O 1
ATOM 6212 N N . GLU B 1 281 ? 2.195 -15.578 -12.898 1 95.38 281 GLU B N 1
ATOM 6213 C CA . GLU B 1 281 ? 2.311 -14.359 -13.695 1 95.38 281 GLU B CA 1
ATOM 6214 C C . GLU B 1 281 ? 0.947 -13.898 -14.195 1 95.38 281 GLU B C 1
ATOM 6216 O O . GLU B 1 281 ? 0.683 -12.695 -14.281 1 95.38 281 GLU B O 1
ATOM 6221 N N . ASP B 1 282 ? 0.162 -14.867 -14.523 1 96.5 282 ASP B N 1
ATOM 6222 C CA . ASP B 1 282 ? -1.163 -14.555 -15.055 1 96.5 282 ASP B CA 1
ATOM 6223 C C . ASP B 1 282 ? -2.084 -14.039 -13.945 1 96.5 282 ASP B C 1
ATOM 6225 O O . ASP B 1 282 ? -2.982 -13.234 -14.203 1 96.5 282 ASP B O 1
ATOM 6229 N N . LEU B 1 283 ? -1.842 -14.531 -12.727 1 97.38 283 LEU B N 1
ATOM 6230 C CA . LEU B 1 283 ? -2.637 -14.07 -11.594 1 97.38 283 LEU B CA 1
ATOM 6231 C C . LEU B 1 283 ? -2.439 -12.578 -11.367 1 97.38 283 LEU B C 1
ATOM 6233 O O . LEU B 1 283 ? -3.246 -11.93 -10.688 1 97.38 283 LEU B O 1
ATOM 6237 N N . LEU B 1 284 ? -1.343 -11.977 -11.898 1 98.06 284 LEU B N 1
ATOM 6238 C CA . LEU B 1 284 ? -1.013 -10.57 -11.703 1 98.06 284 LEU B CA 1
ATOM 6239 C C . LEU B 1 284 ? -1.493 -9.734 -12.891 1 98.06 284 LEU B C 1
ATOM 6241 O O . LEU B 1 284 ? -1.157 -8.547 -12.992 1 98.06 284 LEU B O 1
ATOM 6245 N N . LYS B 1 285 ? -2.262 -10.328 -13.805 1 97.81 285 LYS B N 1
ATOM 6246 C CA . LYS B 1 285 ? -2.889 -9.594 -14.898 1 97.81 285 LYS B CA 1
ATOM 6247 C C . LYS B 1 285 ? -4.352 -9.281 -14.586 1 97.81 285 LYS B C 1
ATOM 6249 O O . LYS B 1 285 ? -4.902 -9.781 -13.609 1 97.81 285 LYS B O 1
ATOM 6254 N N . SER B 1 286 ? -4.988 -8.453 -15.359 1 96.56 286 SER B N 1
ATOM 6255 C CA . SER B 1 286 ? -6.34 -7.965 -15.109 1 96.56 286 SER B CA 1
ATOM 6256 C C . SER B 1 286 ? -7.34 -9.117 -15.062 1 96.56 286 SER B C 1
ATOM 6258 O O . SER B 1 286 ? -7.07 -10.203 -15.578 1 96.56 286 SER B O 1
ATOM 6260 N N . THR B 1 287 ? -8.469 -8.852 -14.469 1 96.69 287 THR B N 1
ATOM 6261 C CA . THR B 1 287 ? -9.555 -9.828 -14.406 1 96.69 287 THR B CA 1
ATOM 6262 C C . THR B 1 287 ? -9.938 -10.305 -15.797 1 96.69 287 THR B C 1
ATOM 6264 O O . THR B 1 287 ? -10.141 -11.5 -16.016 1 96.69 287 THR B O 1
ATOM 6267 N N . ALA B 1 288 ? -9.969 -9.398 -16.734 1 94.38 288 ALA B N 1
ATOM 6268 C CA . ALA B 1 288 ? -10.352 -9.734 -18.094 1 94.38 288 ALA B CA 1
ATOM 6269 C C . ALA B 1 288 ? -9.359 -10.719 -18.719 1 94.38 288 ALA B C 1
ATOM 6271 O O . ALA B 1 288 ? -9.758 -11.688 -19.375 1 94.38 288 ALA B O 1
ATOM 6272 N N . VAL B 1 289 ? -8.117 -10.484 -18.5 1 96.19 289 VAL B N 1
ATOM 6273 C CA . VAL B 1 289 ? -7.082 -11.352 -19.047 1 96.19 289 VAL B CA 1
ATOM 6274 C C . VAL B 1 289 ? -7.164 -12.734 -18.391 1 96.19 289 VAL B C 1
ATOM 6276 O O . VAL B 1 289 ? -7.066 -13.758 -19.078 1 96.19 289 VAL B O 1
ATOM 6279 N N . ARG B 1 290 ? -7.367 -12.781 -17.078 1 97.5 290 ARG B N 1
ATOM 6280 C CA . ARG B 1 290 ? -7.496 -14.055 -16.375 1 97.5 290 ARG B CA 1
ATOM 6281 C C . ARG B 1 290 ? -8.703 -14.836 -16.875 1 97.5 290 ARG B C 1
ATOM 6283 O O . ARG B 1 290 ? -8.609 -16.031 -17.141 1 97.5 290 ARG B O 1
ATOM 6290 N N . GLN B 1 291 ? -9.789 -14.148 -17.078 1 96.94 291 GLN B N 1
ATOM 6291 C CA . GLN B 1 291 ? -11.008 -14.781 -17.578 1 96.94 291 GLN B CA 1
ATOM 6292 C C . GLN B 1 291 ? -10.805 -15.336 -18.984 1 96.94 291 GLN B C 1
ATOM 6294 O O . GLN B 1 291 ? -11.273 -16.438 -19.297 1 96.94 291 GLN B O 1
ATOM 6299 N N . GLN B 1 292 ? -10.141 -14.594 -19.75 1 96.75 292 GLN B N 1
ATOM 6300 C CA . GLN B 1 292 ? -9.875 -15.047 -21.109 1 96.75 292 GLN B CA 1
ATOM 6301 C C . GLN B 1 292 ? -9.047 -16.328 -21.125 1 96.75 292 GLN B C 1
ATOM 6303 O O . GLN B 1 292 ? -9.344 -17.266 -21.875 1 96.75 292 GLN B O 1
ATOM 6308 N N . LYS B 1 293 ? -8.094 -16.359 -20.297 1 96.75 293 LYS B N 1
ATOM 6309 C CA . LYS B 1 293 ? -7.25 -17.547 -20.234 1 96.75 293 LYS B CA 1
ATOM 6310 C C . LYS B 1 293 ? -8.031 -18.75 -19.703 1 96.75 293 LYS B C 1
ATOM 6312 O O . LYS B 1 293 ? -7.809 -19.891 -20.125 1 96.75 293 LYS B O 1
ATOM 6317 N N . LEU B 1 294 ? -8.945 -18.547 -18.859 1 97.12 294 LEU B N 1
ATOM 6318 C CA . LEU B 1 294 ? -9.703 -19.609 -18.219 1 97.12 294 LEU B CA 1
ATOM 6319 C C . LEU B 1 294 ? -10.742 -20.188 -19.172 1 97.12 294 LEU B C 1
ATOM 6321 O O . LEU B 1 294 ? -11.289 -21.266 -18.922 1 97.12 294 LEU B O 1
ATOM 6325 N N . LEU B 1 295 ? -10.961 -19.5 -20.312 1 95.06 295 LEU B N 1
ATOM 6326 C CA . LEU B 1 295 ? -11.875 -20.016 -21.328 1 95.06 295 LEU B CA 1
ATOM 6327 C C . LEU B 1 295 ? -11.367 -21.344 -21.891 1 95.06 295 LEU B C 1
ATOM 6329 O O . LEU B 1 295 ? -12.148 -22.141 -22.422 1 95.06 295 LEU B O 1
ATOM 6333 N N . ASN B 1 296 ? -10.117 -21.578 -21.719 1 91.12 296 ASN B N 1
ATOM 6334 C CA . ASN B 1 296 ? -9.531 -22.828 -22.156 1 91.12 296 ASN B CA 1
ATOM 6335 C C . ASN B 1 296 ? -10.156 -24.016 -21.422 1 91.12 296 ASN B C 1
ATOM 6337 O O . ASN B 1 296 ? -10.148 -25.141 -21.938 1 91.12 296 ASN B O 1
ATOM 6341 N N . TRP B 1 297 ? -10.703 -23.844 -20.281 1 93.38 297 TRP B N 1
ATOM 6342 C CA . TRP B 1 297 ? -11.359 -24.891 -19.5 1 93.38 297 TRP B CA 1
ATOM 6343 C C . TRP B 1 297 ? -12.875 -24.812 -19.641 1 93.38 297 TRP B C 1
ATOM 6345 O O . TRP B 1 297 ? -13.609 -25.547 -18.984 1 93.38 297 TRP B O 1
ATOM 6355 N N . LYS B 1 298 ? -13.328 -23.812 -20.359 1 92.81 298 LYS B N 1
ATOM 6356 C CA . LYS B 1 298 ? -14.727 -23.641 -20.734 1 92.81 298 LYS B CA 1
ATOM 6357 C C . LYS B 1 298 ? -15.594 -23.281 -19.531 1 92.81 298 LYS B C 1
ATOM 6359 O O . LYS B 1 298 ? -16.672 -23.844 -19.359 1 92.81 298 LYS B O 1
ATOM 6364 N N . PHE B 1 299 ? -15.062 -22.453 -18.688 1 94.31 299 PHE B N 1
ATOM 6365 C CA . PHE B 1 299 ? -15.867 -21.906 -17.594 1 94.31 299 PHE B CA 1
ATOM 6366 C C . PHE B 1 299 ? -15.539 -20.438 -17.359 1 94.31 299 PHE B C 1
ATOM 6368 O O . PHE B 1 299 ? -14.516 -19.938 -17.844 1 94.31 299 PHE B O 1
ATOM 6375 N N . THR B 1 300 ? -16.453 -19.734 -16.688 1 95.38 300 THR B N 1
ATOM 6376 C CA . THR B 1 300 ? -16.234 -18.375 -16.188 1 95.38 300 THR B CA 1
ATOM 6377 C C . THR B 1 300 ? -16.031 -18.391 -14.68 1 95.38 300 THR B C 1
ATOM 6379 O O . THR B 1 300 ? -16.891 -18.875 -13.938 1 95.38 300 THR B O 1
ATOM 6382 N N . CYS B 1 301 ? -14.938 -17.938 -14.258 1 96.56 301 CYS B N 1
ATOM 6383 C CA . CYS B 1 301 ? -14.594 -17.969 -12.844 1 96.56 301 CYS B CA 1
ATOM 6384 C C . CYS B 1 301 ? -15.43 -16.984 -12.055 1 96.56 301 CYS B C 1
ATOM 6386 O O . CYS B 1 301 ? -15.578 -15.82 -12.453 1 96.56 301 CYS B O 1
ATOM 6388 N N . ALA B 1 302 ? -15.945 -17.422 -10.984 1 95.94 302 ALA B N 1
ATOM 6389 C CA . ALA B 1 302 ? -16.719 -16.578 -10.078 1 95.94 302 ALA B CA 1
ATOM 6390 C C . ALA B 1 302 ? -16.125 -16.562 -8.68 1 95.94 302 ALA B C 1
ATOM 6392 O O . ALA B 1 302 ? -16.844 -16.531 -7.684 1 95.94 302 ALA B O 1
ATOM 6393 N N . CYS B 1 303 ? -14.836 -16.703 -8.578 1 96.12 303 CYS B N 1
ATOM 6394 C CA . CYS B 1 303 ? -14.164 -16.625 -7.285 1 96.12 303 CYS B CA 1
ATOM 6395 C C . CYS B 1 303 ? -14.25 -15.211 -6.711 1 96.12 303 CYS B C 1
ATOM 6397 O O . CYS B 1 303 ? -14.633 -14.273 -7.41 1 96.12 303 CYS B O 1
ATOM 6399 N N . PRO B 1 304 ? -13.828 -15 -5.473 1 94.5 304 PRO B N 1
ATOM 6400 C CA . PRO B 1 304 ? -13.977 -13.695 -4.832 1 94.5 304 PRO B CA 1
ATOM 6401 C C . PRO B 1 304 ? -13.211 -12.594 -5.562 1 94.5 304 PRO B C 1
ATOM 6403 O O . PRO B 1 304 ? -13.672 -11.445 -5.613 1 94.5 304 PRO B O 1
ATOM 6406 N N . ARG B 1 305 ? -12.094 -12.867 -6.129 1 95.75 305 ARG B N 1
ATOM 6407 C CA . ARG B 1 305 ? -11.312 -11.867 -6.848 1 95.75 305 ARG B CA 1
ATOM 6408 C C . ARG B 1 305 ? -11.992 -11.469 -8.156 1 95.75 305 ARG B C 1
ATOM 6410 O O . ARG B 1 305 ? -11.992 -10.297 -8.531 1 95.75 305 ARG B O 1
ATOM 6417 N N . CYS B 1 306 ? -12.531 -12.445 -8.82 1 95.81 306 CYS B N 1
ATOM 6418 C CA . CYS B 1 306 ? -13.156 -12.18 -10.109 1 95.81 306 CYS B CA 1
ATOM 6419 C C . CYS B 1 306 ? -14.508 -11.492 -9.938 1 95.81 306 CYS B C 1
ATOM 6421 O O . CYS B 1 306 ? -15.031 -10.906 -10.883 1 95.81 306 CYS B O 1
ATOM 6423 N N . CYS B 1 307 ? -15.047 -11.562 -8.742 1 95.44 307 CYS B N 1
ATOM 6424 C CA . CYS B 1 307 ? -16.359 -10.969 -8.492 1 95.44 307 CYS B CA 1
ATOM 6425 C C . CYS B 1 307 ? -16.219 -9.539 -7.98 1 95.44 307 CYS B C 1
ATOM 6427 O O . CYS B 1 307 ? -17.219 -8.852 -7.77 1 95.44 307 CYS B O 1
ATOM 6429 N N . LEU B 1 308 ? -15.023 -9.102 -7.762 1 94.88 308 LEU B N 1
ATOM 6430 C CA . LEU B 1 308 ? -14.828 -7.719 -7.348 1 94.88 308 LEU B CA 1
ATOM 6431 C C . LEU B 1 308 ? -15.383 -6.758 -8.391 1 94.88 308 LEU B C 1
ATOM 6433 O O . LEU B 1 308 ? -15.258 -6.996 -9.594 1 94.88 308 LEU B O 1
ATOM 6437 N N . THR B 1 309 ? -15.922 -5.641 -7.879 1 95.44 309 THR B N 1
ATOM 6438 C CA . THR B 1 309 ? -16.578 -4.688 -8.773 1 95.44 309 THR B CA 1
ATOM 6439 C C . THR B 1 309 ? -15.578 -3.635 -9.258 1 95.44 309 THR B C 1
ATOM 6441 O O . THR B 1 309 ? -15.922 -2.795 -10.094 1 95.44 309 THR B O 1
ATOM 6444 N N . VAL B 1 310 ? -14.375 -3.613 -8.742 1 96.62 310 VAL B N 1
ATOM 6445 C CA . VAL B 1 310 ? -13.312 -2.705 -9.148 1 96.62 310 VAL B CA 1
ATOM 6446 C C . VAL B 1 310 ? -12.023 -3.492 -9.367 1 96.62 310 VAL B C 1
ATOM 6448 O O . VAL B 1 310 ? -11.664 -4.355 -8.562 1 96.62 310 VAL B O 1
ATOM 6451 N N . ASP B 1 311 ? -11.352 -3.273 -10.453 1 96.69 311 ASP B N 1
ATOM 6452 C CA . ASP B 1 311 ? -10.062 -3.916 -10.695 1 96.69 311 ASP B CA 1
ATOM 6453 C C . ASP B 1 311 ? -8.906 -2.994 -10.312 1 96.69 311 ASP B C 1
ATOM 6455 O O . ASP B 1 311 ? -8.508 -2.135 -11.102 1 96.69 311 ASP B O 1
ATOM 6459 N N . VAL B 1 312 ? -8.273 -3.283 -9.211 1 97.38 312 VAL B N 1
ATOM 6460 C CA . VAL B 1 312 ? -7.277 -2.383 -8.641 1 97.38 312 VAL B CA 1
ATOM 6461 C C . VAL B 1 312 ? -5.914 -2.645 -9.281 1 97.38 312 VAL B C 1
ATOM 6463 O O . VAL B 1 312 ? -4.91 -2.057 -8.883 1 97.38 312 VAL B O 1
ATOM 6466 N N . GLY B 1 313 ? -5.832 -3.561 -10.266 1 97.81 313 GLY B N 1
ATOM 6467 C CA . GLY B 1 313 ? -4.621 -3.766 -11.047 1 97.81 313 GLY B CA 1
ATOM 6468 C C . GLY B 1 313 ? -4.594 -2.959 -12.328 1 97.81 313 GLY B C 1
ATOM 6469 O O . GLY B 1 313 ? -3.707 -3.143 -13.164 1 97.81 313 GLY B O 1
ATOM 6470 N N . ARG B 1 314 ? -5.578 -2.109 -12.492 1 97.81 314 ARG B N 1
ATOM 6471 C CA . ARG B 1 314 ? -5.715 -1.291 -13.695 1 97.81 314 ARG B CA 1
ATOM 6472 C C . ARG B 1 314 ? -5.793 0.191 -13.344 1 97.81 314 ARG B C 1
ATOM 6474 O O . ARG B 1 314 ? -6.656 0.909 -13.844 1 97.81 314 ARG B O 1
ATOM 6481 N N . GLY B 1 315 ? -4.832 0.618 -12.508 1 98.19 315 GLY B N 1
ATOM 6482 C CA . GLY B 1 315 ? -4.844 1.986 -12.023 1 98.19 315 GLY B CA 1
ATOM 6483 C C . GLY B 1 315 ? -4.43 3 -13.07 1 98.19 315 GLY B C 1
ATOM 6484 O O . GLY B 1 315 ? -3.504 2.754 -13.844 1 98.19 315 GLY B O 1
ATOM 6485 N N . VAL B 1 316 ? -5.156 4.188 -13.055 1 97.69 316 VAL B N 1
ATOM 6486 C CA . VAL B 1 316 ? -4.793 5.324 -13.898 1 97.69 316 VAL B CA 1
ATOM 6487 C C . VAL B 1 316 ? -4.684 6.586 -13.039 1 97.69 316 VAL B C 1
ATOM 6489 O O . VAL B 1 316 ? -5.41 6.742 -12.055 1 97.69 316 VAL B O 1
ATOM 6492 N N . ARG B 1 317 ? -3.773 7.434 -13.414 1 96.25 317 ARG B N 1
ATOM 6493 C CA . ARG B 1 317 ? -3.607 8.68 -12.672 1 96.25 317 ARG B CA 1
ATOM 6494 C C . ARG B 1 317 ? -4.809 9.594 -12.867 1 96.25 317 ARG B C 1
ATOM 6496 O O . ARG B 1 317 ? -5.309 9.742 -13.984 1 96.25 317 ARG B O 1
ATOM 6503 N N . CYS B 1 318 ? -5.258 10.141 -11.758 1 95.94 318 CYS B N 1
ATOM 6504 C CA . CYS B 1 318 ? -6.359 11.094 -11.82 1 95.94 318 CYS B CA 1
ATOM 6505 C C . CYS B 1 318 ? -6.008 12.273 -12.727 1 95.94 318 CYS B C 1
ATOM 6507 O O . CYS B 1 318 ? -4.945 12.875 -12.578 1 95.94 318 CYS B O 1
ATOM 6509 N N . GLN B 1 319 ? -6.871 12.57 -13.609 1 90.44 319 GLN B N 1
ATOM 6510 C CA . GLN B 1 319 ? -6.625 13.648 -14.57 1 90.44 319 GLN B CA 1
ATOM 6511 C C . GLN B 1 319 ? -6.855 15.016 -13.93 1 90.44 319 GLN B C 1
ATOM 6513 O O . GLN B 1 319 ? -6.434 16.031 -14.477 1 90.44 319 GLN B O 1
ATOM 6518 N N . ARG B 1 320 ? -7.43 15.016 -12.836 1 89.62 320 ARG B N 1
ATOM 6519 C CA . ARG B 1 320 ? -7.762 16.266 -12.172 1 89.62 320 ARG B CA 1
ATOM 6520 C C . ARG B 1 320 ? -6.648 16.703 -11.219 1 89.62 320 ARG B C 1
ATOM 6522 O O . ARG B 1 320 ? -6.047 17.766 -11.391 1 89.62 320 ARG B O 1
ATOM 6529 N N . CYS B 1 321 ? -6.348 15.812 -10.25 1 92.75 321 CYS B N 1
ATOM 6530 C CA . CYS B 1 321 ? -5.355 16.203 -9.25 1 92.75 321 CYS B CA 1
ATOM 6531 C C . CYS B 1 321 ? -3.979 15.656 -9.602 1 92.75 321 CYS B C 1
ATOM 6533 O O . CYS B 1 321 ? -2.971 16.109 -9.055 1 92.75 321 CYS B O 1
ATOM 6535 N N . ARG B 1 322 ? -3.945 14.617 -10.406 1 92.81 322 ARG B N 1
ATOM 6536 C CA . ARG B 1 322 ? -2.732 13.961 -10.891 1 92.81 322 ARG B CA 1
ATOM 6537 C C . ARG B 1 322 ? -1.996 13.266 -9.758 1 92.81 322 ARG B C 1
ATOM 6539 O O . ARG B 1 322 ? -0.89 12.75 -9.945 1 92.81 322 ARG B O 1
ATOM 6546 N N . VAL B 1 323 ? -2.582 13.25 -8.578 1 94.06 323 VAL B N 1
ATOM 6547 C CA . VAL B 1 323 ? -1.985 12.609 -7.41 1 94.06 323 VAL B CA 1
ATOM 6548 C C . VAL B 1 323 ? -2.672 11.266 -7.152 1 94.06 323 VAL B C 1
ATOM 6550 O O . VAL B 1 323 ? -2.004 10.258 -6.902 1 94.06 323 VAL B O 1
ATOM 6553 N N . GLY B 1 324 ? -3.912 11.258 -7.246 1 96 324 GLY B N 1
ATOM 6554 C CA . GLY B 1 324 ? -4.703 10.078 -6.957 1 96 324 GLY B CA 1
ATOM 6555 C C . GLY B 1 324 ? -4.711 9.07 -8.094 1 96 324 GLY B C 1
ATOM 6556 O O . GLY B 1 324 ? -4.277 9.383 -9.203 1 96 324 GLY B O 1
ATOM 6557 N N . VAL B 1 325 ? -5.133 7.871 -7.797 1 96.81 325 VAL B N 1
ATOM 6558 C CA . VAL B 1 325 ? -5.242 6.777 -8.758 1 96.81 325 VAL B CA 1
ATOM 6559 C C . VAL B 1 325 ? -6.703 6.363 -8.906 1 96.81 325 VAL B C 1
ATOM 6561 O O . VAL B 1 325 ? -7.414 6.207 -7.91 1 96.81 325 VAL B O 1
ATOM 6564 N N . LEU B 1 326 ? -7.133 6.215 -10.141 1 97.25 326 LEU B N 1
ATOM 6565 C CA . LEU B 1 326 ? -8.484 5.762 -10.43 1 97.25 326 LEU B CA 1
ATOM 6566 C C . LEU B 1 326 ? -8.484 4.312 -10.906 1 97.25 326 LEU B C 1
ATOM 6568 O O . LEU B 1 326 ? -7.594 3.904 -11.656 1 97.25 326 LEU B O 1
ATOM 6572 N N . TYR B 1 327 ? -9.453 3.598 -10.438 1 97.62 327 TYR B N 1
ATOM 6573 C CA . TYR B 1 327 ? -9.594 2.203 -10.852 1 97.62 327 TYR B CA 1
ATOM 6574 C C . TYR B 1 327 ? -10.906 1.979 -11.586 1 97.62 327 TYR B C 1
ATOM 6576 O O . TYR B 1 327 ? -11.938 2.549 -11.219 1 97.62 327 TYR B O 1
ATOM 6584 N N . PRO B 1 328 ? -10.93 1.196 -12.586 1 96.69 328 PRO B N 1
ATOM 6585 C CA . PRO B 1 328 ? -12.156 0.971 -13.359 1 96.69 328 PRO B CA 1
ATOM 6586 C C . PRO B 1 328 ? -13.156 0.08 -12.633 1 96.69 328 PRO B C 1
ATOM 6588 O O . PRO B 1 328 ? -12.766 -0.875 -11.961 1 96.69 328 PRO B O 1
ATOM 6591 N N . LYS B 1 329 ? -14.414 0.451 -12.781 1 93.88 329 LYS B N 1
ATOM 6592 C CA . LYS B 1 329 ? -15.523 -0.381 -12.312 1 93.88 329 LYS B CA 1
ATOM 6593 C C . LYS B 1 329 ? -15.82 -1.501 -13.305 1 93.88 329 LYS B C 1
ATOM 6595 O O . LYS B 1 329 ? -15.82 -1.281 -14.516 1 93.88 329 LYS B O 1
ATOM 6600 N N . VAL B 1 330 ? -16.016 -2.648 -12.867 1 85.25 330 VAL B N 1
ATOM 6601 C CA . VAL B 1 330 ? -16.312 -3.809 -13.695 1 85.25 330 VAL B CA 1
ATOM 6602 C C . VAL B 1 330 ? -17.656 -4.414 -13.281 1 85.25 330 VAL B C 1
ATOM 6604 O O . VAL B 1 330 ? -17.891 -4.648 -12.094 1 85.25 330 VAL B O 1
ATOM 6607 N N . PRO B 1 331 ? -18.672 -4.645 -14.156 1 77.62 331 PRO B N 1
ATOM 6608 C CA . PRO B 1 331 ? -18.516 -4.543 -15.609 1 77.62 331 PRO B CA 1
ATOM 6609 C C . PRO B 1 331 ? -19.062 -3.232 -16.172 1 77.62 331 PRO B C 1
ATOM 6611 O O . PRO B 1 331 ? -19.062 -3.023 -17.391 1 77.62 331 PRO B O 1
ATOM 6614 N N . SER B 1 332 ? -19.625 -2.383 -15.273 1 71.19 332 SER B N 1
ATOM 6615 C CA . SER B 1 332 ? -20.422 -1.224 -15.664 1 71.19 332 SER B CA 1
ATOM 6616 C C . SER B 1 332 ? -19.609 -0.251 -16.516 1 71.19 332 SER B C 1
ATOM 6618 O O . SER B 1 332 ? -20.156 0.521 -17.297 1 71.19 332 SER B O 1
ATOM 6620 N N . GLY B 1 333 ? -18.422 -0.333 -16.375 1 76.94 333 GLY B N 1
ATOM 6621 C CA . GLY B 1 333 ? -17.609 0.629 -17.109 1 76.94 333 GLY B CA 1
ATOM 6622 C C . GLY B 1 333 ? -17.359 1.912 -16.344 1 76.94 333 GLY B C 1
ATOM 6623 O O . GLY B 1 333 ? -17.969 2.129 -15.281 1 76.94 333 GLY B O 1
ATOM 6624 N N . GLY B 1 334 ? -16.344 2.723 -16.562 1 91.19 334 GLY B N 1
ATOM 6625 C CA . GLY B 1 334 ? -15.977 3.953 -15.883 1 91.19 334 GLY B CA 1
ATOM 6626 C C . GLY B 1 334 ? -14.977 3.732 -14.758 1 91.19 334 GLY B C 1
ATOM 6627 O O . GLY B 1 334 ? -14.477 2.621 -14.57 1 91.19 334 GLY B O 1
ATOM 6628 N N . PHE B 1 335 ? -14.719 4.859 -13.977 1 95.81 335 PHE B N 1
ATOM 6629 C CA . PHE B 1 335 ? -13.742 4.809 -12.898 1 95.81 335 PHE B CA 1
ATOM 6630 C C . PHE B 1 335 ? -14.375 5.203 -11.57 1 95.81 335 PHE B C 1
ATOM 6632 O O . PHE B 1 335 ? -15.367 5.934 -11.547 1 95.81 335 PHE B O 1
ATOM 6639 N N . GLU B 1 336 ? -13.867 4.637 -10.5 1 95.19 336 GLU B N 1
ATOM 6640 C CA . GLU B 1 336 ? -14.195 5.148 -9.18 1 95.19 336 GLU B CA 1
ATOM 6641 C C . GLU B 1 336 ? -13.734 6.594 -9.016 1 95.19 336 GLU B C 1
ATOM 6643 O O . GLU B 1 336 ? -12.875 7.062 -9.758 1 95.19 336 GLU B O 1
ATOM 6648 N N . SER B 1 337 ? -14.367 7.277 -8.102 1 94.56 337 SER B N 1
ATOM 6649 C CA . SER B 1 337 ? -13.922 8.625 -7.789 1 94.56 337 SER B CA 1
ATOM 6650 C C . SER B 1 337 ? -12.516 8.617 -7.191 1 94.56 337 SER B C 1
ATOM 6652 O O . SER B 1 337 ? -12.117 7.645 -6.551 1 94.56 337 SER B O 1
ATOM 6654 N N . CYS B 1 338 ? -11.789 9.672 -7.461 1 96.19 338 CYS B N 1
ATOM 6655 C CA . CYS B 1 338 ? -10.453 9.797 -6.898 1 96.19 338 CYS B CA 1
ATOM 6656 C C . CYS B 1 338 ? -10.5 9.898 -5.379 1 96.19 338 CYS B C 1
ATOM 6658 O O . CYS B 1 338 ? -11.18 10.766 -4.832 1 96.19 338 CYS B O 1
ATOM 6660 N N . LYS B 1 339 ? -9.781 9.062 -4.738 1 93.38 339 LYS B N 1
ATOM 6661 C CA . LYS B 1 339 ? -9.797 9.062 -3.277 1 93.38 339 LYS B CA 1
ATOM 6662 C C . LYS B 1 339 ? -9.047 10.266 -2.719 1 93.38 339 LYS B C 1
ATOM 6664 O O . LYS B 1 339 ? -9.25 10.648 -1.566 1 93.38 339 LYS B O 1
ATOM 6669 N N . VAL B 1 340 ? -8.227 10.859 -3.508 1 94.94 340 VAL B N 1
ATOM 6670 C CA . VAL B 1 340 ? -7.383 11.953 -3.051 1 94.94 340 VAL B CA 1
ATOM 6671 C C . VAL B 1 340 ? -8.141 13.273 -3.172 1 94.94 340 VAL B C 1
ATOM 6673 O O . VAL B 1 340 ? -8.32 13.992 -2.184 1 94.94 340 VAL B O 1
ATOM 6676 N N . CYS B 1 341 ? -8.719 13.539 -4.352 1 94.69 341 CYS B N 1
ATOM 6677 C CA . CYS B 1 341 ? -9.305 14.852 -4.57 1 94.69 341 CYS B CA 1
ATOM 6678 C C . CYS B 1 341 ? -10.828 14.773 -4.582 1 94.69 341 CYS B C 1
ATOM 6680 O O . CYS B 1 341 ? -11.508 15.805 -4.641 1 94.69 341 CYS B O 1
ATOM 6682 N N . GLY B 1 342 ? -11.359 13.602 -4.602 1 93.44 342 GLY B N 1
ATOM 6683 C CA . GLY B 1 342 ? -12.805 13.43 -4.578 1 93.44 342 GLY B CA 1
ATOM 6684 C C . GLY B 1 342 ? -13.461 13.664 -5.926 1 93.44 342 GLY B C 1
ATOM 6685 O O . GLY B 1 342 ? -14.68 13.562 -6.055 1 93.44 342 GLY B O 1
ATOM 6686 N N . GLY B 1 343 ? -12.672 13.883 -6.883 1 91.62 343 GLY B N 1
ATOM 6687 C CA . GLY B 1 343 ? -13.211 14.172 -8.203 1 91.62 343 GLY B CA 1
ATOM 6688 C C . GLY B 1 343 ? -13.602 12.922 -8.977 1 91.62 343 GLY B C 1
ATOM 6689 O O . GLY B 1 343 ? -13.164 11.82 -8.641 1 91.62 343 GLY B O 1
ATOM 6690 N N . ASN B 1 344 ? -14.477 13.172 -9.984 1 91.62 344 ASN B N 1
ATOM 6691 C CA . ASN B 1 344 ? -14.898 12.102 -10.891 1 91.62 344 ASN B CA 1
ATOM 6692 C C . ASN B 1 344 ? -14.305 12.281 -12.281 1 91.62 344 ASN B C 1
ATOM 6694 O O . ASN B 1 344 ? -14.047 13.406 -12.719 1 91.62 344 ASN B O 1
ATOM 6698 N N . CYS B 1 345 ? -14.078 11.141 -12.781 1 91.06 345 CYS B N 1
ATOM 6699 C CA . CYS B 1 345 ? -13.617 11.156 -14.164 1 91.06 345 CYS B CA 1
ATOM 6700 C C . CYS B 1 345 ? -14.766 11.469 -15.125 1 91.06 345 CYS B C 1
ATOM 6702 O O . CYS B 1 345 ? -15.828 10.844 -15.047 1 91.06 345 CYS B O 1
ATOM 6704 N N . THR B 1 346 ? -14.578 12.422 -16.047 1 90 346 THR B N 1
ATOM 6705 C CA . THR B 1 346 ? -15.609 12.742 -17.016 1 90 346 THR B CA 1
ATOM 6706 C C . THR B 1 346 ? -15.789 11.594 -18.016 1 90 346 THR B C 1
ATOM 6708 O O . THR B 1 346 ? -14.875 10.781 -18.203 1 90 346 THR B O 1
ATOM 6711 N N . PRO B 1 347 ? -16.938 11.547 -18.656 1 90.12 347 PRO B N 1
ATOM 6712 C CA . PRO B 1 347 ? -17.141 10.508 -19.672 1 90.12 347 PRO B CA 1
ATOM 6713 C C . PRO B 1 347 ? -16.109 10.578 -20.797 1 90.12 347 PRO B C 1
ATOM 6715 O O . PRO B 1 347 ? -15.648 9.539 -21.281 1 90.12 347 PRO B O 1
ATOM 6718 N N . GLU B 1 348 ? -15.711 11.781 -21.156 1 90.06 348 GLU B N 1
ATOM 6719 C CA . GLU B 1 348 ? -14.719 11.961 -22.203 1 90.06 348 GLU B CA 1
ATOM 6720 C C . GLU B 1 348 ? -13.352 11.43 -21.766 1 90.06 348 GLU B C 1
ATOM 6722 O O . GLU B 1 348 ? -12.688 10.719 -22.531 1 90.06 348 GLU B O 1
ATOM 6727 N N . ASP B 1 349 ? -12.984 11.781 -20.578 1 92.31 349 ASP B N 1
ATOM 6728 C CA . ASP B 1 349 ? -11.719 11.297 -20.031 1 92.31 349 ASP B CA 1
ATOM 6729 C C . ASP B 1 349 ? -11.734 9.773 -19.875 1 92.31 349 ASP B C 1
ATOM 6731 O O . ASP B 1 349 ? -10.727 9.109 -20.141 1 92.31 349 ASP B O 1
ATOM 6735 N N . THR B 1 350 ? -12.867 9.305 -19.438 1 94.94 350 THR B N 1
ATOM 6736 C CA . THR B 1 350 ? -13.016 7.863 -19.266 1 94.94 350 THR B CA 1
ATOM 6737 C C . THR B 1 350 ? -12.766 7.125 -20.578 1 94.94 350 THR B C 1
ATOM 6739 O O . THR B 1 350 ? -11.984 6.172 -20.609 1 94.94 350 THR B O 1
ATOM 6742 N N . GLN B 1 351 ? -13.414 7.574 -21.625 1 93.19 351 GLN B N 1
ATOM 6743 C CA . GLN B 1 351 ? -13.258 6.941 -22.922 1 93.19 351 GLN B CA 1
ATOM 6744 C C . GLN B 1 351 ? -11.812 7.043 -23.422 1 93.19 351 GLN B C 1
ATOM 6746 O O . GLN B 1 351 ? -11.266 6.074 -23.938 1 93.19 351 GLN B O 1
ATOM 6751 N N . MET B 1 352 ? -11.258 8.18 -23.219 1 94.44 352 MET B N 1
ATOM 6752 C CA . MET B 1 352 ? -9.875 8.398 -23.625 1 94.44 352 MET B CA 1
ATOM 6753 C C . MET B 1 352 ? -8.922 7.461 -22.891 1 94.44 352 MET B C 1
ATOM 6755 O O . MET B 1 352 ? -8.078 6.816 -23.516 1 94.44 352 MET B O 1
ATOM 6759 N N . LEU B 1 353 ? -9.094 7.355 -21.594 1 95.75 353 LEU B N 1
ATOM 6760 C CA . LEU B 1 353 ? -8.203 6.555 -20.766 1 95.75 353 LEU B CA 1
ATOM 6761 C C . LEU B 1 353 ? -8.352 5.07 -21.078 1 95.75 353 LEU B C 1
ATOM 6763 O O . LEU B 1 353 ? -7.363 4.336 -21.125 1 95.75 353 LEU B O 1
ATOM 6767 N N . LEU B 1 354 ? -9.578 4.613 -21.312 1 94.81 354 LEU B N 1
ATOM 6768 C CA . LEU B 1 354 ? -9.812 3.215 -21.641 1 94.81 354 LEU B CA 1
ATOM 6769 C C . LEU B 1 354 ? -9.203 2.873 -23 1 94.81 354 LEU B C 1
ATOM 6771 O O . LEU B 1 354 ? -8.633 1.794 -23.172 1 94.81 354 LEU B O 1
ATOM 6775 N N . ARG B 1 355 ? -9.312 3.791 -23.953 1 95.06 355 ARG B N 1
ATOM 6776 C CA . ARG B 1 355 ? -8.703 3.586 -25.266 1 95.06 355 ARG B CA 1
ATOM 6777 C C . ARG B 1 355 ? -7.18 3.547 -25.156 1 95.06 355 ARG B C 1
ATOM 6779 O O . ARG B 1 355 ? -6.531 2.697 -25.766 1 95.06 355 ARG B O 1
ATOM 6786 N N . MET B 1 356 ? -6.621 4.445 -24.375 1 96 356 MET B N 1
ATOM 6787 C CA . MET B 1 356 ? -5.18 4.457 -24.141 1 96 356 MET B CA 1
ATOM 6788 C C . MET B 1 356 ? -4.711 3.148 -23.516 1 96 356 MET B C 1
ATOM 6790 O O . MET B 1 356 ? -3.672 2.609 -23.906 1 96 356 MET B O 1
ATOM 6794 N N . GLU B 1 357 ? -5.492 2.699 -22.578 1 96.81 357 GLU B N 1
ATOM 6795 C CA . GLU B 1 357 ? -5.133 1.431 -21.953 1 96.81 357 GLU B CA 1
ATOM 6796 C C . GLU B 1 357 ? -5.074 0.304 -22.984 1 96.81 357 GLU B C 1
ATOM 6798 O O . GLU B 1 357 ? -4.125 -0.485 -23 1 96.81 357 GLU B O 1
ATOM 6803 N N . GLU B 1 358 ? -6.074 0.195 -23.844 1 96.56 358 GLU B N 1
ATOM 6804 C CA . GLU B 1 358 ? -6.109 -0.83 -24.891 1 96.56 358 GLU B CA 1
ATOM 6805 C C . GLU B 1 358 ? -4.879 -0.745 -25.781 1 96.56 358 GLU B C 1
ATOM 6807 O O . GLU B 1 358 ? -4.266 -1.766 -26.109 1 96.56 358 GLU B O 1
ATOM 6812 N N . ASP B 1 359 ? -4.531 0.461 -26.141 1 97.25 359 ASP B N 1
ATOM 6813 C CA . ASP B 1 359 ? -3.383 0.688 -27.016 1 97.25 359 ASP B CA 1
ATOM 6814 C C . ASP B 1 359 ? -2.084 0.261 -26.328 1 97.25 359 ASP B C 1
ATOM 6816 O O . ASP B 1 359 ? -1.235 -0.386 -26.953 1 97.25 359 ASP B O 1
ATOM 6820 N N . TYR B 1 360 ? -1.946 0.662 -25.078 1 98.19 360 TYR B N 1
ATOM 6821 C CA . TYR B 1 360 ? -0.714 0.338 -24.375 1 98.19 360 TYR B CA 1
ATOM 6822 C C . TYR B 1 360 ? -0.625 -1.157 -24.094 1 98.19 360 TYR B C 1
ATOM 6824 O O . TYR B 1 360 ? 0.462 -1.739 -24.141 1 98.19 360 TYR B O 1
ATOM 6832 N N . VAL B 1 361 ? -1.778 -1.826 -23.781 1 98 361 VAL B N 1
ATOM 6833 C CA . VAL B 1 361 ? -1.784 -3.27 -23.578 1 98 361 VAL B CA 1
ATOM 6834 C C . VAL B 1 361 ? -1.294 -3.977 -24.828 1 98 361 VAL B C 1
ATOM 6836 O O . VAL B 1 361 ? -0.432 -4.855 -24.766 1 98 361 VAL B O 1
ATOM 6839 N N . ALA B 1 362 ? -1.811 -3.59 -25.984 1 97.75 362 ALA B N 1
ATOM 6840 C CA . ALA B 1 362 ? -1.398 -4.168 -27.25 1 97.75 362 ALA B CA 1
ATOM 6841 C C . ALA B 1 362 ? 0.09 -3.939 -27.516 1 97.75 362 ALA B C 1
ATOM 6843 O O . ALA B 1 362 ? 0.795 -4.844 -27.969 1 97.75 362 ALA B O 1
ATOM 6844 N N . ARG B 1 363 ? 0.548 -2.73 -27.172 1 97.94 363 ARG B N 1
ATOM 6845 C CA . ARG B 1 363 ? 1.952 -2.385 -27.375 1 97.94 363 ARG B CA 1
ATOM 6846 C C . ARG B 1 363 ? 2.855 -3.213 -26.469 1 97.94 363 ARG B C 1
ATOM 6848 O O . ARG B 1 363 ? 3.9 -3.701 -26.891 1 97.94 363 ARG B O 1
ATOM 6855 N N . VAL B 1 364 ? 2.477 -3.391 -25.219 1 97.69 364 VAL B N 1
ATOM 6856 C CA . VAL B 1 364 ? 3.275 -4.121 -24.25 1 97.69 364 VAL B CA 1
ATOM 6857 C C . VAL B 1 364 ? 3.35 -5.594 -24.625 1 97.69 364 VAL B C 1
ATOM 6859 O O . VAL B 1 364 ? 4.387 -6.238 -24.453 1 97.69 364 VAL B O 1
ATOM 6862 N N . GLU B 1 365 ? 2.312 -6.117 -25.188 1 95.62 365 GLU B N 1
ATOM 6863 C CA . GLU B 1 365 ? 2.266 -7.516 -25.609 1 95.62 365 GLU B CA 1
ATOM 6864 C C . GLU B 1 365 ? 3.252 -7.781 -26.75 1 95.62 365 GLU B C 1
ATOM 6866 O O . GLU B 1 365 ? 3.705 -8.914 -26.922 1 95.62 365 GLU B O 1
ATOM 6871 N N . THR B 1 366 ? 3.637 -6.781 -27.469 1 96.69 366 THR B N 1
ATOM 6872 C CA . THR B 1 366 ? 4.48 -6.977 -28.641 1 96.69 366 THR B CA 1
ATOM 6873 C C . THR B 1 366 ? 5.91 -6.516 -28.375 1 96.69 366 THR B C 1
ATOM 6875 O O . THR B 1 366 ? 6.746 -6.492 -29.266 1 96.69 366 THR B O 1
ATOM 6878 N N . LEU B 1 367 ? 6.191 -6.145 -27.156 1 97.5 367 LEU B N 1
ATOM 6879 C CA . LEU B 1 367 ? 7.531 -5.676 -26.812 1 97.5 367 LEU B CA 1
ATOM 6880 C C . LEU B 1 367 ? 8.555 -6.797 -26.953 1 97.5 367 LEU B C 1
ATOM 6882 O O . LEU B 1 367 ? 8.281 -7.945 -26.594 1 97.5 367 LEU B O 1
ATOM 6886 N N . ASP B 1 368 ? 9.711 -6.469 -27.5 1 97.25 368 ASP B N 1
ATOM 6887 C CA . ASP B 1 368 ? 10.867 -7.355 -27.484 1 97.25 368 ASP B CA 1
ATOM 6888 C C . ASP B 1 368 ? 11.648 -7.223 -26.188 1 97.25 368 ASP B C 1
ATOM 6890 O O . ASP B 1 368 ? 12.25 -6.18 -25.922 1 97.25 368 ASP B O 1
ATOM 6894 N N . LYS B 1 369 ? 11.695 -8.234 -25.391 1 94.81 369 LYS B N 1
ATOM 6895 C CA . LYS B 1 369 ? 12.328 -8.227 -24.078 1 94.81 369 LYS B CA 1
ATOM 6896 C C . LYS B 1 369 ? 13.82 -7.926 -24.172 1 94.81 369 LYS B C 1
ATOM 6898 O O . LYS B 1 369 ? 14.445 -7.531 -23.188 1 94.81 369 LYS B O 1
ATOM 6903 N N . LYS B 1 370 ? 14.383 -8.109 -25.328 1 95.5 370 LYS B N 1
ATOM 6904 C CA . LYS B 1 370 ? 15.82 -7.902 -25.516 1 95.5 370 LYS B CA 1
ATOM 6905 C C . LYS B 1 370 ? 16.125 -6.449 -25.875 1 95.5 370 LYS B C 1
ATOM 6907 O O . LYS B 1 370 ? 17.266 -6.008 -25.781 1 95.5 370 LYS B O 1
ATOM 6912 N N . ASP B 1 371 ? 15.117 -5.738 -26.297 1 97.38 371 ASP B N 1
ATOM 6913 C CA . ASP B 1 371 ? 15.273 -4.324 -26.641 1 97.38 371 ASP B CA 1
ATOM 6914 C C . ASP B 1 371 ? 14.883 -3.434 -25.469 1 97.38 371 ASP B C 1
ATOM 6916 O O . ASP B 1 371 ? 13.828 -2.801 -25.484 1 97.38 371 ASP B O 1
ATOM 6920 N N . LEU B 1 372 ? 15.773 -3.27 -24.578 1 96.31 372 LEU B N 1
ATOM 6921 C CA . LEU B 1 372 ? 15.492 -2.572 -23.328 1 96.31 372 LEU B CA 1
ATOM 6922 C C . LEU B 1 372 ? 15.242 -1.089 -23.578 1 96.31 372 LEU B C 1
ATOM 6924 O O . LEU B 1 372 ? 14.484 -0.451 -22.844 1 96.31 372 LEU B O 1
ATOM 6928 N N . ASP B 1 373 ? 15.891 -0.523 -24.547 1 95.31 373 ASP B N 1
ATOM 6929 C CA . ASP B 1 373 ? 15.68 0.888 -24.859 1 95.31 373 ASP B CA 1
ATOM 6930 C C . ASP B 1 373 ? 14.234 1.16 -25.234 1 95.31 373 ASP B C 1
ATOM 6932 O O . ASP B 1 373 ? 13.625 2.121 -24.766 1 95.31 373 ASP B O 1
ATOM 6936 N N . ASP B 1 374 ? 13.758 0.262 -26.094 1 97.5 374 ASP B N 1
ATOM 6937 C CA . ASP B 1 374 ? 12.367 0.398 -26.5 1 97.5 374 ASP B CA 1
ATOM 6938 C C . ASP B 1 374 ? 11.422 0.215 -25.312 1 97.5 374 ASP B C 1
ATOM 6940 O O . ASP B 1 374 ? 10.445 0.955 -25.172 1 97.5 374 ASP B O 1
ATOM 6944 N N . VAL B 1 375 ? 11.688 -0.749 -24.453 1 98.06 375 VAL B N 1
ATOM 6945 C CA . VAL B 1 375 ? 10.867 -0.998 -23.281 1 98.06 375 VAL B CA 1
ATOM 6946 C C . VAL B 1 375 ? 10.883 0.231 -22.375 1 98.06 375 VAL B C 1
ATOM 6948 O O . VAL B 1 375 ? 9.836 0.639 -21.859 1 98.06 375 VAL B O 1
ATOM 6951 N N . GLN B 1 376 ? 12.031 0.864 -22.219 1 95.5 376 GLN B N 1
ATOM 6952 C CA . GLN B 1 376 ? 12.164 2.029 -21.359 1 95.5 376 GLN B CA 1
ATOM 6953 C C . GLN B 1 376 ? 11.367 3.213 -21.891 1 95.5 376 GLN B C 1
ATOM 6955 O O . GLN B 1 376 ? 10.766 3.967 -21.125 1 95.5 376 GLN B O 1
ATOM 6960 N N . ILE B 1 377 ? 11.359 3.379 -23.156 1 94.75 377 ILE B N 1
ATOM 6961 C CA . ILE B 1 377 ? 10.617 4.469 -23.781 1 94.75 377 ILE B CA 1
ATOM 6962 C C . ILE B 1 377 ? 9.125 4.289 -23.516 1 94.75 377 ILE B C 1
ATOM 6964 O O . ILE B 1 377 ? 8.445 5.223 -23.094 1 94.75 377 ILE B O 1
ATOM 6968 N N . VAL B 1 378 ? 8.633 3.064 -23.75 1 97.38 378 VAL B N 1
ATOM 6969 C CA . VAL B 1 378 ? 7.219 2.773 -23.531 1 97.38 378 VAL B CA 1
ATOM 6970 C C . VAL B 1 378 ? 6.883 2.912 -22.047 1 97.38 378 VAL B C 1
ATOM 6972 O O . VAL B 1 378 ? 5.836 3.455 -21.688 1 97.38 378 VAL B O 1
ATOM 6975 N N . TYR B 1 379 ? 7.793 2.475 -21.234 1 97.5 379 TYR B N 1
ATOM 6976 C CA . TYR B 1 379 ? 7.621 2.539 -19.781 1 97.5 379 TYR B CA 1
ATOM 6977 C C . TYR B 1 379 ? 7.477 3.982 -19.312 1 97.5 379 TYR B C 1
ATOM 6979 O O . TYR B 1 379 ? 6.555 4.309 -18.562 1 97.5 379 TYR B O 1
ATOM 6987 N N . GLN B 1 380 ? 8.344 4.816 -19.734 1 92.69 380 GLN B N 1
ATOM 6988 C CA . GLN B 1 380 ? 8.328 6.223 -19.344 1 92.69 380 GLN B CA 1
ATOM 6989 C C . GLN B 1 380 ? 7.031 6.898 -19.781 1 92.69 380 GLN B C 1
ATOM 6991 O O . GLN B 1 380 ? 6.43 7.652 -19.016 1 92.69 380 GLN B O 1
ATOM 6996 N N . ALA B 1 381 ? 6.656 6.621 -20.953 1 93.94 381 ALA B N 1
ATOM 6997 C CA . ALA B 1 381 ? 5.414 7.199 -21.453 1 93.94 381 ALA B CA 1
ATOM 6998 C C . ALA B 1 381 ? 4.211 6.684 -20.672 1 93.94 381 ALA B C 1
ATOM 7000 O O . ALA B 1 381 ? 3.287 7.438 -20.359 1 93.94 381 ALA B O 1
ATOM 7001 N N . ALA B 1 382 ? 4.219 5.426 -20.359 1 97.38 382 ALA B N 1
ATOM 7002 C CA . ALA B 1 382 ? 3.109 4.797 -19.641 1 97.38 382 ALA B CA 1
ATOM 7003 C C . ALA B 1 382 ? 2.967 5.363 -18.234 1 97.38 382 ALA B C 1
ATOM 7005 O O . ALA B 1 382 ? 1.857 5.457 -17.703 1 97.38 382 ALA B O 1
ATOM 7006 N N . LEU B 1 383 ? 4.039 5.785 -17.609 1 96.12 383 LEU B N 1
ATOM 7007 C CA . LEU B 1 383 ? 4.055 6.285 -16.234 1 96.12 383 LEU B CA 1
ATOM 7008 C C . LEU B 1 383 ? 3.26 7.582 -16.125 1 96.12 383 LEU B C 1
ATOM 7010 O O . LEU B 1 383 ? 2.85 7.969 -15.023 1 96.12 383 LEU B O 1
ATOM 7014 N N . ASP B 1 384 ? 3.086 8.219 -17.172 1 92.06 384 ASP B N 1
ATOM 7015 C CA . ASP B 1 384 ? 2.32 9.461 -17.156 1 92.06 384 ASP B CA 1
ATOM 7016 C C . ASP B 1 384 ? 0.823 9.188 -17.062 1 92.06 384 ASP B C 1
ATOM 7018 O O . ASP B 1 384 ? 0.044 10.07 -16.703 1 92.06 384 ASP B O 1
ATOM 7022 N N . ILE B 1 385 ? 0.502 7.984 -17.375 1 95.88 385 ILE B N 1
ATOM 7023 C CA . ILE B 1 385 ? -0.918 7.66 -17.469 1 95.88 385 ILE B CA 1
ATOM 7024 C C . ILE B 1 385 ? -1.276 6.645 -16.375 1 95.88 385 ILE B C 1
ATOM 7026 O O . ILE B 1 385 ? -2.307 6.773 -15.719 1 95.88 385 ILE B O 1
ATOM 7030 N N . PHE B 1 386 ? -0.484 5.668 -16.234 1 97.81 386 PHE B N 1
ATOM 7031 C CA . PHE B 1 386 ? -0.855 4.516 -15.414 1 97.81 386 PHE B CA 1
ATOM 7032 C C . PHE B 1 386 ? -0.107 4.527 -14.086 1 97.81 386 PHE B C 1
ATOM 7034 O O . PHE B 1 386 ? 1.007 5.051 -14 1 97.81 386 PHE B O 1
ATOM 7041 N N . GLU B 1 387 ? -0.721 4.066 -13.102 1 96.94 387 GLU B N 1
ATOM 7042 C CA . GLU B 1 387 ? -0.194 3.791 -11.766 1 96.94 387 GLU B CA 1
ATOM 7043 C C . GLU B 1 387 ? -0.817 2.529 -11.18 1 96.94 387 GLU B C 1
ATOM 7045 O O . GLU B 1 387 ? -2.037 2.357 -11.219 1 96.94 387 GLU B O 1
ATOM 7050 N N . LYS B 1 388 ? -0.022 1.614 -10.609 1 97.44 388 LYS B N 1
ATOM 7051 C CA . LYS B 1 388 ? -0.527 0.347 -10.086 1 97.44 388 LYS B CA 1
ATOM 7052 C C . LYS B 1 388 ? -1.303 -0.417 -11.156 1 97.44 388 LYS B C 1
ATOM 7054 O O . LYS B 1 388 ? -2.438 -0.839 -10.922 1 97.44 388 LYS B O 1
ATOM 7059 N N . HIS B 1 389 ? -0.668 -0.508 -12.289 1 98.69 389 HIS B N 1
ATOM 7060 C CA . HIS B 1 389 ? -1.239 -1.195 -13.445 1 98.69 389 HIS B CA 1
ATOM 7061 C C . HIS B 1 389 ? -0.412 -2.42 -13.82 1 98.69 389 HIS B C 1
ATOM 7063 O O . HIS B 1 389 ? 0.819 -2.377 -13.781 1 98.69 389 HIS B O 1
ATOM 7069 N N . TRP B 1 390 ? -1.128 -3.432 -14.289 1 98.69 390 TRP B N 1
ATOM 7070 C CA . TRP B 1 390 ? -0.436 -4.695 -14.516 1 98.69 390 TRP B CA 1
ATOM 7071 C C . TRP B 1 390 ? 0.523 -4.586 -15.695 1 98.69 390 TRP B C 1
ATOM 7073 O O . TRP B 1 390 ? 1.526 -5.301 -15.758 1 98.69 390 TRP B O 1
ATOM 7083 N N . ILE B 1 391 ? 0.352 -3.688 -16.672 1 98.69 391 ILE B N 1
ATOM 7084 C CA . ILE B 1 391 ? 1.272 -3.576 -17.797 1 98.69 391 ILE B CA 1
ATOM 7085 C C . ILE B 1 391 ? 2.588 -2.957 -17.328 1 98.69 391 ILE B C 1
ATOM 7087 O O . ILE B 1 391 ? 3.646 -3.23 -17.906 1 98.69 391 ILE B O 1
ATOM 7091 N N . LEU B 1 392 ? 2.5 -2.014 -16.297 1 98.62 392 LEU B N 1
ATOM 7092 C CA . LEU B 1 392 ? 3.732 -1.509 -15.711 1 98.62 392 LEU B CA 1
ATOM 7093 C C . LEU B 1 392 ? 4.508 -2.633 -15.031 1 98.62 392 LEU B C 1
ATOM 7095 O O . LEU B 1 392 ? 5.738 -2.689 -15.125 1 98.62 392 LEU B O 1
ATOM 7099 N N . TYR B 1 393 ? 3.777 -3.494 -14.383 1 98.62 393 TYR B N 1
ATOM 7100 C CA . TYR B 1 393 ? 4.402 -4.648 -13.75 1 98.62 393 TYR B CA 1
ATOM 7101 C C . TYR B 1 393 ? 5.141 -5.5 -14.773 1 98.62 393 TYR B C 1
ATOM 7103 O O . TYR B 1 393 ? 6.266 -5.945 -14.531 1 98.62 393 TYR B O 1
ATOM 7111 N N . VAL B 1 394 ? 4.496 -5.77 -15.906 1 98.69 394 VAL B N 1
ATOM 7112 C CA . VAL B 1 394 ? 5.109 -6.559 -16.969 1 98.69 394 VAL B CA 1
ATOM 7113 C C . VAL B 1 394 ? 6.406 -5.891 -17.422 1 98.69 394 VAL B C 1
ATOM 7115 O O . VAL B 1 394 ? 7.441 -6.551 -17.547 1 98.69 394 VAL B O 1
ATOM 7118 N N . MET B 1 395 ? 6.383 -4.621 -17.641 1 98.62 395 MET B N 1
ATOM 7119 C CA . MET B 1 395 ? 7.562 -3.908 -18.109 1 98.62 395 MET B CA 1
ATOM 7120 C C . MET B 1 395 ? 8.625 -3.826 -17.031 1 98.62 395 MET B C 1
ATOM 7122 O O . MET B 1 395 ? 9.82 -3.914 -17.312 1 98.62 395 MET B O 1
ATOM 7126 N N . ASP B 1 396 ? 8.18 -3.645 -15.75 1 98.38 396 ASP B N 1
ATOM 7127 C CA . ASP B 1 396 ? 9.125 -3.688 -14.641 1 98.38 396 ASP B CA 1
ATOM 7128 C C . ASP B 1 396 ? 9.852 -5.027 -14.586 1 98.38 396 ASP B C 1
ATOM 7130 O O . ASP B 1 396 ? 11.023 -5.09 -14.227 1 98.38 396 ASP B O 1
ATOM 7134 N N . THR B 1 397 ? 9.133 -6.082 -14.883 1 98.56 397 THR B N 1
ATOM 7135 C CA . THR B 1 397 ? 9.734 -7.41 -14.906 1 98.56 397 THR B CA 1
ATOM 7136 C C . THR B 1 397 ? 10.805 -7.504 -15.992 1 98.56 397 THR B C 1
ATOM 7138 O O . THR B 1 397 ? 11.914 -7.977 -15.742 1 98.56 397 THR B O 1
ATOM 7141 N N . ILE B 1 398 ? 10.477 -7.023 -17.203 1 98.44 398 ILE B N 1
ATOM 7142 C CA . ILE B 1 398 ? 11.414 -7.039 -18.312 1 98.44 398 ILE B CA 1
ATOM 7143 C C . ILE B 1 398 ? 12.648 -6.211 -17.969 1 98.44 398 ILE B C 1
ATOM 7145 O O . ILE B 1 398 ? 13.781 -6.652 -18.172 1 98.44 398 ILE B O 1
ATOM 7149 N N . LEU B 1 399 ? 12.461 -5.074 -17.422 1 97.69 399 LEU B N 1
ATOM 7150 C CA . LEU B 1 399 ? 13.547 -4.148 -17.109 1 97.69 399 LEU B CA 1
ATOM 7151 C C . LEU B 1 399 ? 14.398 -4.676 -15.961 1 97.69 399 LEU B C 1
ATOM 7153 O O . LEU B 1 399 ? 15.625 -4.52 -15.977 1 97.69 399 LEU B O 1
ATOM 7157 N N . TRP B 1 400 ? 13.781 -5.285 -14.953 1 97.88 400 TRP B N 1
ATOM 7158 C CA . TRP B 1 400 ? 14.539 -5.938 -13.891 1 97.88 400 TRP B CA 1
ATOM 7159 C C . TRP B 1 400 ? 15.477 -6.992 -14.461 1 97.88 400 TRP B C 1
ATOM 7161 O O . TRP B 1 400 ? 16.688 -6.98 -14.18 1 97.88 400 TRP B O 1
ATOM 7171 N N . GLU B 1 401 ? 14.953 -7.871 -15.273 1 97.25 401 GLU B N 1
ATOM 7172 C CA . GLU B 1 401 ? 15.727 -8.977 -15.82 1 97.25 401 GLU B CA 1
ATOM 7173 C C . GLU B 1 401 ? 16.828 -8.477 -16.75 1 97.25 401 GLU B C 1
ATOM 7175 O O . GLU B 1 401 ? 17.953 -8.992 -16.719 1 97.25 401 GLU B O 1
ATOM 7180 N N . GLY B 1 402 ? 16.5 -7.469 -17.484 1 96.81 402 GLY B N 1
ATOM 7181 C CA . GLY B 1 402 ? 17.453 -6.965 -18.469 1 96.81 402 GLY B CA 1
ATOM 7182 C C . GLY B 1 402 ? 18.531 -6.082 -17.859 1 96.81 402 GLY B C 1
ATOM 7183 O O . GLY B 1 402 ? 19.672 -6.09 -18.312 1 96.81 402 GLY B O 1
ATOM 7184 N N . LEU B 1 403 ? 18.219 -5.332 -16.828 1 95 403 LEU B N 1
ATOM 7185 C CA . LEU B 1 403 ? 19.125 -4.324 -16.281 1 95 403 LEU B CA 1
ATOM 7186 C C . LEU B 1 403 ? 19.984 -4.906 -15.164 1 95 403 LEU B C 1
ATOM 7188 O O . LEU B 1 403 ? 21.016 -4.344 -14.805 1 95 403 LEU B O 1
ATOM 7192 N N . ARG B 1 404 ? 19.578 -5.965 -14.555 1 94.06 404 ARG B N 1
ATOM 7193 C CA . ARG B 1 404 ? 20.234 -6.512 -13.375 1 94.06 404 ARG B CA 1
ATOM 7194 C C . ARG B 1 404 ? 21.719 -6.734 -13.633 1 94.06 404 ARG B C 1
ATOM 7196 O O . ARG B 1 404 ? 22.562 -6.312 -12.836 1 94.06 404 ARG B O 1
ATOM 7203 N N . PRO B 1 405 ? 22.141 -7.27 -14.805 1 93.06 405 PRO B N 1
ATOM 7204 C CA . PRO B 1 405 ? 23.562 -7.465 -15.062 1 93.06 405 PRO B CA 1
ATOM 7205 C C . PRO B 1 405 ? 24.266 -6.172 -15.453 1 93.06 405 PRO B C 1
ATOM 7207 O O . PRO B 1 405 ? 25.5 -6.098 -15.391 1 93.06 405 PRO B O 1
ATOM 7210 N N . LYS B 1 406 ? 23.562 -5.168 -15.805 1 91 406 LYS B N 1
ATOM 7211 C CA . LYS B 1 406 ? 24.141 -3.949 -16.344 1 91 406 LYS B CA 1
ATOM 7212 C C . LYS B 1 406 ? 24.125 -2.822 -15.32 1 91 406 LYS B C 1
ATOM 7214 O O . LYS B 1 406 ? 25.109 -2.088 -15.18 1 91 406 LYS B O 1
ATOM 7219 N N . ASN B 1 407 ? 23.062 -2.688 -14.742 1 90.69 407 ASN B N 1
ATOM 7220 C CA . ASN B 1 407 ? 22.828 -1.636 -13.758 1 90.69 407 ASN B CA 1
ATOM 7221 C C . ASN B 1 407 ? 21.938 -2.123 -12.617 1 90.69 407 ASN B C 1
ATOM 7223 O O . ASN B 1 407 ? 20.734 -1.872 -12.602 1 90.69 407 ASN B O 1
ATOM 7227 N N . ILE B 1 408 ? 22.578 -2.633 -11.648 1 92.31 408 ILE B N 1
ATOM 7228 C CA . ILE B 1 408 ? 21.875 -3.322 -10.57 1 92.31 408 ILE B CA 1
ATOM 7229 C C . ILE B 1 408 ? 21.062 -2.318 -9.758 1 92.31 408 ILE B C 1
ATOM 7231 O O . ILE B 1 408 ? 19.984 -2.645 -9.266 1 92.31 408 ILE B O 1
ATOM 7235 N N . MET B 1 409 ? 21.516 -1.138 -9.641 1 87.81 409 MET B N 1
ATOM 7236 C CA . MET B 1 409 ? 20.828 -0.124 -8.852 1 87.81 409 MET B CA 1
ATOM 7237 C C . MET B 1 409 ? 19.5 0.267 -9.492 1 87.81 409 MET B C 1
ATOM 7239 O O . MET B 1 409 ? 18.484 0.384 -8.805 1 87.81 409 MET B O 1
ATOM 7243 N N . GLU B 1 410 ? 19.562 0.423 -10.734 1 90.12 410 GLU B N 1
ATOM 7244 C CA . GLU B 1 410 ? 18.312 0.717 -11.453 1 90.12 410 GLU B CA 1
ATOM 7245 C C . GLU B 1 410 ? 17.391 -0.491 -11.461 1 90.12 410 GLU B C 1
ATOM 7247 O O . GLU B 1 410 ? 16.172 -0.343 -11.32 1 90.12 410 GLU B O 1
ATOM 7252 N N . ALA B 1 411 ? 17.984 -1.611 -11.633 1 94.94 411 ALA B N 1
ATOM 7253 C CA . ALA B 1 411 ? 17.188 -2.844 -11.633 1 94.94 411 ALA B CA 1
ATOM 7254 C C . ALA B 1 411 ? 16.438 -3.018 -10.32 1 94.94 411 ALA B C 1
ATOM 7256 O O . ALA B 1 411 ? 15.289 -3.441 -10.305 1 94.94 411 ALA B O 1
ATOM 7257 N N . MET B 1 412 ? 17.047 -2.611 -9.219 1 94.38 412 MET B N 1
ATOM 7258 C CA . MET B 1 412 ? 16.453 -2.773 -7.898 1 94.38 412 MET B CA 1
ATOM 7259 C C . MET B 1 412 ? 15.188 -1.919 -7.766 1 94.38 412 MET B C 1
ATOM 7261 O O . MET B 1 412 ? 14.242 -2.303 -7.078 1 94.38 412 MET B O 1
ATOM 7265 N N . GLU B 1 413 ? 15.18 -0.815 -8.438 1 93.25 413 GLU B N 1
ATOM 7266 C CA . GLU B 1 413 ? 13.984 0.024 -8.398 1 93.25 413 GLU B CA 1
ATOM 7267 C C . GLU B 1 413 ? 12.805 -0.669 -9.07 1 93.25 413 GLU B C 1
ATOM 7269 O O . GLU B 1 413 ? 11.68 -0.618 -8.57 1 93.25 413 GLU B O 1
ATOM 7274 N N . HIS B 1 414 ? 13.102 -1.263 -10.18 1 97 414 HIS B N 1
ATOM 7275 C CA . HIS B 1 414 ? 12.047 -2 -10.859 1 97 414 HIS B CA 1
ATOM 7276 C C . HIS B 1 414 ? 11.586 -3.195 -10.031 1 97 414 HIS B C 1
ATOM 7278 O O . HIS B 1 414 ? 10.391 -3.52 -10.016 1 97 414 HIS B O 1
ATOM 7284 N N . GLN B 1 415 ? 12.508 -3.836 -9.359 1 97.94 415 GLN B N 1
ATOM 7285 C CA . GLN B 1 415 ? 12.141 -4.953 -8.492 1 97.94 415 GLN B CA 1
ATOM 7286 C C . GLN B 1 415 ? 11.242 -4.488 -7.348 1 97.94 415 GLN B C 1
ATOM 7288 O O . GLN B 1 415 ? 10.273 -5.168 -7.004 1 97.94 415 GLN B O 1
ATOM 7293 N N . ARG B 1 416 ? 11.586 -3.355 -6.789 1 96.75 416 ARG B N 1
ATOM 7294 C CA . ARG B 1 416 ? 10.758 -2.791 -5.727 1 96.75 416 ARG B CA 1
ATOM 7295 C C . ARG B 1 416 ? 9.344 -2.516 -6.227 1 96.75 416 ARG B C 1
ATOM 7297 O O . ARG B 1 416 ? 8.367 -2.773 -5.516 1 96.75 416 ARG B O 1
ATOM 7304 N N . ARG B 1 417 ? 9.25 -2.02 -7.379 1 97.25 417 ARG B N 1
ATOM 7305 C CA . ARG B 1 417 ? 7.941 -1.726 -7.957 1 97.25 417 ARG B CA 1
ATOM 7306 C C . ARG B 1 417 ? 7.156 -3.008 -8.219 1 97.25 417 ARG B C 1
ATOM 7308 O O . ARG B 1 417 ? 5.934 -3.033 -8.062 1 97.25 417 ARG B O 1
ATOM 7315 N N . ARG B 1 418 ? 7.848 -4.055 -8.633 1 98.38 418 ARG B N 1
ATOM 7316 C CA . ARG B 1 418 ? 7.207 -5.355 -8.797 1 98.38 418 ARG B CA 1
ATOM 7317 C C . ARG B 1 418 ? 6.617 -5.848 -7.48 1 98.38 418 ARG B C 1
ATOM 7319 O O . ARG B 1 418 ? 5.473 -6.305 -7.441 1 98.38 418 ARG B O 1
ATOM 7326 N N . ILE B 1 419 ? 7.418 -5.68 -6.438 1 98.19 419 ILE B N 1
ATOM 7327 C CA . ILE B 1 419 ? 6.984 -6.113 -5.113 1 98.19 419 ILE B CA 1
ATOM 7328 C C . ILE B 1 419 ? 5.773 -5.293 -4.672 1 98.19 419 ILE B C 1
ATOM 7330 O O . ILE B 1 419 ? 4.773 -5.848 -4.215 1 98.19 419 ILE B O 1
ATOM 7334 N N . ASP B 1 420 ? 5.871 -4.027 -4.895 1 97.25 420 ASP B N 1
ATOM 7335 C CA . ASP B 1 420 ? 4.793 -3.133 -4.488 1 97.25 420 ASP B CA 1
ATOM 7336 C C . ASP B 1 420 ? 3.494 -3.471 -5.219 1 97.25 420 ASP B C 1
ATOM 7338 O O . ASP B 1 420 ? 2.426 -3.518 -4.609 1 97.25 420 ASP B O 1
ATOM 7342 N N . PHE B 1 421 ? 3.588 -3.682 -6.531 1 98.44 421 PHE B N 1
ATOM 7343 C CA . PHE B 1 421 ? 2.396 -3.992 -7.312 1 98.44 421 PHE B CA 1
ATOM 7344 C C . PHE B 1 421 ? 1.801 -5.328 -6.879 1 98.44 421 PHE B C 1
ATOM 7346 O O . PHE B 1 421 ? 0.583 -5.449 -6.727 1 98.44 421 PHE B O 1
ATOM 7353 N N . HIS B 1 422 ? 2.691 -6.316 -6.734 1 98.25 422 HIS B N 1
ATOM 7354 C CA . HIS B 1 422 ? 2.229 -7.633 -6.32 1 98.25 422 HIS B CA 1
ATOM 7355 C C . HIS B 1 422 ? 1.486 -7.562 -4.988 1 98.25 422 HIS B C 1
ATOM 7357 O O . HIS B 1 422 ? 0.369 -8.07 -4.867 1 98.25 422 HIS B O 1
ATOM 7363 N N . GLN B 1 423 ? 2.01 -6.926 -4.035 1 96.06 423 GLN B N 1
ATOM 7364 C CA . GLN B 1 423 ? 1.397 -6.812 -2.715 1 96.06 423 GLN B CA 1
ATOM 7365 C C . GLN B 1 423 ? 0.081 -6.043 -2.783 1 96.06 423 GLN B C 1
ATOM 7367 O O . GLN B 1 423 ? -0.856 -6.344 -2.039 1 96.06 423 GLN B O 1
ATOM 7372 N N . HIS B 1 424 ? 0.033 -5.117 -3.689 1 96.56 424 HIS B N 1
ATOM 7373 C CA . HIS B 1 424 ? -1.166 -4.309 -3.883 1 96.56 424 HIS B CA 1
ATOM 7374 C C . HIS B 1 424 ? -2.279 -5.121 -4.535 1 96.56 424 HIS B C 1
ATOM 7376 O O . HIS B 1 424 ? -3.42 -5.105 -4.07 1 96.56 424 HIS B O 1
ATOM 7382 N N . TYR B 1 425 ? -1.935 -5.805 -5.594 1 97.5 425 TYR B N 1
ATOM 7383 C CA . TYR B 1 425 ? -2.943 -6.422 -6.449 1 97.5 425 TYR B CA 1
ATOM 7384 C C . TYR B 1 425 ? -3.287 -7.824 -5.957 1 97.5 425 TYR B C 1
ATOM 7386 O O . TYR B 1 425 ? -4.441 -8.25 -6.035 1 97.5 425 TYR B O 1
ATOM 7394 N N . TYR B 1 426 ? -2.275 -8.516 -5.52 1 96.5 426 TYR B N 1
ATOM 7395 C CA . TYR B 1 426 ? -2.447 -9.859 -4.98 1 96.5 426 TYR B CA 1
ATOM 7396 C C . TYR B 1 426 ? -1.544 -10.086 -3.773 1 96.5 426 TYR B C 1
ATOM 7398 O O . TYR B 1 426 ? -0.387 -10.484 -3.92 1 96.5 426 TYR B O 1
ATOM 7406 N N . PHE B 1 427 ? -2.094 -10.062 -2.562 1 91.94 427 PHE B N 1
ATOM 7407 C CA . PHE B 1 427 ? -1.345 -9.922 -1.318 1 91.94 427 PHE B CA 1
ATOM 7408 C C . PHE B 1 427 ? -0.875 -11.281 -0.812 1 91.94 427 PHE B C 1
ATOM 7410 O O . PHE B 1 427 ? -0.037 -11.359 0.09 1 91.94 427 PHE B O 1
ATOM 7417 N N . ARG B 1 428 ? -1.271 -12.367 -1.391 1 94.38 428 ARG B N 1
ATOM 7418 C CA . ARG B 1 428 ? -0.893 -13.688 -0.898 1 94.38 428 ARG B CA 1
ATOM 7419 C C . ARG B 1 428 ? 0.501 -14.078 -1.382 1 94.38 428 ARG B C 1
ATOM 7421 O O . ARG B 1 428 ? 0.962 -13.586 -2.416 1 94.38 428 ARG B O 1
ATOM 7428 N N . PRO B 1 429 ? 1.087 -14.961 -0.612 1 96.06 429 PRO B N 1
ATOM 7429 C CA . PRO B 1 429 ? 2.389 -15.445 -1.081 1 96.06 429 PRO B CA 1
ATOM 7430 C C . PRO B 1 429 ? 2.301 -16.156 -2.426 1 96.06 429 PRO B C 1
ATOM 7432 O O . PRO B 1 429 ? 1.385 -16.953 -2.645 1 96.06 429 PRO B O 1
ATOM 7435 N N . THR B 1 430 ? 3.119 -15.859 -3.287 1 97.31 430 THR B N 1
ATOM 7436 C CA . THR B 1 430 ? 3.416 -16.578 -4.516 1 97.31 430 THR B CA 1
ATOM 7437 C C . THR B 1 430 ? 4.914 -16.828 -4.648 1 97.31 430 THR B C 1
ATOM 7439 O O . THR B 1 430 ? 5.719 -16.203 -3.967 1 97.31 430 THR B O 1
ATOM 7442 N N . PHE B 1 431 ? 5.281 -17.766 -5.441 1 97.25 431 PHE B N 1
ATOM 7443 C CA . PHE B 1 431 ? 6.703 -18 -5.66 1 97.25 431 PHE B CA 1
ATOM 7444 C C . PHE B 1 431 ? 7.371 -16.781 -6.266 1 97.25 431 PHE B C 1
ATOM 7446 O O . PHE B 1 431 ? 8.492 -16.422 -5.895 1 97.25 431 PHE B O 1
ATOM 7453 N N . ILE B 1 432 ? 6.633 -16.094 -7.098 1 98 432 ILE B N 1
ATOM 7454 C CA . ILE B 1 432 ? 7.164 -14.891 -7.73 1 98 432 ILE B CA 1
ATOM 7455 C C . ILE B 1 432 ? 7.496 -13.852 -6.664 1 98 432 ILE B C 1
ATOM 7457 O O . ILE B 1 432 ? 8.594 -13.297 -6.652 1 98 432 ILE B O 1
ATOM 7461 N N . LEU B 1 433 ? 6.586 -13.578 -5.781 1 98.12 433 LEU B N 1
ATOM 7462 C CA . LEU B 1 433 ? 6.801 -12.562 -4.758 1 98.12 433 LEU B CA 1
ATOM 7463 C C . LEU B 1 433 ? 7.953 -12.953 -3.836 1 98.12 433 LEU B C 1
ATOM 7465 O O . LEU B 1 433 ? 8.789 -12.109 -3.49 1 98.12 433 LEU B O 1
ATOM 7469 N N . ALA B 1 434 ? 7.969 -14.203 -3.43 1 98.12 434 ALA B N 1
ATOM 7470 C CA . ALA B 1 434 ? 9.047 -14.695 -2.572 1 98.12 434 ALA B CA 1
ATOM 7471 C C . ALA B 1 434 ? 10.406 -14.508 -3.236 1 98.12 434 ALA B C 1
ATOM 7473 O O . ALA B 1 434 ? 11.352 -14.023 -2.607 1 98.12 434 ALA B O 1
ATOM 7474 N N . TRP B 1 435 ? 10.477 -14.812 -4.449 1 97.75 435 TRP B N 1
ATOM 7475 C CA . TRP B 1 435 ? 11.734 -14.688 -5.172 1 97.75 435 TRP B CA 1
ATOM 7476 C C . TRP B 1 435 ? 12.102 -13.227 -5.387 1 97.75 435 TRP B C 1
ATOM 7478 O O . TRP B 1 435 ? 13.281 -12.867 -5.391 1 97.75 435 TRP B O 1
ATOM 7488 N N . CYS B 1 436 ? 11.094 -12.391 -5.629 1 98.31 436 CYS B N 1
ATOM 7489 C CA . CYS B 1 436 ? 11.359 -10.961 -5.727 1 98.31 436 CYS B CA 1
ATOM 7490 C C . CYS B 1 436 ? 12.07 -10.453 -4.477 1 98.31 436 CYS B C 1
ATOM 7492 O O . CYS B 1 436 ? 13.055 -9.719 -4.574 1 98.31 436 CYS B O 1
ATOM 7494 N N . HIS B 1 437 ? 11.602 -10.844 -3.332 1 98.25 437 HIS B N 1
ATOM 7495 C CA . HIS B 1 437 ? 12.219 -10.43 -2.078 1 98.25 437 HIS B CA 1
ATOM 7496 C C . HIS B 1 437 ? 13.625 -11 -1.943 1 98.25 437 HIS B C 1
ATOM 7498 O O . HIS B 1 437 ? 14.555 -10.289 -1.557 1 98.25 437 HIS B O 1
ATOM 7504 N N . GLU B 1 438 ? 13.773 -12.25 -2.209 1 97.56 438 GLU B N 1
ATOM 7505 C CA . GLU B 1 438 ? 15.086 -12.883 -2.08 1 97.56 438 GLU B CA 1
ATOM 7506 C C . GLU B 1 438 ? 16.109 -12.234 -3.01 1 97.56 438 GLU B C 1
ATOM 7508 O O . GLU B 1 438 ? 17.219 -11.898 -2.588 1 97.56 438 GLU B O 1
ATOM 7513 N N . GLU B 1 439 ? 15.695 -12.078 -4.25 1 97.69 439 GLU B N 1
ATOM 7514 C CA . GLU B 1 439 ? 16.594 -11.5 -5.242 1 97.69 439 GLU B CA 1
ATOM 7515 C C . GLU B 1 439 ? 16.922 -10.047 -4.91 1 97.69 439 GLU B C 1
ATOM 7517 O O . GLU B 1 439 ? 18.047 -9.586 -5.168 1 97.69 439 GLU B O 1
ATOM 7522 N N . LEU B 1 440 ? 15.945 -9.344 -4.434 1 97.25 440 LEU B N 1
ATOM 7523 C CA . LEU B 1 440 ? 16.234 -7.98 -3.99 1 97.25 440 LEU B CA 1
ATOM 7524 C C . LEU B 1 440 ? 17.25 -7.98 -2.857 1 97.25 440 LEU B C 1
ATOM 7526 O O . LEU B 1 440 ? 18.188 -7.176 -2.857 1 97.25 440 LEU B O 1
ATOM 7530 N N . GLY B 1 441 ? 17.047 -8.891 -1.866 1 95.69 441 GLY B N 1
ATOM 7531 C CA . GLY B 1 441 ? 18.031 -9.047 -0.807 1 95.69 441 GLY B CA 1
ATOM 7532 C C . GLY B 1 441 ? 19.422 -9.336 -1.326 1 95.69 441 GLY B C 1
ATOM 7533 O O . GLY B 1 441 ? 20.406 -8.75 -0.856 1 95.69 441 GLY B O 1
ATOM 7534 N N . ASP B 1 442 ? 19.516 -10.188 -2.295 1 95.38 442 ASP B N 1
ATOM 7535 C CA . ASP B 1 442 ? 20.797 -10.523 -2.908 1 95.38 442 ASP B CA 1
ATOM 7536 C C . ASP B 1 442 ? 21.453 -9.289 -3.529 1 95.38 442 ASP B C 1
ATOM 7538 O O . ASP B 1 442 ? 22.656 -9.062 -3.348 1 95.38 442 ASP B O 1
ATOM 7542 N N . SER B 1 443 ? 20.688 -8.594 -4.258 1 94.38 443 SER B N 1
ATOM 7543 C CA . SER B 1 443 ? 21.188 -7.402 -4.93 1 94.38 443 SER B CA 1
ATOM 7544 C C . SER B 1 443 ? 21.656 -6.355 -3.92 1 94.38 443 SER B C 1
ATOM 7546 O O . SER B 1 443 ? 22.688 -5.703 -4.117 1 94.38 443 SER B O 1
ATOM 7548 N N . MET B 1 444 ? 20.906 -6.215 -2.863 1 91.75 444 MET B N 1
ATOM 7549 C CA . MET B 1 444 ? 21.281 -5.27 -1.814 1 91.75 444 MET B CA 1
ATOM 7550 C C . MET B 1 444 ? 22.531 -5.719 -1.091 1 91.75 444 MET B C 1
ATOM 7552 O O . MET B 1 444 ? 23.391 -4.898 -0.752 1 91.75 444 MET B O 1
ATOM 7556 N N . ALA B 1 445 ? 22.594 -6.98 -0.815 1 90.19 445 ALA B N 1
ATOM 7557 C CA . ALA B 1 445 ? 23.766 -7.527 -0.14 1 90.19 445 ALA B CA 1
ATOM 7558 C C . ALA B 1 445 ? 25.031 -7.289 -0.959 1 90.19 445 ALA B C 1
ATOM 7560 O O . ALA B 1 445 ? 26.109 -7.059 -0.401 1 90.19 445 ALA B O 1
ATOM 7561 N N . GLN B 1 446 ? 24.875 -7.309 -2.17 1 88.19 446 GLN B N 1
ATOM 7562 C CA . GLN B 1 446 ? 26 -7.066 -3.07 1 88.19 446 GLN B CA 1
ATOM 7563 C C . GLN B 1 446 ? 26.391 -5.59 -3.088 1 88.19 446 GLN B C 1
ATOM 7565 O O . GLN B 1 446 ? 27.562 -5.246 -3.152 1 88.19 446 GLN B O 1
ATOM 7570 N N . THR B 1 447 ? 25.438 -4.762 -3.029 1 84.38 447 THR B N 1
ATOM 7571 C CA . THR B 1 447 ? 25.656 -3.328 -3.176 1 84.38 447 THR B CA 1
ATOM 7572 C C . THR B 1 447 ? 25.953 -2.684 -1.824 1 84.38 447 THR B C 1
ATOM 7574 O O . THR B 1 447 ? 26.781 -1.772 -1.733 1 84.38 447 THR B O 1
ATOM 7577 N N . TRP B 1 448 ? 25.156 -3.135 -0.811 1 84.75 448 TRP B N 1
ATOM 7578 C CA . TRP B 1 448 ? 25.281 -2.557 0.523 1 84.75 448 TRP B CA 1
ATOM 7579 C C . TRP B 1 448 ? 25.281 -3.646 1.591 1 84.75 448 TRP B C 1
ATOM 7581 O O . TRP B 1 448 ? 24.359 -3.734 2.4 1 84.75 448 TRP B O 1
ATOM 7591 N N . PRO B 1 449 ? 26.375 -4.223 1.803 1 77.75 449 PRO B N 1
ATOM 7592 C CA . PRO B 1 449 ? 26.422 -5.352 2.736 1 77.75 449 PRO B CA 1
ATOM 7593 C C . PRO B 1 449 ? 26.25 -4.922 4.191 1 77.75 449 PRO B C 1
ATOM 7595 O O . PRO B 1 449 ? 25.844 -5.73 5.031 1 77.75 449 PRO B O 1
ATOM 7598 N N . SER B 1 450 ? 26.375 -3.67 4.469 1 77.5 450 SER B N 1
ATOM 7599 C CA . SER B 1 450 ? 26.312 -3.195 5.848 1 77.5 450 SER B CA 1
ATOM 7600 C C . SER B 1 450 ? 24.875 -2.881 6.266 1 77.5 450 SER B C 1
ATOM 7602 O O . SER B 1 450 ? 24.609 -2.639 7.441 1 77.5 450 SER B O 1
ATOM 7604 N N . ARG B 1 451 ? 24 -2.906 5.344 1 82.5 451 ARG B N 1
ATOM 7605 C CA . ARG B 1 451 ? 22.609 -2.592 5.66 1 82.5 451 ARG B CA 1
ATOM 7606 C C . ARG B 1 451 ? 21.875 -3.82 6.191 1 82.5 451 ARG B C 1
ATOM 7608 O O . ARG B 1 451 ? 20.922 -4.301 5.57 1 82.5 451 ARG B O 1
ATOM 7615 N N . LYS B 1 452 ? 22.109 -4.152 7.312 1 84.19 452 LYS B N 1
ATOM 7616 C CA . LYS B 1 452 ? 21.719 -5.438 7.883 1 84.19 452 LYS B CA 1
ATOM 7617 C C . LYS B 1 452 ? 20.203 -5.523 8.055 1 84.19 452 LYS B C 1
ATOM 7619 O O . LYS B 1 452 ? 19.594 -6.535 7.703 1 84.19 452 LYS B O 1
ATOM 7624 N N . TRP B 1 453 ? 19.609 -4.496 8.555 1 88.06 453 TRP B N 1
ATOM 7625 C CA . TRP B 1 453 ? 18.188 -4.574 8.859 1 88.06 453 TRP B CA 1
ATOM 7626 C C . TRP B 1 453 ? 17.375 -4.832 7.59 1 88.06 453 TRP B C 1
ATOM 7628 O O . TRP B 1 453 ? 16.406 -5.594 7.605 1 88.06 453 TRP B O 1
ATOM 7638 N N . HIS B 1 454 ? 17.781 -4.242 6.504 1 90.31 454 HIS B N 1
ATOM 7639 C CA . HIS B 1 454 ? 17.047 -4.375 5.254 1 90.31 454 HIS B CA 1
ATOM 7640 C C . HIS B 1 454 ? 17.219 -5.762 4.652 1 90.31 454 HIS B C 1
ATOM 7642 O O . HIS B 1 454 ? 16.266 -6.355 4.156 1 90.31 454 HIS B O 1
ATOM 7648 N N . LEU B 1 455 ? 18.453 -6.234 4.719 1 92.88 455 LEU B N 1
ATOM 7649 C CA . LEU B 1 455 ? 18.734 -7.586 4.246 1 92.88 455 LEU B CA 1
ATOM 7650 C C . LEU B 1 455 ? 17.906 -8.617 5.016 1 92.88 455 LEU B C 1
ATOM 7652 O O . LEU B 1 455 ? 17.281 -9.484 4.414 1 92.88 455 LEU B O 1
ATOM 7656 N N . GLN B 1 456 ? 17.891 -8.438 6.258 1 91.94 456 GLN B N 1
ATOM 7657 C CA . GLN B 1 456 ? 17.156 -9.359 7.113 1 91.94 456 GLN B CA 1
ATOM 7658 C C . GLN B 1 456 ? 15.672 -9.352 6.777 1 91.94 456 GLN B C 1
ATOM 7660 O O . GLN B 1 456 ? 15.039 -10.406 6.711 1 91.94 456 GLN B O 1
ATOM 7665 N N . GLN B 1 457 ? 15.172 -8.219 6.504 1 93.62 457 GLN B N 1
ATOM 7666 C CA . GLN B 1 457 ? 13.75 -8.109 6.195 1 93.62 457 GLN B CA 1
ATOM 7667 C C . GLN B 1 457 ? 13.414 -8.828 4.891 1 93.62 457 GLN B C 1
ATOM 7669 O O . GLN B 1 457 ? 12.43 -9.562 4.816 1 93.62 457 GLN B O 1
ATOM 7674 N N . GLU B 1 458 ? 14.242 -8.625 3.877 1 96.5 458 GLU B N 1
ATOM 7675 C CA . GLU B 1 458 ? 13.977 -9.219 2.572 1 96.5 458 GLU B CA 1
ATOM 7676 C C . GLU B 1 458 ? 14.078 -10.742 2.631 1 96.5 458 GLU B C 1
ATOM 7678 O O . GLU B 1 458 ? 13.195 -11.453 2.139 1 96.5 458 GLU B O 1
ATOM 7683 N N . PHE B 1 459 ? 15.094 -11.219 3.291 1 96.06 459 PHE B N 1
ATOM 7684 C CA . PHE B 1 459 ? 15.289 -12.664 3.359 1 96.06 459 PHE B CA 1
ATOM 7685 C C . PHE B 1 459 ? 14.258 -13.312 4.277 1 96.06 459 PHE B C 1
ATOM 7687 O O . PHE B 1 459 ? 13.797 -14.422 4.02 1 96.06 459 PHE B O 1
ATOM 7694 N N . GLN B 1 460 ? 13.906 -12.648 5.312 1 95.5 460 GLN B N 1
ATOM 7695 C CA . GLN B 1 460 ? 12.875 -13.164 6.211 1 95.5 460 GLN B CA 1
ATOM 7696 C C . GLN B 1 460 ? 11.539 -13.297 5.492 1 95.5 460 GLN B C 1
ATOM 7698 O O . GLN B 1 460 ? 10.836 -14.297 5.652 1 95.5 460 GLN B O 1
ATOM 7703 N N . ARG B 1 461 ? 11.188 -12.297 4.723 1 96.56 461 ARG B N 1
ATOM 7704 C CA . ARG B 1 461 ? 9.938 -12.336 3.969 1 96.56 461 ARG B CA 1
ATOM 7705 C C . ARG B 1 461 ? 9.93 -13.484 2.967 1 96.56 461 ARG B C 1
ATOM 7707 O O . ARG B 1 461 ? 8.953 -14.227 2.869 1 96.56 461 ARG B O 1
ATOM 7714 N N . ALA B 1 462 ? 11.023 -13.594 2.271 1 97.88 462 ALA B N 1
ATOM 7715 C CA . ALA B 1 462 ? 11.148 -14.695 1.318 1 97.88 462 ALA B CA 1
ATOM 7716 C C . ALA B 1 462 ? 11.023 -16.047 2.016 1 97.88 462 ALA B C 1
ATOM 7718 O O . ALA B 1 462 ? 10.281 -16.922 1.562 1 97.88 462 ALA B O 1
ATOM 7719 N N . TYR B 1 463 ? 11.711 -16.172 3.148 1 96.06 463 TYR B N 1
ATOM 7720 C CA . TYR B 1 463 ? 11.711 -17.422 3.9 1 96.06 463 TYR B CA 1
ATOM 7721 C C . TYR B 1 463 ? 10.297 -17.781 4.34 1 96.06 463 TYR B C 1
ATOM 7723 O O . TYR B 1 463 ? 9.852 -18.906 4.129 1 96.06 463 TYR B O 1
ATOM 7731 N N . HIS B 1 464 ? 9.602 -16.875 4.93 1 96.44 464 HIS B N 1
ATOM 7732 C CA . HIS B 1 464 ? 8.281 -17.156 5.473 1 96.44 464 HIS B CA 1
ATOM 7733 C C . HIS B 1 464 ? 7.281 -17.453 4.359 1 96.44 464 HIS B C 1
ATOM 7735 O O . HIS B 1 464 ? 6.41 -18.312 4.504 1 96.44 464 HIS B O 1
ATOM 7741 N N . MET B 1 465 ? 7.34 -16.75 3.215 1 97.94 465 MET B N 1
ATOM 7742 C CA . MET B 1 465 ? 6.445 -17 2.09 1 97.94 465 MET B CA 1
ATOM 7743 C C . MET B 1 465 ? 6.68 -18.406 1.521 1 97.94 465 MET B C 1
ATOM 7745 O O . MET B 1 465 ? 5.727 -19.156 1.293 1 97.94 465 MET B O 1
ATOM 7749 N N . LEU B 1 466 ? 7.949 -18.75 1.407 1 97.19 466 LEU B N 1
ATOM 7750 C CA . LEU B 1 466 ? 8.281 -20.062 0.857 1 97.19 466 LEU B CA 1
ATOM 7751 C C . LEU B 1 466 ? 7.91 -21.172 1.834 1 97.19 466 LEU B C 1
ATOM 7753 O O . LEU B 1 466 ? 7.52 -22.266 1.417 1 97.19 466 LEU B O 1
ATOM 7757 N N . SER B 1 467 ? 8 -20.844 3.105 1 94.5 467 SER B N 1
ATOM 7758 C CA . SER B 1 467 ? 7.582 -21.812 4.109 1 94.5 467 SER B CA 1
ATOM 7759 C C . SER B 1 467 ? 6.102 -22.156 3.967 1 94.5 467 SER B C 1
ATOM 7761 O O . SER B 1 467 ? 5.703 -23.312 4.172 1 94.5 467 SER B O 1
ATOM 7763 N N . ILE B 1 468 ? 5.355 -21.203 3.631 1 96.5 468 ILE B N 1
ATOM 7764 C CA . ILE B 1 468 ? 3.932 -21.422 3.42 1 96.5 468 ILE B CA 1
ATOM 7765 C C . ILE B 1 468 ? 3.719 -22.188 2.117 1 96.5 468 ILE B C 1
ATOM 7767 O O . ILE B 1 468 ? 2.918 -23.125 2.062 1 96.5 468 ILE B O 1
ATOM 7771 N N . LEU B 1 469 ? 4.48 -21.859 1.099 1 97.12 469 LEU B N 1
ATOM 7772 C CA . LEU B 1 469 ? 4.234 -22.344 -0.258 1 97.12 469 LEU B CA 1
ATOM 7773 C C . LEU B 1 469 ? 4.742 -23.766 -0.434 1 97.12 469 LEU B C 1
ATOM 7775 O O . LEU B 1 469 ? 4.133 -24.562 -1.149 1 97.12 469 LEU B O 1
ATOM 7779 N N . CYS B 1 470 ? 5.906 -24.078 0.272 1 94.69 470 CYS B N 1
ATOM 7780 C CA . CYS B 1 470 ? 6.48 -25.391 -0.037 1 94.69 470 CYS B CA 1
ATOM 7781 C C . CYS B 1 470 ? 7.02 -26.062 1.221 1 94.69 470 CYS B C 1
ATOM 7783 O O . CYS B 1 470 ? 7.52 -27.188 1.163 1 94.69 470 CYS B O 1
ATOM 7785 N N . GLY B 1 471 ? 6.906 -25.406 2.336 1 91.44 471 GLY B N 1
ATOM 7786 C CA . GLY B 1 471 ? 7.34 -26.016 3.586 1 91.44 471 GLY B CA 1
ATOM 7787 C C . GLY B 1 471 ? 8.719 -25.562 4.023 1 91.44 471 GLY B C 1
ATOM 7788 O O . GLY B 1 471 ? 9.516 -25.109 3.201 1 91.44 471 GLY B O 1
ATOM 7789 N N . THR B 1 472 ? 9.023 -25.719 5.309 1 86.56 472 THR B N 1
ATOM 7790 C CA . THR B 1 472 ? 10.25 -25.203 5.918 1 86.56 472 THR B CA 1
ATOM 7791 C C . THR B 1 472 ? 11.453 -26.047 5.504 1 86.56 472 THR B C 1
ATOM 7793 O O . THR B 1 472 ? 12.594 -25.578 5.598 1 86.56 472 THR B O 1
ATOM 7796 N N . THR B 1 473 ? 11.172 -27.219 5.031 1 79.75 473 THR B N 1
ATOM 7797 C CA . THR B 1 473 ? 12.273 -28.141 4.746 1 79.75 473 THR B CA 1
ATOM 7798 C C . THR B 1 473 ? 12.523 -28.234 3.244 1 79.75 473 THR B C 1
ATOM 7800 O O . THR B 1 473 ? 13.367 -29.016 2.797 1 79.75 473 THR B O 1
ATOM 7803 N N . HIS B 1 474 ? 11.781 -27.562 2.492 1 85.69 474 HIS B N 1
ATOM 7804 C CA . HIS B 1 474 ? 11.953 -27.578 1.044 1 85.69 474 HIS B CA 1
ATOM 7805 C C . HIS B 1 474 ? 13.242 -26.875 0.633 1 85.69 474 HIS B C 1
ATOM 7807 O O . HIS B 1 474 ? 13.688 -25.953 1.312 1 85.69 474 HIS B O 1
ATOM 7813 N N . GLN B 1 475 ? 13.758 -27.203 -0.486 1 81.81 475 GLN B N 1
ATOM 7814 C CA . GLN B 1 475 ? 15.016 -26.641 -0.969 1 81.81 475 GLN B CA 1
ATOM 7815 C C . GLN B 1 475 ? 14.867 -25.141 -1.246 1 81.81 475 GLN B C 1
ATOM 7817 O O . GLN B 1 475 ? 15.812 -24.375 -1.028 1 81.81 475 GLN B O 1
ATOM 7822 N N . TYR B 1 476 ? 13.773 -24.766 -1.741 1 88.56 476 TYR B N 1
ATOM 7823 C CA . TYR B 1 476 ? 13.555 -23.359 -2.029 1 88.56 476 TYR B CA 1
ATOM 7824 C C . TYR B 1 476 ? 13.602 -22.516 -0.754 1 88.56 476 TYR B C 1
ATOM 7826 O O . TYR B 1 476 ? 14 -21.359 -0.781 1 88.56 476 TYR B O 1
ATOM 7834 N N . THR B 1 477 ? 13.211 -23.078 0.403 1 90.56 477 THR B N 1
ATOM 7835 C CA . THR B 1 477 ? 13.148 -22.375 1.676 1 90.56 477 THR B CA 1
ATOM 7836 C C . THR B 1 477 ? 14.523 -22.281 2.318 1 90.56 477 THR B C 1
ATOM 7838 O O . THR B 1 477 ? 14.812 -21.344 3.059 1 90.56 477 THR B O 1
ATOM 7841 N N . ALA B 1 478 ? 15.367 -23.219 1.988 1 85.38 478 ALA B N 1
ATOM 7842 C CA . ALA B 1 478 ? 16.688 -23.297 2.594 1 85.38 478 ALA B CA 1
ATOM 7843 C C . ALA B 1 478 ? 17.547 -22.078 2.205 1 85.38 478 ALA B C 1
ATOM 7845 O O . ALA B 1 478 ? 18.297 -21.547 3.027 1 85.38 478 ALA B O 1
ATOM 7846 N N . SER B 1 479 ? 17.406 -21.672 1.006 1 88.38 479 SER B N 1
ATOM 7847 C CA . SER B 1 479 ? 18.234 -20.594 0.489 1 88.38 479 SER B CA 1
ATOM 7848 C C . SER B 1 479 ? 18.031 -19.312 1.281 1 88.38 479 SER B C 1
ATOM 7850 O O . SER B 1 479 ? 18.953 -18.797 1.917 1 88.38 479 SER B O 1
ATOM 7852 N N . PRO B 1 480 ? 16.828 -18.781 1.319 1 92.38 480 PRO B N 1
ATOM 7853 C CA . PRO B 1 480 ? 16.641 -17.547 2.092 1 92.38 480 PRO B CA 1
ATOM 7854 C C . PRO B 1 480 ? 16.891 -17.75 3.584 1 92.38 480 PRO B C 1
ATOM 7856 O O . PRO B 1 480 ? 17.312 -16.812 4.273 1 92.38 480 PRO B O 1
ATOM 7859 N N . TYR B 1 481 ? 16.688 -18.906 4.082 1 88.44 481 TYR B N 1
ATOM 7860 C CA . TYR B 1 481 ? 16.984 -19.172 5.48 1 88.44 481 TYR B CA 1
ATOM 7861 C C . TYR B 1 481 ? 18.469 -19 5.762 1 88.44 481 TYR B C 1
ATOM 7863 O O . TYR B 1 481 ? 18.859 -18.344 6.742 1 88.44 481 TYR B O 1
ATOM 7871 N N . HIS B 1 482 ? 19.281 -19.562 4.938 1 84.81 482 HIS B N 1
ATOM 7872 C CA . HIS B 1 482 ? 20.734 -19.438 5.09 1 84.81 482 HIS B CA 1
ATOM 7873 C C . HIS B 1 482 ? 21.188 -17.984 4.949 1 84.81 482 HIS B C 1
ATOM 7875 O O . HIS B 1 482 ? 22.031 -17.516 5.711 1 84.81 482 HIS B O 1
ATOM 7881 N N . LYS B 1 483 ? 20.672 -17.375 4.02 1 89.38 483 LYS B N 1
ATOM 7882 C CA . LYS B 1 483 ? 21.016 -15.977 3.795 1 89.38 483 LYS B CA 1
ATOM 7883 C C . LYS B 1 483 ? 20.594 -15.109 4.977 1 89.38 483 LYS B C 1
ATOM 7885 O O . LYS B 1 483 ? 21.312 -14.18 5.359 1 89.38 483 LYS B O 1
ATOM 7890 N N . LEU B 1 484 ? 19.406 -15.406 5.461 1 89.5 484 LEU B N 1
ATOM 7891 C CA . LEU B 1 484 ? 18.938 -14.711 6.652 1 89.5 484 LEU B CA 1
ATOM 7892 C C . LEU B 1 484 ? 19.891 -14.938 7.824 1 89.5 484 LEU B C 1
ATOM 7894 O O . LEU B 1 484 ? 20.25 -13.992 8.539 1 89.5 484 LEU B O 1
ATOM 7898 N N . TRP B 1 485 ? 20.297 -16.156 7.977 1 84.81 485 TRP B N 1
ATOM 7899 C CA . TRP B 1 485 ? 21.234 -16.5 9.039 1 84.81 485 TRP B CA 1
ATOM 7900 C C . TRP B 1 485 ? 22.547 -15.727 8.875 1 84.81 485 TRP B C 1
ATOM 7902 O O . TRP B 1 485 ? 23.078 -15.18 9.844 1 84.81 485 TRP B O 1
ATOM 7912 N N . GLN B 1 486 ? 23.016 -15.617 7.715 1 81.94 486 GLN B N 1
ATOM 7913 C CA . GLN B 1 486 ? 24.25 -14.898 7.43 1 81.94 486 GLN B CA 1
ATOM 7914 C C . GLN B 1 486 ? 24.094 -13.406 7.715 1 81.94 486 GLN B C 1
ATOM 7916 O O . GLN B 1 486 ? 24.984 -12.789 8.305 1 81.94 486 GLN B O 1
ATOM 7921 N N . ALA B 1 487 ? 23 -12.898 7.27 1 85.19 487 ALA B N 1
ATOM 7922 C CA . ALA B 1 487 ? 22.75 -11.477 7.469 1 85.19 487 ALA B CA 1
ATOM 7923 C C . ALA B 1 487 ? 22.641 -11.141 8.953 1 85.19 487 ALA B C 1
ATOM 7925 O O . ALA B 1 487 ? 23.031 -10.047 9.383 1 85.19 487 ALA B O 1
ATOM 7926 N N . THR B 1 488 ? 22.109 -12.023 9.688 1 81.88 488 THR B N 1
ATOM 7927 C CA . THR B 1 488 ? 21.875 -11.812 11.117 1 81.88 488 THR B CA 1
ATOM 7928 C C . THR B 1 488 ? 23.172 -11.992 11.906 1 81.88 488 THR B C 1
ATOM 7930 O O . THR B 1 488 ? 23.406 -11.273 12.883 1 81.88 488 THR B O 1
ATOM 7933 N N . ASN B 1 489 ? 24.047 -12.898 11.555 1 76.06 489 ASN B N 1
ATOM 7934 C CA . ASN B 1 489 ? 25.203 -13.273 12.367 1 76.06 489 ASN B CA 1
ATOM 7935 C C . ASN B 1 489 ? 26.484 -12.664 11.82 1 76.06 489 ASN B C 1
ATOM 7937 O O . ASN B 1 489 ? 27.547 -12.805 12.43 1 76.06 489 ASN B O 1
ATOM 7941 N N . SER B 1 490 ? 26.531 -12.102 10.688 1 63.56 490 SER B N 1
ATOM 7942 C CA . SER B 1 490 ? 27.766 -11.492 10.195 1 63.56 490 SER B CA 1
ATOM 7943 C C . SER B 1 490 ? 28.188 -10.32 11.078 1 63.56 490 SER B C 1
ATOM 7945 O O . SER B 1 490 ? 27.375 -9.469 11.422 1 63.56 490 SER B O 1
ATOM 7947 N N . ALA B 1 491 ? 29.297 -10.547 11.977 1 53.78 491 ALA B N 1
ATOM 7948 C CA . ALA B 1 491 ? 29.969 -9.562 12.82 1 53.78 491 ALA B CA 1
ATOM 7949 C C . ALA B 1 491 ? 30.328 -8.312 12.016 1 53.78 491 ALA B C 1
ATOM 7951 O O . ALA B 1 491 ? 30.625 -8.398 10.82 1 53.78 491 ALA B O 1
ATOM 7952 N N . SER B 1 492 ? 29.953 -7.066 12.422 1 49.69 492 SER B N 1
ATOM 7953 C CA . SER B 1 492 ? 30.391 -5.777 11.898 1 49.69 492 SER B CA 1
ATOM 7954 C C . SER B 1 492 ? 31.906 -5.738 11.75 1 49.69 492 SER B C 1
ATOM 7956 O O . SER B 1 492 ? 32.656 -5.832 12.734 1 49.69 492 SER B O 1
ATOM 7958 N N . ASN B 1 493 ? 32.562 -6.242 10.945 1 39.31 493 ASN B N 1
ATOM 7959 C CA . ASN B 1 493 ? 34 -6.086 10.758 1 39.31 493 ASN B CA 1
ATOM 7960 C C . ASN B 1 493 ? 34.406 -4.613 10.711 1 39.31 493 ASN B C 1
ATOM 7962 O O . ASN B 1 493 ? 35.5 -4.277 10.242 1 39.31 493 ASN B O 1
ATOM 7966 N N . GLU B 1 494 ? 33.781 -3.613 10.992 1 37.62 494 GLU B N 1
ATOM 7967 C CA . GLU B 1 494 ? 34.375 -2.297 10.883 1 37.62 494 GLU B CA 1
ATOM 7968 C C . GLU B 1 494 ? 35.406 -2.076 12 1 37.62 494 GLU B C 1
ATOM 7970 O O . GLU B 1 494 ? 36.062 -1.031 12.047 1 37.62 494 GLU B O 1
ATOM 7975 N N . THR B 1 495 ? 35.719 -2.707 13.086 1 29.52 495 THR B N 1
ATOM 7976 C CA . THR B 1 495 ? 36.781 -2.229 13.977 1 29.52 495 THR B CA 1
ATOM 7977 C C . THR B 1 495 ? 38.156 -2.469 13.359 1 29.52 495 THR B C 1
ATOM 7979 O O . THR B 1 495 ? 39.156 -1.926 13.836 1 29.52 495 THR B O 1
ATOM 7982 N N . LYS B 1 496 ? 38.625 -3.428 12.688 1 33.09 496 LYS B N 1
ATOM 7983 C CA . LYS B 1 496 ? 40.062 -3.537 12.508 1 33.09 496 LYS B CA 1
ATOM 7984 C C . LYS B 1 496 ? 40.594 -2.439 11.578 1 33.09 496 LYS B C 1
ATOM 7986 O O . LYS B 1 496 ? 41.812 -2.303 11.398 1 33.09 496 LYS B O 1
ATOM 7991 N N . ALA B 1 497 ? 39.969 -1.993 10.555 1 26.56 497 ALA B N 1
ATOM 7992 C CA . ALA B 1 497 ? 40.812 -1.067 9.789 1 26.56 497 ALA B CA 1
ATOM 7993 C C . ALA B 1 497 ? 40.781 0.328 10.406 1 26.56 497 ALA B C 1
ATOM 7995 O O . ALA B 1 497 ? 41.25 1.29 9.797 1 26.56 497 ALA B O 1
ATOM 7996 N N . ALA B 1 498 ? 40.438 0.407 11.625 1 19.44 498 ALA B N 1
ATOM 7997 C CA . ALA B 1 498 ? 41 1.648 12.156 1 19.44 498 ALA B CA 1
ATOM 7998 C C . ALA B 1 498 ? 42.375 1.405 12.812 1 19.44 498 ALA B C 1
ATOM 8000 O O . ALA B 1 498 ? 42.562 0.42 13.531 1 19.44 498 ALA B O 1
#

Organism: NCBI:txid2562239

Sequence (996 aa):
MTKEQSESKGDNGEEDELKWKVGDRVYALWAGNNSFYVSTIAEVNETEKSVLVTWDDADTSHRKVPFSQVMRPSDETTAWSRARIEKRATVAETKNKGRCLFTNEACEAGSVVFVERPLLVALPAVAPLLWQCLQKLHEAAPLNLGTVTFHFAALVSVLTLEKADIDIIRDKYVPEPDEEPNEDVTRILKALQDAPLDGQSSKIRTLDAKGFQRLVSAWRYNSFGHHKEDGLVLYNRISMCAHSCDPTCCWSYGDEDAFVLRSRMALEKGGELTISYLQDEDLLKSTAVRQQKLLNWKFTCACPRCCLTVDVGRGVRCQRCRVGVLYPKVPSGGFESCKVCGGNCTPEDTQMLLRMEEDYVARVETLDKKDLDDVQIVYQAALDIFEKHWILYVMDTILWEGLRPKNIMEAMEHQRRRIDFHQHYYFRPTFILAWCHEELGDSMAQTWPSRKWHLQQEFQRAYHMLSILCGTTHQYTASPYHKLWQATNSASNETKAAMTKEQSESKGDNGEEDELKWKVGDRVYALWAGNNSFYVSTIAEVNETEKSVLVTWDDADTSHRKVPFSQVMRPSDETTAWSRARIEKRATVAETKNKGRCLFTNEACEAGSVVFVERPLLVALPAVAPLLWQCLQKLHEAAPLNLGTVTFHFAALVSVLTLEKADIDIIRDKYVPEPDEEPNEDVTRILKALQDAPLDGQSSKIRTLDAKGFQRLVSAWRYNSFGHHKEDGLVLYNRISMCAHSCDPTCCWSYGDEDAFVLRSRMALEKGGELTISYLQDEDLLKSTAVRQQKLLNWKFTCACPRCCLTVDVGRGVRCQRCRVGVLYPKVPSGGFESCKVCGGNCTPEDTQMLLRMEEDYVARVETLDKKDLDDVQIVYQAALDIFEKHWILYVMDTILWEGLRPKNIMEAMEHQRRRIDFHQHYYFRPTFILAWCHEELGDSMAQTWPSRKWHLQQEFQRAYHMLSILCGTTHQYTASPYHKLWQATNSASNETKAA

pLDDT: mean 87.94, std 16.62, range [19.44, 98.69]

Secondary structure (DSSP, 8-state):
------------------S--TT-EEEEEETTTTEEEEEEEEEEETTTTEEEEEESSS----EEEEGGGEEPPPGGGSPPPHHHHHHHEEEEEETTTEEEEEESS-B-TT-EEEEE--SEEE-GGGSHHHHHHHHHHHHHS--TTS-SHHHHHHHHHHHH--HHHHHHHHTS--S-TTPPP-HHHHHHHHHHHSS--SSTHHHHHT--HHHHHHHHHHHHHH-EE-SSTT-EEE-SGGGGPEE-SS-SEEEEE-GGG-EEEEESS-B-TT-EEEE-SS-HHHHTS-HHHHHHHHGGGT----STTTT-SB-TTEEEE-TTTSSSEE-BBTTT-SBPPPTTT-----HHHHHHHHHHHHHHHHHHHT--TT-HHHHHHHHHHHTTTEEEEHHHHHHHHHHHHHHTTT-HHHHHHHHHHHHHHHHHH--S--HHHHHHHHHHHHHHHHH-TT-HHHHHHHHHHHHHHHHHHH-TTSHHHHHHHHHHHHHHH---GGGTT-/------------------S--TT-EEEEEETTTTEEEEEEEEEEETTTTEEEEEESSS----EEEEGGGEEPPPGGGSPPPHHHHHHHEEEEEETTTEEEEEESS-B-TT-EEEEE--SEEE-GGGSHHHHHHHHHHHHHS--TTS-SHHHHHHHHHHHH--HHHHHHHHTS--S-TTPPP-HHHHHHHHHHHSS--TTTHHHHHT--HHHHHHHHHHHHHH-EE-SSTT-EEE-SGGGGPEE-SS-SEEEEE-GGG-EEEEESS-B-TT-EEEE-SS-HHHHTS-HHHHHHHHGGGT----STTTT-SB-TTEEEE-TTTSSSEE-BBTTT-SBPPPTTT-----HHHHHHHHHHHHHHHHHHHT--TT-HHHHHHHHHHHTTTEEEEHHHHHHHHHHHHHHTTT-HHHHHHHHHHHHHHHHHH--S--HHHHHHHHHHHHHHHHH-TT-HHHHHHHHHHHHHHHHHHH-TTSHHHHHHHHHHHHHHH---GGGTT-